Protein AF-A0A554LTB2-F1 (afdb_monomer)

Mean predicted aligned error: 20.49 Å

Solvent-accessible surface area (backbone atoms only — not comparable to full-atom values): 51606 Å² total; per-residue (Å²): 108,73,71,58,54,52,51,50,55,41,62,75,64,33,59,68,50,51,17,59,76,70,74,45,61,82,64,50,67,61,56,76,74,51,83,75,95,68,95,75,65,85,73,81,77,75,70,90,76,88,74,82,84,50,75,62,64,66,56,56,74,69,68,81,65,81,82,71,86,55,78,80,48,53,60,56,46,50,52,50,51,52,51,50,51,50,51,50,50,50,50,50,53,50,42,43,55,50,14,43,51,51,14,60,75,65,64,37,72,72,57,50,48,25,33,37,77,71,67,75,35,53,77,65,60,48,48,49,51,51,49,52,34,46,42,25,66,50,51,23,43,50,49,41,49,74,69,68,28,64,72,78,29,54,86,66,66,60,47,34,64,45,48,37,29,43,78,69,72,56,24,64,68,48,49,40,47,42,37,7,43,48,42,8,66,52,67,71,39,64,87,55,49,30,27,48,51,53,66,39,89,46,70,66,56,28,52,49,46,50,26,52,48,52,10,36,53,51,8,59,75,68,75,28,97,43,23,52,51,71,67,60,42,44,37,28,44,12,26,35,50,48,23,64,76,37,60,48,59,83,91,42,70,45,60,92,41,53,72,69,56,31,31,64,72,45,35,66,65,47,43,30,58,37,58,46,48,51,58,89,61,45,59,80,43,52,79,66,50,91,65,87,78,55,80,77,66,67,77,73,76,74,90,76,57,93,87,60,84,78,81,93,77,77,89,85,74,88,88,81,82,86,82,92,81,94,53,64,72,62,40,55,50,53,38,50,55,42,43,59,65,59,50,78,64,31,53,54,38,24,34,53,48,12,60,72,52,57,40,65,78,53,50,50,50,32,42,52,50,64,76,40,52,54,39,59,50,19,38,46,31,12,47,34,45,48,49,62,46,65,61,27,68,70,46,39,33,51,49,25,46,75,73,72,27,56,47,85,40,76,68,15,43,48,28,42,53,29,43,52,45,45,53,49,49,54,58,53,38,66,76,45,82,62,67,73,54,74,66,54,50,50,52,51,47,51,37,49,30,61,25,71,70,37,49,60,22,60,59,49,69,42,60,86,61,48,64,59,49,38,71,74,36,63,91,46,33,55,58,56,48,50,50,48,31,35,33,49,52,16,55,78,68,63,38,39,44,85,86,79,67,46,34,56,45,36,51,53,49,54,42,49,54,39,29,77,78,38,51,70,67,22,50,57,50,50,53,52,50,54,34,52,54,44,9,53,51,48,36,52,50,49,27,62,75,30,38,44,100,86,68,51,55,47,36,83,70,55,68,70,51,22,35,40,39,56,71,66,40,65,65,49,56,54,23,51,50,49,15,29,55,45,25,59,69,35,56,40,98,90,60,66,55,56,75,86,44,46,63,44,50,67,54,34,34,51,44,73,50,87,78,68,52,75,68,51,46,51,50,24,54,50,40,14,50,48,35,28,49,53,45,54,51,42,55,69,76,35,99,81,52,49,62,41,56,52,99,84,70,51,72,79,48,69,60,73,98,63,94,66,56,68,68,61,55,38,53,51,38,17,53,50,29,26,53,51,42,51,51,48,52,40,48,49,37,40,50,52,48,53,21,40,51,46,28,36,54,50,24,80,73,38,80,30,52,41,82,58,35,36,40,21,57,68,38,87,84,41,48,63,50,45,35,47,52,33,54,48,43,23,49,52,36,46,56,61,74,48,76,87,76,68,57,67,70,49,56,55,49,52,51,31,52,79,68,70,67,64,48,76,66,67,75,70,40,78,67,49,60,56,44,27,54,47,44,46,48,50,52,32,65,78,34,77,89,47,86,68,57,79,53,52,48,46,25,55,53,48,12,57,72,53,80,34,39,52,79,43,85,81,20,46,36,84,85,72,51,44,57,70,59,51,45,46,49,45,49,55,53,47,56,18,39,50,47,8,63,73,75,70,44,60,82,53,47,47,46,50,51,51,52,34,51,52,48,26,54,51,23,47,50,47,22,52,52,34,46,50,54,42,52,52,53,54,49,50,23,62,72,70,74,42,80,71,55,68,68,58,54,51,50,42,53,44,48,29,49,50,25,45,50,47,25,50,53,27,46,48,51,39,52,31,51,50,50,44,63,79,37,40,69,60,42,51,49,49,21,58,74,70,71,45,63,88,66,53,52,57,53,61,65,61,105

Secondary structure (DSSP, 8-state):
-HHHHHHHHHHHH-HHHHHHHTTPPTTHHHHTTS--SS---GGGG---------HHHHHHTTS-SPP-SSTHHHHHHHHHHHHHHHHHHHHHHHHHHHHHHHHHHHTPPTTHHHHHHTTSS-HHHHHHHHHHHHIIIIIIHHHHHHTT-HHHHHTTT--HHHHHHHHTT-THHHHHHHHHHHHHHHTTPPTTHHHHHHH--SHHHHHHHHHHHHHHHHHHHHT-S----SS-HHHHHHHHHHHHHHTPPTT-S-TT--HHHHHHHH-HHHHHHHTT--GGGTHHHHTTS--TT-TTS----TTS-SSSPPPS---------PPP-SSHHHHHHHHHHHHTS--HHHHHHHHHHHHHHTPPTTHHHHHHTTSS-HHHHHHHHHHHHIIIIIT-HHHHHHHHHHTT--TTSHHHHHHHHHHHHHHHHHHHHHTTTT---HHHHHHHHHHHHHHSS--HHHHHTPPTTHHHHHHH-GGGHHHHHHHHHHHHHHHHTT-B-TTT--BHHHHHHHHHHHHHH-HHHHHHHHHHHHHHHHHHHHHHHHHHHTB-TTS-BS----HHHHHHHHTT-THHHHHHHHHHHHHHHH--TTSPPPGGGPPPHHHHHHHH--PPPHHHHHHHHHHHHHHHHHHHHHHHH-TT--EEE-TT--EEEE--SSS--HHHHHHHHHHHHHHHHHHHHHHHHHHHHHHHHHHHHHHHH-TTPPTTHHHHHH-TT--HHHHHHHHHHHHHHHHHHTTTSS-HHHHHHHHHHHTT---TTTTTSTHHHHHHHHHHHHHHHH-TT--PPTTHHHHHHHHHHTTT-TTSGGG--TTS--HHHHHHHHHHHHHHHHHHHHHTPPTTHHHHHHHHHHHHHHHHHHHHHHHHHHHHHHHHHHHHTPPPPHHHHHHHHHHHHHHHHHHHHHHHHHHHHHHHHHTHHHHHHHHHHTTPPTTHHHHHH--

pLDDT: mean 70.34, std 14.47, range [28.16, 97.44]

Sequence (943 aa):
MLAADLAGVINIAGADNFDRAFGLKSGTAKTLITPPPGELSLKDWYQPKETNLSLDTLSIMTRNLPRPDSDVKYERYLEIEKQRKAQLAAALSGAESAGKTVDWRLKIDSPLTYQFLAGLLTPYDYRIAVGRQAAKTYGANALIKELGGTDLWKDYRLGANEIFDIVSGNGEGVFQRLGGWQIDNRLSLPIGTGAKLLTATSGDERQKVMAEAGGQLLGDIAGLGYVKLDGNVRENIGQSRIEEMVGLVPGTFTADKDLRSIINANTIQVFAVAFRVEESNWSNLTNLSNESNLSNLSYLPIAQAADQPLPTEVPRQTIDQGLPGVKQTTAIGRFLDNLKSPTAKDKANWQSIDDLLRVDRGTTQKLMAQEISPSDYLNKVGRETIVKQLGNPGVLNNLAETMGYEPTSAEGVQFINNASGLVRFYQNFDNKDGKLSAQEWIDGYNTASQLFSINLDTMAGTKEGFFRHLIANPSQTKKLVLEEGVRQIGEDLGLVNQETKENYLSIAYNMFEDYQVNPDGAKAKLGLYAKSNMAIYLQQKVTDLTKHDNGQPSVSMPIEDAMRLADGNMRVLTWVAAADLVNKINYDKDNPLPAEFQTTYADAKAMFDDELTDEEMARVETEKNAAAVEYLSTAADEGKSNAVTNAQGQTYYTFDDGDYKAADKEAAAAELGAQAEINAIKTDRRKNLEYKFYDSQVWKIDNNIAVGTAKAFLDKNSTGKDRANATFGYLGNAIHSQHETVPAEAVEYFGKWAGGTLSEEEKAGAGMNAVYAYGDKTLGNLFPNFNLPSGFTASLLVAAKNDWDFNATDAKINGGQSFNQLGEQWLKDYSFSFLDKKVGWGIGKAKEIYTAASGFSGALNAYKGAASAFQTQAATAAASGVELPAEVQKSLQGDVTNAKQDLQAAEAAVITLVITMVFSEQIASMENSLGLVPGTGAMLVGL

Organism: NCBI:txid2017146

Radius of gyration: 48.17 Å; Cα contacts (8 Å, |Δi|>4): 932; chains: 1; bounding box: 140×72×125 Å

Foldseek 3Di:
DVLVVVVVVCVVCPVQNVCVVVVHDRCPSVVVSDDDPDDDDPVVVPDDDDDPPDPVVVVVVPPPDPDDDDPVVVVVVVVVVVVVVVVVVVVLVVLQVVQVVVCVVLVFDPNLSSCVVVVVDDPVRSCVRSVLSCCLVPVLQVVCVVLPHCPLCVLLVDHSVQSSCVVVVVNLLSLLLSLQQLLCVLLVFDRCLSSQCLPPPDPVSNVQSVQQRVQCVVCVLLVFNGFGLPFQSLLRLLQRLLCVLLVADRPLLHQPDFPLSSCVRRPVVSVCSSLVADCVLQVVLVVQPPCPPCPVVPDPPSPPPPPDDDDPDDDDDDPPDDDDDDGSVVSSVSSLVSLLVGDPSSLVSNQVVCVSLVAPRCLSSCSSNVVDGSNRSSNRSSCCSLCVQQVDLVNLCVSCVVLVHRCPDPLNVQLNVLSVVLSVLSVVCNVVRNDDDLVSVLVSVVSVCSNSVPQVCVSSVHPRCLVVCCSVPVVCSNVSSSLGSQQVVQVSSVQADPVVRDRPSSVVVVLVVVCVVPVVVSVVVCLVVQLQVQLVVQQVVLQQVLADPVRGRLARDDSVLSSVVSVVVCVSVQLSVQSSVQSVLQDDPVDHHDPLLRDYSVLSCQLPDLDDDPVLVVVLQVQLVVQLVQQVVCVVPDVPFQWGAGPVGDTDDRDDPDDDDSVVVSNVSSVVSSVVSSVVSSVVSVVLSVQSSLQSVVCVVPVQQDRCQSVCLVPPPHALVSNLVRVLSSVLSVCVVVPPDDDPLLNVVSVCVVVVNQDPVNLPDPSVVVNLVCVLVVVCVVPVPDNDQRCNSVLSSVCVVVVNPQVPPSSAGVPRDTVSNVSNCCCLQVSQQVVCVVVVHDRCLSVLLVVLVVQLVVLVVQLVSLVVSLVVVCVVCVVVVHDDDPVVNVVSVVSNVVSVVSNVLSVLSNQLSVCCVVCVVVQQVVCVVVVHDRPVSSVVSSD

Structure (mmCIF, N/CA/C/O backbone):
data_AF-A0A554LTB2-F1
#
_entry.id   AF-A0A554LTB2-F1
#
loop_
_atom_site.group_PDB
_atom_site.id
_atom_site.type_symbol
_atom_site.label_atom_id
_atom_site.label_alt_id
_atom_site.label_comp_id
_atom_site.label_asym_id
_atom_site.label_entity_id
_atom_site.label_seq_id
_atom_site.pdbx_PDB_ins_code
_atom_site.Cartn_x
_atom_site.Cartn_y
_atom_site.Cartn_z
_atom_site.occupancy
_atom_site.B_iso_or_equiv
_atom_site.auth_seq_id
_atom_site.auth_comp_id
_atom_site.auth_asym_id
_atom_site.auth_atom_id
_atom_site.pdbx_PDB_model_num
ATOM 1 N N . MET A 1 1 ? -15.154 -17.180 -21.175 1.00 32.53 1 MET A N 1
ATOM 2 C CA . MET A 1 1 ? -16.004 -17.780 -20.117 1.00 32.53 1 MET A CA 1
ATOM 3 C C . MET A 1 1 ? -17.424 -17.219 -20.121 1.00 32.53 1 MET A C 1
ATOM 5 O O . MET A 1 1 ? -18.311 -17.968 -20.488 1.00 32.53 1 MET A O 1
ATOM 9 N N . LEU A 1 2 ? -17.654 -15.926 -19.848 1.00 32.78 2 LEU A N 1
ATOM 10 C CA . LEU A 1 2 ? -19.001 -15.305 -19.841 1.00 32.78 2 LEU A CA 1
ATOM 11 C C . LEU A 1 2 ? -19.831 -15.544 -21.122 1.00 32.78 2 LEU A C 1
ATOM 13 O O . LEU A 1 2 ? -21.005 -15.883 -21.039 1.00 32.78 2 LEU A O 1
ATOM 17 N N . ALA A 1 3 ? -19.212 -15.447 -22.304 1.00 37.81 3 ALA A N 1
ATOM 18 C CA . ALA A 1 3 ? -19.878 -15.743 -23.578 1.00 37.81 3 ALA A CA 1
ATOM 19 C C . ALA A 1 3 ? -20.255 -17.232 -23.746 1.00 37.81 3 ALA A C 1
ATOM 21 O O . ALA A 1 3 ? -21.250 -17.544 -24.392 1.00 37.81 3 ALA A O 1
ATOM 22 N N . ALA A 1 4 ? -19.490 -18.147 -23.138 1.00 38.97 4 ALA A N 1
ATOM 23 C CA . ALA A 1 4 ? -19.738 -19.588 -23.204 1.00 38.97 4 ALA A CA 1
ATOM 24 C C . ALA A 1 4 ? -20.869 -20.017 -22.252 1.00 38.97 4 ALA A C 1
ATOM 26 O O . ALA A 1 4 ? -21.707 -20.834 -22.627 1.00 38.97 4 ALA A O 1
ATOM 27 N N . ASP A 1 5 ? -20.952 -19.408 -21.064 1.00 43.06 5 ASP A N 1
ATOM 28 C CA . ASP A 1 5 ? -22.050 -19.650 -20.119 1.00 43.06 5 ASP A CA 1
ATOM 29 C C . ASP A 1 5 ? -23.376 -19.047 -20.617 1.00 43.06 5 ASP A C 1
ATOM 31 O O . ASP A 1 5 ? -24.425 -19.688 -20.519 1.00 43.06 5 ASP A O 1
ATOM 35 N N . LEU A 1 6 ? -23.336 -17.861 -21.240 1.00 42.56 6 LEU A N 1
ATOM 36 C CA . LEU A 1 6 ? -24.512 -17.248 -21.870 1.00 42.56 6 LEU A CA 1
ATOM 37 C C . LEU A 1 6 ? -25.016 -18.082 -23.064 1.00 42.56 6 LEU A C 1
ATOM 39 O O . LEU A 1 6 ? -26.222 -18.269 -23.227 1.00 42.56 6 LEU A O 1
ATOM 43 N N . ALA A 1 7 ? -24.099 -18.654 -23.854 1.00 45.66 7 ALA A N 1
ATOM 44 C CA . ALA A 1 7 ? -24.434 -19.593 -24.924 1.00 45.66 7 ALA A CA 1
ATOM 45 C C . ALA A 1 7 ? -25.074 -20.889 -24.389 1.00 45.66 7 ALA A C 1
ATOM 47 O O . ALA A 1 7 ? -25.977 -21.432 -25.026 1.00 45.66 7 ALA A O 1
ATOM 48 N N . GLY A 1 8 ? -24.671 -21.357 -23.202 1.00 43.91 8 GLY A N 1
ATOM 49 C CA . GLY A 1 8 ? -25.291 -22.497 -22.520 1.00 43.91 8 GLY A CA 1
ATOM 50 C C . GLY A 1 8 ? -26.747 -22.237 -22.118 1.00 43.91 8 GLY A C 1
ATOM 51 O O . GLY A 1 8 ? -27.618 -23.064 -22.384 1.00 43.91 8 GLY A O 1
ATOM 52 N N . VAL A 1 9 ? -27.038 -21.062 -21.551 1.00 42.53 9 VAL A N 1
ATOM 53 C CA . VAL A 1 9 ? -28.403 -20.665 -21.151 1.00 42.53 9 VAL A CA 1
ATOM 54 C C . VAL A 1 9 ? -29.320 -20.482 -22.369 1.00 42.53 9 VAL A C 1
ATOM 56 O O . VAL A 1 9 ? -30.462 -20.944 -22.358 1.00 42.53 9 VAL A O 1
ATOM 59 N N . ILE A 1 10 ? -28.815 -19.882 -23.452 1.00 46.03 10 ILE A N 1
ATOM 60 C CA . ILE A 1 10 ? -29.569 -19.702 -24.705 1.00 46.03 10 ILE A CA 1
ATOM 61 C C . ILE A 1 10 ? -29.815 -21.049 -25.411 1.00 46.03 10 ILE A C 1
ATOM 63 O O . ILE A 1 10 ? -30.886 -21.247 -25.986 1.00 46.03 10 ILE A O 1
ATOM 67 N N . ASN A 1 11 ? -28.886 -22.009 -25.314 1.00 45.06 11 ASN A N 1
ATOM 68 C CA . ASN A 1 11 ? -29.086 -23.368 -25.833 1.00 45.06 11 ASN A CA 1
ATOM 69 C C . ASN A 1 11 ? -30.155 -24.156 -25.061 1.00 45.06 11 ASN A C 1
ATOM 71 O O . ASN A 1 11 ? -30.899 -24.914 -25.676 1.00 45.06 11 ASN A O 1
ATOM 75 N N . ILE A 1 12 ? -30.267 -23.963 -23.743 1.00 43.53 12 ILE A N 1
ATOM 76 C CA . ILE A 1 12 ? -31.297 -24.625 -22.924 1.00 43.53 12 ILE A CA 1
ATOM 77 C C . ILE A 1 12 ? -32.689 -24.026 -23.190 1.00 43.53 12 ILE A C 1
ATOM 79 O O . ILE A 1 12 ? -33.676 -24.758 -23.217 1.00 43.53 12 ILE A O 1
ATOM 83 N N . ALA A 1 13 ? -32.782 -22.713 -23.428 1.00 47.56 13 ALA A N 1
ATOM 84 C CA . ALA A 1 13 ? -34.051 -22.041 -23.730 1.00 47.56 13 ALA A CA 1
ATOM 85 C C . ALA A 1 13 ? -34.494 -22.187 -25.203 1.00 47.56 13 ALA A C 1
ATOM 87 O O . ALA A 1 13 ? -35.688 -22.108 -25.502 1.00 47.56 13 ALA A O 1
ATOM 88 N N . GLY A 1 14 ? -33.546 -22.418 -26.117 1.00 52.12 14 GLY A N 1
ATOM 89 C CA . GLY A 1 14 ? -33.732 -22.357 -27.566 1.00 52.12 14 GLY A CA 1
ATOM 90 C C . GLY A 1 14 ? -33.675 -20.911 -28.074 1.00 52.12 14 GLY A C 1
ATOM 91 O O . GLY A 1 14 ? -34.477 -20.071 -27.666 1.00 52.12 14 GLY A O 1
ATOM 92 N N . ALA A 1 15 ? -32.755 -20.614 -28.998 1.00 48.88 15 ALA A N 1
ATOM 93 C CA . ALA A 1 15 ? -32.517 -19.256 -29.511 1.00 48.88 15 ALA A CA 1
ATOM 94 C C . ALA A 1 15 ? -33.780 -18.579 -30.088 1.00 48.88 15 ALA A C 1
ATOM 96 O O . ALA A 1 15 ? -33.986 -17.388 -29.883 1.00 48.88 15 ALA A O 1
ATOM 97 N N . ASP A 1 16 ? -34.681 -19.346 -30.710 1.00 50.62 16 ASP A N 1
ATOM 98 C CA . ASP A 1 16 ? -35.948 -18.824 -31.243 1.00 50.62 16 ASP A CA 1
ATOM 99 C C . ASP A 1 16 ? -37.003 -18.528 -30.169 1.00 50.62 16 ASP A C 1
ATOM 101 O O . ASP A 1 16 ? -37.924 -17.740 -30.401 1.00 50.62 16 ASP A O 1
ATOM 105 N N . ASN A 1 17 ? -36.917 -19.178 -29.006 1.00 49.22 17 ASN A N 1
ATOM 106 C CA . ASN A 1 17 ? -37.764 -18.858 -27.857 1.00 49.22 17 ASN A CA 1
ATOM 107 C C . ASN A 1 17 ? -37.215 -17.641 -27.119 1.00 49.22 17 ASN A C 1
ATOM 109 O O . ASN A 1 17 ? -38.000 -16.839 -26.627 1.00 49.22 17 ASN A O 1
ATOM 113 N N . PHE A 1 18 ? -35.891 -17.477 -27.096 1.00 53.12 18 PHE A N 1
ATOM 114 C CA . PHE A 1 18 ? -35.236 -16.276 -26.595 1.00 53.12 18 PHE A CA 1
ATOM 115 C C . PHE A 1 18 ? -35.606 -15.057 -27.454 1.00 53.12 18 PHE A C 1
ATOM 117 O O . PHE A 1 18 ? -36.156 -14.090 -26.934 1.00 53.12 18 PHE A O 1
ATOM 124 N N . ASP A 1 19 ? -35.444 -15.133 -28.780 1.00 49.72 19 ASP A N 1
ATOM 125 C CA . ASP A 1 19 ? -35.845 -14.047 -29.685 1.00 49.72 19 ASP A CA 1
ATOM 126 C C . ASP A 1 19 ? -37.345 -13.712 -29.542 1.00 49.72 19 ASP A C 1
ATOM 128 O O . ASP A 1 19 ? -37.716 -12.540 -29.466 1.00 49.72 19 ASP A O 1
ATOM 132 N N . ARG A 1 20 ? -38.220 -14.724 -29.407 1.00 49.97 20 ARG A N 1
ATOM 133 C CA . ARG A 1 20 ? -39.664 -14.513 -29.188 1.00 49.97 20 ARG A CA 1
ATOM 134 C C . ARG A 1 20 ? -40.010 -13.936 -27.818 1.00 49.97 20 ARG A C 1
ATOM 136 O O . ARG A 1 20 ? -40.911 -13.104 -27.743 1.00 49.97 20 ARG A O 1
ATOM 143 N N . ALA A 1 21 ? -39.328 -14.354 -26.755 1.00 45.41 21 ALA A N 1
ATOM 144 C CA . ALA A 1 21 ? -39.568 -13.855 -25.403 1.00 45.41 21 ALA A CA 1
ATOM 145 C C . ALA A 1 21 ? -39.216 -12.366 -25.269 1.00 45.41 21 ALA A C 1
ATOM 147 O O . ALA A 1 21 ? -39.868 -11.654 -24.509 1.00 45.41 21 ALA A O 1
ATOM 148 N N . PHE A 1 22 ? -38.241 -11.891 -26.051 1.00 47.12 22 PHE A N 1
ATOM 149 C CA . PHE A 1 22 ? -37.756 -10.509 -26.021 1.00 47.12 22 PHE A CA 1
ATOM 150 C C . PHE A 1 22 ? -38.199 -9.656 -27.222 1.00 47.12 22 PHE A C 1
ATOM 152 O O . PHE A 1 22 ? -37.769 -8.513 -27.355 1.00 47.12 22 PHE A O 1
ATOM 159 N N . GLY A 1 23 ? -39.066 -10.178 -28.099 1.00 46.19 23 GLY A N 1
ATOM 160 C CA . GLY A 1 23 ? -39.566 -9.446 -29.271 1.00 46.19 23 GLY A CA 1
ATOM 161 C C . GLY A 1 23 ? -38.487 -9.101 -30.307 1.00 46.19 23 GLY A C 1
ATOM 162 O O . GLY A 1 23 ? -38.655 -8.159 -31.083 1.00 46.19 23 GLY A O 1
ATOM 163 N N . LEU A 1 24 ? -37.377 -9.841 -30.322 1.00 55.44 24 LEU A N 1
ATOM 164 C CA . LEU A 1 24 ? -36.296 -9.678 -31.288 1.00 55.44 24 LEU A CA 1
ATOM 165 C C . LEU A 1 24 ? -36.670 -10.338 -32.623 1.00 55.44 24 LEU A C 1
ATOM 167 O O . LEU A 1 24 ? -37.460 -11.284 -32.682 1.00 55.44 24 LEU A O 1
ATOM 171 N N . LYS A 1 25 ? -36.084 -9.858 -33.728 1.00 57.25 25 LYS A N 1
ATOM 172 C CA . LYS A 1 25 ? -36.208 -10.557 -35.016 1.00 57.25 25 LYS A CA 1
ATOM 173 C C . LYS A 1 25 ? -35.526 -11.926 -34.904 1.00 57.25 25 LYS A C 1
ATOM 175 O O . LYS A 1 25 ? -34.413 -12.003 -34.392 1.00 57.25 25 LYS A O 1
ATOM 180 N N . SER A 1 26 ? -36.165 -12.984 -35.403 1.00 53.94 26 SER A N 1
ATOM 181 C CA . SER A 1 26 ? -35.588 -14.338 -35.410 1.00 53.94 26 SER A CA 1
ATOM 182 C C . SER A 1 26 ? -34.186 -14.329 -36.036 1.00 53.94 26 SER A C 1
ATOM 184 O O . SER A 1 26 ? -33.997 -13.813 -37.140 1.00 53.94 26 SER A O 1
ATOM 186 N N . GLY A 1 27 ? -33.205 -14.838 -35.288 1.00 49.94 27 GLY A N 1
ATOM 187 C CA . GLY A 1 27 ? -31.787 -14.854 -35.641 1.00 49.94 27 GLY A CA 1
ATOM 188 C C . GLY A 1 27 ? -30.943 -13.783 -34.942 1.00 49.94 27 GLY A C 1
ATOM 189 O O . GLY A 1 27 ? -29.717 -13.890 -34.972 1.00 49.94 27 GLY A O 1
ATOM 190 N N . THR A 1 28 ? -31.554 -12.798 -34.269 1.00 57.53 28 THR A N 1
ATOM 191 C CA . THR A 1 28 ? -30.828 -11.669 -33.652 1.00 57.53 28 THR A CA 1
ATOM 192 C C . THR A 1 28 ? -29.950 -12.126 -32.491 1.00 57.53 28 THR A C 1
ATOM 194 O O . THR A 1 28 ? -28.780 -11.735 -32.416 1.00 57.53 28 THR A O 1
ATOM 197 N N . ALA A 1 29 ? -30.467 -13.008 -31.627 1.00 50.50 29 ALA A N 1
ATOM 198 C CA . ALA A 1 29 ? -29.678 -13.606 -30.556 1.00 50.50 29 ALA A CA 1
ATOM 199 C C . ALA A 1 29 ? -28.441 -14.336 -31.094 1.00 50.50 29 ALA A C 1
ATOM 201 O O . ALA A 1 29 ? -27.393 -14.274 -30.469 1.00 50.50 29 ALA A O 1
ATOM 202 N N . LYS A 1 30 ? -28.524 -14.957 -32.279 1.00 48.88 30 LYS A N 1
ATOM 203 C CA . LYS A 1 30 ? -27.420 -15.698 -32.912 1.00 48.88 30 LYS A CA 1
ATOM 204 C C . LYS A 1 30 ? -26.315 -14.768 -33.436 1.00 48.88 30 LYS A C 1
ATOM 206 O O . LYS A 1 30 ? -25.132 -15.075 -33.308 1.00 48.88 30 LYS A O 1
ATOM 211 N N . THR A 1 31 ? -26.684 -13.601 -33.965 1.00 50.03 31 THR A N 1
ATOM 212 C CA . THR A 1 31 ? -25.737 -12.566 -34.421 1.00 50.03 31 THR A CA 1
ATOM 213 C C . THR A 1 31 ? -24.978 -11.875 -33.288 1.00 50.03 31 THR A C 1
ATOM 215 O O . THR A 1 31 ? -23.832 -11.497 -33.489 1.00 50.03 31 THR A O 1
ATOM 218 N N . LEU A 1 32 ? -25.555 -11.755 -32.087 1.00 46.25 32 LEU A N 1
ATOM 219 C CA . LEU A 1 32 ? -24.881 -11.142 -30.929 1.00 46.25 32 LEU A CA 1
ATOM 220 C C . LEU A 1 32 ? -23.727 -11.991 -30.358 1.00 46.25 32 LEU A C 1
ATOM 222 O O . LEU A 1 32 ? -22.903 -11.475 -29.609 1.00 46.25 32 LEU A O 1
ATOM 226 N N . ILE A 1 33 ? -23.664 -13.280 -30.709 1.00 43.19 33 ILE A N 1
ATOM 227 C CA . ILE A 1 33 ? -22.686 -14.255 -30.186 1.00 43.19 33 ILE A CA 1
ATOM 228 C C . ILE A 1 33 ? -21.603 -14.626 -31.208 1.00 43.19 33 ILE A C 1
ATOM 230 O O . ILE A 1 33 ? -20.681 -15.365 -30.867 1.00 43.19 33 ILE A O 1
ATOM 234 N N . THR A 1 34 ? -21.692 -14.128 -32.447 1.00 39.28 34 THR A N 1
ATOM 235 C CA . THR A 1 34 ? -20.707 -14.416 -33.501 1.00 39.28 34 THR A CA 1
ATOM 236 C C . THR A 1 34 ? -19.851 -13.165 -33.730 1.00 39.28 34 THR A C 1
ATOM 238 O O . THR A 1 34 ? -20.398 -12.162 -34.190 1.00 39.28 34 THR A O 1
ATOM 241 N N . PRO A 1 35 ? -18.546 -13.154 -33.396 1.00 32.88 35 PRO A N 1
ATOM 242 C CA . PRO A 1 35 ? -17.712 -11.981 -33.646 1.00 32.88 35 PRO A CA 1
ATOM 243 C C . PRO A 1 35 ? -17.549 -11.779 -35.166 1.00 32.88 35 PRO A C 1
ATOM 245 O O . PRO A 1 35 ? -17.353 -12.766 -35.883 1.00 32.88 35 PRO A O 1
ATOM 248 N N . PRO A 1 36 ? -17.651 -10.543 -35.690 1.00 35.38 36 PRO A N 1
ATOM 249 C CA . PRO A 1 36 ? -17.458 -10.300 -37.113 1.00 35.38 36 PRO A CA 1
ATOM 250 C C . PRO A 1 36 ? -15.973 -10.467 -37.485 1.00 35.38 36 PRO A C 1
ATOM 252 O O . PRO A 1 36 ? -15.101 -10.120 -36.685 1.00 35.38 36 PRO A O 1
ATOM 255 N N . PRO A 1 37 ? -15.654 -10.974 -38.689 1.00 35.06 37 PRO A N 1
ATOM 256 C CA . PRO A 1 37 ? -14.285 -11.005 -39.175 1.00 35.06 37 PRO A CA 1
ATOM 257 C C . PRO A 1 37 ? -13.908 -9.608 -39.689 1.00 35.06 37 PRO A C 1
ATOM 259 O O . PRO A 1 37 ? -14.404 -9.165 -40.723 1.00 35.06 37 PRO A O 1
ATOM 262 N N . GLY A 1 38 ? -13.052 -8.911 -38.944 1.00 41.03 38 GLY A N 1
ATOM 263 C CA . GLY A 1 38 ? -12.493 -7.607 -39.310 1.00 41.03 38 GLY A CA 1
ATOM 264 C C . GLY A 1 38 ? -12.256 -6.722 -38.087 1.00 41.03 38 GLY A C 1
ATOM 265 O O . GLY A 1 38 ? -13.148 -6.567 -37.256 1.00 41.03 38 GLY A O 1
ATOM 266 N N . GLU A 1 39 ? -11.047 -6.167 -37.972 1.00 42.50 39 GLU A N 1
ATOM 267 C CA . GLU A 1 39 ? -10.648 -5.241 -36.907 1.00 42.50 39 GLU A CA 1
ATOM 268 C C . GLU A 1 39 ? -11.547 -3.997 -36.897 1.00 42.50 39 GLU A C 1
ATOM 270 O O . GLU A 1 39 ? -11.449 -3.127 -37.760 1.00 42.50 39 GLU A O 1
ATOM 275 N N . LEU A 1 40 ? -12.414 -3.898 -35.891 1.00 33.06 40 LEU A N 1
ATOM 276 C CA . LEU A 1 40 ? -13.023 -2.635 -35.489 1.00 33.06 40 LEU A CA 1
ATOM 277 C C . LEU A 1 40 ? -12.237 -2.092 -34.298 1.00 33.06 40 LEU A C 1
ATOM 279 O O . LEU A 1 40 ? -12.061 -2.776 -33.287 1.00 33.06 40 LEU A O 1
ATOM 283 N N . SER A 1 41 ? -11.739 -0.864 -34.436 1.00 40.34 41 SER A N 1
ATOM 284 C CA . SER A 1 41 ? -10.972 -0.190 -33.391 1.00 40.34 41 SER A CA 1
ATOM 285 C C . SER A 1 41 ? -11.852 0.129 -32.177 1.00 40.34 41 SER A C 1
ATOM 287 O O . SER A 1 41 ? -13.043 0.416 -32.306 1.00 40.34 41 SER A O 1
ATOM 289 N N . LEU A 1 42 ? -11.245 0.153 -30.985 1.00 32.19 42 LEU A N 1
ATOM 290 C CA . LEU A 1 42 ? -11.899 0.427 -29.693 1.00 32.19 42 LEU A CA 1
ATOM 291 C C . LEU A 1 42 ? -12.686 1.758 -29.628 1.00 32.19 42 LEU A C 1
ATOM 293 O O . LEU A 1 42 ? -13.423 1.987 -28.669 1.00 32.19 42 LEU A O 1
ATOM 297 N N . LYS A 1 43 ? -12.528 2.648 -30.615 1.00 33.22 43 LYS A N 1
ATOM 298 C CA . LYS A 1 43 ? -13.120 3.992 -30.642 1.00 33.22 43 LYS A CA 1
ATOM 299 C C . LYS A 1 43 ? -14.613 3.995 -30.998 1.00 33.22 43 LYS A C 1
ATOM 301 O O . LYS A 1 43 ? -15.329 4.890 -30.557 1.00 33.22 43 LYS A O 1
ATOM 306 N N . ASP A 1 44 ? -15.105 2.972 -31.698 1.00 38.06 44 ASP A N 1
ATOM 307 C CA . ASP A 1 44 ? -16.491 2.933 -32.198 1.00 38.06 44 ASP A CA 1
ATOM 308 C C . ASP A 1 44 ? -17.526 2.484 -31.146 1.00 38.06 44 ASP A C 1
ATOM 310 O O . ASP A 1 44 ? -18.732 2.525 -31.385 1.00 38.06 44 ASP A O 1
ATOM 314 N N . TRP A 1 45 ? -17.077 2.093 -29.948 1.00 33.75 45 TRP A N 1
ATOM 315 C CA . TRP A 1 45 ? -17.942 1.673 -28.835 1.00 33.75 45 TRP A CA 1
ATOM 316 C C . TRP A 1 45 ? -18.383 2.812 -27.899 1.00 33.75 45 TRP A C 1
ATOM 318 O O . TRP A 1 45 ? -19.174 2.578 -26.985 1.00 33.75 45 TRP A O 1
ATOM 328 N N . TYR A 1 46 ? -17.901 4.041 -28.105 1.00 29.34 46 TYR A N 1
ATOM 329 C CA . TYR A 1 46 ? -18.056 5.146 -27.153 1.00 29.34 46 TYR A CA 1
ATOM 330 C C . TYR A 1 46 ? -19.014 6.243 -27.649 1.00 29.34 46 TYR A C 1
ATOM 332 O O . TYR A 1 46 ? -18.631 7.402 -27.765 1.00 29.34 46 TYR A O 1
ATOM 340 N N . GLN A 1 47 ? -20.282 5.905 -27.915 1.00 28.16 47 GLN A N 1
ATOM 341 C CA . GLN A 1 47 ? -21.370 6.896 -27.873 1.00 28.16 47 GLN A CA 1
ATOM 342 C C . GLN A 1 47 ? -22.643 6.305 -27.245 1.00 28.16 47 GLN A C 1
ATOM 344 O O . GLN A 1 47 ? -23.203 5.349 -27.787 1.00 28.16 47 GLN A O 1
ATOM 349 N N . PRO A 1 48 ? -23.145 6.857 -26.124 1.00 33.69 48 PRO A N 1
ATOM 350 C CA . PRO A 1 48 ? -24.397 6.409 -25.538 1.00 33.69 48 PRO A CA 1
ATOM 351 C C . PRO A 1 48 ? -25.568 6.979 -26.350 1.00 33.69 48 PRO A C 1
ATOM 353 O O . PRO A 1 48 ? -25.863 8.170 -26.289 1.00 33.69 48 PRO A O 1
ATOM 356 N N . LYS A 1 49 ? -26.269 6.130 -27.110 1.00 32.06 49 LYS A N 1
ATOM 357 C CA . LYS A 1 49 ? -27.652 6.427 -27.506 1.00 32.06 49 LYS A CA 1
ATOM 358 C C . LYS A 1 49 ? -28.563 6.002 -26.363 1.00 32.06 49 LYS A C 1
ATOM 360 O O . LYS A 1 49 ? -28.802 4.811 -26.170 1.00 32.06 49 LYS A O 1
ATOM 365 N N . GLU A 1 50 ? -29.064 6.981 -25.617 1.00 36.06 50 GLU A N 1
ATOM 366 C CA . GLU A 1 50 ? -30.152 6.795 -24.661 1.00 36.06 50 GLU A CA 1
ATOM 367 C C . GLU A 1 50 ? -31.342 6.132 -25.366 1.00 36.06 50 GLU A C 1
ATOM 369 O O . GLU A 1 50 ? -32.056 6.740 -26.160 1.00 36.06 50 GLU A O 1
ATOM 374 N N . THR A 1 51 ? -31.547 4.848 -25.094 1.00 33.72 51 THR A N 1
ATOM 375 C CA . THR A 1 51 ? -32.791 4.146 -25.407 1.00 33.72 51 THR A CA 1
ATOM 376 C C . THR A 1 51 ? -33.333 3.607 -24.097 1.00 33.72 51 THR A C 1
ATOM 378 O O . THR A 1 51 ? -33.149 2.448 -23.740 1.00 33.72 51 THR A O 1
ATOM 381 N N . ASN A 1 52 ? -33.983 4.492 -23.342 1.00 33.81 52 ASN A N 1
ATOM 382 C CA . ASN A 1 52 ? -34.812 4.084 -22.219 1.00 33.81 52 ASN A CA 1
ATOM 383 C C . ASN A 1 52 ? -36.003 3.291 -22.774 1.00 33.81 52 ASN A C 1
ATOM 385 O O . ASN A 1 52 ? -36.956 3.863 -23.303 1.00 33.81 52 ASN A O 1
ATOM 389 N N . LEU A 1 53 ? -35.948 1.964 -22.662 1.00 34.81 53 LEU A N 1
ATOM 390 C CA . LEU A 1 53 ? -37.120 1.101 -22.781 1.00 34.81 53 LEU A CA 1
ATOM 391 C C . LEU A 1 53 ? -38.001 1.344 -21.549 1.00 34.81 53 LEU A C 1
ATOM 393 O O . LEU A 1 53 ? -37.854 0.685 -20.524 1.00 34.81 53 LEU A O 1
ATOM 397 N N . SER A 1 54 ? -38.889 2.338 -21.621 1.00 38.75 54 SER A N 1
ATOM 398 C CA . SER A 1 54 ? -39.874 2.572 -20.564 1.00 38.75 54 SER A CA 1
ATOM 399 C C . SER A 1 54 ? -40.913 1.444 -20.540 1.00 38.75 54 SER A C 1
ATOM 401 O O . SER A 1 54 ? -41.233 0.845 -21.576 1.00 38.75 54 SER A O 1
ATOM 403 N N . LEU A 1 55 ? -41.495 1.197 -19.360 1.00 38.97 55 LEU A N 1
ATOM 404 C CA . LEU A 1 55 ? -42.635 0.291 -19.154 1.00 38.97 55 LEU A CA 1
ATOM 405 C C . LEU A 1 55 ? -43.819 0.574 -20.110 1.00 38.97 55 LEU A C 1
ATOM 407 O O . LEU A 1 55 ? -44.618 -0.326 -20.377 1.00 38.97 55 LEU A O 1
ATOM 411 N N . ASP A 1 56 ? -43.905 1.773 -20.697 1.00 40.06 56 ASP A N 1
ATOM 412 C CA . ASP A 1 56 ? -44.918 2.114 -21.704 1.00 40.06 56 ASP A CA 1
ATOM 413 C C . ASP A 1 56 ? -44.756 1.326 -23.011 1.00 40.06 56 ASP A C 1
ATOM 415 O O . ASP A 1 56 ? -45.746 1.023 -23.677 1.00 40.06 56 ASP A O 1
ATOM 419 N N . THR A 1 57 ? -43.540 0.896 -23.357 1.00 41.62 57 THR A N 1
ATOM 420 C CA . THR A 1 57 ? -43.299 0.102 -24.576 1.00 41.62 57 THR A CA 1
ATOM 421 C C . THR A 1 57 ? -43.914 -1.303 -24.462 1.00 41.62 57 THR A C 1
ATOM 423 O O . THR A 1 57 ? -44.416 -1.850 -25.445 1.00 41.62 57 THR A O 1
ATOM 426 N N . LEU A 1 58 ? -43.989 -1.856 -23.244 1.00 40.09 58 LEU A N 1
ATOM 427 C CA . LEU A 1 58 ? -44.701 -3.107 -22.940 1.00 40.09 58 LEU A CA 1
ATOM 428 C C . LEU A 1 58 ? -46.234 -2.930 -22.934 1.00 40.09 58 LEU A C 1
ATOM 430 O O . LEU A 1 58 ? -46.958 -3.855 -23.303 1.00 40.09 58 LEU A O 1
ATOM 434 N N . SER A 1 59 ? -46.729 -1.735 -22.591 1.00 41.06 59 SER A N 1
ATOM 435 C CA . SER A 1 59 ? -48.153 -1.349 -22.655 1.00 41.06 59 SER A CA 1
ATOM 436 C C . SER A 1 59 ? -48.653 -1.135 -24.094 1.00 41.06 59 SER A C 1
ATOM 438 O O . SER A 1 59 ? -49.819 -1.379 -24.410 1.00 41.06 59 SER A O 1
ATOM 440 N N . ILE A 1 60 ? -47.773 -0.735 -25.017 1.00 44.12 60 ILE A N 1
ATOM 441 C CA . ILE A 1 60 ? -48.129 -0.536 -26.431 1.00 44.12 60 ILE A CA 1
ATOM 442 C C . ILE A 1 60 ? -48.308 -1.878 -27.167 1.00 44.12 60 ILE A C 1
ATOM 444 O O . ILE A 1 60 ? -49.179 -1.989 -28.031 1.00 44.12 60 ILE A O 1
ATOM 448 N N . MET A 1 61 ? -47.591 -2.939 -26.775 1.00 41.06 61 MET A N 1
ATOM 449 C CA . MET A 1 61 ? -47.754 -4.273 -27.379 1.00 41.06 61 MET A CA 1
ATOM 450 C C . MET A 1 61 ? -49.081 -4.969 -27.024 1.00 41.06 61 MET A C 1
ATOM 452 O O . MET A 1 61 ? -49.452 -5.939 -27.683 1.00 41.06 61 MET A O 1
ATOM 456 N N . THR A 1 62 ? -49.825 -4.493 -26.021 1.00 42.81 62 THR A N 1
ATOM 457 C CA . THR A 1 62 ? -51.141 -5.045 -25.649 1.00 42.81 62 THR A CA 1
ATOM 458 C C . THR A 1 62 ? -52.327 -4.299 -26.271 1.00 42.81 62 THR A C 1
ATOM 460 O O . THR A 1 62 ? -53.438 -4.823 -26.241 1.00 42.81 62 THR A O 1
ATOM 463 N N . ARG A 1 63 ? -52.131 -3.123 -26.893 1.00 43.41 63 ARG A N 1
ATOM 464 C CA . ARG A 1 63 ? -53.235 -2.295 -27.433 1.00 43.41 63 ARG A CA 1
ATOM 465 C C . ARG A 1 63 ? -53.678 -2.607 -28.868 1.00 43.41 63 ARG A C 1
ATOM 467 O O . ARG A 1 63 ? -54.739 -2.138 -29.263 1.00 43.41 63 ARG A O 1
ATOM 474 N N . ASN A 1 64 ? -52.937 -3.415 -29.628 1.00 42.47 64 ASN A N 1
ATOM 475 C CA . ASN A 1 64 ? -53.213 -3.655 -31.056 1.00 42.47 64 ASN A CA 1
ATOM 476 C 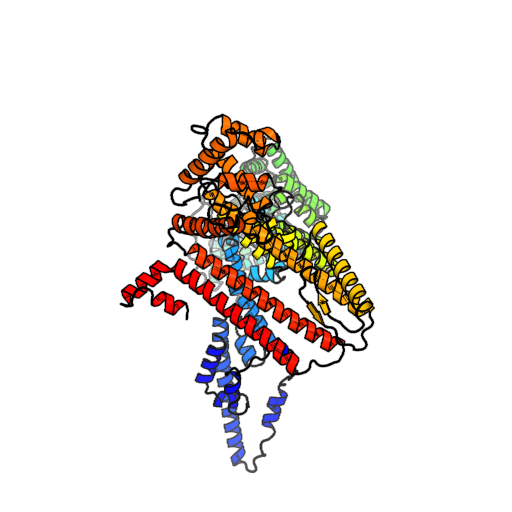C . ASN A 1 64 ? -53.886 -5.005 -31.374 1.00 42.47 64 ASN A C 1
ATOM 478 O O . ASN A 1 64 ? -53.636 -5.583 -32.430 1.00 42.47 64 ASN A O 1
ATOM 482 N N . LEU A 1 65 ? -54.758 -5.518 -30.499 1.00 46.72 65 LEU A N 1
ATOM 483 C CA . LEU A 1 65 ? -55.599 -6.671 -30.842 1.00 46.72 65 LEU A CA 1
ATOM 484 C C . LEU A 1 65 ? -56.999 -6.214 -31.289 1.00 46.72 65 LEU A C 1
ATOM 486 O O . LEU A 1 65 ? -57.590 -5.351 -30.634 1.00 46.72 65 LEU A O 1
ATOM 490 N N . PRO A 1 66 ? -57.556 -6.782 -32.379 1.00 47.66 66 PRO A N 1
ATOM 491 C CA . PRO A 1 66 ? -58.929 -6.504 -32.782 1.00 47.66 66 PRO A CA 1
ATOM 492 C C . PRO A 1 66 ? -59.874 -6.855 -31.631 1.00 47.66 66 PRO A C 1
ATOM 494 O O . PRO A 1 66 ? -59.783 -7.954 -31.077 1.00 47.66 66 PRO A O 1
ATOM 497 N N . ARG A 1 67 ? -60.793 -5.945 -31.282 1.00 49.84 67 ARG A N 1
ATOM 498 C CA . ARG A 1 67 ? -61.899 -6.273 -30.372 1.00 49.84 67 ARG A CA 1
ATOM 499 C C . ARG A 1 67 ? -62.638 -7.492 -30.940 1.00 49.84 67 ARG A C 1
ATOM 501 O O . ARG A 1 67 ? -63.029 -7.455 -32.107 1.00 49.84 67 ARG A O 1
ATOM 508 N N . PRO A 1 68 ? -62.800 -8.581 -30.174 1.00 46.03 68 PRO A N 1
ATOM 509 C CA . PRO A 1 68 ? -63.519 -9.731 -30.675 1.00 46.03 68 PRO A CA 1
ATOM 510 C C . PRO A 1 68 ? -65.021 -9.439 -30.648 1.00 46.03 68 PRO A C 1
ATOM 512 O O . PRO A 1 68 ? -65.610 -9.337 -29.577 1.00 46.03 68 PRO A O 1
ATOM 515 N N . ASP A 1 69 ? -65.643 -9.346 -31.821 1.00 53.44 69 ASP A N 1
ATOM 516 C CA . ASP A 1 69 ? -67.095 -9.476 -31.932 1.00 53.44 69 ASP A CA 1
ATOM 517 C C . ASP A 1 69 ? -67.491 -10.929 -31.605 1.00 53.44 69 ASP A C 1
ATOM 519 O O . ASP A 1 69 ? -66.947 -11.874 -32.197 1.00 53.44 69 ASP A O 1
ATOM 523 N N . SER A 1 70 ? -68.451 -11.078 -30.683 1.00 53.97 70 SER A N 1
ATOM 524 C CA . SER A 1 70 ? -69.072 -12.289 -30.098 1.00 53.97 70 SER A CA 1
ATOM 525 C C . SER A 1 70 ? -68.449 -12.879 -28.815 1.00 53.97 70 SER A C 1
ATOM 527 O O . SER A 1 70 ? -67.246 -13.135 -28.719 1.00 53.97 70 SER A O 1
ATOM 529 N N . ASP A 1 71 ? -69.332 -13.168 -27.848 1.00 55.19 71 ASP A N 1
ATOM 530 C CA . ASP A 1 71 ? -69.051 -13.629 -26.476 1.00 55.19 71 ASP A CA 1
ATOM 531 C C . ASP A 1 71 ? -68.213 -14.920 -26.390 1.00 55.19 71 ASP A C 1
ATOM 533 O O . ASP A 1 71 ? -67.474 -15.126 -25.429 1.00 55.19 71 ASP A O 1
ATOM 537 N N . VAL A 1 72 ? -68.215 -15.756 -27.435 1.00 52.19 72 VAL A N 1
ATOM 538 C CA . VAL A 1 72 ? -67.430 -17.008 -27.497 1.00 52.19 72 VAL A CA 1
ATOM 539 C C . VAL A 1 72 ? -65.914 -16.747 -27.617 1.00 52.19 72 VAL A C 1
ATOM 541 O O . VAL A 1 72 ? -65.095 -17.620 -27.327 1.00 52.19 72 VAL A O 1
ATOM 544 N N . LYS A 1 73 ? -65.494 -15.539 -28.016 1.00 57.50 73 LYS A N 1
ATOM 545 C CA . LYS A 1 73 ? -64.071 -15.176 -28.148 1.00 57.50 73 LYS A CA 1
ATOM 546 C C . LYS A 1 73 ? -63.474 -14.535 -26.891 1.00 57.50 73 LYS A C 1
ATOM 548 O O . LYS A 1 73 ? -62.249 -14.534 -26.764 1.00 57.50 73 LYS A O 1
ATOM 553 N N . TYR A 1 74 ? -64.293 -14.024 -25.969 1.00 62.41 74 TYR A N 1
ATOM 554 C CA . TYR A 1 74 ? -63.797 -13.350 -24.765 1.00 62.41 74 TYR A CA 1
ATOM 555 C C . TYR A 1 74 ? -63.264 -14.340 -23.721 1.00 62.41 74 TYR A C 1
ATOM 557 O O . TYR A 1 74 ? -62.180 -14.129 -23.184 1.00 62.41 74 TYR A O 1
ATOM 565 N N . GLU A 1 75 ? -63.936 -15.477 -23.511 1.00 68.19 75 GLU A N 1
ATOM 566 C CA . GLU A 1 75 ? -63.407 -16.529 -22.627 1.00 68.19 75 GLU A CA 1
ATOM 567 C C . GLU A 1 75 ? -62.089 -17.107 -23.155 1.00 68.19 75 GLU A C 1
ATOM 569 O O . GLU A 1 75 ? -61.129 -17.260 -22.404 1.00 68.19 75 GLU A O 1
ATOM 574 N N . ARG A 1 76 ? -61.983 -17.324 -24.473 1.00 70.88 76 ARG A N 1
ATOM 575 C CA . ARG A 1 76 ? -60.728 -17.766 -25.098 1.00 70.88 76 ARG A CA 1
ATOM 576 C C . ARG A 1 76 ? -59.614 -16.724 -24.960 1.00 70.88 76 ARG A C 1
ATOM 578 O O . ARG A 1 76 ? -58.454 -17.097 -24.816 1.00 70.88 76 ARG A O 1
ATOM 585 N N . TYR A 1 77 ? -59.952 -15.436 -24.988 1.00 69.94 77 TYR A N 1
ATOM 586 C CA . TYR A 1 77 ? -59.004 -14.354 -24.724 1.00 69.94 77 TYR A CA 1
ATOM 587 C C . TYR A 1 77 ? -58.520 -14.369 -23.266 1.00 69.94 77 TYR A C 1
ATOM 589 O O . TYR A 1 77 ? -57.314 -14.304 -23.037 1.00 69.94 77 TYR A O 1
ATOM 597 N N . LEU A 1 78 ? -59.422 -14.535 -22.293 1.00 72.38 78 LEU A N 1
ATOM 598 C CA . LEU A 1 78 ? -59.065 -14.648 -20.874 1.00 72.38 78 LEU A CA 1
ATOM 599 C C . LEU A 1 78 ? -58.214 -15.894 -20.586 1.00 72.38 78 LEU A C 1
ATOM 601 O O . LEU A 1 78 ? -57.262 -15.812 -19.812 1.00 72.38 78 LEU A O 1
ATOM 605 N N . GLU A 1 79 ? -58.501 -17.023 -21.238 1.00 76.25 79 GLU A N 1
ATOM 606 C CA . GLU A 1 79 ? -57.702 -18.251 -21.147 1.00 76.25 79 GLU A CA 1
ATOM 607 C C . GLU A 1 79 ? -56.277 -18.022 -21.686 1.00 76.25 79 GLU A C 1
ATOM 609 O O . GLU A 1 79 ? -55.296 -18.364 -21.025 1.00 76.25 79 GLU A O 1
ATOM 614 N N . ILE A 1 80 ? -56.146 -17.367 -22.848 1.00 72.12 80 ILE A N 1
ATOM 615 C CA . ILE A 1 80 ? -54.850 -17.004 -23.446 1.00 72.12 80 ILE A CA 1
ATOM 616 C C . ILE A 1 80 ? -54.095 -16.010 -22.553 1.00 72.12 80 ILE A C 1
ATOM 618 O O . ILE A 1 80 ? -52.888 -16.154 -22.353 1.00 72.12 80 ILE A O 1
ATOM 622 N N . GLU A 1 81 ? -54.777 -15.018 -21.981 1.00 71.25 81 GLU A N 1
ATOM 623 C CA . GLU A 1 81 ? -54.163 -14.043 -21.079 1.00 71.25 81 GLU A CA 1
ATOM 624 C C . GLU A 1 81 ? -53.697 -14.700 -19.771 1.00 71.25 81 GLU A C 1
ATOM 626 O O . GLU A 1 81 ? -52.594 -14.424 -19.296 1.00 71.25 81 GLU A O 1
ATOM 631 N N . LYS A 1 82 ? -54.489 -15.626 -19.218 1.00 77.69 82 LYS A N 1
ATOM 632 C CA . LYS A 1 82 ? -54.138 -16.418 -18.033 1.00 77.69 82 LYS A CA 1
ATOM 633 C C . LYS A 1 82 ? -52.936 -17.324 -18.299 1.00 77.69 82 LYS A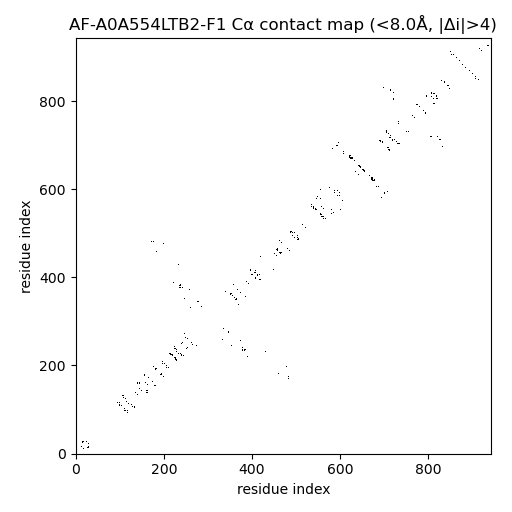 C 1
ATOM 635 O O . LYS A 1 82 ? -52.011 -17.342 -17.489 1.00 77.69 82 LYS A O 1
ATOM 640 N N . GLN A 1 83 ? -52.902 -18.015 -19.439 1.00 75.19 83 GLN A N 1
ATOM 641 C CA . GLN A 1 83 ? -51.758 -18.836 -19.851 1.00 75.19 83 GLN A CA 1
ATOM 642 C C . GLN A 1 83 ? -50.503 -17.987 -20.067 1.00 75.19 83 GLN A C 1
ATOM 644 O O . GLN A 1 83 ? -49.430 -18.355 -19.597 1.00 75.19 83 GLN A O 1
ATOM 649 N N . ARG A 1 84 ? -50.629 -16.813 -20.694 1.00 69.00 84 ARG A N 1
ATOM 650 C CA . ARG A 1 84 ? -49.507 -15.893 -20.910 1.00 69.00 84 ARG A CA 1
ATOM 651 C C . ARG A 1 84 ? -48.975 -15.310 -19.597 1.00 69.00 84 ARG A C 1
ATOM 653 O O . ARG A 1 84 ? -47.763 -15.234 -19.421 1.00 69.00 84 ARG A O 1
ATOM 660 N N . LYS A 1 85 ? -49.851 -14.949 -18.650 1.00 66.50 85 LYS A N 1
ATOM 661 C CA . LYS A 1 85 ? -49.451 -14.515 -17.297 1.00 66.50 85 LYS A CA 1
ATOM 662 C C . LYS A 1 85 ? -48.769 -15.643 -16.521 1.00 66.50 85 LYS A C 1
ATOM 664 O O . LYS A 1 85 ? -47.755 -15.393 -15.879 1.00 66.50 85 LYS A O 1
ATOM 669 N N . ALA A 1 86 ? -49.269 -16.874 -16.625 1.00 69.25 86 ALA A N 1
ATOM 670 C CA . ALA A 1 86 ? -48.639 -18.042 -16.012 1.00 69.25 86 ALA A CA 1
ATOM 671 C C . ALA A 1 86 ? -47.258 -18.344 -16.622 1.00 69.25 86 ALA A C 1
ATOM 673 O O . ALA A 1 86 ? -46.313 -18.612 -15.886 1.00 69.25 86 ALA A O 1
ATOM 674 N N . GLN A 1 87 ? -47.111 -18.234 -17.946 1.00 70.81 87 GLN A N 1
ATOM 675 C CA . GLN A 1 87 ? -45.827 -18.391 -18.637 1.00 70.81 87 GLN A CA 1
ATOM 676 C C . GLN A 1 87 ? -44.831 -17.289 -18.261 1.00 70.81 87 GLN A C 1
ATOM 678 O O . GLN A 1 87 ? -43.664 -17.587 -18.029 1.00 70.81 87 GLN A O 1
ATOM 683 N N . LEU A 1 88 ? -45.283 -16.037 -18.138 1.00 65.62 88 LEU A N 1
ATOM 684 C CA . LEU A 1 88 ? -44.443 -14.925 -17.692 1.00 65.62 88 LEU A CA 1
ATOM 685 C C . LEU A 1 88 ? -44.003 -15.095 -16.230 1.00 65.62 88 LEU A C 1
ATOM 687 O O . LEU A 1 88 ? -42.835 -14.891 -15.919 1.00 65.62 88 LEU A O 1
ATOM 691 N N . ALA A 1 89 ? -44.906 -15.519 -15.343 1.00 66.19 89 ALA A N 1
ATOM 692 C CA . ALA A 1 89 ? -44.580 -15.809 -13.947 1.00 66.19 89 ALA A CA 1
ATOM 693 C C . ALA A 1 89 ? -43.598 -16.987 -13.815 1.00 66.19 89 ALA A C 1
ATOM 695 O O . ALA A 1 89 ? -42.649 -16.913 -13.037 1.00 66.19 89 ALA A O 1
ATOM 696 N N . ALA A 1 90 ? -43.775 -18.046 -14.613 1.00 70.88 90 ALA A N 1
ATOM 697 C CA . ALA A 1 90 ? -42.845 -19.172 -14.668 1.00 70.88 90 ALA A CA 1
ATOM 698 C C . ALA A 1 90 ? -41.468 -18.757 -15.218 1.00 70.88 90 ALA A C 1
ATOM 700 O O . ALA A 1 90 ? -40.444 -19.168 -14.677 1.00 70.88 90 ALA A O 1
ATOM 701 N N . ALA A 1 91 ? -41.432 -17.898 -16.244 1.00 69.38 91 ALA A N 1
ATOM 702 C CA . ALA A 1 91 ? -40.192 -17.353 -16.794 1.00 69.38 91 ALA A CA 1
ATOM 703 C C . ALA A 1 91 ? -39.456 -16.455 -15.785 1.00 69.38 91 ALA A C 1
ATOM 705 O O . ALA A 1 91 ? -38.243 -16.578 -15.641 1.00 69.38 91 ALA A O 1
ATOM 706 N N . LEU A 1 92 ? -40.178 -15.610 -15.040 1.00 69.56 92 LEU A N 1
ATOM 707 C CA . LEU A 1 92 ? -39.608 -14.765 -13.984 1.00 69.56 92 LEU A CA 1
ATOM 708 C C . LEU A 1 92 ? -39.076 -15.591 -12.807 1.00 69.56 92 LEU A C 1
ATOM 710 O O . LEU A 1 92 ? -37.971 -15.337 -12.341 1.00 69.56 92 LEU A O 1
ATOM 714 N N . SER A 1 93 ? -39.807 -16.622 -12.374 1.00 72.19 93 SER A N 1
ATOM 715 C CA . SER A 1 93 ? -39.349 -17.540 -11.321 1.00 72.19 93 SER A CA 1
ATOM 716 C C . SER A 1 93 ? -38.106 -18.336 -11.749 1.00 72.19 93 SER A C 1
ATOM 718 O O . SER A 1 93 ? -37.158 -18.483 -10.973 1.00 72.19 93 SER A O 1
ATOM 720 N N . GLY A 1 94 ? -38.061 -18.786 -13.009 1.00 77.06 94 GLY A N 1
ATOM 721 C CA . GLY A 1 94 ? -36.878 -19.420 -13.593 1.00 77.06 94 GLY A CA 1
ATOM 722 C C . GLY A 1 94 ? -35.683 -18.467 -13.686 1.00 77.06 94 GLY A C 1
ATOM 723 O O . GLY A 1 94 ? -34.569 -18.847 -13.329 1.00 77.06 94 GLY A O 1
ATOM 724 N N . ALA A 1 95 ? -35.913 -17.215 -14.094 1.00 73.94 95 ALA A N 1
ATOM 725 C CA . ALA A 1 95 ? -34.889 -16.174 -14.147 1.00 73.94 95 ALA A CA 1
ATOM 726 C C . ALA A 1 95 ? -34.363 -15.797 -12.755 1.00 73.94 95 ALA A C 1
ATOM 728 O O . ALA A 1 95 ? -33.175 -15.525 -12.614 1.00 73.94 95 ALA A O 1
ATOM 729 N N . GLU A 1 96 ? -35.201 -15.821 -11.717 1.00 83.62 96 GLU A N 1
ATOM 730 C CA . GLU A 1 96 ? -34.779 -15.574 -10.334 1.00 83.62 96 GLU A CA 1
ATOM 731 C C . GLU A 1 96 ? -33.872 -16.697 -9.816 1.00 83.62 96 GLU A C 1
ATOM 733 O O . GLU A 1 96 ? -32.811 -16.432 -9.251 1.00 83.62 96 GLU A O 1
ATOM 738 N N . SER A 1 97 ? -34.243 -17.960 -10.048 1.00 80.12 97 SER A N 1
ATOM 739 C CA . SER A 1 97 ? -33.424 -19.116 -9.657 1.00 80.12 97 SER A CA 1
ATOM 740 C C . SER A 1 97 ? -32.100 -19.184 -10.435 1.00 80.12 97 SER A C 1
ATOM 742 O O . SER A 1 97 ? -31.036 -19.411 -9.848 1.00 80.12 97 SER A O 1
ATOM 744 N N . ALA A 1 98 ? -32.139 -18.915 -11.744 1.00 78.19 98 ALA A N 1
ATOM 745 C CA . ALA A 1 98 ? -30.943 -18.811 -12.575 1.00 78.19 98 ALA A CA 1
ATOM 746 C C . ALA A 1 98 ? -30.067 -17.625 -12.144 1.00 78.19 98 ALA A C 1
ATOM 748 O O . ALA A 1 98 ? -28.859 -17.787 -11.988 1.00 78.19 98 ALA A O 1
ATOM 749 N N . GLY A 1 99 ? -30.677 -16.469 -11.869 1.00 85.25 99 GLY A N 1
ATOM 750 C CA . GLY A 1 99 ? -30.006 -15.277 -11.357 1.00 85.25 99 GLY A CA 1
ATOM 751 C C . GLY A 1 99 ? -29.280 -15.551 -10.043 1.00 85.25 99 GLY A C 1
ATOM 752 O O . GLY A 1 99 ? -28.084 -15.307 -9.964 1.00 85.25 99 GLY A O 1
ATOM 753 N N . LYS A 1 100 ? -29.942 -16.189 -9.069 1.00 84.75 100 LYS A N 1
ATOM 754 C CA . LYS A 1 100 ? -29.324 -16.632 -7.803 1.00 84.75 100 LYS A CA 1
ATOM 755 C C . LYS A 1 100 ? -28.132 -17.567 -8.020 1.00 84.75 100 LYS A C 1
ATOM 757 O O . LYS A 1 100 ? -27.129 -17.472 -7.317 1.00 84.75 100 LYS A O 1
ATOM 762 N N . THR A 1 101 ? -28.226 -18.467 -8.998 1.00 84.12 101 THR A N 1
ATOM 763 C CA . THR A 1 101 ? -27.134 -19.396 -9.332 1.00 84.12 101 THR A CA 1
ATOM 764 C C . THR A 1 101 ? -25.933 -18.658 -9.923 1.00 84.12 101 THR A C 1
ATOM 766 O O . THR A 1 101 ? -24.791 -18.951 -9.565 1.00 84.12 101 THR A O 1
ATOM 769 N N . VAL A 1 102 ? -26.174 -17.696 -10.816 1.00 82.12 102 VAL A N 1
ATOM 770 C CA . VAL A 1 102 ? -25.122 -16.848 -11.391 1.00 82.12 102 VAL A CA 1
ATOM 771 C C . VAL A 1 102 ? -24.510 -15.949 -10.319 1.00 82.12 102 VAL A C 1
ATOM 773 O O . VAL A 1 102 ? -23.286 -15.896 -10.228 1.00 82.12 102 VAL A O 1
ATOM 776 N N . ASP A 1 103 ? -25.329 -15.343 -9.456 1.00 87.00 103 ASP A N 1
ATOM 777 C CA . ASP A 1 103 ? -24.871 -14.533 -8.325 1.00 87.00 103 ASP A CA 1
ATOM 778 C C . ASP A 1 103 ? -23.919 -15.328 -7.431 1.00 87.00 103 ASP A C 1
ATOM 780 O O . ASP A 1 103 ? -22.805 -14.888 -7.157 1.00 87.00 103 ASP A O 1
ATOM 784 N N . TRP A 1 104 ? -24.311 -16.550 -7.055 1.00 86.56 104 TRP A N 1
ATOM 785 C CA . TRP A 1 104 ? -23.486 -17.452 -6.253 1.00 86.56 104 TRP A CA 1
ATOM 786 C C . TRP A 1 104 ? -22.158 -17.805 -6.940 1.00 86.56 104 TRP A C 1
ATOM 788 O O . TRP A 1 104 ? -21.106 -17.767 -6.300 1.00 86.56 104 TRP A O 1
ATOM 798 N N . ARG A 1 105 ? -22.172 -18.097 -8.251 1.00 80.88 105 ARG A N 1
ATOM 799 C CA . ARG A 1 105 ? -20.947 -18.407 -9.018 1.00 80.88 105 ARG A CA 1
ATOM 800 C C . ARG A 1 105 ? -20.007 -17.211 -9.132 1.00 80.88 105 ARG A C 1
ATOM 802 O O . ARG A 1 105 ? -18.794 -17.378 -9.034 1.00 80.88 105 ARG A O 1
ATOM 809 N N . LEU A 1 106 ? -20.562 -16.019 -9.334 1.00 80.00 106 LEU A N 1
ATOM 810 C CA . LEU A 1 106 ? -19.819 -14.759 -9.392 1.00 80.00 106 LEU A CA 1
ATOM 811 C C . LEU A 1 106 ? -19.498 -14.201 -7.997 1.00 80.00 106 LEU A C 1
ATOM 813 O O . LEU A 1 106 ? -18.793 -13.200 -7.884 1.00 80.00 106 LEU A O 1
ATOM 817 N N . LYS A 1 107 ? -20.000 -14.857 -6.943 1.00 84.56 107 LYS A N 1
ATOM 818 C CA . LYS A 1 107 ? -19.943 -14.435 -5.542 1.00 84.56 107 LYS A CA 1
ATOM 819 C C . LYS A 1 107 ? -20.517 -13.035 -5.291 1.00 84.56 107 LYS A C 1
ATOM 821 O O . LYS A 1 107 ? -20.106 -12.416 -4.321 1.00 84.56 107 LYS A O 1
ATOM 826 N N . ILE A 1 108 ? -21.406 -12.515 -6.137 1.00 84.94 108 ILE A N 1
ATOM 827 C CA . ILE A 1 108 ? -22.045 -11.194 -5.959 1.00 84.94 108 ILE A CA 1
ATOM 828 C C . ILE A 1 108 ? -23.292 -11.298 -5.071 1.00 84.94 108 ILE A C 1
ATOM 830 O O . ILE A 1 108 ? -23.868 -12.378 -4.931 1.00 84.94 108 ILE A O 1
ATOM 834 N N . ASP A 1 109 ? -23.712 -10.178 -4.476 1.00 83.00 109 ASP A N 1
ATOM 835 C CA . ASP A 1 109 ? -24.890 -10.134 -3.604 1.00 83.00 109 ASP A CA 1
ATOM 836 C C . ASP A 1 109 ? -26.161 -10.517 -4.375 1.00 83.00 109 ASP A C 1
ATOM 838 O O . ASP A 1 109 ? -26.540 -9.895 -5.369 1.00 83.00 109 ASP A O 1
ATOM 842 N N . SER A 1 110 ? -26.853 -11.554 -3.914 1.00 83.19 110 SER A N 1
ATOM 843 C CA . SER A 1 110 ? -28.113 -11.951 -4.534 1.00 83.19 110 SER A CA 1
ATOM 844 C C . SER A 1 110 ? -29.240 -11.006 -4.099 1.00 83.19 110 SER A C 1
ATOM 846 O O . SER A 1 110 ? -29.331 -10.721 -2.901 1.00 83.19 110 SER A O 1
ATOM 848 N N . PRO A 1 111 ? -30.118 -10.522 -5.007 1.00 88.81 111 PRO A N 1
ATOM 849 C CA . PRO A 1 111 ? -30.409 -11.039 -6.352 1.00 88.81 111 PRO A CA 1
ATOM 850 C C . PRO A 1 111 ? -29.939 -10.145 -7.527 1.00 88.81 111 PRO A C 1
ATOM 852 O O . PRO A 1 111 ? -30.734 -9.854 -8.426 1.00 88.81 111 PRO A O 1
ATOM 855 N N . LEU A 1 112 ? -28.682 -9.685 -7.550 1.00 87.81 112 LEU A N 1
ATOM 856 C CA . LEU A 1 112 ? -28.172 -8.731 -8.555 1.00 87.81 112 LEU A CA 1
ATOM 857 C C . LEU A 1 112 ? -28.340 -9.186 -10.016 1.00 87.81 112 LEU A C 1
ATOM 859 O O . LEU A 1 112 ? -28.798 -8.404 -10.851 1.00 87.81 112 LEU A O 1
ATOM 863 N N . THR A 1 113 ? -28.015 -10.438 -10.349 1.00 88.69 113 THR A N 1
ATOM 864 C CA . THR A 1 113 ? -28.162 -10.956 -11.722 1.00 88.69 113 THR A CA 1
ATOM 865 C C . THR A 1 113 ? -29.624 -11.008 -12.124 1.00 88.69 113 THR A C 1
ATOM 867 O O . THR A 1 113 ? -29.966 -10.672 -13.255 1.00 88.69 113 THR A O 1
ATOM 870 N N . TYR A 1 114 ? -30.512 -11.394 -11.207 1.00 88.88 114 TYR A N 1
ATOM 871 C CA . TYR A 1 114 ? -31.943 -11.366 -11.484 1.00 88.88 114 TYR A CA 1
ATOM 872 C C . TYR A 1 114 ? -32.435 -9.934 -11.708 1.00 88.88 114 TYR A C 1
ATOM 874 O O . TYR A 1 114 ? -33.158 -9.697 -12.669 1.00 88.88 114 TYR A O 1
ATOM 882 N N . GLN A 1 115 ? -32.012 -8.974 -10.880 1.00 86.56 115 GLN A N 1
ATOM 883 C CA . GLN A 1 115 ? -32.364 -7.564 -11.066 1.00 86.56 115 GLN A CA 1
ATOM 884 C C . GLN A 1 115 ? -31.895 -7.048 -12.431 1.00 86.56 115 GLN A C 1
ATOM 886 O O . GLN A 1 115 ? -32.653 -6.364 -13.115 1.00 86.56 115 GLN A O 1
ATOM 891 N N . PHE A 1 116 ? -30.699 -7.436 -12.874 1.00 88.94 116 PHE A N 1
ATOM 892 C CA . PHE A 1 116 ? -30.210 -7.134 -14.218 1.00 88.94 116 PHE A CA 1
ATOM 893 C C . PHE A 1 116 ? -31.065 -7.789 -15.318 1.00 88.94 116 PHE A C 1
ATOM 895 O O . PHE A 1 116 ? -31.528 -7.102 -16.227 1.00 88.94 116 PHE A O 1
ATOM 902 N N . LEU A 1 117 ? -31.344 -9.094 -15.219 1.00 82.50 117 LEU A N 1
ATOM 903 C CA . LEU A 1 117 ? -32.161 -9.830 -16.197 1.00 82.50 117 LEU A CA 1
ATOM 904 C C . LEU A 1 117 ? -33.618 -9.344 -16.252 1.00 82.50 117 LEU A C 1
ATOM 906 O O . LEU A 1 117 ? -34.249 -9.407 -17.305 1.00 82.50 117 LEU A O 1
ATOM 910 N N . ALA A 1 118 ? -34.144 -8.843 -15.136 1.00 80.12 118 ALA A N 1
ATOM 911 C CA . ALA A 1 118 ? -35.474 -8.254 -15.031 1.00 80.12 118 ALA A CA 1
ATOM 912 C C . ALA A 1 118 ? -35.525 -6.784 -15.493 1.00 80.12 118 ALA A C 1
ATOM 914 O O . ALA A 1 118 ? -36.596 -6.180 -15.467 1.00 80.12 118 ALA A O 1
ATOM 915 N N . GLY A 1 119 ? -34.390 -6.192 -15.890 1.00 78.62 119 GLY A N 1
ATOM 916 C CA . GLY A 1 119 ? -34.294 -4.783 -16.284 1.00 78.62 119 GLY A CA 1
ATOM 917 C C . GLY A 1 119 ? -34.430 -3.789 -15.124 1.00 78.62 119 GLY A C 1
ATOM 918 O O . GLY A 1 119 ? -34.625 -2.601 -15.363 1.00 78.62 119 GLY A O 1
ATOM 919 N N . LEU A 1 120 ? -34.336 -4.257 -13.875 1.00 80.25 120 LEU A N 1
ATOM 920 C CA . LEU A 1 120 ? -34.346 -3.430 -12.661 1.00 80.25 120 LEU A CA 1
ATOM 921 C C . LEU A 1 120 ? -32.979 -2.795 -12.375 1.00 80.25 120 LEU A C 1
ATOM 923 O O . LEU A 1 120 ? -32.889 -1.872 -11.571 1.00 80.25 120 LEU A O 1
ATOM 927 N N . LEU A 1 121 ? -31.926 -3.302 -13.016 1.00 86.88 121 LEU A N 1
ATOM 928 C CA . LEU A 1 121 ? -30.561 -2.812 -12.894 1.00 86.88 121 LEU A CA 1
ATOM 929 C C . LEU A 1 121 ? -29.987 -2.548 -14.289 1.00 86.88 121 LEU A C 1
ATOM 931 O O . LEU A 1 121 ? -30.166 -3.363 -15.199 1.00 86.88 121 LEU A O 1
ATOM 935 N N . THR A 1 122 ? -29.286 -1.429 -14.477 1.00 85.44 122 THR A N 1
ATOM 936 C CA . THR A 1 122 ? -28.683 -1.129 -15.781 1.00 85.44 122 THR A CA 1
ATOM 937 C C . THR A 1 122 ? -27.479 -2.047 -16.051 1.00 85.44 122 THR A C 1
ATOM 939 O O . THR A 1 122 ? -26.839 -2.533 -15.112 1.00 85.44 122 THR A O 1
ATOM 942 N N . PRO A 1 123 ? -27.093 -2.272 -17.325 1.00 84.19 123 PRO A N 1
ATOM 943 C CA . PRO A 1 123 ? -25.860 -2.996 -17.639 1.00 84.19 123 PRO A CA 1
ATOM 944 C C . PRO A 1 123 ? -24.610 -2.378 -17.000 1.00 84.19 123 PRO A C 1
ATOM 946 O O . PRO A 1 123 ? -23.660 -3.099 -16.701 1.00 84.19 123 PRO A O 1
ATOM 949 N N . TYR A 1 124 ? -24.598 -1.057 -16.806 1.00 78.62 124 TYR A N 1
ATOM 950 C CA . TYR A 1 124 ? -23.493 -0.343 -16.175 1.00 78.62 124 TYR A CA 1
ATOM 951 C C . TYR A 1 124 ? -23.399 -0.674 -14.682 1.00 78.62 124 TYR A C 1
ATOM 953 O O . TYR A 1 124 ? -22.351 -1.134 -14.228 1.00 78.62 124 TYR A O 1
ATOM 961 N N . ASP A 1 125 ? -24.508 -0.558 -13.950 1.00 77.94 125 ASP A N 1
ATOM 962 C CA . ASP A 1 125 ? -24.560 -0.863 -12.515 1.00 77.94 125 ASP A CA 1
ATOM 963 C C . ASP A 1 125 ? -24.229 -2.335 -12.239 1.00 77.94 125 ASP A C 1
ATOM 965 O O . ASP A 1 125 ? -23.512 -2.655 -11.290 1.00 77.94 125 ASP A O 1
ATOM 969 N N . TYR A 1 126 ? -24.675 -3.241 -13.118 1.00 86.62 126 TYR A N 1
ATOM 970 C CA . TYR A 1 126 ? -24.397 -4.670 -12.985 1.00 86.62 126 TYR A CA 1
ATOM 971 C C . TYR A 1 126 ? -22.906 -4.963 -13.184 1.00 86.62 126 TYR A C 1
ATOM 973 O O . TYR A 1 126 ? -22.302 -5.696 -12.401 1.00 86.62 126 TYR A O 1
ATOM 981 N N . ARG A 1 127 ? -22.276 -4.344 -14.195 1.00 80.06 127 ARG A N 1
ATOM 982 C CA . ARG A 1 127 ? -20.826 -4.456 -14.426 1.00 80.06 127 ARG A CA 1
ATOM 983 C C . ARG A 1 127 ? -20.021 -3.887 -13.266 1.00 80.06 127 ARG A C 1
ATOM 985 O O . ARG A 1 127 ? -19.017 -4.493 -12.903 1.00 80.06 127 ARG A O 1
ATOM 992 N N . ILE A 1 128 ? -20.451 -2.770 -12.675 1.00 74.50 128 ILE A N 1
ATOM 993 C CA . ILE A 1 128 ? -19.812 -2.212 -11.477 1.00 74.50 128 ILE A CA 1
ATOM 994 C C . ILE A 1 128 ? -19.914 -3.195 -10.315 1.00 74.50 128 ILE A C 1
ATOM 996 O O . ILE A 1 128 ? -18.904 -3.463 -9.671 1.00 74.50 128 ILE A O 1
ATOM 1000 N N . ALA A 1 129 ? -21.091 -3.767 -10.060 1.00 78.88 129 ALA A N 1
ATOM 1001 C CA . ALA A 1 129 ? -21.280 -4.712 -8.964 1.00 78.88 129 ALA A CA 1
ATOM 1002 C C . ALA A 1 129 ? -20.429 -5.985 -9.140 1.00 78.88 129 ALA A C 1
ATOM 1004 O O . ALA A 1 129 ? -19.719 -6.391 -8.217 1.00 78.88 129 ALA A O 1
ATOM 1005 N N . VAL A 1 130 ? -20.416 -6.563 -10.347 1.00 81.88 130 VAL A N 1
ATOM 1006 C CA . VAL A 1 130 ? -19.566 -7.717 -10.691 1.00 81.88 130 VAL A CA 1
ATOM 1007 C C . VAL A 1 130 ? -18.082 -7.360 -10.599 1.00 81.88 130 VAL A C 1
ATOM 1009 O O . VAL A 1 130 ? -17.303 -8.107 -10.010 1.00 81.88 130 VAL A O 1
ATOM 1012 N N . GLY A 1 131 ? -17.680 -6.207 -11.137 1.00 76.06 131 GLY A N 1
ATOM 1013 C CA . GLY A 1 131 ? -16.300 -5.723 -11.098 1.00 76.06 131 GLY A CA 1
ATOM 1014 C C . GLY A 1 131 ? -15.810 -5.472 -9.673 1.00 76.06 131 GLY A C 1
ATOM 1015 O O . GLY A 1 131 ? -14.714 -5.902 -9.321 1.00 76.06 131 GLY A O 1
ATOM 1016 N N . ARG A 1 132 ? -16.648 -4.867 -8.821 1.00 78.50 132 ARG A N 1
ATOM 1017 C CA . ARG A 1 132 ? -16.376 -4.666 -7.392 1.00 78.50 132 ARG A CA 1
ATOM 1018 C C . ARG A 1 132 ? -16.135 -6.000 -6.695 1.00 78.50 132 ARG A C 1
ATOM 1020 O O . ARG A 1 132 ? -15.177 -6.129 -5.938 1.00 78.50 132 ARG A O 1
ATOM 1027 N N . GLN A 1 133 ? -16.953 -7.008 -6.983 1.00 81.88 133 GLN A N 1
ATOM 1028 C CA . GLN A 1 133 ? -16.805 -8.321 -6.364 1.00 81.88 133 GLN A CA 1
ATOM 1029 C C . GLN A 1 133 ? -15.604 -9.110 -6.884 1.00 81.88 133 GLN A C 1
ATOM 1031 O O . GLN A 1 133 ? -14.948 -9.806 -6.109 1.00 81.88 133 GLN A O 1
ATOM 1036 N N . ALA A 1 134 ? -15.266 -8.973 -8.165 1.00 73.19 134 ALA A N 1
ATOM 1037 C CA . ALA A 1 134 ? -14.038 -9.529 -8.719 1.00 73.19 134 ALA A CA 1
ATOM 1038 C C . ALA A 1 134 ? -12.800 -8.858 -8.101 1.00 73.19 134 ALA A C 1
ATOM 1040 O O . ALA A 1 134 ? -11.877 -9.549 -7.675 1.00 73.19 134 ALA A O 1
ATOM 1041 N N . ALA A 1 135 ? -12.798 -7.530 -7.966 1.00 71.00 135 ALA A N 1
ATOM 1042 C CA . ALA A 1 135 ? -11.719 -6.791 -7.315 1.00 71.00 135 ALA A CA 1
ATOM 1043 C C . ALA A 1 135 ? -11.563 -7.181 -5.833 1.00 71.00 135 ALA A C 1
ATOM 1045 O O . ALA A 1 135 ? -10.442 -7.405 -5.381 1.00 71.00 135 ALA A O 1
ATOM 1046 N N . LYS A 1 136 ? -12.668 -7.371 -5.100 1.00 76.75 136 LYS A N 1
ATOM 1047 C CA . LYS A 1 136 ? -12.662 -7.958 -3.748 1.00 76.75 136 LYS A CA 1
ATOM 1048 C C . LYS A 1 136 ? -12.086 -9.376 -3.743 1.00 76.75 136 LYS A C 1
ATOM 1050 O O . LYS A 1 136 ? -11.180 -9.689 -2.984 1.00 76.75 136 LYS A O 1
ATOM 1055 N N . THR A 1 137 ? -12.595 -10.251 -4.606 1.00 74.19 137 THR A N 1
ATOM 1056 C CA . THR A 1 137 ? -12.268 -11.685 -4.570 1.00 74.19 137 THR A CA 1
ATOM 1057 C C . THR A 1 137 ? -10.849 -11.982 -5.037 1.00 74.19 137 THR A C 1
ATOM 1059 O O . THR A 1 137 ? -10.224 -12.903 -4.520 1.00 74.19 137 THR A O 1
ATOM 1062 N N . TYR A 1 138 ? -10.337 -11.238 -6.012 1.00 75.50 138 TYR A N 1
ATOM 1063 C CA . TYR A 1 138 ? -9.039 -11.514 -6.623 1.00 75.50 138 TYR A CA 1
ATOM 1064 C C . TYR A 1 138 ? -8.000 -10.464 -6.248 1.00 75.50 138 TYR A C 1
ATOM 1066 O O . TYR A 1 138 ? -6.916 -10.832 -5.810 1.00 75.50 138 TYR A O 1
ATOM 1074 N N . GLY A 1 139 ? -8.337 -9.177 -6.355 1.00 71.06 139 GLY A N 1
ATOM 1075 C CA . GLY A 1 139 ? -7.413 -8.081 -6.054 1.00 71.06 139 GLY A CA 1
ATOM 1076 C C . GLY A 1 139 ? -7.068 -8.002 -4.570 1.00 71.06 139 GLY A C 1
ATOM 1077 O O . GLY A 1 139 ? -5.897 -8.072 -4.209 1.00 71.06 139 GLY A O 1
ATOM 1078 N N . ALA A 1 140 ? -8.077 -7.929 -3.699 1.00 71.88 140 ALA A N 1
ATOM 1079 C CA . ALA A 1 140 ? -7.835 -7.819 -2.262 1.00 71.88 140 ALA A CA 1
ATOM 1080 C C . ALA A 1 140 ? -7.207 -9.096 -1.680 1.00 71.88 140 ALA A C 1
ATOM 1082 O O . ALA A 1 140 ? -6.282 -9.002 -0.885 1.00 71.88 140 ALA A O 1
ATOM 1083 N N . ASN A 1 141 ? -7.623 -10.289 -2.122 1.00 70.69 141 ASN A N 1
ATOM 1084 C CA . ASN A 1 141 ? -6.993 -11.541 -1.680 1.00 70.69 141 ASN A CA 1
ATOM 1085 C C . ASN A 1 141 ? -5.545 -11.695 -2.168 1.00 70.69 141 ASN A C 1
ATOM 1087 O O . ASN A 1 141 ? -4.712 -12.209 -1.423 1.00 70.69 141 ASN A O 1
ATOM 1091 N N . ALA A 1 142 ? -5.231 -11.259 -3.393 1.00 70.56 142 ALA A N 1
ATOM 1092 C CA . ALA A 1 142 ? -3.849 -11.221 -3.864 1.00 70.56 142 ALA A CA 1
ATOM 1093 C C . ALA A 1 142 ? -3.021 -10.249 -3.018 1.00 70.56 142 ALA A C 1
ATOM 1095 O O . ALA A 1 142 ? -1.942 -10.612 -2.569 1.00 70.56 142 ALA A O 1
ATOM 1096 N N . LEU A 1 143 ? -3.563 -9.066 -2.712 1.00 67.75 143 LEU A N 1
ATOM 1097 C CA . LEU A 1 143 ? -2.885 -8.092 -1.861 1.00 67.75 143 LEU A CA 1
ATOM 1098 C C . LEU A 1 143 ? -2.650 -8.627 -0.439 1.00 67.75 143 LEU A C 1
ATOM 1100 O O . LEU A 1 143 ? -1.537 -8.522 0.059 1.00 67.75 143 LEU A O 1
ATOM 1104 N N . ILE A 1 144 ? -3.644 -9.271 0.189 1.00 72.31 144 ILE A N 1
ATOM 1105 C CA . ILE A 1 144 ? -3.484 -9.938 1.498 1.00 72.31 144 ILE A CA 1
ATOM 1106 C C . ILE A 1 144 ? -2.350 -10.966 1.443 1.00 72.31 144 ILE A C 1
ATOM 1108 O O . ILE A 1 144 ? -1.548 -11.056 2.369 1.00 72.31 144 ILE A O 1
ATOM 1112 N N . LYS A 1 145 ? -2.276 -11.748 0.360 1.00 73.25 145 LYS A N 1
ATOM 1113 C CA . LYS A 1 145 ? -1.238 -12.765 0.180 1.00 73.25 145 LYS A CA 1
ATOM 1114 C C . LYS A 1 145 ? 0.157 -12.145 0.045 1.00 73.25 145 LYS A C 1
ATOM 1116 O O . LYS A 1 145 ? 1.080 -12.635 0.685 1.00 73.25 145 LYS A O 1
ATOM 1121 N N . GLU A 1 146 ? 0.298 -11.084 -0.747 1.00 71.62 146 GLU A N 1
ATOM 1122 C CA . GLU A 1 146 ? 1.574 -10.377 -0.935 1.00 71.62 146 GLU A CA 1
ATOM 1123 C C . GLU A 1 146 ? 2.017 -9.622 0.328 1.00 71.62 146 GLU A C 1
ATOM 1125 O O . GLU A 1 146 ? 3.207 -9.545 0.618 1.00 71.62 146 GLU A O 1
ATOM 1130 N N . LEU A 1 147 ? 1.072 -9.135 1.139 1.00 62.38 147 LEU A N 1
ATOM 1131 C CA . LEU A 1 147 ? 1.336 -8.483 2.427 1.00 62.38 147 LEU A CA 1
ATOM 1132 C C . LEU A 1 147 ? 1.551 -9.482 3.586 1.00 62.38 147 LEU A C 1
ATOM 1134 O O . LEU A 1 147 ? 1.271 -9.164 4.739 1.00 62.38 147 LEU A O 1
ATOM 1138 N N . GLY A 1 148 ? 2.024 -10.696 3.292 1.00 63.81 148 GLY A N 1
ATOM 1139 C CA . GLY A 1 148 ? 2.405 -11.693 4.300 1.00 63.81 148 GLY A CA 1
ATOM 1140 C C . GLY A 1 148 ? 1.291 -12.644 4.758 1.00 63.81 148 GLY A C 1
ATOM 1141 O O . GLY A 1 148 ? 1.474 -13.378 5.727 1.00 63.81 148 GLY A O 1
ATOM 1142 N N . GLY A 1 149 ? 0.164 -12.694 4.041 1.00 64.75 149 GLY A N 1
ATOM 1143 C CA . GLY A 1 149 ? -0.914 -13.657 4.277 1.00 64.75 149 GLY A CA 1
ATOM 1144 C C . GLY A 1 149 ? -1.827 -13.293 5.448 1.00 64.75 149 GLY A C 1
ATOM 1145 O O . GLY A 1 149 ? -1.555 -12.382 6.218 1.00 64.75 149 GLY A O 1
ATOM 1146 N N . THR A 1 150 ? -2.941 -14.017 5.592 1.00 61.91 150 THR A N 1
ATOM 1147 C CA . THR A 1 150 ? -4.017 -13.699 6.552 1.00 61.91 150 THR A CA 1
ATOM 1148 C C . THR A 1 150 ? -3.585 -13.672 8.013 1.00 61.91 150 THR A C 1
ATOM 1150 O O . THR A 1 150 ? -4.319 -13.120 8.819 1.00 61.91 150 THR A O 1
ATOM 1153 N N . ASP A 1 151 ? -2.442 -14.259 8.366 1.00 63.97 151 ASP A N 1
ATOM 1154 C CA . ASP A 1 151 ? -2.017 -14.411 9.760 1.00 63.97 151 ASP A CA 1
ATOM 1155 C C . ASP A 1 151 ? -1.587 -13.081 10.390 1.00 63.97 151 ASP A C 1
ATOM 1157 O O . ASP A 1 151 ? -2.002 -12.801 11.510 1.00 63.97 151 ASP A O 1
ATOM 1161 N N . LEU A 1 152 ? -0.890 -12.210 9.645 1.00 55.09 152 LEU A N 1
ATOM 1162 C CA . LEU A 1 152 ? -0.595 -10.829 10.071 1.00 55.09 152 LEU A CA 1
ATOM 1163 C C . LEU A 1 152 ? -1.871 -10.002 10.285 1.00 55.09 152 LEU A C 1
ATOM 1165 O O . LEU A 1 152 ? -1.909 -9.092 11.105 1.00 55.09 152 LEU A O 1
ATOM 1169 N N . TRP A 1 153 ? -2.932 -10.335 9.553 1.00 64.69 153 TRP A N 1
ATOM 1170 C CA . TRP A 1 153 ? -4.187 -9.584 9.512 1.00 64.69 153 TRP A CA 1
ATOM 1171 C C . TRP A 1 153 ? -5.295 -10.197 10.373 1.00 64.69 153 TRP A C 1
ATOM 1173 O O . TRP A 1 153 ? -6.369 -9.606 10.511 1.00 64.69 153 TRP A O 1
ATOM 1183 N N . LYS A 1 154 ? -5.055 -11.387 10.937 1.00 66.81 154 LYS A N 1
ATOM 1184 C CA . LYS A 1 154 ? -6.053 -12.184 11.660 1.00 66.81 154 LYS A CA 1
ATOM 1185 C C . LYS A 1 154 ? -6.469 -11.504 12.952 1.00 66.81 154 LYS A C 1
ATOM 1187 O O . LYS A 1 154 ? -7.660 -11.469 13.260 1.00 66.81 154 LYS A O 1
ATOM 1192 N N . ASP A 1 155 ? -5.499 -10.913 13.639 1.00 61.06 155 ASP A N 1
ATOM 1193 C CA . ASP A 1 155 ? -5.727 -10.144 14.857 1.00 61.06 155 ASP A CA 1
ATOM 1194 C C . ASP A 1 155 ? -6.557 -8.891 14.539 1.00 61.06 155 ASP A C 1
ATOM 1196 O O . ASP A 1 155 ? -7.562 -8.625 15.189 1.00 61.06 155 ASP A O 1
ATOM 1200 N N . TYR A 1 156 ? -6.265 -8.226 13.420 1.00 61.47 156 TYR A N 1
ATOM 1201 C CA . TYR A 1 156 ? -6.985 -7.043 12.936 1.00 61.47 156 TYR A CA 1
ATOM 1202 C C . TYR A 1 156 ? -8.332 -7.340 12.259 1.00 61.47 156 TYR A C 1
ATOM 1204 O O . TYR A 1 156 ? -9.067 -6.418 11.907 1.00 61.47 156 TYR A O 1
ATOM 1212 N N . ARG A 1 157 ? -8.676 -8.617 12.045 1.00 70.75 157 ARG A N 1
ATOM 1213 C CA . ARG A 1 157 ? -9.874 -9.058 11.303 1.00 70.75 157 ARG A CA 1
ATOM 1214 C C . ARG A 1 157 ? -10.023 -8.393 9.924 1.00 70.75 157 ARG A C 1
ATOM 1216 O O . ARG A 1 157 ? -11.145 -8.174 9.465 1.00 70.75 157 ARG A O 1
ATOM 1223 N N . LEU A 1 158 ? -8.910 -8.079 9.257 1.00 72.00 158 LEU A N 1
ATOM 1224 C CA . LEU A 1 158 ? -8.931 -7.483 7.921 1.00 72.00 158 LEU A CA 1
ATOM 1225 C C . LEU A 1 158 ? -9.126 -8.561 6.858 1.00 72.00 158 LEU A C 1
ATOM 1227 O O . LEU A 1 158 ? -8.212 -9.314 6.528 1.00 72.00 158 LEU A O 1
ATOM 1231 N N . GLY A 1 159 ? -10.349 -8.645 6.336 1.00 80.38 159 GLY A N 1
ATOM 1232 C CA . GLY A 1 159 ? -10.696 -9.504 5.218 1.00 80.38 159 GLY A CA 1
ATOM 1233 C C . GLY A 1 159 ? -10.572 -8.796 3.870 1.00 80.38 159 GLY A C 1
ATOM 1234 O O . GLY A 1 159 ? -10.246 -7.614 3.755 1.00 80.38 159 GLY A O 1
ATOM 1235 N N . ALA A 1 160 ? -10.898 -9.535 2.810 1.00 76.25 160 ALA A N 1
ATOM 1236 C CA . ALA A 1 160 ? -10.911 -9.016 1.445 1.00 76.25 160 ALA A CA 1
ATOM 1237 C C . ALA A 1 160 ? -11.850 -7.808 1.265 1.00 76.25 160 ALA A C 1
ATOM 1239 O O . ALA A 1 160 ? -11.585 -6.937 0.440 1.00 76.25 160 ALA A O 1
ATOM 1240 N N . ASN A 1 161 ? -12.943 -7.750 2.035 1.00 76.50 161 ASN A N 1
ATOM 1241 C CA . ASN A 1 161 ? -13.875 -6.625 2.007 1.00 76.50 161 ASN A CA 1
ATOM 1242 C C . ASN A 1 161 ? -13.242 -5.368 2.596 1.00 76.50 161 ASN A C 1
ATOM 1244 O O . ASN A 1 161 ? -13.316 -4.314 1.981 1.00 76.50 161 ASN A O 1
ATOM 1248 N N . GLU A 1 162 ? -12.583 -5.492 3.741 1.00 78.75 162 GLU A N 1
ATOM 1249 C CA . GLU A 1 162 ? -11.932 -4.382 4.422 1.00 78.75 162 GLU A CA 1
ATOM 1250 C C . GLU A 1 162 ? -10.775 -3.814 3.602 1.00 78.75 162 GLU A C 1
ATOM 1252 O O . GLU A 1 162 ? -10.678 -2.602 3.430 1.00 78.75 162 GLU A O 1
ATOM 1257 N N . ILE A 1 163 ? -9.933 -4.685 3.038 1.00 74.88 163 ILE A N 1
ATOM 1258 C CA . ILE A 1 163 ? -8.852 -4.265 2.141 1.00 74.88 163 ILE A CA 1
ATOM 1259 C C . ILE A 1 163 ? -9.432 -3.556 0.919 1.00 74.88 163 ILE A C 1
ATOM 1261 O O . ILE A 1 163 ? -8.935 -2.503 0.524 1.00 74.88 163 ILE A O 1
ATOM 1265 N N . PHE A 1 164 ? -10.503 -4.104 0.335 1.00 75.31 164 PHE A N 1
ATOM 1266 C CA . PHE A 1 164 ? -11.180 -3.461 -0.781 1.00 75.31 164 PHE A CA 1
ATOM 1267 C C . PHE A 1 164 ? -11.732 -2.080 -0.401 1.00 75.31 164 PHE A C 1
ATOM 1269 O O . PHE A 1 164 ? -11.603 -1.126 -1.166 1.00 75.31 164 PHE A O 1
ATOM 1276 N N . ASP A 1 165 ? -12.346 -1.952 0.771 1.00 73.88 165 ASP A N 1
ATOM 1277 C CA . ASP A 1 165 ? -12.888 -0.683 1.244 1.00 73.88 165 ASP A CA 1
ATOM 1278 C C . ASP A 1 165 ? -11.762 0.338 1.477 1.00 73.88 165 ASP A C 1
ATOM 1280 O O . ASP A 1 165 ? -11.904 1.481 1.050 1.00 73.88 165 ASP A O 1
ATOM 1284 N N . ILE A 1 166 ? -10.605 -0.078 2.009 1.00 70.31 166 ILE A N 1
ATOM 1285 C CA . ILE A 1 166 ? -9.404 0.769 2.118 1.00 70.31 166 ILE A CA 1
ATOM 1286 C C . ILE A 1 166 ? -8.951 1.266 0.738 1.00 70.31 166 ILE A C 1
ATOM 1288 O O . ILE A 1 166 ? -8.863 2.475 0.526 1.00 70.31 166 ILE A O 1
ATOM 1292 N N . VAL A 1 167 ? -8.710 0.367 -0.225 1.00 68.38 167 VAL A N 1
ATOM 1293 C CA . VAL A 1 167 ? -8.186 0.761 -1.551 1.00 68.38 167 VAL A CA 1
ATOM 1294 C C . VAL A 1 167 ? -9.208 1.507 -2.411 1.00 68.38 167 VAL A C 1
ATOM 1296 O O . VAL A 1 167 ? -8.826 2.243 -3.316 1.00 68.38 167 VAL A O 1
ATOM 1299 N N . SER A 1 168 ? -10.505 1.344 -2.138 1.00 65.75 168 SER A N 1
ATOM 1300 C CA . SER A 1 168 ? -11.582 2.060 -2.836 1.00 65.75 168 SER A CA 1
ATOM 1301 C C . SER A 1 168 ? -11.938 3.410 -2.201 1.00 65.75 168 SER A C 1
ATOM 1303 O O . SER A 1 168 ? -12.884 4.053 -2.651 1.00 65.75 168 SER A O 1
ATOM 1305 N N . GLY A 1 169 ? -11.205 3.847 -1.169 1.00 62.84 169 GLY A N 1
ATOM 1306 C CA . GLY A 1 169 ? -11.443 5.124 -0.485 1.00 62.84 169 GLY A CA 1
ATOM 1307 C C . GLY A 1 169 ? -12.608 5.111 0.512 1.00 62.84 169 GLY A C 1
ATOM 1308 O O . GLY A 1 169 ? -12.922 6.144 1.090 1.00 62.84 169 GLY A O 1
ATOM 1309 N N . ASN A 1 170 ? -13.218 3.949 0.768 1.00 68.88 170 ASN A N 1
ATOM 1310 C CA . ASN A 1 170 ? -14.222 3.731 1.820 1.00 68.88 170 ASN A CA 1
ATOM 1311 C C . ASN A 1 170 ? -13.591 3.214 3.130 1.00 68.88 170 ASN A C 1
ATOM 1313 O O . ASN A 1 170 ? -14.277 2.654 3.987 1.00 68.88 170 ASN A O 1
ATOM 1317 N N . GLY A 1 171 ? -12.275 3.382 3.288 1.00 71.69 171 GLY A N 1
ATOM 1318 C CA . GLY A 1 171 ? -11.499 2.825 4.394 1.00 71.69 171 GLY A CA 1
ATOM 1319 C C . GLY A 1 171 ? -11.838 3.410 5.761 1.00 71.69 171 GLY A C 1
ATOM 1320 O O . GLY A 1 171 ? -11.505 2.801 6.768 1.00 71.69 171 GLY A O 1
ATOM 1321 N N . GLU A 1 172 ? -12.527 4.551 5.831 1.00 75.25 172 GLU A N 1
ATOM 1322 C CA . GLU A 1 172 ? -12.815 5.247 7.091 1.00 75.25 172 GLU A CA 1
ATOM 1323 C C . GLU A 1 172 ? -13.502 4.340 8.127 1.00 75.25 172 GLU A C 1
ATOM 1325 O O . GLU A 1 172 ? -13.047 4.231 9.265 1.00 75.25 172 GLU A O 1
ATOM 1330 N N . GLY A 1 173 ? -14.551 3.618 7.716 1.00 75.06 173 GLY A N 1
ATOM 1331 C CA . GLY A 1 173 ? -15.260 2.690 8.600 1.00 75.06 173 GLY A CA 1
ATOM 1332 C C . GLY A 1 173 ? -14.425 1.464 8.978 1.00 75.06 173 GLY A C 1
ATOM 1333 O O . GLY A 1 173 ? -14.648 0.868 10.029 1.00 75.06 173 GLY A O 1
ATOM 1334 N N . VAL A 1 174 ? -13.453 1.083 8.145 1.00 74.25 174 VAL A N 1
ATOM 1335 C CA . VAL A 1 174 ? -12.494 0.015 8.452 1.00 74.25 174 VAL A CA 1
ATOM 1336 C C . VAL A 1 174 ? -11.497 0.507 9.500 1.00 74.25 174 VAL A C 1
ATOM 1338 O O . VAL A 1 174 ? -11.351 -0.132 10.537 1.00 74.25 174 VAL A O 1
ATOM 1341 N N . PHE A 1 175 ? -10.887 1.674 9.290 1.00 72.12 175 PHE A N 1
ATOM 1342 C CA . PHE A 1 175 ? -9.930 2.271 10.221 1.00 72.12 175 PHE A CA 1
ATOM 1343 C C . PHE A 1 175 ? -10.555 2.584 11.585 1.00 72.12 175 PHE A C 1
ATOM 1345 O O . PHE A 1 175 ? -9.921 2.339 12.606 1.00 72.12 175 PHE A O 1
ATOM 1352 N N . GLN A 1 176 ? -11.815 3.029 11.633 1.00 73.56 176 GLN A N 1
ATOM 1353 C CA . GLN A 1 176 ? -12.546 3.204 12.895 1.00 73.56 176 GLN A CA 1
ATOM 1354 C C . GLN A 1 176 ? -12.752 1.880 13.640 1.00 73.56 176 GLN A C 1
ATOM 1356 O O . GLN A 1 176 ? -12.570 1.820 14.854 1.00 73.56 176 GLN A O 1
ATOM 1361 N N . ARG A 1 177 ? -13.106 0.795 12.939 1.00 78.75 177 ARG A N 1
ATOM 1362 C CA . ARG A 1 177 ? -13.227 -0.524 13.579 1.00 78.75 177 ARG A CA 1
ATOM 1363 C C . ARG A 1 177 ? -11.882 -1.023 14.097 1.00 78.75 177 ARG A C 1
ATOM 1365 O O . ARG A 1 177 ? -11.836 -1.533 15.209 1.00 78.75 177 ARG A O 1
ATOM 1372 N N . LEU A 1 178 ? -10.812 -0.855 13.318 1.00 72.69 178 LEU A N 1
ATOM 1373 C CA . LEU A 1 178 ? -9.459 -1.270 13.696 1.00 72.69 178 LEU A CA 1
ATOM 1374 C C . LEU A 1 178 ? -8.917 -0.490 14.888 1.00 72.69 178 LEU A C 1
ATOM 1376 O O . LEU A 1 178 ? -8.526 -1.098 15.879 1.00 72.69 178 LEU A O 1
ATOM 1380 N N . GLY A 1 179 ? -8.929 0.842 14.804 1.00 71.19 179 GLY A N 1
ATOM 1381 C CA . GLY A 1 179 ? -8.466 1.705 15.887 1.00 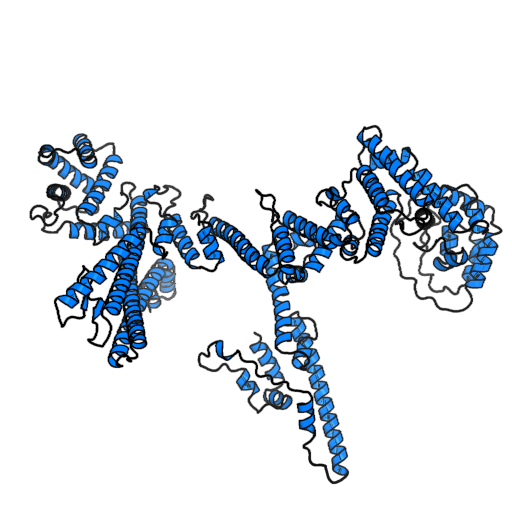71.19 179 GLY A CA 1
ATOM 1382 C C . GLY A 1 179 ? -9.305 1.498 17.144 1.00 71.19 179 GLY A C 1
ATOM 1383 O O . GLY A 1 179 ? -8.764 1.380 18.238 1.00 71.19 179 GLY A O 1
ATOM 1384 N N . GLY A 1 180 ? -10.623 1.345 16.986 1.00 77.94 180 GLY A N 1
ATOM 1385 C CA . GLY A 1 180 ? -11.521 1.007 18.083 1.00 77.94 180 GLY A CA 1
ATOM 1386 C C . GLY A 1 180 ? -11.183 -0.332 18.740 1.00 77.94 180 GLY A C 1
ATOM 1387 O O . GLY A 1 180 ? -11.077 -0.403 19.958 1.00 77.94 180 GLY A O 1
ATOM 1388 N N . TRP A 1 181 ? -10.950 -1.373 17.942 1.00 78.94 181 TRP A N 1
ATOM 1389 C CA . TRP A 1 181 ? -10.566 -2.693 18.440 1.00 78.94 181 TRP A CA 1
ATOM 1390 C C . TRP A 1 181 ? -9.187 -2.699 19.116 1.00 78.94 181 TRP A C 1
ATOM 1392 O O . TRP A 1 181 ? -9.024 -3.357 20.139 1.00 78.94 181 TRP A O 1
ATOM 1402 N N . GLN A 1 182 ? -8.203 -1.954 18.599 1.00 71.00 182 GLN A N 1
ATOM 1403 C CA . GLN A 1 182 ? -6.896 -1.823 19.253 1.00 71.00 182 GLN A CA 1
ATOM 1404 C C . GLN A 1 182 ? -7.015 -1.136 20.614 1.00 71.00 182 GLN A C 1
ATOM 1406 O O . GLN A 1 182 ? -6.403 -1.601 21.577 1.00 71.00 182 GLN A O 1
ATOM 1411 N N . ILE A 1 183 ? -7.831 -0.079 20.709 1.00 70.75 183 ILE A N 1
ATOM 1412 C CA . ILE A 1 183 ? -8.159 0.567 21.986 1.00 70.75 183 ILE A CA 1
ATOM 1413 C C . ILE A 1 183 ? -8.808 -0.453 22.926 1.00 70.75 183 ILE A C 1
ATOM 1415 O O . ILE A 1 183 ? -8.366 -0.586 24.065 1.00 70.75 183 ILE A O 1
ATOM 1419 N N . ASP A 1 184 ? -9.799 -1.209 22.443 1.00 77.12 184 ASP A N 1
ATOM 1420 C CA . ASP A 1 184 ? -10.497 -2.212 23.249 1.00 77.12 184 ASP A CA 1
ATOM 1421 C C . ASP A 1 184 ? -9.547 -3.272 23.800 1.00 77.12 184 ASP A C 1
ATOM 1423 O O . ASP A 1 184 ? -9.501 -3.500 25.004 1.00 77.12 184 ASP A O 1
ATOM 1427 N N . ASN A 1 185 ? -8.737 -3.881 22.938 1.00 73.19 185 ASN A N 1
ATOM 1428 C CA . ASN A 1 185 ? -7.829 -4.947 23.338 1.00 73.19 185 ASN A CA 1
ATOM 1429 C C . ASN A 1 185 ? -6.734 -4.470 24.290 1.00 73.19 185 ASN A C 1
ATOM 1431 O O . ASN A 1 185 ? -6.429 -5.152 25.266 1.00 73.19 185 ASN A O 1
ATOM 1435 N N . ARG A 1 186 ? -6.123 -3.313 24.016 1.00 70.12 186 ARG A N 1
ATOM 1436 C CA . ARG A 1 186 ? -5.011 -2.815 24.836 1.00 70.12 186 ARG A CA 1
ATOM 1437 C C . ARG A 1 186 ? -5.467 -2.309 26.199 1.00 70.12 186 ARG A C 1
ATOM 1439 O O . ARG A 1 186 ? -4.714 -2.406 27.163 1.00 70.12 186 ARG A O 1
ATOM 1446 N N . LEU A 1 187 ? -6.692 -1.797 26.287 1.00 67.88 187 LEU A N 1
ATOM 1447 C CA . LEU A 1 187 ? -7.282 -1.318 27.536 1.00 67.88 187 LEU A CA 1
ATOM 1448 C C . LEU A 1 187 ? -8.185 -2.360 28.214 1.00 67.88 187 LEU A C 1
ATOM 1450 O O . LEU A 1 187 ? -8.787 -2.055 29.239 1.00 67.88 187 LEU A O 1
ATOM 1454 N N . SER A 1 188 ? -8.276 -3.576 27.662 1.00 70.69 188 SER A N 1
ATOM 1455 C CA . SER A 1 188 ? -9.190 -4.634 28.122 1.00 70.69 188 SER A CA 1
ATOM 1456 C C . SER A 1 188 ? -10.652 -4.175 28.231 1.00 70.69 188 SER A C 1
ATOM 1458 O O . SER A 1 188 ? -11.386 -4.603 29.117 1.00 70.69 188 SER A O 1
ATOM 1460 N N . LEU A 1 189 ? -11.093 -3.291 27.331 1.00 76.50 189 LEU A N 1
ATOM 1461 C CA . LEU A 1 189 ? -12.484 -2.843 27.275 1.00 76.50 189 LEU A CA 1
ATOM 1462 C C . LEU A 1 189 ? -13.359 -3.882 26.558 1.00 76.50 189 LEU A C 1
ATOM 1464 O O . LEU A 1 189 ? -12.868 -4.657 25.731 1.00 76.50 189 LEU A O 1
ATOM 1468 N N . PRO A 1 190 ? -14.684 -3.872 26.795 1.00 76.19 190 PRO A N 1
ATOM 1469 C CA . PRO A 1 190 ? -15.609 -4.675 26.010 1.00 76.19 190 PRO A CA 1
ATOM 1470 C C . PRO A 1 190 ? -15.468 -4.373 24.512 1.00 76.19 190 PRO A C 1
ATOM 1472 O O . PRO A 1 190 ? -15.505 -3.211 24.103 1.00 76.19 190 PRO A O 1
ATOM 1475 N N . ILE A 1 191 ? -15.357 -5.420 23.689 1.00 75.81 191 ILE A N 1
ATOM 1476 C CA . ILE A 1 191 ? -15.184 -5.294 22.234 1.00 75.81 191 ILE A CA 1
ATOM 1477 C C . ILE A 1 191 ? -16.287 -4.404 21.635 1.00 75.81 191 ILE A C 1
ATOM 1479 O O . ILE A 1 191 ? -17.480 -4.668 21.792 1.00 75.81 191 ILE A O 1
ATOM 1483 N N . GLY A 1 192 ? -15.873 -3.375 20.898 1.00 76.94 192 GLY A N 1
ATOM 1484 C CA . GLY A 1 192 ? -16.721 -2.366 20.272 1.00 76.94 192 GLY A CA 1
ATOM 1485 C C . GLY A 1 192 ? -16.798 -1.039 21.034 1.00 76.94 192 GLY A C 1
ATOM 1486 O O . GLY A 1 192 ? -17.397 -0.098 20.511 1.00 76.94 192 GLY A O 1
ATOM 1487 N N . THR A 1 193 ? -16.214 -0.924 22.229 1.00 80.00 193 THR A N 1
ATOM 1488 C CA . THR A 1 193 ? -16.251 0.310 23.035 1.00 80.00 193 THR A CA 1
ATOM 1489 C C . THR A 1 193 ? -15.416 1.415 22.397 1.00 80.00 193 THR A C 1
ATOM 1491 O O . THR A 1 193 ? -15.904 2.528 22.210 1.00 80.00 193 THR A O 1
ATOM 1494 N N . GLY A 1 194 ? -14.205 1.096 21.953 1.00 80.31 194 GLY A N 1
ATOM 1495 C CA . GLY A 1 194 ? -13.332 1.970 21.193 1.00 80.31 194 GLY A CA 1
ATOM 1496 C C . GLY A 1 194 ? -14.029 2.418 19.921 1.00 80.31 194 GLY A C 1
ATOM 1497 O O . GLY A 1 194 ? -14.150 3.612 19.694 1.00 80.31 194 GLY A O 1
ATOM 1498 N N . ALA A 1 195 ? -14.611 1.497 19.147 1.00 78.06 195 ALA A N 1
ATOM 1499 C CA . ALA A 1 195 ? -15.341 1.861 17.929 1.00 78.06 195 ALA A CA 1
ATOM 1500 C C . ALA A 1 195 ? -16.481 2.855 18.218 1.00 78.06 195 ALA A C 1
ATOM 1502 O O . ALA A 1 195 ? -16.584 3.868 17.529 1.00 78.06 195 ALA A O 1
ATOM 1503 N N . LYS A 1 196 ? -17.273 2.628 19.278 1.00 80.44 196 LYS A N 1
ATOM 1504 C CA . LYS A 1 196 ? -18.308 3.574 19.728 1.00 80.44 196 LYS A CA 1
ATOM 1505 C C . LYS A 1 196 ? -17.724 4.932 20.127 1.00 80.44 196 LYS A C 1
ATOM 1507 O O . LYS A 1 196 ? -18.320 5.950 19.787 1.00 80.44 196 LYS A O 1
ATOM 1512 N N . LEU A 1 197 ? -16.568 4.974 20.798 1.00 75.88 197 LEU A N 1
ATOM 1513 C CA . LEU A 1 197 ? -15.869 6.229 21.110 1.00 75.88 197 LEU A CA 1
ATOM 1514 C C . LEU A 1 197 ? -15.493 6.994 19.837 1.00 75.88 197 LEU A C 1
ATOM 1516 O O . LEU A 1 197 ? -15.573 8.222 19.823 1.00 75.88 197 LEU A O 1
ATOM 1520 N N . LEU A 1 198 ? -15.110 6.278 18.775 1.00 69.75 198 LEU A N 1
ATOM 1521 C CA . LEU A 1 198 ? -14.684 6.881 17.508 1.00 69.75 198 LEU A CA 1
ATOM 1522 C C . LEU A 1 198 ? -15.851 7.371 16.663 1.00 69.75 198 LEU A C 1
ATOM 1524 O O . LEU A 1 198 ? -15.725 8.382 15.974 1.00 69.75 198 LEU A O 1
ATOM 1528 N N . THR A 1 199 ? -16.978 6.662 16.713 1.00 75.38 199 THR A N 1
ATOM 1529 C CA . THR A 1 199 ? -18.170 6.997 15.929 1.00 75.38 199 THR A CA 1
ATOM 1530 C C . THR A 1 199 ? -19.110 7.961 16.642 1.00 75.38 199 THR A C 1
ATOM 1532 O O . THR A 1 199 ? -20.019 8.490 16.006 1.00 75.38 199 THR A O 1
ATOM 1535 N N . ALA A 1 200 ? -18.927 8.186 17.943 1.00 75.94 200 ALA A N 1
ATOM 1536 C CA . ALA A 1 200 ? -19.807 9.039 18.724 1.00 75.94 200 ALA A CA 1
ATOM 1537 C C . ALA A 1 200 ? -19.758 10.494 18.232 1.00 75.94 200 ALA A C 1
ATOM 1539 O O . ALA A 1 200 ? -18.716 11.156 18.194 1.00 75.94 200 ALA A O 1
ATOM 1540 N N . THR A 1 201 ? -20.927 10.997 17.846 1.00 75.38 201 THR A N 1
ATOM 1541 C CA . THR A 1 201 ? -21.066 12.266 17.114 1.00 75.38 201 THR A CA 1
ATOM 1542 C C . THR A 1 201 ? -21.183 13.477 18.039 1.00 75.38 201 THR A C 1
ATOM 1544 O O . THR A 1 201 ? -20.942 14.608 17.618 1.00 75.38 201 THR A O 1
ATOM 1547 N N . SER A 1 202 ? -21.501 13.254 19.318 1.00 76.81 202 SER A N 1
ATOM 1548 C CA . SER A 1 202 ? -21.704 14.298 20.329 1.00 76.81 202 SER A CA 1
ATOM 1549 C C . SER A 1 202 ? -20.786 14.128 21.547 1.00 76.81 202 SER A C 1
ATOM 1551 O O . SER A 1 202 ? -20.117 13.105 21.714 1.00 76.81 202 SER A O 1
ATOM 1553 N N . GLY A 1 203 ? -20.689 15.171 22.378 1.00 68.62 203 GLY A N 1
ATOM 1554 C CA . GLY A 1 203 ? -19.990 15.094 23.666 1.00 68.62 203 GLY A CA 1
ATOM 1555 C C . GLY A 1 203 ? -20.680 14.125 24.629 1.00 68.62 203 GLY A C 1
ATOM 1556 O O . GLY A 1 203 ? -20.009 13.296 25.232 1.00 68.62 203 GLY A O 1
ATOM 1557 N N . ASP A 1 204 ? -22.013 14.162 24.682 1.00 72.12 204 ASP A N 1
ATOM 1558 C CA . ASP A 1 204 ? -22.830 13.332 25.576 1.00 72.12 204 ASP A CA 1
ATOM 1559 C C . ASP A 1 204 ? -22.731 11.839 25.236 1.00 72.12 204 ASP A C 1
ATOM 1561 O O . ASP A 1 204 ? -22.549 11.004 26.121 1.00 72.12 204 ASP A O 1
ATOM 1565 N N . GLU A 1 205 ? -22.795 11.490 23.945 1.00 73.12 205 GLU A N 1
ATOM 1566 C CA . GLU A 1 205 ? -22.639 10.106 23.482 1.00 73.12 205 GLU A CA 1
ATOM 1567 C C . GLU A 1 205 ? -21.250 9.563 23.843 1.00 73.12 205 GLU A C 1
ATOM 1569 O O . GLU A 1 205 ? -21.130 8.451 24.352 1.00 73.12 205 GLU A O 1
ATOM 1574 N N . ARG A 1 206 ? -20.199 10.379 23.687 1.00 71.19 206 ARG A N 1
ATOM 1575 C CA . ARG A 1 206 ? -18.840 10.014 24.115 1.00 71.19 206 ARG A CA 1
ATOM 1576 C C . ARG A 1 206 ? -18.704 9.878 25.612 1.00 71.19 206 ARG A C 1
ATOM 1578 O O . ARG A 1 206 ? -18.082 8.924 26.064 1.00 71.19 206 ARG A O 1
ATOM 1585 N N . GLN A 1 207 ? -19.259 10.813 26.375 1.00 67.62 207 GLN A N 1
ATOM 1586 C CA . GLN A 1 207 ? -19.223 10.749 27.827 1.00 67.62 207 GLN A CA 1
ATOM 1587 C C . GLN A 1 207 ? -19.910 9.473 28.313 1.00 67.62 207 GLN A C 1
ATOM 1589 O O . GLN A 1 207 ? -19.386 8.817 29.205 1.00 67.62 207 GLN A O 1
ATOM 1594 N N . LYS A 1 208 ? -21.015 9.069 27.677 1.00 75.81 208 LYS A N 1
ATOM 1595 C CA . LYS A 1 208 ? -21.694 7.807 27.969 1.00 75.81 208 LYS A CA 1
ATOM 1596 C C . LYS A 1 208 ? -20.824 6.588 27.654 1.00 75.81 208 LYS A C 1
ATOM 1598 O O . LYS A 1 208 ? -20.702 5.710 28.498 1.00 75.81 208 LYS A O 1
ATOM 1603 N N . VAL A 1 209 ? -20.180 6.537 26.488 1.00 74.56 209 VAL A N 1
ATOM 1604 C CA . VAL A 1 209 ? -19.308 5.403 26.130 1.00 74.56 209 VAL A CA 1
ATOM 1605 C C . VAL A 1 209 ? -18.058 5.357 27.021 1.00 74.56 209 VAL A C 1
ATOM 1607 O O . VAL A 1 209 ? -17.667 4.281 27.461 1.00 74.56 209 VAL A O 1
ATOM 1610 N N . MET A 1 210 ? -17.459 6.505 27.361 1.00 71.38 210 MET A N 1
ATOM 1611 C CA . MET A 1 210 ? -16.352 6.571 28.327 1.00 71.38 210 MET A CA 1
ATOM 1612 C C . MET A 1 210 ? -16.799 6.182 29.739 1.00 71.38 210 MET A C 1
ATOM 1614 O O . MET A 1 210 ? -16.047 5.527 30.452 1.00 71.38 210 MET A O 1
ATOM 1618 N N . ALA A 1 211 ? -18.019 6.544 30.138 1.00 68.94 211 ALA A N 1
ATOM 1619 C CA . ALA A 1 211 ? -18.618 6.126 31.400 1.00 68.94 211 ALA A CA 1
ATOM 1620 C C . ALA A 1 211 ? -18.866 4.608 31.437 1.00 68.94 211 ALA A C 1
ATOM 1622 O O . ALA A 1 211 ? -18.602 3.974 32.453 1.00 68.94 211 ALA A O 1
ATOM 1623 N N . GLU A 1 212 ? -19.315 4.007 30.332 1.00 76.00 212 GLU A N 1
ATOM 1624 C CA . GLU A 1 212 ? -19.440 2.550 30.194 1.00 76.00 212 GLU A CA 1
ATOM 1625 C C . GLU A 1 212 ? -18.063 1.864 30.289 1.00 76.00 212 GLU A C 1
ATOM 1627 O O . GLU A 1 212 ? -17.906 0.911 31.051 1.00 76.00 212 GLU A O 1
ATOM 1632 N N . ALA A 1 213 ? -17.058 2.388 29.578 1.00 74.00 213 ALA A N 1
ATOM 1633 C CA . ALA A 1 213 ? -15.687 1.873 29.558 1.00 74.00 213 ALA A CA 1
ATOM 1634 C C . ALA A 1 213 ? -15.007 1.953 30.934 1.00 74.00 213 ALA A C 1
ATOM 1636 O O . ALA A 1 213 ? -14.523 0.956 31.468 1.00 74.00 213 ALA A O 1
ATOM 1637 N N . GLY A 1 214 ? -15.002 3.148 31.531 1.00 71.50 214 GLY A N 1
ATOM 1638 C CA . GLY A 1 214 ? -14.438 3.385 32.856 1.00 71.50 214 GLY A CA 1
ATOM 1639 C C . GLY A 1 214 ? -15.199 2.632 33.941 1.00 71.50 214 GLY A C 1
ATOM 1640 O O . GLY A 1 214 ? -14.607 2.207 34.926 1.00 71.50 214 GLY A O 1
ATOM 1641 N N . GLY A 1 215 ? -16.500 2.431 33.742 1.00 74.06 215 GLY A N 1
ATOM 1642 C CA . GLY A 1 215 ? -17.359 1.663 34.622 1.00 74.06 215 GLY A CA 1
ATOM 1643 C C . GLY A 1 215 ? -17.015 0.180 34.673 1.00 74.06 215 GLY A C 1
ATOM 1644 O O . GLY A 1 215 ? -16.959 -0.402 35.755 1.00 74.06 215 GLY A O 1
ATOM 1645 N N . GLN A 1 216 ? -16.711 -0.418 33.520 1.00 74.19 216 GLN A N 1
ATOM 1646 C CA . GLN A 1 216 ? -16.186 -1.780 33.459 1.00 74.19 216 GLN A CA 1
ATOM 1647 C C . GLN A 1 216 ? -14.834 -1.877 34.170 1.00 74.19 216 GLN A C 1
ATOM 1649 O O . GLN A 1 216 ? -14.672 -2.714 35.047 1.00 74.19 216 GLN A O 1
ATOM 1654 N N . LEU A 1 217 ? -13.905 -0.969 33.862 1.00 66.94 217 LEU A N 1
ATOM 1655 C CA . LEU A 1 217 ? -12.555 -0.990 34.430 1.00 66.94 217 LEU A CA 1
ATOM 1656 C C . LEU A 1 217 ? -12.562 -0.811 35.958 1.00 66.94 217 LEU A C 1
ATOM 1658 O O . LEU A 1 217 ? -11.859 -1.511 36.681 1.00 66.94 217 LEU A O 1
ATOM 1662 N N . LEU A 1 218 ? -13.393 0.102 36.470 1.00 68.81 218 LEU A N 1
ATOM 1663 C CA . LEU A 1 218 ? -13.616 0.251 37.910 1.00 68.81 218 LEU A CA 1
ATOM 1664 C C . LEU A 1 218 ? -14.288 -0.973 38.519 1.00 68.81 218 LEU A C 1
ATOM 1666 O O . LEU A 1 218 ? -13.979 -1.313 39.660 1.00 68.81 218 LEU A O 1
ATOM 1670 N N . GLY A 1 219 ? -15.198 -1.605 37.777 1.00 74.94 219 GLY A N 1
ATOM 1671 C CA . GLY A 1 219 ? -15.790 -2.873 38.159 1.00 74.94 219 GLY A CA 1
ATOM 1672 C C . GLY A 1 219 ? -14.708 -3.922 38.374 1.00 74.94 219 GLY A C 1
ATOM 1673 O O . GLY A 1 219 ? -14.538 -4.393 39.496 1.00 74.94 219 GLY A O 1
ATOM 1674 N N . ASP A 1 220 ? -13.908 -4.190 37.347 1.00 68.75 220 ASP A N 1
ATOM 1675 C CA . ASP A 1 220 ? -12.846 -5.195 37.378 1.00 68.75 220 ASP A CA 1
ATOM 1676 C C . ASP A 1 220 ? -11.859 -4.938 38.536 1.00 68.75 220 ASP A C 1
ATOM 1678 O O . ASP A 1 220 ? -11.526 -5.857 39.287 1.00 68.75 220 ASP A O 1
ATOM 1682 N N . ILE A 1 221 ? -11.469 -3.675 38.768 1.00 65.19 221 ILE A N 1
ATOM 1683 C CA . ILE A 1 221 ? -10.604 -3.275 39.896 1.00 65.19 221 ILE A CA 1
ATOM 1684 C C . ILE A 1 221 ? -11.274 -3.524 41.255 1.00 65.19 221 ILE A C 1
ATOM 1686 O O . ILE A 1 221 ? -10.618 -3.941 42.211 1.00 65.19 221 ILE A O 1
ATOM 1690 N N . ALA A 1 222 ? -12.574 -3.254 41.371 1.00 68.38 222 ALA A N 1
ATOM 1691 C CA . ALA A 1 222 ? -13.333 -3.463 42.601 1.00 68.38 222 ALA A CA 1
ATOM 1692 C C . ALA A 1 222 ? -13.744 -4.933 42.818 1.00 68.38 222 ALA A C 1
ATOM 1694 O O . ALA A 1 222 ? -14.356 -5.250 43.845 1.00 68.38 222 ALA A O 1
ATOM 1695 N N . GLY A 1 223 ? -13.427 -5.828 41.873 1.00 74.69 223 GLY A N 1
ATOM 1696 C CA . GLY A 1 223 ? -13.964 -7.187 41.843 1.00 74.69 223 GLY A CA 1
ATOM 1697 C C . GLY A 1 223 ? -15.488 -7.173 41.730 1.00 74.69 223 GLY A C 1
ATOM 1698 O O . GLY A 1 223 ? -16.164 -7.857 42.497 1.00 74.69 223 GLY A O 1
ATOM 1699 N N . LEU A 1 224 ? -15.999 -6.301 40.861 1.00 80.12 224 LEU A N 1
ATOM 1700 C CA . LEU A 1 224 ? -17.396 -6.171 40.481 1.00 80.12 224 LEU A CA 1
ATOM 1701 C C . LEU A 1 224 ? -17.524 -6.430 38.979 1.00 80.12 224 LEU A C 1
ATOM 1703 O O . LEU A 1 224 ? -16.750 -5.893 38.197 1.00 80.12 224 LEU A O 1
ATOM 1707 N N . GLY A 1 225 ? -18.527 -7.184 38.542 1.00 74.19 225 GLY A N 1
ATOM 1708 C CA . GLY A 1 225 ? -18.663 -7.525 37.120 1.00 74.19 225 GLY A CA 1
ATOM 1709 C C . GLY A 1 225 ? -18.852 -6.324 36.176 1.00 74.19 225 GLY A C 1
ATOM 1710 O O . GLY A 1 225 ? -18.531 -6.425 34.995 1.00 74.19 225 GLY A O 1
ATOM 1711 N N . TYR A 1 226 ? -19.402 -5.208 36.666 1.00 79.19 226 TYR A N 1
ATOM 1712 C CA . TYR A 1 226 ? -19.612 -3.954 35.930 1.00 79.19 226 TYR A CA 1
ATOM 1713 C C . TYR A 1 226 ? -20.052 -2.862 36.910 1.00 79.19 226 TYR A C 1
ATOM 1715 O O . TYR A 1 226 ? -20.774 -3.169 37.850 1.00 79.19 226 TYR A O 1
ATOM 1723 N N . VAL A 1 227 ? -19.685 -1.596 36.696 1.00 79.44 227 VAL A N 1
ATOM 1724 C CA . VAL A 1 227 ? -20.222 -0.450 37.452 1.00 79.44 227 VAL A CA 1
ATOM 1725 C C . VAL A 1 227 ? -20.726 0.598 36.470 1.00 79.44 227 VAL A C 1
ATOM 1727 O O . VAL A 1 227 ? -19.992 1.030 35.594 1.00 79.44 227 VAL A O 1
ATOM 1730 N N . LYS A 1 228 ? -21.962 1.076 36.617 1.00 79.88 228 LYS A N 1
ATOM 1731 C CA . LYS A 1 228 ? -22.422 2.240 35.842 1.00 79.88 228 LYS A CA 1
ATOM 1732 C C . LYS A 1 228 ? -21.792 3.524 36.381 1.00 79.88 228 LYS A C 1
ATOM 1734 O O . LYS A 1 228 ? -21.818 3.759 37.589 1.00 79.88 228 LYS A O 1
ATOM 1739 N N . LEU A 1 229 ? -21.265 4.377 35.503 1.00 76.19 229 LEU A N 1
ATOM 1740 C CA . LEU A 1 229 ? -20.749 5.697 35.896 1.00 76.19 229 LEU A CA 1
ATOM 1741 C C . LEU A 1 229 ? -21.707 6.855 35.605 1.00 76.19 229 LEU A C 1
ATOM 1743 O O . LEU A 1 229 ? -21.445 7.980 36.024 1.00 76.19 229 LEU A O 1
ATOM 1747 N N . ASP A 1 230 ? -22.819 6.600 34.921 1.00 71.62 230 ASP A N 1
ATOM 1748 C CA . ASP A 1 230 ? -23.888 7.574 34.750 1.00 71.62 230 ASP A CA 1
ATOM 1749 C C . ASP A 1 230 ? -24.814 7.614 35.976 1.00 71.62 230 ASP A C 1
ATOM 1751 O O . ASP A 1 230 ? -25.148 6.591 36.569 1.00 71.62 230 ASP A O 1
ATOM 1755 N N . GLY A 1 231 ? -25.245 8.813 36.372 1.00 77.56 231 GLY A N 1
ATOM 1756 C CA . GLY A 1 231 ? -26.082 9.001 37.559 1.00 77.56 231 GLY A CA 1
ATOM 1757 C C . GLY A 1 231 ? -25.296 8.917 38.872 1.00 77.56 231 GLY A C 1
ATOM 1758 O O . GLY A 1 231 ? -24.167 9.403 38.970 1.00 77.56 231 GLY A O 1
ATOM 1759 N N . ASN A 1 232 ? -25.912 8.350 39.911 1.00 79.81 232 ASN A N 1
ATOM 1760 C CA . ASN A 1 232 ? -25.279 8.226 41.220 1.00 79.81 232 ASN A CA 1
ATOM 1761 C C . ASN A 1 232 ? -24.333 7.012 41.238 1.00 79.81 232 ASN A C 1
ATOM 1763 O O . ASN A 1 232 ? -24.741 5.876 41.472 1.00 79.81 232 ASN A O 1
ATOM 1767 N N . VAL A 1 233 ? -23.040 7.268 41.021 1.00 76.75 233 VAL A N 1
ATOM 1768 C CA . VAL A 1 233 ? -21.978 6.244 40.997 1.00 76.75 233 VAL A CA 1
ATOM 1769 C C . VAL A 1 233 ? -21.964 5.395 42.270 1.00 76.75 233 VAL A C 1
ATOM 1771 O O . VAL A 1 233 ? -21.716 4.192 42.205 1.00 76.75 233 VAL A O 1
ATOM 1774 N N . ARG A 1 234 ? -22.265 5.981 43.436 1.00 82.25 234 ARG A N 1
ATOM 1775 C CA . ARG A 1 234 ? -22.338 5.226 44.693 1.00 82.25 234 ARG A CA 1
ATOM 1776 C C . ARG A 1 234 ? -23.475 4.214 44.652 1.00 82.25 234 ARG A C 1
ATOM 1778 O O . ARG A 1 234 ? -23.259 3.065 45.031 1.00 82.25 234 ARG A O 1
ATOM 1785 N N . GLU A 1 235 ? -24.654 4.617 44.193 1.00 88.38 235 GLU A N 1
ATOM 1786 C CA . GLU A 1 235 ? -25.784 3.699 44.034 1.00 88.38 235 GLU A CA 1
ATOM 1787 C C . GLU A 1 235 ? -25.470 2.605 43.019 1.00 88.38 235 GLU A C 1
ATOM 1789 O O . GLU A 1 235 ? -25.770 1.449 43.285 1.00 88.38 235 GLU A O 1
ATOM 1794 N N . ASN A 1 236 ? -24.792 2.935 41.920 1.00 87.31 236 ASN A N 1
ATOM 1795 C CA . ASN A 1 236 ? -24.407 1.969 40.892 1.00 87.31 236 ASN A CA 1
ATOM 1796 C C . ASN A 1 236 ? -23.381 0.938 41.392 1.00 87.31 236 ASN A C 1
ATOM 1798 O O . ASN A 1 236 ? -23.492 -0.250 41.084 1.00 87.31 236 ASN A O 1
ATOM 1802 N N . ILE A 1 237 ? -22.398 1.364 42.194 1.00 86.38 237 ILE A N 1
ATOM 1803 C CA . ILE A 1 237 ? -21.464 0.453 42.876 1.00 86.38 237 ILE A CA 1
ATOM 1804 C C . ILE A 1 237 ? -22.231 -0.428 43.863 1.00 86.38 237 ILE A C 1
ATOM 1806 O O . ILE A 1 237 ? -22.038 -1.642 43.886 1.00 86.38 237 ILE A O 1
ATOM 1810 N N . GLY A 1 238 ? -23.128 0.173 44.652 1.00 92.56 238 GLY A N 1
ATOM 1811 C CA . GLY A 1 238 ? -23.996 -0.556 45.572 1.00 92.56 238 GLY A CA 1
ATOM 1812 C C . GLY A 1 238 ? -24.844 -1.601 44.851 1.00 92.56 238 GLY A C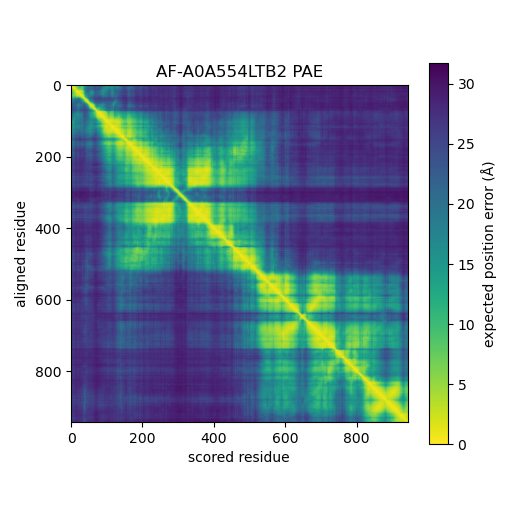 1
ATOM 1813 O O . GLY A 1 238 ? -24.901 -2.744 45.292 1.00 92.56 238 GLY A O 1
ATOM 1814 N N . GLN A 1 239 ? -25.436 -1.228 43.717 1.00 93.88 239 GLN A N 1
ATOM 1815 C CA . GLN A 1 239 ? -26.274 -2.082 42.885 1.00 93.88 239 GLN A CA 1
ATOM 1816 C C . GLN A 1 239 ? -25.480 -3.292 42.424 1.00 93.88 239 GLN A C 1
ATOM 1818 O O . GLN A 1 239 ? -25.877 -4.423 42.685 1.00 93.88 239 GLN A O 1
ATOM 1823 N N . SER A 1 240 ? -24.335 -3.038 41.799 1.00 91.12 240 SER A N 1
ATOM 1824 C CA . SER A 1 240 ? -23.488 -4.078 41.221 1.00 91.12 240 SER A CA 1
ATOM 1825 C C . SER A 1 240 ? -22.987 -5.031 42.306 1.00 91.12 240 SER A C 1
ATOM 1827 O O . SER A 1 240 ? -23.071 -6.246 42.154 1.00 91.12 240 SER A O 1
ATOM 1829 N N . ARG A 1 241 ? -22.582 -4.489 43.465 1.00 91.56 241 ARG A N 1
ATOM 1830 C CA . ARG A 1 241 ? -22.176 -5.284 44.630 1.00 91.56 241 ARG A CA 1
ATOM 1831 C C . ARG A 1 241 ? -23.311 -6.153 45.162 1.00 91.56 241 ARG A C 1
ATOM 1833 O O . ARG A 1 241 ? -23.068 -7.314 45.470 1.00 91.56 241 ARG A O 1
ATOM 1840 N N . ILE A 1 242 ? -24.518 -5.607 45.312 1.00 93.81 242 ILE A N 1
ATOM 1841 C CA . ILE A 1 242 ? -25.685 -6.363 45.783 1.00 93.81 242 ILE A CA 1
ATOM 1842 C C . ILE A 1 242 ? -25.993 -7.474 44.786 1.00 93.81 242 ILE A C 1
ATOM 1844 O O . ILE A 1 242 ? -26.015 -8.636 45.174 1.00 93.81 242 ILE A O 1
ATOM 1848 N N . GLU A 1 243 ? -26.189 -7.130 43.514 1.00 93.25 243 GLU A N 1
ATOM 1849 C CA . GLU A 1 243 ? -26.602 -8.076 42.479 1.00 93.25 243 GLU A CA 1
ATOM 1850 C C . GLU A 1 243 ? -25.615 -9.234 42.336 1.00 93.25 243 GLU A C 1
ATOM 1852 O O . GLU A 1 243 ? -26.033 -10.388 42.300 1.00 93.25 243 GLU A O 1
ATOM 1857 N N . GLU A 1 244 ? -24.316 -8.950 42.361 1.00 88.94 244 GLU A N 1
ATOM 1858 C CA . GLU A 1 244 ? -23.279 -9.972 42.278 1.00 88.94 244 GLU A CA 1
ATOM 1859 C C . GLU A 1 244 ? -23.166 -10.818 43.552 1.00 88.94 244 GLU A C 1
ATOM 1861 O O . GLU A 1 244 ? -23.156 -12.045 43.482 1.00 88.94 244 GLU A O 1
ATOM 1866 N N . MET A 1 245 ? -23.120 -10.189 44.731 1.00 90.25 245 MET A N 1
ATOM 1867 C CA . MET A 1 245 ? -22.877 -10.904 45.992 1.00 90.25 245 MET A CA 1
ATOM 1868 C C . MET A 1 245 ? -24.079 -11.731 46.446 1.00 90.25 245 MET A C 1
ATOM 1870 O O . MET A 1 245 ? -23.898 -12.763 47.094 1.00 90.25 245 MET A O 1
ATOM 1874 N N . VAL A 1 246 ? -25.301 -11.279 46.147 1.00 91.06 246 VAL A N 1
ATOM 1875 C CA . VAL A 1 246 ? -26.524 -12.015 46.495 1.00 91.06 246 VAL A CA 1
ATOM 1876 C C . VAL A 1 246 ? -27.090 -12.818 45.321 1.00 91.06 246 VAL A C 1
ATOM 1878 O O . VAL A 1 246 ? -28.000 -13.611 45.527 1.00 91.06 246 VAL A O 1
ATOM 1881 N N . GLY A 1 247 ? -26.547 -12.681 44.107 1.00 90.62 247 GLY A N 1
ATOM 1882 C CA . GLY A 1 247 ? -26.959 -13.470 42.941 1.00 90.62 247 GLY A CA 1
ATOM 1883 C C . GLY A 1 247 ? -28.299 -13.042 42.333 1.00 90.62 247 GLY A C 1
ATOM 1884 O O . GLY A 1 247 ? -29.110 -13.893 41.966 1.00 90.62 247 GLY A O 1
ATOM 1885 N N . LEU A 1 248 ? -28.552 -11.735 42.241 1.00 92.19 248 LEU A N 1
ATOM 1886 C CA . LEU A 1 248 ? -29.684 -11.186 41.483 1.00 92.19 248 LEU A CA 1
ATOM 1887 C C . LEU A 1 248 ? -29.312 -10.993 40.007 1.00 92.19 248 LEU A C 1
ATOM 1889 O O . LEU A 1 248 ? -28.143 -10.959 39.626 1.00 92.19 248 LEU A O 1
ATOM 1893 N N . VAL A 1 249 ? -30.325 -10.823 39.161 1.00 87.50 249 VAL A N 1
ATOM 1894 C CA . VAL A 1 249 ? -30.135 -10.487 37.748 1.00 87.50 249 VAL A CA 1
ATOM 1895 C C . VAL A 1 249 ? -29.520 -9.077 37.639 1.00 87.50 249 VAL A C 1
ATOM 1897 O O . VAL A 1 249 ? -30.077 -8.140 38.219 1.00 87.50 249 VAL A O 1
ATOM 1900 N N . PRO A 1 250 ? -28.419 -8.883 36.884 1.00 87.69 250 PRO A N 1
ATOM 1901 C CA . PRO A 1 250 ? -27.796 -7.571 36.727 1.00 87.69 250 PRO A CA 1
ATOM 1902 C C . PRO A 1 250 ? -28.759 -6.504 36.189 1.00 87.69 250 PRO A C 1
ATOM 1904 O O . PRO A 1 250 ? -29.521 -6.760 35.254 1.00 87.69 250 PRO A O 1
ATOM 1907 N N . GLY A 1 251 ? -28.713 -5.292 36.740 1.00 89.06 251 GLY A N 1
ATOM 1908 C CA . GLY A 1 251 ? -29.561 -4.175 36.318 1.00 89.06 251 GLY A CA 1
ATOM 1909 C C . GLY A 1 251 ? -30.967 -4.143 36.939 1.00 89.06 251 GLY A C 1
ATOM 1910 O O . GLY A 1 251 ? -31.781 -3.292 36.565 1.00 89.06 251 GLY A O 1
ATOM 1911 N N . THR A 1 252 ? -31.298 -5.053 37.857 1.00 94.00 252 THR A N 1
ATOM 1912 C CA . THR A 1 252 ? -32.651 -5.183 38.418 1.00 94.00 252 THR A CA 1
ATOM 1913 C C . THR A 1 252 ? -32.861 -4.478 39.757 1.00 94.00 252 THR A C 1
ATOM 1915 O O . THR A 1 252 ? -33.995 -4.074 40.027 1.00 94.00 252 THR A O 1
ATOM 1918 N N . PHE A 1 253 ? -31.811 -4.272 40.555 1.00 95.06 253 PHE A N 1
ATOM 1919 C CA . PHE A 1 253 ? -31.842 -3.600 41.856 1.00 95.06 253 PHE A CA 1
ATOM 1920 C C . PHE A 1 253 ? -31.467 -2.113 41.705 1.00 95.06 253 PHE A C 1
ATOM 1922 O O . PHE A 1 253 ? -30.354 -1.701 42.016 1.00 95.06 253 PHE A O 1
ATOM 1929 N N . THR A 1 254 ? -32.388 -1.296 41.187 1.00 92.81 254 THR A N 1
ATOM 1930 C CA . THR A 1 254 ? -32.151 0.135 40.900 1.00 92.81 254 THR A CA 1
ATOM 1931 C C . THR A 1 254 ? -32.813 1.058 41.931 1.00 92.81 254 THR A C 1
ATOM 1933 O O . THR A 1 254 ? -33.800 0.689 42.568 1.00 92.81 254 THR A O 1
ATOM 1936 N N . ALA A 1 255 ? -32.270 2.269 42.106 1.00 89.75 255 ALA A N 1
ATOM 1937 C CA . ALA A 1 255 ? -32.690 3.229 43.136 1.00 89.75 255 ALA A CA 1
ATOM 1938 C C . ALA A 1 255 ? -34.125 3.761 42.968 1.00 89.75 255 ALA A C 1
ATOM 1940 O O . ALA A 1 255 ? -34.774 4.126 43.946 1.00 89.75 255 ALA A O 1
ATOM 1941 N N . ASP A 1 256 ? -34.625 3.779 41.734 1.00 90.50 256 ASP A N 1
ATOM 1942 C CA . ASP A 1 256 ? -35.963 4.235 41.352 1.00 90.50 256 ASP A CA 1
ATOM 1943 C C . ASP A 1 256 ? -37.055 3.167 41.539 1.00 90.50 256 ASP A C 1
ATOM 1945 O O . ASP A 1 256 ? -38.245 3.468 41.420 1.00 90.50 256 ASP A O 1
ATOM 1949 N N . LYS A 1 257 ? -36.674 1.918 41.834 1.00 92.00 257 LYS A N 1
ATOM 1950 C CA . LYS A 1 257 ? -37.605 0.800 42.008 1.00 92.00 257 LYS A CA 1
ATOM 1951 C C . LYS A 1 257 ? -37.927 0.566 43.476 1.00 92.00 257 LYS A C 1
ATOM 1953 O O . LYS A 1 257 ? -37.064 0.630 44.345 1.00 92.00 257 LYS A O 1
ATOM 1958 N N . ASP A 1 258 ? -39.178 0.207 43.746 1.00 94.62 258 ASP A N 1
ATOM 1959 C CA . ASP A 1 258 ? -39.572 -0.370 45.028 1.00 94.62 258 ASP A CA 1
ATOM 1960 C C . ASP A 1 258 ? -39.227 -1.871 45.090 1.00 94.62 258 ASP A C 1
ATOM 1962 O O . ASP A 1 258 ? -38.953 -2.524 44.078 1.00 94.62 258 ASP A O 1
ATOM 1966 N N . LEU A 1 259 ? -39.268 -2.460 46.291 1.00 94.00 259 LEU A N 1
ATOM 1967 C CA . LEU A 1 259 ? -38.985 -3.890 46.465 1.00 94.00 259 LEU A CA 1
ATOM 1968 C C . LEU A 1 259 ? -39.904 -4.782 45.623 1.00 94.00 259 LEU A C 1
ATOM 1970 O O . LEU A 1 259 ? -39.472 -5.822 45.133 1.00 94.00 259 LEU A O 1
ATOM 1974 N N . ARG A 1 260 ? -41.160 -4.375 45.415 1.00 94.00 260 ARG A N 1
ATOM 1975 C CA . ARG A 1 260 ? -42.107 -5.106 44.566 1.00 94.00 260 ARG A CA 1
ATOM 1976 C C . ARG A 1 260 ? -41.594 -5.207 43.130 1.00 94.00 260 ARG A C 1
ATOM 1978 O O . ARG A 1 260 ? -41.642 -6.292 42.558 1.00 94.00 260 ARG A O 1
ATOM 1985 N N . SER A 1 261 ? -41.097 -4.110 42.568 1.00 93.69 261 SER A N 1
ATOM 1986 C CA . SER A 1 261 ? -40.553 -4.051 41.209 1.00 93.69 261 SER A CA 1
ATOM 1987 C C . SER A 1 261 ? -39.255 -4.851 41.080 1.00 93.69 261 SER A C 1
ATOM 1989 O O . SER A 1 261 ? -39.070 -5.550 40.085 1.00 93.69 261 SER A O 1
ATOM 1991 N N . ILE A 1 262 ? -38.398 -4.822 42.106 1.00 94.06 262 ILE A N 1
ATOM 1992 C CA . ILE A 1 262 ? -37.158 -5.615 42.163 1.00 94.06 262 ILE A CA 1
ATOM 1993 C C . ILE A 1 262 ? -37.471 -7.119 42.221 1.00 94.06 262 ILE A C 1
ATOM 1995 O O . ILE A 1 262 ? -36.903 -7.900 41.455 1.00 94.06 262 ILE A O 1
ATOM 1999 N N . ILE A 1 263 ? -38.413 -7.532 43.077 1.00 93.06 263 ILE A N 1
ATOM 2000 C CA . ILE A 1 263 ? -38.879 -8.925 43.168 1.00 93.06 263 ILE A CA 1
ATOM 2001 C C . ILE A 1 263 ? -39.509 -9.363 41.849 1.00 93.06 263 ILE A C 1
ATOM 2003 O O . ILE A 1 263 ? -39.273 -10.476 41.397 1.00 93.06 263 ILE A O 1
ATOM 2007 N N . ASN A 1 264 ? -40.295 -8.500 41.206 1.00 90.06 264 ASN A N 1
ATOM 2008 C CA . ASN A 1 264 ? -40.915 -8.827 39.928 1.00 90.06 264 ASN A CA 1
ATOM 2009 C C . ASN A 1 264 ? -39.872 -9.053 38.821 1.00 90.06 264 ASN A C 1
ATOM 2011 O O . ASN A 1 264 ? -40.032 -9.967 38.021 1.00 90.06 264 ASN A O 1
ATOM 2015 N N . ALA A 1 265 ? -38.791 -8.266 38.806 1.00 91.38 265 ALA A N 1
ATOM 2016 C CA . ALA A 1 265 ? -37.701 -8.410 37.841 1.00 91.38 265 ALA A CA 1
ATOM 2017 C C . ALA A 1 265 ? -36.837 -9.667 38.065 1.00 91.38 265 ALA A C 1
ATOM 2019 O O . ALA A 1 265 ? -36.207 -10.139 37.124 1.00 91.38 265 ALA A O 1
ATOM 2020 N N . ASN A 1 266 ? -36.814 -10.214 39.286 1.00 91.06 266 ASN A N 1
ATOM 2021 C CA . ASN A 1 266 ? -36.029 -11.405 39.630 1.00 91.06 266 ASN A CA 1
ATOM 2022 C C . ASN A 1 266 ? -36.876 -12.672 39.810 1.00 91.06 266 ASN A C 1
ATOM 2024 O O . ASN A 1 266 ? -36.322 -13.758 39.789 1.00 91.06 266 ASN A O 1
ATOM 2028 N N . THR A 1 267 ? -38.201 -12.572 39.939 1.00 91.25 267 THR A N 1
ATOM 2029 C CA . THR A 1 267 ? -39.105 -13.570 40.553 1.00 91.25 267 THR A CA 1
ATOM 2030 C C . THR A 1 267 ? -38.963 -13.672 42.082 1.00 91.25 267 THR A C 1
ATOM 2032 O O . THR A 1 267 ? -37.921 -13.362 42.661 1.00 91.25 267 THR A O 1
ATOM 2035 N N . ILE A 1 268 ? -40.022 -14.148 42.758 1.00 90.25 268 ILE A N 1
ATOM 2036 C CA . ILE A 1 268 ? -40.018 -14.384 44.217 1.00 90.25 268 ILE A CA 1
ATOM 2037 C C . ILE A 1 268 ? -38.934 -15.395 44.601 1.00 90.25 268 ILE A C 1
ATOM 2039 O O . ILE A 1 268 ? -38.288 -15.214 45.624 1.00 90.25 268 ILE A O 1
ATOM 2043 N N . GLN A 1 269 ? -38.725 -16.437 43.791 1.00 89.62 269 GLN A N 1
ATOM 2044 C CA . GLN A 1 269 ? -37.790 -17.522 44.094 1.00 89.62 269 GLN A CA 1
ATOM 2045 C C . GLN A 1 269 ? -36.341 -17.035 44.078 1.00 89.62 269 GLN A C 1
ATOM 2047 O O . GLN A 1 269 ? -35.643 -17.202 45.073 1.00 89.62 269 GLN A O 1
ATOM 2052 N N . VAL A 1 270 ? -35.902 -16.381 42.996 1.00 90.62 270 VAL A N 1
ATOM 2053 C CA . VAL A 1 270 ? -34.531 -15.844 42.906 1.00 90.62 270 VAL A CA 1
ATOM 2054 C C . VAL A 1 270 ? -34.306 -14.801 43.992 1.00 90.62 270 VAL A C 1
ATOM 2056 O O . VAL A 1 270 ? -33.293 -14.857 44.675 1.00 90.62 270 VAL A O 1
ATOM 2059 N N . PHE A 1 271 ? -35.268 -13.899 44.222 1.00 94.75 271 PHE A N 1
ATOM 2060 C CA . PHE A 1 271 ? -35.142 -12.898 45.280 1.00 94.75 271 PHE A CA 1
ATOM 2061 C C . PHE A 1 271 ? -35.068 -13.536 46.677 1.00 94.75 271 PHE A C 1
ATOM 2063 O O . PHE A 1 271 ? -34.230 -13.155 47.491 1.00 94.75 271 PHE A O 1
ATOM 2070 N N . ALA A 1 272 ? -35.922 -14.522 46.967 1.00 93.38 272 ALA A N 1
ATOM 2071 C CA . ALA A 1 272 ? -35.924 -15.225 48.244 1.00 93.38 272 ALA A CA 1
ATOM 2072 C C . ALA A 1 272 ? -34.624 -16.007 48.465 1.00 93.38 272 ALA A C 1
ATOM 2074 O O . ALA A 1 272 ? -34.084 -15.969 49.566 1.00 93.38 272 ALA A O 1
ATOM 2075 N N . VAL A 1 273 ? -34.094 -16.670 47.435 1.00 91.69 273 VAL A N 1
ATOM 2076 C CA . VAL A 1 273 ? -32.799 -17.364 47.500 1.00 91.69 273 VAL A CA 1
ATOM 2077 C C . VAL A 1 273 ? -31.663 -16.365 47.709 1.00 91.69 273 VAL A C 1
ATOM 2079 O O . VAL A 1 273 ? -30.856 -16.560 48.619 1.00 91.69 273 VAL A O 1
ATOM 2082 N N . ALA A 1 274 ? -31.644 -15.271 46.943 1.00 92.75 274 ALA A N 1
ATOM 2083 C CA . ALA A 1 274 ? -30.631 -14.225 47.031 1.00 92.75 274 ALA A CA 1
ATOM 2084 C C . ALA A 1 274 ? -30.549 -13.627 48.439 1.00 92.75 274 ALA A C 1
ATOM 2086 O O . ALA A 1 274 ? -29.479 -13.538 49.041 1.00 92.75 274 ALA A O 1
ATOM 2087 N N . PHE A 1 275 ? -31.708 -13.315 49.023 1.00 95.06 275 PHE A N 1
ATOM 2088 C CA . PHE A 1 275 ? -31.799 -12.791 50.384 1.00 95.06 275 PHE A CA 1
ATOM 2089 C C . PHE A 1 275 ? -31.943 -13.864 51.466 1.00 95.06 275 PHE A C 1
ATOM 2091 O O . PHE A 1 275 ? -32.227 -13.540 52.622 1.00 95.06 275 PHE A O 1
ATOM 2098 N N . ARG A 1 276 ? -31.719 -15.136 51.109 1.00 94.50 276 ARG A N 1
ATOM 2099 C CA . ARG A 1 276 ? -31.741 -16.295 52.012 1.00 94.50 276 ARG A CA 1
ATOM 2100 C C . ARG A 1 276 ? -32.992 -16.327 52.905 1.00 94.50 276 ARG A C 1
ATOM 2102 O O . ARG A 1 276 ? -32.915 -16.656 54.087 1.00 94.50 276 ARG A O 1
ATOM 2109 N N . VAL A 1 277 ? -34.142 -15.968 52.348 1.00 91.75 277 VAL A N 1
ATOM 2110 C CA . VAL A 1 277 ? -35.438 -15.998 53.031 1.00 91.75 277 VAL A CA 1
ATOM 2111 C C . VAL A 1 277 ? -35.856 -17.453 53.233 1.00 91.75 277 VAL A C 1
ATOM 2113 O O . VAL A 1 277 ? -35.799 -18.266 52.306 1.00 91.75 277 VAL A O 1
ATOM 2116 N N . GLU A 1 278 ? -36.275 -17.793 54.449 1.00 91.94 278 GLU A N 1
ATOM 2117 C CA . GLU A 1 278 ? -36.676 -19.145 54.813 1.00 91.94 278 GLU A CA 1
ATOM 2118 C C . GLU A 1 278 ? -37.830 -19.645 53.932 1.00 91.94 278 GLU A C 1
ATOM 2120 O O . GLU A 1 278 ? -38.798 -18.933 53.668 1.00 91.94 278 GLU A O 1
ATOM 2125 N N . GLU A 1 279 ? -37.728 -20.893 53.473 1.00 88.38 279 GLU A N 1
ATOM 2126 C CA . GLU A 1 279 ? -38.670 -21.494 52.524 1.00 88.38 279 GLU A CA 1
ATOM 2127 C C . GLU A 1 279 ? -40.125 -21.461 53.008 1.00 88.38 279 GLU A C 1
ATOM 2129 O O . GLU A 1 279 ? -41.041 -21.275 52.206 1.00 88.38 279 GLU A O 1
ATOM 2134 N N . SER A 1 280 ? -40.360 -21.548 54.319 1.00 86.12 280 SER A N 1
ATOM 2135 C CA . SER A 1 280 ? -41.693 -21.414 54.923 1.00 86.12 280 SER A CA 1
ATOM 2136 C C . SER A 1 280 ? -42.382 -20.081 54.590 1.00 86.12 280 SER A C 1
ATOM 2138 O O . SER A 1 280 ? -43.612 -20.033 54.528 1.00 86.12 280 SER A O 1
ATOM 2140 N N . ASN A 1 281 ? -41.613 -19.025 54.307 1.00 83.88 281 ASN A N 1
ATOM 2141 C CA . ASN A 1 281 ? -42.130 -17.697 53.984 1.00 83.88 281 ASN A CA 1
ATOM 2142 C C . ASN A 1 281 ? -42.482 -17.506 52.501 1.00 83.88 281 ASN A C 1
ATOM 2144 O O . ASN A 1 281 ? -43.178 -16.537 52.180 1.00 83.88 281 ASN A O 1
ATOM 2148 N N . TRP A 1 282 ? -42.036 -18.392 51.597 1.00 85.06 282 TRP A N 1
ATOM 2149 C CA . TRP A 1 282 ? -42.243 -18.219 50.149 1.00 85.06 282 TRP A CA 1
ATOM 2150 C C . TRP A 1 282 ? -42.739 -19.453 49.379 1.00 85.06 282 TRP A C 1
ATOM 2152 O O . TRP A 1 282 ? -43.419 -19.284 48.368 1.00 85.06 282 TRP A O 1
ATOM 2162 N N . SER A 1 283 ? -42.508 -20.678 49.857 1.00 76.69 283 SER A N 1
ATOM 2163 C CA . SER A 1 283 ? -42.937 -21.927 49.187 1.00 76.69 283 SER A CA 1
ATOM 2164 C C . SER A 1 283 ? -44.452 -22.042 48.990 1.00 76.69 283 SER A C 1
ATOM 2166 O O . SER A 1 283 ? -44.933 -22.545 47.977 1.00 76.69 283 SER A O 1
ATOM 2168 N N . ASN A 1 284 ? -45.245 -21.505 49.917 1.00 72.62 284 ASN A N 1
ATOM 2169 C CA . ASN A 1 284 ? -46.705 -21.489 49.785 1.00 72.62 284 ASN A CA 1
ATOM 2170 C C . ASN A 1 284 ? -47.206 -20.478 48.733 1.00 72.62 284 ASN A C 1
ATOM 2172 O O . ASN A 1 284 ? -48.379 -20.506 48.359 1.00 72.62 284 ASN A O 1
ATOM 2176 N N . LEU A 1 285 ? -46.336 -19.577 48.263 1.00 71.19 285 LEU A N 1
ATOM 2177 C CA . LEU A 1 285 ? -46.662 -18.529 47.293 1.00 71.19 285 LEU A CA 1
ATOM 2178 C C . LEU A 1 285 ? -46.293 -18.926 45.860 1.00 71.19 285 LEU A C 1
ATOM 2180 O O . LEU A 1 285 ? -46.956 -18.477 44.926 1.00 71.19 285 LEU A O 1
ATOM 2184 N N . THR A 1 286 ? -45.309 -19.808 45.676 1.00 62.97 286 THR A N 1
ATOM 2185 C CA . THR A 1 286 ? -44.903 -20.316 44.354 1.00 62.97 286 THR A CA 1
ATOM 2186 C C . THR A 1 286 ? -45.919 -21.282 43.753 1.00 62.97 286 THR A C 1
ATOM 2188 O O . THR A 1 286 ? -46.082 -21.317 42.540 1.00 62.97 286 THR A O 1
ATOM 2191 N N . ASN A 1 287 ? -46.710 -21.968 44.583 1.00 60.09 287 ASN A N 1
ATOM 2192 C CA . ASN A 1 287 ? -47.847 -22.778 44.128 1.00 60.09 287 ASN A CA 1
ATOM 2193 C C . ASN A 1 287 ? -49.009 -21.944 43.539 1.00 60.09 287 ASN A C 1
ATOM 2195 O O . ASN A 1 287 ? -49.922 -22.501 42.933 1.00 60.09 287 ASN A O 1
ATOM 2199 N N . LEU A 1 288 ? -49.009 -20.614 43.721 1.00 54.94 288 LEU A N 1
ATOM 2200 C CA . LEU A 1 288 ? -50.027 -19.702 43.173 1.00 54.94 288 LEU A CA 1
ATOM 2201 C C . LEU A 1 288 ? -49.615 -19.064 41.835 1.00 54.94 288 LEU A C 1
ATOM 2203 O O . LEU A 1 288 ? -50.482 -18.578 41.101 1.00 54.94 288 LEU A O 1
ATOM 2207 N N . SER A 1 289 ? -48.321 -19.067 41.508 1.00 53.38 289 SER A N 1
ATOM 2208 C CA . SER A 1 289 ? -47.794 -18.728 40.187 1.00 53.38 289 SER A CA 1
ATOM 2209 C C . SER A 1 289 ? -47.742 -20.008 39.355 1.00 53.38 289 SER A C 1
ATOM 2211 O O . SER A 1 289 ? -46.949 -20.890 39.651 1.00 53.38 289 SER A O 1
ATOM 2213 N N . ASN A 1 290 ? -48.604 -20.149 38.343 1.00 49.91 290 ASN A N 1
ATOM 2214 C CA . ASN A 1 290 ? -48.623 -21.295 37.419 1.00 49.91 290 ASN A CA 1
ATOM 2215 C C . ASN A 1 290 ? -47.322 -21.374 36.578 1.00 49.91 290 ASN A C 1
ATOM 2217 O O . ASN A 1 290 ? -47.343 -21.132 35.375 1.00 49.91 290 ASN A O 1
ATOM 2221 N N . GLU A 1 291 ? -46.185 -21.694 37.191 1.00 49.84 291 GLU A N 1
ATOM 2222 C CA . GLU A 1 291 ? -44.875 -21.816 36.546 1.00 49.84 291 GLU A CA 1
ATOM 2223 C C . GLU A 1 291 ? -44.537 -23.292 36.305 1.00 49.84 291 GLU A C 1
ATOM 2225 O O . GLU A 1 291 ? -43.583 -23.844 36.841 1.00 49.84 291 GLU A O 1
ATOM 2230 N N . SER A 1 292 ? -45.322 -23.958 35.455 1.00 46.47 292 SER A N 1
ATOM 2231 C CA . SER A 1 292 ? -45.049 -25.338 35.023 1.00 46.47 292 SER A CA 1
ATOM 2232 C C . SER A 1 292 ? -43.854 -25.470 34.060 1.00 46.47 292 SER A C 1
ATOM 2234 O O . SER A 1 292 ? -43.582 -26.571 33.599 1.00 46.47 292 SER A O 1
ATOM 2236 N N . ASN A 1 293 ? -43.136 -24.381 33.748 1.00 47.09 293 ASN A N 1
ATOM 2237 C CA . ASN A 1 293 ? -42.010 -24.373 32.800 1.00 47.09 293 ASN A CA 1
ATOM 2238 C C . ASN A 1 293 ? -40.623 -24.178 33.445 1.00 47.09 293 ASN A C 1
ATOM 2240 O O . ASN A 1 293 ? -39.624 -24.257 32.734 1.00 47.09 293 ASN A O 1
ATOM 2244 N N . LEU A 1 294 ? -40.522 -23.967 34.765 1.00 49.94 294 LEU A N 1
ATOM 2245 C CA . LEU A 1 294 ? -39.225 -23.815 35.453 1.00 49.94 294 LEU A CA 1
ATOM 2246 C C . LEU A 1 294 ? -38.664 -25.129 36.015 1.00 49.94 294 LEU A C 1
ATOM 2248 O O . LEU A 1 294 ? -37.538 -25.148 36.499 1.00 49.94 294 LEU A O 1
ATOM 2252 N N . SER A 1 295 ? -39.373 -26.255 35.881 1.00 44.06 295 SER A N 1
ATOM 2253 C CA . SER A 1 295 ? -38.873 -27.577 36.297 1.00 44.06 295 SER A CA 1
ATOM 2254 C C . SER A 1 295 ? -37.627 -28.050 35.527 1.00 44.06 295 SER A C 1
ATOM 2256 O O . SER A 1 295 ? -37.035 -29.056 35.905 1.00 44.06 295 SER A O 1
ATOM 2258 N N . ASN A 1 296 ? -37.213 -27.325 34.478 1.00 42.62 296 ASN A N 1
ATOM 2259 C CA . ASN A 1 296 ? -35.964 -27.550 33.744 1.00 42.62 296 ASN A CA 1
ATOM 2260 C C . ASN A 1 296 ? -34.780 -26.694 34.237 1.00 42.62 296 ASN A C 1
ATOM 2262 O O . ASN A 1 296 ? -33.661 -26.910 33.778 1.00 42.62 296 ASN A O 1
ATOM 2266 N N . LEU A 1 297 ? -34.975 -25.780 35.196 1.00 44.44 297 LEU A N 1
ATOM 2267 C CA . LEU A 1 297 ? -33.877 -25.260 36.017 1.00 44.44 297 LEU A CA 1
ATOM 2268 C C . LEU A 1 297 ? -33.578 -26.305 37.093 1.00 44.44 297 LEU A C 1
ATOM 2270 O O . LEU A 1 297 ? -33.933 -26.162 38.261 1.00 44.44 297 LEU A O 1
ATOM 2274 N N . SER A 1 298 ? -32.972 -27.413 36.674 1.00 36.88 298 SER A N 1
ATOM 2275 C CA . SER A 1 298 ? -32.392 -28.386 37.589 1.00 36.88 298 SER A CA 1
ATOM 2276 C C . SER A 1 298 ? -31.472 -27.651 38.565 1.00 36.88 298 SER A C 1
ATOM 2278 O O . SER A 1 298 ? -30.470 -27.074 38.148 1.00 36.88 298 SER A O 1
ATOM 2280 N N . TYR A 1 299 ? -31.882 -27.650 39.837 1.00 39.41 299 TYR A N 1
ATOM 2281 C CA . TYR A 1 299 ? -31.169 -27.189 41.026 1.00 39.41 299 TYR A CA 1
ATOM 2282 C C . TYR A 1 299 ? -29.653 -27.039 40.810 1.00 39.41 299 TYR A C 1
ATOM 2284 O O . TYR A 1 299 ? -28.912 -28.021 40.843 1.00 39.41 299 TYR A O 1
ATOM 2292 N N . LEU A 1 300 ? -29.180 -25.797 40.671 1.00 38.44 300 LEU A N 1
ATOM 2293 C CA . LEU A 1 300 ? -27.813 -25.473 41.068 1.00 38.44 300 LEU A CA 1
ATOM 2294 C C . LEU A 1 300 ? -27.733 -25.684 42.594 1.00 38.44 300 LEU A C 1
ATOM 2296 O O . LEU A 1 300 ? -28.608 -25.181 43.308 1.00 38.44 300 LEU A O 1
ATOM 2300 N N . PRO A 1 301 ? -26.746 -26.426 43.133 1.00 38.03 301 PRO A N 1
ATOM 2301 C CA . PRO A 1 301 ? -26.652 -26.716 44.562 1.00 38.03 301 PRO A CA 1
ATOM 2302 C C . PRO A 1 301 ? -26.172 -25.477 45.339 1.00 38.03 301 PRO A C 1
ATOM 2304 O O . PRO A 1 301 ? -25.058 -25.424 45.843 1.00 38.03 301 PRO A O 1
ATOM 2307 N N . ILE A 1 302 ? -27.020 -24.454 45.457 1.00 42.59 302 ILE A N 1
ATOM 2308 C CA . ILE A 1 302 ? -26.724 -23.224 46.216 1.00 42.59 302 ILE A CA 1
ATOM 2309 C C . ILE A 1 302 ? -26.794 -23.487 47.736 1.00 42.59 302 ILE A C 1
ATOM 2311 O O . ILE A 1 302 ? -26.225 -22.751 48.535 1.00 42.59 302 ILE A O 1
ATOM 2315 N N . ALA A 1 303 ? -27.416 -24.589 48.166 1.00 35.38 303 ALA A N 1
ATOM 2316 C CA . ALA A 1 303 ? -27.621 -24.893 49.584 1.00 35.38 303 ALA A CA 1
ATOM 2317 C C . ALA A 1 303 ? -26.456 -25.629 50.290 1.00 35.38 303 ALA A C 1
ATOM 2319 O O . ALA A 1 303 ? -26.566 -25.869 51.490 1.00 35.38 303 ALA A O 1
ATOM 2320 N N . GLN A 1 304 ? -25.360 -25.998 49.608 1.00 37.25 304 GLN A N 1
ATOM 2321 C CA . GLN A 1 304 ? -24.252 -26.761 50.231 1.00 37.25 304 GLN A CA 1
ATOM 2322 C C . GLN A 1 304 ? -22.879 -26.066 50.254 1.00 37.25 304 GLN A C 1
ATOM 2324 O O . GLN A 1 304 ? -21.959 -26.591 50.877 1.00 37.25 304 GLN A O 1
ATOM 2329 N N . ALA A 1 305 ? -22.718 -24.884 49.659 1.00 38.12 305 ALA A N 1
ATOM 2330 C CA . ALA A 1 305 ? -21.426 -24.198 49.598 1.00 38.12 305 ALA A CA 1
ATOM 2331 C C . ALA A 1 305 ? -21.364 -23.018 50.582 1.00 38.12 305 ALA A C 1
ATOM 2333 O O . ALA A 1 305 ? -21.569 -21.869 50.203 1.00 38.12 305 ALA A O 1
ATOM 2334 N N . ALA A 1 306 ? -21.078 -23.296 51.856 1.00 41.00 306 ALA A N 1
ATOM 2335 C CA . ALA A 1 306 ? -20.628 -22.252 52.782 1.00 41.00 306 ALA A CA 1
ATOM 2336 C C . ALA A 1 306 ? -19.136 -21.893 52.579 1.00 41.00 306 ALA A C 1
ATOM 2338 O O . ALA A 1 306 ? -18.733 -20.807 52.976 1.00 41.00 306 ALA A O 1
ATOM 2339 N N . ASP A 1 307 ? -18.353 -22.752 51.904 1.00 37.41 307 ASP A N 1
ATOM 2340 C CA . ASP A 1 307 ? -16.878 -22.671 51.857 1.00 37.41 307 ASP A CA 1
ATOM 2341 C C . ASP A 1 307 ? -16.253 -22.745 50.439 1.00 37.41 307 ASP A C 1
ATOM 2343 O O . ASP A 1 307 ? -15.060 -23.020 50.304 1.00 37.41 307 ASP A O 1
ATOM 2347 N N . GLN A 1 308 ? -17.008 -22.535 49.353 1.00 34.03 308 GLN A N 1
ATOM 2348 C CA . GLN A 1 308 ? -16.461 -22.560 47.980 1.00 34.03 308 GLN A CA 1
ATOM 2349 C C . GLN A 1 308 ? -16.886 -21.308 47.188 1.00 34.03 308 GLN A C 1
ATOM 2351 O O . GLN A 1 308 ? -18.053 -20.919 47.277 1.00 34.03 308 GLN A O 1
ATOM 2356 N N . PRO A 1 309 ? -15.979 -20.676 46.413 1.00 34.91 309 PRO A N 1
ATOM 2357 C CA . PRO A 1 309 ? -16.327 -19.562 45.533 1.00 34.91 309 PRO A CA 1
ATOM 2358 C C . PRO A 1 309 ? -17.322 -20.008 44.449 1.00 34.91 309 PRO A C 1
ATOM 2360 O O . PRO A 1 309 ? -17.234 -21.119 43.924 1.00 34.91 309 PRO A O 1
ATOM 2363 N N . LEU A 1 310 ? -18.287 -19.137 44.137 1.00 39.66 310 LEU A N 1
ATOM 2364 C CA . LEU A 1 310 ? -19.311 -19.377 43.117 1.00 39.66 310 LEU A CA 1
ATOM 2365 C C . LEU A 1 310 ? -18.669 -19.547 41.723 1.00 39.66 310 LEU A C 1
ATOM 2367 O O . LEU A 1 310 ? -17.700 -18.852 41.415 1.00 39.66 310 LEU A O 1
ATOM 2371 N N . PRO A 1 311 ? -19.199 -20.434 40.860 1.00 36.62 311 PRO A N 1
ATOM 2372 C CA . PRO A 1 311 ? -18.751 -20.539 39.475 1.00 36.62 311 PRO A CA 1
ATOM 2373 C C . PRO A 1 311 ? -19.079 -19.252 38.701 1.00 36.62 311 PRO A C 1
ATOM 2375 O O . PRO A 1 311 ? -20.192 -18.736 38.779 1.00 36.62 311 PRO A O 1
ATOM 2378 N N . THR A 1 312 ? -18.101 -18.754 37.943 1.00 37.94 312 THR A N 1
ATOM 2379 C CA . THR A 1 312 ? -18.104 -17.441 37.274 1.00 37.94 312 THR A CA 1
ATOM 2380 C C . THR A 1 312 ? -18.995 -17.334 36.034 1.00 37.94 312 THR A C 1
ATOM 2382 O O . THR A 1 312 ? -19.207 -16.228 35.547 1.00 37.94 312 THR A O 1
ATOM 2385 N N . GLU A 1 313 ? -19.576 -18.425 35.530 1.00 31.88 313 GLU A N 1
ATOM 2386 C CA . GLU A 1 313 ? -20.442 -18.378 34.344 1.00 31.88 313 GLU A CA 1
ATOM 2387 C C . GLU A 1 313 ? -21.696 -19.246 34.514 1.00 31.88 313 GLU A C 1
ATOM 2389 O O . GLU A 1 313 ? -21.640 -20.476 34.522 1.00 31.88 313 GLU A O 1
ATOM 2394 N N . VAL A 1 314 ? -22.859 -18.593 34.621 1.00 39.09 314 VAL A N 1
ATOM 2395 C CA . VAL A 1 314 ? -24.179 -19.237 34.542 1.00 39.09 314 VAL A CA 1
ATOM 2396 C C . VAL A 1 314 ? -24.749 -19.008 33.132 1.00 39.09 314 VAL A C 1
ATOM 2398 O O . VAL A 1 314 ? -24.836 -17.853 32.703 1.00 39.09 314 VAL A O 1
ATOM 2401 N N . PRO A 1 315 ? -25.168 -20.057 32.392 1.00 35.31 315 PRO A N 1
ATOM 2402 C CA . PRO A 1 315 ? -25.744 -19.906 31.056 1.00 35.31 315 PRO A CA 1
ATOM 2403 C C . PRO A 1 315 ? -27.034 -19.072 31.079 1.00 35.31 315 PRO A C 1
ATOM 2405 O O . PRO A 1 315 ? -28.033 -19.459 31.685 1.00 35.31 315 PRO A O 1
ATOM 2408 N N . ARG A 1 316 ? -27.022 -17.926 30.390 1.00 39.12 316 ARG A N 1
ATOM 2409 C CA . ARG A 1 316 ? -28.182 -17.037 30.227 1.00 39.12 316 ARG A CA 1
ATOM 2410 C C . ARG A 1 316 ? -29.113 -17.582 29.138 1.00 39.12 316 ARG A C 1
ATOM 2412 O O . ARG A 1 316 ? -28.786 -17.491 27.959 1.00 39.12 316 ARG A O 1
ATOM 2419 N N . GLN A 1 317 ? -30.283 -18.103 29.508 1.00 36.22 317 GLN A N 1
ATOM 2420 C CA . GLN A 1 317 ? -31.415 -18.218 28.580 1.00 36.22 317 GLN A CA 1
ATOM 2421 C C . GLN A 1 317 ? -32.396 -17.068 28.817 1.00 36.22 317 GLN A C 1
ATOM 2423 O O . GLN A 1 317 ? -32.740 -16.741 29.949 1.00 36.22 317 GLN A O 1
ATOM 2428 N N . THR A 1 318 ? -32.800 -16.431 27.723 1.00 36.22 318 THR A N 1
ATOM 2429 C CA . THR A 1 318 ? -33.620 -15.221 27.643 1.00 36.22 318 THR A CA 1
ATOM 2430 C C . THR A 1 318 ? -35.032 -15.465 28.189 1.00 36.22 318 THR A C 1
ATOM 2432 O O . THR A 1 318 ? -35.835 -16.165 27.574 1.00 36.22 318 THR A O 1
ATOM 2435 N N . ILE A 1 319 ? -35.341 -14.869 29.343 1.00 43.25 319 ILE A N 1
ATOM 2436 C CA . ILE A 1 319 ? -36.675 -14.838 29.961 1.00 43.25 319 ILE A CA 1
ATOM 2437 C C . ILE A 1 319 ? -37.321 -13.508 29.561 1.00 43.25 319 ILE A C 1
ATOM 2439 O O . ILE A 1 319 ? -37.198 -12.536 30.292 1.00 43.25 319 ILE A O 1
ATOM 2443 N N . ASP A 1 320 ? -37.943 -13.424 28.380 1.00 35.47 320 ASP A N 1
ATOM 2444 C CA . ASP A 1 320 ? -38.486 -12.136 27.895 1.00 35.47 320 ASP A CA 1
ATOM 2445 C C . ASP A 1 320 ? -39.869 -12.225 27.224 1.00 35.47 320 ASP A C 1
ATOM 2447 O O . ASP A 1 320 ? -40.245 -11.394 26.402 1.00 35.47 320 ASP A O 1
ATOM 2451 N N . GLN A 1 321 ? -40.687 -13.222 27.580 1.00 37.44 321 GLN A N 1
ATOM 2452 C CA . GLN A 1 321 ? -42.092 -13.270 27.145 1.00 37.44 321 GLN A CA 1
ATOM 2453 C C . GLN A 1 321 ? -43.046 -13.355 28.339 1.00 37.44 321 GLN A C 1
ATOM 2455 O O . GLN A 1 321 ? -43.467 -14.430 28.763 1.00 37.44 321 GLN A O 1
ATOM 2460 N N . GLY A 1 322 ? -43.389 -12.186 28.885 1.00 40.31 322 GLY A N 1
ATOM 2461 C CA . GLY A 1 322 ? -44.438 -12.032 29.889 1.00 40.31 322 GLY A CA 1
ATOM 2462 C C . GLY A 1 322 ? -45.839 -12.206 29.292 1.00 40.31 322 GLY A C 1
ATOM 2463 O O . GLY A 1 322 ? -46.227 -11.495 28.366 1.00 40.31 322 GLY A O 1
ATOM 2464 N N . LEU A 1 323 ? -46.622 -13.125 29.861 1.00 35.50 323 LEU A N 1
ATOM 2465 C CA . LEU A 1 323 ? -48.072 -13.217 29.662 1.00 35.50 323 LEU A CA 1
ATOM 2466 C C . LEU A 1 323 ? -48.788 -12.260 30.639 1.00 35.50 323 LEU A C 1
ATOM 2468 O O . LEU A 1 323 ? -48.567 -12.360 31.848 1.00 35.50 323 LEU A O 1
ATOM 2472 N N . PRO A 1 324 ? -49.676 -11.360 30.178 1.00 42.12 324 PRO A N 1
ATOM 2473 C CA . PRO A 1 324 ? -50.405 -10.459 31.065 1.00 42.12 324 PRO A CA 1
ATOM 2474 C C . PRO A 1 324 ? -51.676 -11.130 31.614 1.00 42.12 324 PRO A C 1
ATOM 2476 O O . PRO A 1 324 ? -52.558 -11.514 30.848 1.00 42.12 324 PRO A O 1
ATOM 2479 N N . GLY A 1 325 ? -51.814 -11.228 32.947 1.00 42.50 325 GLY A N 1
ATOM 2480 C CA . GLY A 1 325 ? -53.110 -11.573 33.553 1.00 42.50 325 GLY A CA 1
ATOM 2481 C C . GLY A 1 325 ? -53.148 -12.060 35.015 1.00 42.50 325 GLY A C 1
ATOM 2482 O O . GLY A 1 325 ? -53.356 -13.238 35.271 1.00 42.50 325 GLY A O 1
ATOM 2483 N N . VAL A 1 326 ? -53.075 -11.137 35.984 1.00 46.00 326 VAL A N 1
ATOM 2484 C CA . VAL A 1 326 ? -53.873 -11.149 37.246 1.00 46.00 326 VAL A CA 1
ATOM 2485 C C . VAL A 1 326 ? -53.609 -12.220 38.348 1.00 46.00 326 VAL A C 1
ATOM 2487 O O . VAL A 1 326 ? -54.512 -12.523 39.118 1.00 46.00 326 VAL A O 1
ATOM 2490 N N . LYS A 1 327 ? -52.388 -12.735 38.589 1.00 55.53 327 LYS A N 1
ATOM 2491 C CA . LYS A 1 327 ? -52.096 -13.447 39.880 1.00 55.53 327 LYS A CA 1
ATOM 2492 C C . LYS A 1 327 ? -50.780 -13.107 40.598 1.00 55.53 327 LYS A C 1
ATOM 2494 O O . LYS A 1 327 ? -50.688 -13.314 41.808 1.00 55.53 327 LYS A O 1
ATOM 2499 N N . GLN A 1 328 ? -49.792 -12.522 39.920 1.00 59.16 328 GLN A N 1
ATOM 2500 C CA . GLN A 1 328 ? -48.490 -12.206 40.533 1.00 59.16 328 GLN A CA 1
ATOM 2501 C C . GLN A 1 328 ? -48.548 -11.078 41.577 1.00 59.16 328 GLN A C 1
ATOM 2503 O O . GLN A 1 328 ? -47.863 -11.140 42.596 1.00 59.16 328 GLN A O 1
ATOM 2508 N N . THR A 1 329 ? -49.405 -10.069 41.392 1.00 64.62 329 THR A N 1
ATOM 2509 C CA . THR A 1 329 ? -49.466 -8.900 42.290 1.00 64.62 329 THR A CA 1
ATOM 2510 C C . THR A 1 329 ? -49.941 -9.235 43.706 1.00 64.62 329 THR A C 1
ATOM 2512 O O . THR A 1 329 ? -49.518 -8.568 44.655 1.00 64.62 329 THR A O 1
ATOM 2515 N N . THR A 1 330 ? -50.781 -10.263 43.872 1.00 79.25 330 THR A N 1
ATOM 2516 C CA . THR A 1 330 ? -51.233 -10.745 45.189 1.00 79.25 330 THR A CA 1
ATOM 2517 C C . THR A 1 330 ? -50.171 -11.607 45.872 1.00 79.25 330 THR A C 1
ATOM 2519 O O . THR A 1 330 ? -49.988 -11.489 47.082 1.00 79.25 330 THR A O 1
ATOM 2522 N N . ALA A 1 331 ? -49.443 -12.435 45.114 1.00 82.75 331 ALA A N 1
ATOM 2523 C CA . ALA A 1 331 ? -48.367 -13.270 45.650 1.00 82.75 331 ALA A CA 1
ATOM 2524 C C . ALA A 1 331 ? -47.186 -12.423 46.148 1.00 82.75 331 ALA A C 1
ATOM 2526 O O . ALA A 1 331 ? -46.753 -12.606 47.283 1.00 82.75 331 ALA A O 1
ATOM 2527 N N . ILE A 1 332 ? -46.740 -11.433 45.362 1.00 87.69 332 ILE A N 1
ATOM 2528 C CA . ILE A 1 332 ? -45.669 -10.513 45.779 1.00 87.69 332 ILE A CA 1
ATOM 2529 C C . ILE A 1 332 ? -46.106 -9.684 46.994 1.00 87.69 332 ILE A C 1
ATOM 2531 O O . ILE A 1 332 ? -45.318 -9.480 47.910 1.00 87.69 332 ILE A O 1
ATOM 2535 N N . GLY A 1 333 ? -47.373 -9.250 47.050 1.00 88.31 333 GLY A N 1
ATOM 2536 C CA . GLY A 1 333 ? -47.912 -8.547 48.220 1.00 88.31 333 GLY A CA 1
ATOM 2537 C C . GLY A 1 333 ? -47.818 -9.373 49.505 1.00 88.31 333 GLY A C 1
ATOM 2538 O O . GLY A 1 333 ? -47.264 -8.899 50.489 1.00 88.31 333 GLY A O 1
ATOM 2539 N N . ARG A 1 334 ? -48.279 -10.631 49.471 1.00 88.31 334 ARG A N 1
ATOM 2540 C CA . ARG A 1 334 ? -48.181 -11.544 50.622 1.00 88.31 334 ARG A CA 1
ATOM 2541 C C . ARG A 1 334 ? -46.737 -11.872 50.988 1.00 88.31 334 ARG A C 1
ATOM 2543 O O . ARG A 1 334 ? -46.421 -11.945 52.168 1.00 88.31 334 ARG A O 1
ATOM 2550 N N . PHE A 1 335 ? -45.870 -12.049 49.992 1.00 91.62 335 PHE A N 1
ATOM 2551 C CA . PHE A 1 335 ? -44.447 -12.273 50.226 1.00 91.62 335 PHE A CA 1
ATOM 2552 C C . PHE A 1 335 ? -43.831 -11.094 50.985 1.00 91.62 335 PHE A C 1
ATOM 2554 O O . PHE A 1 335 ? -43.224 -11.293 52.030 1.00 91.62 335 PHE A O 1
ATOM 2561 N N . LEU A 1 336 ? -44.075 -9.862 50.530 1.00 92.19 336 LEU A N 1
ATOM 2562 C CA . LEU A 1 336 ? -43.611 -8.647 51.204 1.00 92.19 336 LEU A CA 1
ATOM 2563 C C . LEU A 1 336 ? -44.164 -8.499 52.629 1.00 92.19 336 LEU A C 1
ATOM 2565 O O . LEU A 1 336 ? -43.453 -8.010 53.502 1.00 92.19 336 LEU A O 1
ATOM 2569 N N . ASP A 1 337 ? -45.406 -8.913 52.888 1.00 91.25 337 ASP A N 1
ATOM 2570 C CA . ASP A 1 337 ? -45.967 -8.883 54.243 1.00 91.25 337 ASP A CA 1
ATOM 2571 C C . ASP A 1 337 ? -45.317 -9.926 55.166 1.00 91.25 337 ASP A C 1
ATOM 2573 O O . ASP A 1 337 ? -45.055 -9.619 56.330 1.00 91.25 337 ASP A O 1
ATOM 2577 N N . ASN A 1 338 ? -44.965 -11.110 54.648 1.00 91.38 338 ASN A N 1
ATOM 2578 C CA . ASN A 1 338 ? -44.202 -12.110 55.403 1.00 91.38 338 ASN A CA 1
ATOM 2579 C C . ASN A 1 338 ? -42.813 -11.576 55.796 1.00 91.38 338 ASN A C 1
ATOM 2581 O O . ASN A 1 338 ? -42.374 -11.780 56.927 1.00 91.38 338 ASN A O 1
ATOM 2585 N N . LEU A 1 339 ? -42.151 -10.820 54.910 1.00 92.12 339 LEU A N 1
ATOM 2586 C CA . LEU A 1 339 ? -40.837 -10.221 55.184 1.00 92.12 339 LEU A CA 1
ATOM 2587 C C . LEU A 1 339 ? -40.852 -9.193 56.333 1.00 92.12 339 LEU A C 1
ATOM 2589 O O . LEU A 1 339 ? -39.816 -8.960 56.952 1.00 92.12 339 LEU A O 1
ATOM 2593 N N . LYS A 1 340 ? -42.012 -8.612 56.676 1.00 93.12 340 LYS A N 1
ATOM 2594 C CA . LYS A 1 340 ? -42.148 -7.692 57.825 1.00 93.12 340 LYS A CA 1
ATOM 2595 C C . LYS A 1 340 ? -42.144 -8.411 59.177 1.00 93.12 340 LYS A C 1
ATOM 2597 O O . LYS A 1 340 ? -41.921 -7.773 60.202 1.00 93.12 340 LYS A O 1
ATOM 2602 N N . SER A 1 341 ? -42.385 -9.723 59.195 1.00 92.75 341 SER A N 1
ATOM 2603 C CA . SER A 1 341 ? -42.384 -10.558 60.406 1.00 92.75 341 SER A CA 1
ATOM 2604 C C . SER A 1 341 ? -41.360 -11.697 60.293 1.00 92.75 341 SER A C 1
ATOM 2606 O O . SER A 1 341 ? -41.742 -12.866 60.331 1.00 92.75 341 SER A O 1
ATOM 2608 N N . PRO A 1 342 ? -40.058 -11.379 60.151 1.00 92.25 342 PRO A N 1
ATOM 2609 C CA . PRO A 1 342 ? -39.026 -12.370 59.861 1.00 92.25 342 PRO A CA 1
ATOM 2610 C C . PRO A 1 342 ? -38.843 -13.381 60.991 1.00 92.25 342 PRO A C 1
ATOM 2612 O O . PRO A 1 342 ? -38.865 -13.023 62.178 1.00 92.25 342 PRO A O 1
ATOM 2615 N N . THR A 1 343 ? -38.568 -14.633 60.624 1.00 93.56 343 THR A N 1
ATOM 2616 C CA . THR A 1 343 ? -38.195 -15.678 61.580 1.00 93.56 343 THR A CA 1
ATOM 2617 C C . THR A 1 343 ? -36.824 -15.380 62.199 1.00 93.56 343 THR A C 1
ATOM 2619 O O . THR A 1 343 ? -36.066 -14.518 61.744 1.00 93.56 343 THR A O 1
ATOM 2622 N N . ALA A 1 344 ? -36.462 -16.092 63.270 1.00 93.25 344 ALA A N 1
ATOM 2623 C CA . ALA A 1 344 ? -35.115 -15.981 63.838 1.00 93.25 344 ALA A CA 1
ATOM 2624 C C . ALA A 1 344 ? -34.027 -16.359 62.813 1.00 93.25 344 ALA A C 1
ATOM 2626 O O . ALA A 1 344 ? -32.936 -15.789 62.836 1.00 93.25 344 ALA A O 1
ATOM 2627 N N . LYS A 1 345 ? -34.345 -17.283 61.896 1.00 92.56 345 LYS A N 1
ATOM 2628 C CA . LYS A 1 345 ? -33.448 -17.725 60.830 1.00 92.56 345 LYS A CA 1
ATOM 2629 C C . LYS A 1 345 ? -33.302 -16.665 59.740 1.00 92.56 345 LYS A C 1
ATOM 2631 O O . LYS A 1 345 ? -32.172 -16.377 59.363 1.00 92.56 345 LYS A O 1
ATOM 2636 N N . ASP A 1 346 ? -34.396 -16.025 59.315 1.00 93.06 346 ASP A N 1
ATOM 2637 C CA . ASP A 1 346 ? -34.332 -14.889 58.381 1.00 93.06 346 ASP A CA 1
ATOM 2638 C C . ASP A 1 346 ? -33.440 -13.772 58.931 1.00 93.06 346 ASP A C 1
ATOM 2640 O O . ASP A 1 346 ? -32.553 -13.284 58.238 1.00 93.06 346 ASP A O 1
ATOM 2644 N N . LYS A 1 347 ? -33.607 -13.412 60.213 1.00 94.56 347 LYS A N 1
ATOM 2645 C CA . LYS A 1 347 ? -32.778 -12.381 60.859 1.00 94.56 347 LYS A CA 1
ATOM 2646 C C . LYS A 1 347 ? -31.291 -12.741 60.843 1.00 94.56 347 LYS A C 1
ATOM 2648 O O . LYS A 1 347 ? -30.471 -11.879 60.541 1.00 94.56 347 LYS A O 1
ATOM 2653 N N . ALA A 1 348 ? -30.940 -13.991 61.150 1.00 93.31 348 ALA A N 1
ATOM 2654 C CA . ALA A 1 348 ? -29.553 -14.458 61.100 1.00 93.31 348 ALA A CA 1
ATOM 2655 C C . ALA A 1 348 ? -28.996 -14.451 59.664 1.00 93.31 348 ALA A C 1
ATOM 2657 O O . ALA A 1 348 ? -27.867 -14.021 59.432 1.00 93.31 348 ALA A O 1
ATOM 2658 N N . ASN A 1 349 ? -29.807 -14.862 58.688 1.00 92.94 349 ASN A N 1
ATOM 2659 C CA . ASN A 1 349 ? -29.445 -14.847 57.275 1.00 92.94 349 ASN A CA 1
ATOM 2660 C C . ASN A 1 349 ? -29.214 -13.422 56.756 1.00 92.94 349 ASN A C 1
ATOM 2662 O O . ASN A 1 349 ? -28.223 -13.170 56.075 1.00 92.94 349 ASN A O 1
ATOM 2666 N N . TRP A 1 350 ? -30.068 -12.469 57.127 1.00 96.44 350 TRP A N 1
ATOM 2667 C CA . TRP A 1 350 ? -29.915 -11.063 56.752 1.00 96.44 350 TRP A CA 1
ATOM 2668 C C . TRP A 1 350 ? -28.717 -10.401 57.425 1.00 96.44 350 TRP A C 1
ATOM 2670 O O . TRP A 1 350 ? -28.044 -9.601 56.788 1.00 96.44 350 TRP A O 1
ATOM 2680 N N . GLN A 1 351 ? -28.380 -10.784 58.660 1.00 95.19 351 GLN A N 1
ATOM 2681 C CA . GLN A 1 351 ? -27.120 -10.373 59.289 1.00 95.19 351 GLN A CA 1
ATOM 2682 C C . GLN A 1 351 ? -25.900 -10.924 58.540 1.00 95.19 351 GLN A C 1
ATOM 2684 O O . GLN A 1 351 ? -24.924 -10.204 58.368 1.00 95.19 351 GLN A O 1
ATOM 2689 N N . SER A 1 352 ? -25.957 -12.165 58.044 1.00 93.38 352 SER A N 1
ATOM 2690 C CA . SER A 1 352 ? -24.893 -12.714 57.192 1.00 93.38 352 SER A CA 1
ATOM 2691 C C . SER A 1 352 ? -24.764 -11.961 55.864 1.00 93.38 352 SER A C 1
ATOM 2693 O O . SER A 1 352 ? -23.651 -11.843 55.358 1.00 93.38 352 SER A O 1
ATOM 2695 N N . ILE A 1 353 ? -25.867 -11.457 55.301 1.00 94.19 353 ILE A N 1
ATOM 2696 C CA . ILE A 1 353 ? -25.846 -10.604 54.102 1.00 94.19 353 ILE A CA 1
ATOM 2697 C C . ILE A 1 353 ? -25.279 -9.221 54.433 1.00 94.19 353 ILE A C 1
ATOM 2699 O O . ILE A 1 353 ? -24.463 -8.712 53.671 1.00 94.19 353 ILE A O 1
ATOM 2703 N N . ASP A 1 354 ? -25.640 -8.637 55.579 1.00 96.00 354 ASP A N 1
ATOM 2704 C CA . ASP A 1 354 ? -25.045 -7.382 56.051 1.00 96.00 354 ASP A CA 1
ATOM 2705 C C . ASP A 1 354 ? -23.524 -7.518 56.213 1.00 96.00 354 ASP A C 1
ATOM 2707 O O . ASP A 1 354 ? -22.780 -6.660 55.740 1.00 96.00 354 ASP A O 1
ATOM 2711 N N . ASP A 1 355 ? -23.057 -8.625 56.804 1.00 92.69 355 ASP A N 1
ATOM 2712 C CA . ASP A 1 355 ? -21.632 -8.934 56.956 1.00 92.69 355 ASP A CA 1
ATOM 2713 C C . ASP A 1 355 ? -20.952 -9.128 55.576 1.00 92.69 355 ASP A C 1
ATOM 2715 O O . ASP A 1 355 ? -19.855 -8.609 55.349 1.00 92.69 355 ASP A O 1
ATOM 2719 N N . LEU A 1 356 ? -21.617 -9.802 54.624 1.00 90.50 356 LEU A N 1
ATOM 2720 C CA . LEU A 1 356 ? -21.140 -10.006 53.245 1.00 90.50 356 LEU A CA 1
ATOM 2721 C C . LEU A 1 356 ? -21.001 -8.684 52.467 1.00 90.50 356 LEU A C 1
ATOM 2723 O O . LEU A 1 356 ? -20.001 -8.458 51.781 1.00 90.50 356 LEU A O 1
ATOM 2727 N N . LEU A 1 357 ? -21.990 -7.797 52.599 1.00 92.38 357 LEU A N 1
ATOM 2728 C CA . LEU A 1 357 ? -22.028 -6.471 51.973 1.00 92.38 357 LEU A CA 1
ATOM 2729 C C . LEU A 1 357 ? -21.304 -5.397 52.801 1.00 92.38 357 LEU A C 1
ATOM 2731 O O . LEU A 1 357 ? -21.196 -4.250 52.371 1.00 92.38 357 LEU A O 1
ATOM 2735 N N . ARG A 1 358 ? -20.779 -5.773 53.974 1.00 91.12 358 ARG A N 1
ATOM 2736 C CA . ARG A 1 358 ? -20.054 -4.923 54.931 1.00 91.12 358 ARG A CA 1
ATOM 2737 C C . ARG A 1 358 ? -20.835 -3.698 55.423 1.00 91.12 358 ARG A C 1
ATOM 2739 O O . ARG A 1 358 ? -20.214 -2.699 55.797 1.00 91.12 358 ARG A O 1
ATOM 2746 N N . VAL A 1 359 ? -22.161 -3.779 55.473 1.00 93.38 359 VAL A N 1
ATOM 2747 C CA . VAL A 1 359 ? -23.043 -2.746 56.043 1.00 93.38 359 VAL A CA 1
ATOM 2748 C C . VAL A 1 359 ? -23.362 -3.030 57.514 1.00 93.38 359 VAL A C 1
ATOM 2750 O O . VAL A 1 359 ? -23.096 -4.117 58.021 1.00 93.38 359 VAL A O 1
ATOM 2753 N N . ASP A 1 360 ? -23.909 -2.044 58.232 1.00 94.19 360 ASP A N 1
ATOM 2754 C CA . ASP A 1 360 ? -24.291 -2.226 59.638 1.00 94.19 360 ASP A CA 1
ATOM 2755 C C . ASP A 1 360 ? -25.312 -3.362 59.787 1.00 94.19 360 ASP A C 1
ATOM 2757 O O . ASP A 1 360 ? -26.307 -3.412 59.056 1.00 94.19 360 ASP A O 1
ATOM 2761 N N . ARG A 1 361 ? -25.116 -4.237 60.778 1.00 95.50 361 ARG A N 1
ATOM 2762 C CA . ARG A 1 361 ? -26.057 -5.327 61.071 1.00 95.50 361 ARG A CA 1
ATOM 2763 C C . ARG A 1 361 ? -27.472 -4.798 61.313 1.00 95.50 361 ARG A C 1
ATOM 2765 O O . ARG A 1 361 ? -27.686 -3.873 62.095 1.00 95.50 361 ARG A O 1
ATOM 2772 N N . GLY A 1 362 ? -28.445 -5.431 60.665 1.00 95.19 362 GLY A N 1
ATOM 2773 C CA . GLY A 1 362 ? -29.848 -5.028 60.636 1.00 95.19 362 GLY A CA 1
ATOM 2774 C C . GLY A 1 362 ? -30.214 -4.138 59.443 1.00 95.19 362 GLY A C 1
ATOM 2775 O O . GLY A 1 362 ? -31.386 -3.797 59.299 1.00 95.19 362 GLY A O 1
ATOM 2776 N N . THR A 1 363 ? -29.272 -3.761 58.574 1.00 97.25 363 THR A N 1
ATOM 2777 C CA . THR A 1 363 ? -29.565 -2.918 57.403 1.00 97.25 363 THR A CA 1
ATOM 2778 C C . THR A 1 363 ? -30.418 -3.669 56.377 1.00 97.25 363 THR A C 1
ATOM 2780 O O . THR A 1 363 ? -31.438 -3.144 55.935 1.00 97.25 363 THR A O 1
ATOM 2783 N N . THR A 1 364 ? -30.086 -4.924 56.069 1.00 97.44 364 THR A N 1
ATOM 2784 C CA . THR A 1 364 ? -30.882 -5.790 55.182 1.00 97.44 364 THR A CA 1
ATOM 2785 C C . THR A 1 364 ? -32.259 -6.065 55.781 1.00 97.44 364 THR A C 1
ATOM 2787 O O . THR A 1 364 ? -33.259 -6.020 55.072 1.00 97.44 364 THR A O 1
ATOM 2790 N N . GLN A 1 365 ? -32.349 -6.242 57.104 1.00 96.50 365 GLN A N 1
ATOM 2791 C CA . GLN A 1 365 ? -33.638 -6.379 57.789 1.00 96.50 365 GLN A CA 1
ATOM 2792 C C . GLN A 1 365 ? -34.523 -5.139 57.602 1.00 96.50 365 GLN A C 1
ATOM 2794 O O . GLN A 1 365 ? -35.708 -5.278 57.306 1.00 96.50 365 GLN A O 1
ATOM 2799 N N . LYS A 1 366 ? -33.957 -3.934 57.744 1.00 97.00 366 LYS A N 1
ATOM 2800 C CA . LYS A 1 366 ? -34.684 -2.674 57.526 1.00 97.00 366 LYS A CA 1
ATOM 2801 C C . LYS A 1 366 ? -35.171 -2.537 56.087 1.00 97.00 366 LYS A C 1
ATOM 2803 O O . LYS A 1 366 ? -36.287 -2.072 55.880 1.00 97.00 366 LYS A O 1
ATOM 2808 N N . LEU A 1 367 ? -34.371 -2.969 55.106 1.00 96.81 367 LEU A N 1
ATOM 2809 C CA . LEU A 1 367 ? -34.799 -3.013 53.706 1.00 96.81 367 LEU A CA 1
ATOM 2810 C C . LEU A 1 367 ? -36.009 -3.944 53.549 1.00 96.81 367 LEU A C 1
ATOM 2812 O O . LEU A 1 367 ? -37.037 -3.519 53.032 1.00 96.81 367 LEU A O 1
ATOM 2816 N N . MET A 1 368 ? -35.921 -5.184 54.042 1.00 96.06 368 MET A N 1
ATOM 2817 C CA . MET A 1 368 ? -36.997 -6.182 53.923 1.00 96.06 368 MET A CA 1
ATOM 2818 C C . MET A 1 368 ? -38.290 -5.756 54.630 1.00 96.06 368 MET A C 1
ATOM 2820 O O . MET A 1 368 ? -39.387 -6.012 54.131 1.00 96.06 368 MET A O 1
ATOM 2824 N N . ALA A 1 369 ? -38.168 -5.042 55.750 1.00 94.38 369 ALA A N 1
ATOM 2825 C CA . ALA A 1 369 ? -39.286 -4.437 56.469 1.00 94.38 369 ALA A CA 1
ATOM 2826 C C . ALA A 1 369 ? -39.838 -3.158 55.802 1.00 94.38 369 ALA A C 1
ATOM 2828 O O . ALA A 1 369 ? -40.845 -2.625 56.265 1.00 94.38 369 ALA A O 1
ATOM 2829 N N . GLN A 1 370 ? -39.215 -2.686 54.712 1.00 95.12 370 GLN A N 1
ATOM 2830 C CA . GLN A 1 370 ? -39.517 -1.422 54.025 1.00 95.12 370 GLN A CA 1
ATOM 2831 C C . GLN A 1 370 ? -39.350 -0.181 54.925 1.00 95.12 370 GLN A C 1
ATOM 2833 O O . GLN A 1 370 ? -39.996 0.841 54.712 1.00 95.12 370 GLN A O 1
ATOM 2838 N N . GLU A 1 371 ? -38.477 -0.260 55.934 1.00 96.19 371 GLU A N 1
ATOM 2839 C CA . GLU A 1 371 ? -38.104 0.867 56.805 1.00 96.19 371 GLU A CA 1
ATOM 2840 C C . GLU A 1 371 ? -37.056 1.786 56.157 1.00 96.19 371 GLU A C 1
ATOM 2842 O O . GLU A 1 371 ? -36.930 2.947 56.539 1.00 96.19 371 GLU A O 1
ATOM 2847 N N . ILE A 1 372 ? -36.302 1.267 55.184 1.00 96.69 372 ILE A N 1
ATOM 2848 C CA . ILE A 1 372 ? -35.414 2.037 54.304 1.00 96.69 372 ILE A CA 1
ATOM 2849 C C . ILE A 1 372 ? -35.744 1.717 52.847 1.00 96.69 372 ILE A C 1
ATOM 2851 O O . ILE A 1 372 ? -36.168 0.602 52.530 1.00 96.69 372 ILE A O 1
ATOM 2855 N N . SER A 1 373 ? -35.551 2.690 51.959 1.00 95.94 373 SER A N 1
ATOM 2856 C CA . SER A 1 373 ? -35.779 2.494 50.526 1.00 95.94 373 SER A CA 1
ATOM 2857 C C . SER A 1 373 ? -34.645 1.684 49.873 1.00 95.94 373 SER A C 1
ATOM 2859 O O . SER A 1 373 ? -33.536 1.620 50.418 1.00 95.94 373 SER A O 1
ATOM 2861 N N . PRO A 1 374 ? -34.863 1.090 48.683 1.00 96.25 374 PRO A N 1
ATOM 2862 C CA . PRO A 1 374 ? -33.778 0.515 47.891 1.00 96.25 374 PRO A CA 1
ATOM 2863 C C . PRO A 1 374 ? -32.653 1.516 47.599 1.00 96.25 374 PRO A C 1
ATOM 2865 O O . PRO A 1 374 ? -31.495 1.144 47.740 1.00 96.25 374 PRO A O 1
ATOM 2868 N N . SER A 1 375 ? -32.958 2.789 47.313 1.00 93.50 375 SER A N 1
ATOM 2869 C CA . SER A 1 375 ? -31.942 3.851 47.171 1.00 93.50 375 SER A CA 1
ATOM 2870 C C . SER A 1 375 ? -31.106 4.043 48.447 1.00 93.50 375 SER A C 1
ATOM 2872 O O . SER A 1 375 ? -29.877 4.055 48.377 1.00 93.50 375 SER A O 1
ATOM 2874 N N . ASP A 1 376 ? -31.720 4.104 49.635 1.00 94.06 376 ASP A N 1
ATOM 2875 C CA . ASP A 1 376 ? -30.975 4.211 50.904 1.00 94.06 376 ASP A CA 1
ATOM 2876 C C . ASP A 1 376 ? -30.055 3.002 51.127 1.00 94.06 376 ASP A C 1
ATOM 2878 O O . ASP A 1 376 ? -28.930 3.137 51.620 1.00 94.06 376 ASP A O 1
ATOM 2882 N N . TYR A 1 377 ? -30.534 1.808 50.768 1.00 96.62 377 TYR A N 1
ATOM 2883 C CA . TYR A 1 377 ? -29.772 0.567 50.871 1.00 96.62 377 TYR A CA 1
ATOM 2884 C C . TYR A 1 377 ? -28.594 0.539 49.887 1.00 96.62 377 TYR A C 1
ATOM 2886 O O . TYR A 1 377 ? -27.466 0.278 50.308 1.00 96.62 377 TYR A O 1
ATOM 2894 N N . LEU A 1 378 ? -28.824 0.897 48.618 1.00 94.31 378 LEU A N 1
ATOM 2895 C CA . LEU A 1 378 ? -27.794 1.060 47.586 1.00 94.31 378 LEU A CA 1
ATOM 2896 C C . LEU A 1 378 ? -26.715 2.048 48.032 1.00 94.31 378 LEU A C 1
ATOM 2898 O O . LEU A 1 378 ? -25.529 1.742 47.955 1.00 94.31 378 LEU A O 1
ATOM 2902 N N . ASN A 1 379 ? -27.115 3.202 48.570 1.00 89.88 379 ASN A N 1
ATOM 2903 C CA . ASN A 1 379 ? -26.188 4.210 49.073 1.00 89.88 379 ASN A CA 1
ATOM 2904 C C . ASN A 1 379 ? -25.353 3.698 50.251 1.00 89.88 379 ASN A C 1
ATOM 2906 O O . ASN A 1 379 ? -24.150 3.956 50.307 1.00 89.88 379 ASN A O 1
ATOM 2910 N N . LYS A 1 380 ? -25.954 2.950 51.184 1.00 93.69 380 LYS A N 1
ATOM 2911 C CA . LYS A 1 380 ? -25.220 2.328 52.297 1.00 93.69 380 LYS A CA 1
ATOM 2912 C C . LYS A 1 380 ? -24.209 1.302 51.791 1.00 93.69 380 LYS A C 1
ATOM 2914 O O . LYS A 1 380 ? -23.038 1.407 52.144 1.00 93.69 380 LYS A O 1
ATOM 2919 N N . VAL A 1 381 ? -24.620 0.365 50.935 1.00 92.38 381 VAL A N 1
ATOM 2920 C CA . VAL A 1 381 ? -23.712 -0.658 50.388 1.00 92.38 381 VAL A CA 1
ATOM 2921 C C . VAL A 1 381 ? -22.621 -0.022 49.530 1.00 92.38 381 VAL A C 1
ATOM 2923 O O . VAL A 1 381 ? -21.446 -0.337 49.702 1.00 92.38 381 VAL A O 1
ATOM 2926 N N . GLY A 1 382 ? -22.972 0.922 48.659 1.00 88.38 382 GLY A N 1
ATOM 2927 C CA . GLY A 1 382 ? -22.026 1.645 47.817 1.00 88.38 382 GLY A CA 1
ATOM 2928 C C . GLY A 1 382 ? -21.010 2.440 48.631 1.00 88.38 382 GLY A C 1
ATOM 2929 O O . GLY A 1 382 ? -19.811 2.354 48.375 1.00 88.38 382 GLY A O 1
ATOM 2930 N N . ARG A 1 383 ? -21.455 3.160 49.671 1.00 85.62 383 ARG A N 1
ATOM 2931 C CA . ARG A 1 383 ? -20.558 3.879 50.586 1.00 85.62 383 ARG A CA 1
ATOM 2932 C C . ARG A 1 383 ? -19.599 2.924 51.279 1.00 85.62 383 ARG A C 1
ATOM 2934 O O . ARG A 1 383 ? -18.409 3.207 51.309 1.00 85.62 383 ARG A O 1
ATOM 2941 N N . GLU A 1 384 ? -20.093 1.824 51.836 1.00 85.25 384 GLU A N 1
ATOM 2942 C CA . GLU A 1 384 ? -19.241 0.862 52.539 1.00 85.25 384 GLU A CA 1
ATOM 2943 C C . GLU A 1 384 ? -18.276 0.154 51.584 1.00 85.25 384 GLU A C 1
ATOM 2945 O O . GLU A 1 384 ? -17.118 -0.053 51.934 1.00 85.25 384 GLU A O 1
ATOM 2950 N N . THR A 1 385 ? -18.698 -0.122 50.350 1.00 83.06 385 THR A N 1
ATOM 2951 C CA . THR A 1 385 ? -17.832 -0.659 49.291 1.00 83.06 385 THR A CA 1
ATOM 2952 C C . THR A 1 385 ? -16.708 0.333 48.973 1.00 83.06 385 THR A C 1
ATOM 2954 O O . THR A 1 385 ? -15.536 -0.007 49.108 1.00 83.06 385 THR A O 1
ATOM 2957 N N . ILE A 1 386 ? -17.026 1.600 48.687 1.00 77.31 386 ILE A N 1
ATOM 2958 C CA . ILE A 1 386 ? -16.024 2.640 48.393 1.00 77.31 386 ILE A CA 1
ATOM 2959 C C . ILE A 1 386 ? -15.106 2.896 49.601 1.00 77.31 386 ILE A C 1
ATOM 2961 O O . ILE A 1 386 ? -13.886 2.903 49.472 1.00 77.31 386 ILE A O 1
ATOM 2965 N N . VAL A 1 387 ? -15.664 3.105 50.794 1.00 72.81 387 VAL A N 1
ATOM 2966 C CA . VAL A 1 387 ? -14.895 3.503 51.984 1.00 72.81 387 VAL A CA 1
ATOM 2967 C C . VAL A 1 387 ? -14.060 2.347 52.531 1.00 72.81 387 VAL A C 1
ATOM 2969 O O . VAL A 1 387 ? -12.895 2.552 52.864 1.00 72.81 387 VAL A O 1
ATOM 2972 N N . LYS A 1 388 ? -14.616 1.132 52.626 1.00 72.44 388 LYS A N 1
ATOM 2973 C CA . LYS A 1 388 ? -13.912 -0.010 53.233 1.00 72.44 388 LYS A CA 1
ATOM 2974 C C . LYS A 1 388 ? -13.079 -0.816 52.245 1.00 72.44 388 LYS A C 1
ATOM 2976 O O . LYS A 1 388 ? -12.156 -1.491 52.701 1.00 72.44 388 LYS A O 1
ATOM 2981 N N . GLN A 1 389 ? -13.398 -0.815 50.948 1.00 71.25 389 GLN A N 1
ATOM 2982 C CA . GLN A 1 389 ? -12.535 -1.452 49.948 1.00 71.25 389 GLN A CA 1
ATOM 2983 C C . GLN A 1 389 ? -11.544 -0.448 49.372 1.00 71.25 389 GLN A C 1
ATOM 2985 O O . GLN A 1 389 ? -10.355 -0.656 49.532 1.00 71.25 389 GLN A O 1
ATOM 2990 N N . LEU A 1 390 ? -11.979 0.676 48.803 1.00 66.50 390 LEU A N 1
ATOM 2991 C CA . LEU A 1 390 ? -11.040 1.600 48.146 1.00 66.50 390 LEU A CA 1
ATOM 2992 C C . LEU A 1 390 ? -10.330 2.552 49.124 1.00 66.50 390 LEU A C 1
ATOM 2994 O O . LEU A 1 390 ? -9.220 2.995 48.856 1.00 66.50 390 LEU A O 1
ATOM 2998 N N . GLY A 1 391 ? -10.943 2.863 50.270 1.00 66.19 391 GLY A N 1
ATOM 2999 C CA . GLY A 1 391 ? -10.352 3.731 51.298 1.00 66.19 391 GLY A CA 1
ATOM 3000 C C . GLY A 1 391 ? -9.466 3.019 52.326 1.00 66.19 391 GLY A C 1
ATOM 3001 O O . GLY A 1 391 ? -8.886 3.683 53.184 1.00 66.19 391 GLY A O 1
ATOM 3002 N N . ASN A 1 392 ? -9.363 1.687 52.283 1.00 75.44 392 ASN A N 1
ATOM 3003 C CA . ASN A 1 392 ? -8.532 0.931 53.216 1.00 75.44 392 ASN A CA 1
ATOM 3004 C C . ASN A 1 392 ? -7.079 0.891 52.710 1.00 75.44 392 ASN A C 1
ATOM 3006 O O . ASN A 1 392 ? -6.843 0.313 51.647 1.00 75.44 392 ASN A O 1
ATOM 3010 N N . PRO A 1 393 ? -6.096 1.412 53.474 1.00 73.81 393 PRO A N 1
ATOM 3011 C CA . PRO A 1 393 ? -4.688 1.353 53.093 1.00 73.81 393 PRO A CA 1
ATOM 3012 C C . PRO A 1 393 ? -4.222 -0.066 52.765 1.00 73.81 393 PRO A C 1
ATOM 3014 O O . PRO A 1 393 ? -3.455 -0.244 51.836 1.00 73.81 393 PRO A O 1
ATOM 3017 N N . GLY A 1 394 ? -4.733 -1.092 53.455 1.00 76.25 394 GLY A N 1
ATOM 3018 C CA . GLY A 1 394 ? -4.391 -2.487 53.169 1.00 76.25 394 GLY A CA 1
ATOM 3019 C C . GLY A 1 394 ? -4.885 -2.977 51.805 1.00 76.25 394 GLY A C 1
ATOM 3020 O O . GLY A 1 394 ? -4.213 -3.773 51.167 1.00 76.25 394 GLY A O 1
ATOM 3021 N N . VAL A 1 395 ? -6.024 -2.480 51.318 1.00 69.44 395 VAL A N 1
ATOM 3022 C CA . VAL A 1 395 ? -6.512 -2.816 49.971 1.00 69.44 395 VAL A CA 1
ATOM 3023 C C . VAL A 1 395 ? -5.747 -2.030 48.914 1.00 69.44 395 VAL A C 1
ATOM 3025 O O . VAL A 1 395 ? -5.405 -2.599 47.888 1.00 69.44 395 VAL A O 1
ATOM 3028 N N . LEU A 1 396 ? -5.416 -0.761 49.178 1.00 72.94 396 LEU A N 1
ATOM 3029 C CA . LEU A 1 396 ? -4.538 0.015 48.298 1.00 72.94 396 LEU A CA 1
ATOM 3030 C C . LEU A 1 396 ? -3.121 -0.574 48.235 1.00 72.94 396 LEU A C 1
ATOM 3032 O O . LEU A 1 396 ? -2.522 -0.569 47.166 1.00 72.94 396 LEU A O 1
ATOM 3036 N N . ASN A 1 397 ? -2.623 -1.142 49.336 1.00 75.19 397 ASN A N 1
ATOM 3037 C CA . ASN A 1 397 ? -1.365 -1.888 49.381 1.00 75.19 397 ASN A CA 1
ATOM 3038 C C . ASN A 1 397 ? -1.465 -3.183 48.567 1.00 75.19 397 ASN A C 1
ATOM 3040 O O . ASN A 1 397 ? -0.622 -3.418 47.713 1.00 75.19 397 ASN A O 1
ATOM 3044 N N . ASN A 1 398 ? -2.519 -3.982 48.761 1.00 69.38 398 ASN A N 1
ATOM 3045 C CA . ASN A 1 398 ? -2.733 -5.198 47.970 1.00 69.38 398 ASN A CA 1
ATOM 3046 C C . ASN A 1 398 ? -2.908 -4.881 46.476 1.00 69.38 398 ASN A C 1
ATOM 3048 O O . ASN A 1 398 ? -2.469 -5.650 45.626 1.00 69.38 398 ASN A O 1
ATOM 3052 N N . LEU A 1 399 ? -3.542 -3.753 46.143 1.00 64.56 399 LEU A N 1
ATOM 3053 C CA . LEU A 1 399 ? -3.674 -3.277 44.770 1.00 64.56 399 LEU A CA 1
ATOM 3054 C C . LEU A 1 399 ? -2.315 -2.842 44.209 1.00 64.56 399 LEU A C 1
ATOM 3056 O O . LEU A 1 399 ? -1.993 -3.214 43.088 1.00 64.56 399 LEU A O 1
ATOM 3060 N N . ALA A 1 400 ? -1.499 -2.123 44.987 1.00 68.12 400 ALA A N 1
ATOM 3061 C CA . ALA A 1 400 ? -0.129 -1.783 44.608 1.00 68.12 400 ALA A CA 1
ATOM 3062 C C . ALA A 1 400 ? 0.694 -3.054 44.328 1.00 68.12 400 ALA A C 1
ATOM 3064 O O . ALA A 1 400 ? 1.288 -3.157 43.258 1.00 68.12 400 ALA A O 1
ATOM 3065 N N . GLU A 1 401 ? 0.626 -4.057 45.211 1.00 71.12 401 GLU A N 1
ATOM 3066 C CA . GLU A 1 401 ? 1.283 -5.362 45.031 1.00 71.12 401 GLU A CA 1
ATOM 3067 C C . GLU A 1 401 ? 0.779 -6.099 43.786 1.00 71.12 401 GLU A C 1
ATOM 3069 O O . GLU A 1 401 ? 1.577 -6.620 43.008 1.00 71.12 401 GLU A O 1
ATOM 3074 N N . THR A 1 402 ? -0.538 -6.099 43.555 1.00 58.97 402 THR A N 1
ATOM 3075 C CA . THR A 1 402 ? -1.162 -6.709 42.366 1.00 58.97 402 THR A CA 1
ATOM 3076 C C . THR A 1 402 ? -0.685 -6.038 41.076 1.00 58.97 402 THR A C 1
ATOM 3078 O O . THR A 1 402 ? -0.506 -6.702 40.059 1.00 58.97 402 THR A O 1
ATOM 3081 N N . MET A 1 403 ? -0.427 -4.731 41.129 1.00 58.94 403 MET A N 1
ATOM 3082 C CA . MET A 1 403 ? 0.107 -3.936 40.023 1.00 58.94 403 MET A CA 1
ATOM 3083 C C . MET A 1 403 ? 1.644 -3.996 39.923 1.00 58.94 403 MET A C 1
ATOM 3085 O O . MET A 1 403 ? 2.230 -3.315 39.085 1.00 58.94 403 MET A O 1
ATOM 3089 N N . GLY A 1 404 ? 2.304 -4.816 40.750 1.00 69.25 404 GLY A N 1
ATOM 3090 C CA . GLY A 1 404 ? 3.752 -5.027 40.721 1.00 69.25 404 GLY A CA 1
ATOM 3091 C C . GLY A 1 404 ? 4.577 -3.991 41.489 1.00 69.25 404 GLY A C 1
ATOM 3092 O O . GLY A 1 404 ? 5.799 -3.971 41.349 1.00 69.25 404 GLY A O 1
ATOM 3093 N N . TYR A 1 405 ? 3.946 -3.144 42.302 1.00 73.62 405 TYR A N 1
ATOM 3094 C CA . TYR A 1 405 ? 4.623 -2.183 43.171 1.00 73.62 405 TYR A CA 1
ATOM 3095 C C . TYR A 1 405 ? 4.763 -2.732 44.590 1.00 73.62 405 TYR A C 1
ATOM 3097 O O . TYR A 1 405 ? 3.803 -3.220 45.181 1.00 73.62 405 TYR A O 1
ATOM 3105 N N . GLU A 1 406 ? 5.945 -2.588 45.184 1.00 85.31 406 GLU A N 1
ATOM 3106 C CA . GLU A 1 406 ? 6.110 -2.818 46.619 1.00 85.31 406 GLU A CA 1
ATOM 3107 C C . GLU A 1 406 ? 5.472 -1.636 47.381 1.00 85.31 406 GLU A C 1
ATOM 3109 O O . GLU A 1 406 ? 5.892 -0.497 47.165 1.00 85.31 406 GLU A O 1
ATOM 3114 N N . PRO A 1 407 ? 4.482 -1.840 48.276 1.00 82.62 407 PRO A N 1
ATOM 3115 C CA . PRO A 1 407 ? 3.706 -0.746 48.883 1.00 82.62 407 PRO A CA 1
ATOM 3116 C C . PRO A 1 407 ? 4.543 0.292 49.632 1.00 82.62 407 PRO A C 1
ATOM 3118 O O . PRO A 1 407 ? 4.130 1.439 49.796 1.00 82.62 407 PRO A O 1
ATOM 3121 N N . THR A 1 408 ? 5.713 -0.121 50.116 1.00 87.56 408 THR A N 1
ATOM 3122 C CA . THR A 1 408 ? 6.655 0.717 50.859 1.00 87.56 408 THR A CA 1
ATOM 3123 C C . THR A 1 408 ? 7.704 1.398 49.983 1.00 87.56 408 THR A C 1
ATOM 3125 O O . THR A 1 408 ? 8.451 2.228 50.503 1.00 87.56 408 THR A O 1
ATOM 3128 N N . SER A 1 409 ? 7.790 1.079 48.686 1.00 86.00 409 SER A N 1
ATOM 3129 C CA . SER A 1 409 ? 8.695 1.776 47.766 1.00 86.00 409 SER A CA 1
ATOM 3130 C C . SER A 1 409 ? 8.201 3.200 47.487 1.00 86.00 409 SER A C 1
ATOM 3132 O O . SER A 1 409 ? 7.039 3.531 47.735 1.00 86.00 409 SER A O 1
ATOM 3134 N N . ALA A 1 410 ? 9.073 4.069 46.968 1.00 80.25 410 ALA A N 1
ATOM 3135 C CA . ALA A 1 410 ? 8.680 5.433 46.609 1.00 80.25 410 ALA A CA 1
ATOM 3136 C C . ALA A 1 410 ? 7.542 5.432 45.569 1.00 80.25 410 ALA A C 1
ATOM 3138 O O . ALA A 1 410 ? 6.593 6.207 45.684 1.00 80.25 410 ALA A O 1
ATOM 3139 N N . GLU A 1 411 ? 7.610 4.507 44.612 1.00 71.06 411 GLU A N 1
ATOM 3140 C CA . GLU A 1 411 ? 6.612 4.273 43.571 1.00 71.06 411 GLU A CA 1
ATOM 3141 C C . GLU A 1 411 ? 5.305 3.713 44.156 1.00 71.06 411 GLU A C 1
ATOM 3143 O O . GLU A 1 411 ? 4.230 4.215 43.829 1.00 71.06 411 GLU A O 1
ATOM 3148 N N . GLY A 1 412 ? 5.376 2.742 45.077 1.00 74.94 412 GLY A N 1
ATOM 3149 C CA . GLY A 1 412 ? 4.199 2.192 45.762 1.00 74.94 412 GLY A CA 1
ATOM 3150 C C . GLY A 1 412 ? 3.481 3.220 46.640 1.00 74.94 412 GLY A C 1
ATOM 3151 O O . GLY A 1 412 ? 2.259 3.358 46.577 1.00 74.94 412 GLY A O 1
ATOM 3152 N N . VAL A 1 413 ? 4.227 4.031 47.395 1.00 76.75 413 VAL A N 1
ATOM 3153 C CA . VAL A 1 413 ? 3.666 5.130 48.200 1.00 76.75 413 VAL A CA 1
ATOM 3154 C C . VAL A 1 413 ? 3.029 6.199 47.306 1.00 76.75 413 VAL A C 1
ATOM 3156 O O . VAL A 1 413 ? 1.965 6.730 47.638 1.00 76.75 413 VAL A O 1
ATOM 3159 N N . GLN A 1 414 ? 3.641 6.516 46.162 1.00 74.44 414 GLN A N 1
ATOM 3160 C CA . GLN A 1 414 ? 3.075 7.450 45.188 1.00 74.44 414 GLN A CA 1
ATOM 3161 C C . GLN A 1 414 ? 1.773 6.908 44.573 1.00 74.44 414 GLN A C 1
ATOM 3163 O O . GLN A 1 414 ? 0.783 7.642 44.539 1.00 74.44 414 GLN A O 1
ATOM 3168 N N . PHE A 1 415 ? 1.729 5.625 44.194 1.00 72.38 415 PHE A N 1
ATOM 3169 C CA . PHE A 1 415 ? 0.518 4.929 43.742 1.00 72.38 415 PHE A CA 1
ATOM 3170 C C . PHE A 1 415 ? -0.617 5.044 44.776 1.00 72.38 415 PHE A C 1
ATOM 3172 O O . PHE A 1 415 ? -1.711 5.521 44.465 1.00 72.38 415 PHE A O 1
ATOM 3179 N N . ILE A 1 416 ? -0.347 4.696 46.040 1.00 73.44 416 ILE A N 1
ATOM 3180 C CA . ILE A 1 416 ? -1.337 4.726 47.133 1.00 73.44 416 ILE A CA 1
ATOM 3181 C C . ILE A 1 416 ? -1.861 6.149 47.389 1.00 73.44 416 ILE A C 1
ATOM 3183 O O . ILE A 1 416 ? -3.064 6.354 47.604 1.00 73.44 416 ILE A O 1
ATOM 3187 N N . ASN A 1 417 ? -0.982 7.155 47.349 1.00 75.25 417 ASN A N 1
ATOM 3188 C CA . ASN A 1 417 ? -1.356 8.559 47.542 1.00 75.25 417 ASN A CA 1
ATOM 3189 C C . ASN A 1 417 ? -2.245 9.077 46.413 1.00 75.25 417 ASN A C 1
ATOM 3191 O O . ASN A 1 417 ? -3.257 9.739 46.677 1.00 75.25 417 ASN A O 1
ATOM 3195 N N . ASN A 1 418 ? -1.907 8.736 45.171 1.00 70.62 418 ASN A N 1
ATOM 3196 C CA . ASN A 1 418 ? -2.737 9.067 44.028 1.00 70.62 418 ASN A CA 1
ATOM 3197 C C . ASN A 1 418 ? -4.097 8.337 44.149 1.00 70.62 418 ASN A C 1
ATOM 3199 O O . ASN A 1 418 ? -5.123 8.905 43.775 1.00 70.62 418 ASN A O 1
ATOM 3203 N N . ALA A 1 419 ? -4.147 7.128 44.740 1.00 67.56 419 ALA A N 1
ATOM 3204 C CA . ALA A 1 419 ? -5.349 6.262 44.779 1.00 67.56 419 ALA A CA 1
ATOM 3205 C C . ALA A 1 419 ? -6.338 6.803 45.778 1.00 67.56 419 ALA A C 1
ATOM 3207 O O . ALA A 1 419 ? -7.520 6.983 45.492 1.00 67.56 419 ALA A O 1
ATOM 3208 N N . SER A 1 420 ? -5.791 7.240 46.900 1.00 71.88 420 SER A N 1
ATOM 3209 C CA . SER A 1 420 ? -6.474 8.076 47.870 1.00 71.88 420 SER A CA 1
ATOM 3210 C C . SER A 1 420 ? -6.941 9.409 47.258 1.00 71.88 420 SER A C 1
ATOM 3212 O O . SER A 1 420 ? -7.971 9.951 47.660 1.00 71.88 420 SER A O 1
ATOM 3214 N N . GLY A 1 421 ? -6.202 9.971 46.296 1.00 74.38 421 GLY A N 1
ATOM 3215 C CA . GLY A 1 421 ? -6.606 11.138 45.503 1.00 74.38 421 GLY A CA 1
ATOM 3216 C C . GLY A 1 421 ? -7.829 10.863 44.627 1.00 74.38 421 GLY A C 1
ATOM 3217 O O . GLY A 1 421 ? -8.791 11.625 44.682 1.00 74.38 421 GLY A O 1
ATOM 3218 N N . LEU A 1 422 ? -7.840 9.738 43.909 1.00 70.69 422 LEU A N 1
ATOM 3219 C CA . LEU A 1 422 ? -8.964 9.294 43.084 1.00 70.69 422 LEU A CA 1
ATOM 3220 C C . LEU A 1 422 ? -10.206 8.975 43.935 1.00 70.69 422 LEU A C 1
ATOM 3222 O O . LEU A 1 422 ? -11.313 9.394 43.609 1.00 70.69 422 LEU A O 1
ATOM 3226 N N . VAL A 1 423 ? -10.031 8.310 45.081 1.00 69.62 423 VAL A N 1
ATOM 3227 C CA . VAL A 1 423 ? -11.118 8.062 46.044 1.00 69.62 423 VAL A CA 1
ATOM 3228 C C . VAL A 1 423 ? -11.700 9.379 46.560 1.00 69.62 423 VAL A C 1
ATOM 3230 O O . VAL A 1 423 ? -12.920 9.526 46.619 1.00 69.62 423 VAL A O 1
ATOM 3233 N N . ARG A 1 424 ? -10.857 10.372 46.877 1.00 72.50 424 ARG A N 1
ATOM 3234 C CA . ARG A 1 424 ? -11.316 11.720 47.260 1.00 72.50 424 ARG A CA 1
ATOM 3235 C C . ARG A 1 424 ? -12.012 12.446 46.112 1.00 72.50 424 ARG A C 1
ATOM 3237 O O . ARG A 1 424 ? -13.005 13.127 46.349 1.00 72.50 424 ARG A O 1
ATOM 3244 N N . PHE A 1 425 ? -11.535 12.285 44.882 1.00 72.50 425 PHE A N 1
ATOM 3245 C CA . PHE A 1 425 ? -12.197 12.807 43.690 1.00 72.50 425 PHE A CA 1
ATOM 3246 C C . PHE A 1 425 ? -13.616 12.235 43.550 1.00 72.50 425 PHE A C 1
ATOM 3248 O O . PHE A 1 425 ? -14.563 13.007 43.421 1.00 72.50 425 PHE A O 1
ATOM 3255 N N . TYR A 1 426 ? -13.797 10.920 43.709 1.00 65.50 426 TYR A N 1
ATOM 3256 C CA . TYR A 1 426 ? -15.125 10.290 43.708 1.00 65.50 426 TYR A CA 1
ATOM 3257 C C . TYR A 1 426 ? -16.001 10.716 44.891 1.00 65.50 426 TYR A C 1
ATOM 3259 O O . TYR A 1 426 ? -17.199 10.937 44.727 1.00 65.50 426 TYR A O 1
ATOM 3267 N N . GLN A 1 427 ? -15.425 10.891 46.082 1.00 67.56 427 GLN A N 1
ATOM 3268 C CA . GLN A 1 427 ? -16.156 11.441 47.229 1.00 67.56 427 GLN A CA 1
ATOM 3269 C C . GLN A 1 427 ? -16.632 12.878 46.966 1.00 67.56 427 GLN A C 1
ATOM 3271 O O . GLN A 1 427 ? -17.719 13.254 47.394 1.00 67.56 427 GLN A O 1
ATOM 3276 N N . ASN A 1 428 ? -15.850 13.673 46.232 1.00 67.81 428 ASN A N 1
ATOM 3277 C CA . ASN A 1 428 ? -16.222 15.030 45.839 1.00 67.81 428 ASN A CA 1
ATOM 3278 C C . ASN A 1 428 ? -17.230 15.064 44.678 1.00 67.81 428 ASN A C 1
ATOM 3280 O O . ASN A 1 428 ? -18.048 15.980 44.640 1.00 67.81 428 ASN A O 1
ATOM 3284 N N . PHE A 1 429 ? -17.200 14.083 43.768 1.00 65.06 429 PHE A N 1
ATOM 3285 C CA . PHE A 1 429 ? -18.197 13.900 42.704 1.00 65.06 429 PHE A CA 1
ATOM 3286 C C . PHE A 1 429 ? -19.605 13.710 43.277 1.00 65.06 429 PHE A C 1
ATOM 3288 O O . PHE A 1 429 ? -20.561 14.341 42.828 1.00 65.06 429 PHE A O 1
ATOM 3295 N N . ASP A 1 430 ? -19.704 12.884 44.319 1.00 59.00 430 ASP A N 1
ATOM 3296 C CA . ASP A 1 430 ? -20.949 12.598 45.035 1.00 59.00 430 ASP A CA 1
ATOM 3297 C C . ASP A 1 430 ? -21.547 13.851 45.696 1.00 59.00 430 ASP A C 1
ATOM 3299 O O . ASP A 1 430 ? -22.756 14.048 45.687 1.00 59.00 430 ASP A O 1
ATOM 3303 N N . ASN A 1 431 ? -20.701 14.771 46.169 1.00 66.12 431 ASN A N 1
ATOM 3304 C CA . ASN A 1 431 ? -21.147 16.042 46.746 1.00 66.12 431 ASN A CA 1
ATOM 3305 C C . ASN A 1 431 ? -21.661 17.056 45.697 1.00 66.12 431 ASN A C 1
ATOM 3307 O O . ASN A 1 431 ? -22.098 18.143 46.079 1.00 66.12 431 ASN A O 1
ATOM 3311 N N . LYS A 1 432 ? -21.569 16.754 44.391 1.00 66.75 432 LYS A N 1
ATOM 3312 C CA . LYS A 1 432 ? -21.896 17.671 43.279 1.00 66.75 432 LYS A CA 1
ATOM 3313 C C . LYS A 1 432 ? -22.981 17.145 42.325 1.00 66.75 432 LYS A C 1
ATOM 3315 O O . LYS A 1 432 ? -23.048 17.594 41.180 1.00 66.75 432 LYS A O 1
ATOM 3320 N N . ASP A 1 433 ? -23.810 16.196 42.762 1.00 60.72 433 ASP A N 1
ATOM 3321 C CA . ASP A 1 433 ? -24.899 15.604 41.959 1.00 60.72 433 ASP A CA 1
ATOM 3322 C C . ASP A 1 433 ? -24.442 15.103 40.570 1.00 60.72 433 ASP A C 1
ATOM 3324 O O . ASP A 1 433 ? -25.158 15.205 39.571 1.00 60.72 433 ASP A O 1
ATOM 3328 N N . GLY A 1 434 ? -23.205 14.608 40.480 1.00 57.16 434 GLY A N 1
ATOM 3329 C CA . GLY A 1 434 ? -22.648 14.005 39.270 1.00 57.16 434 GLY A CA 1
ATOM 3330 C C . GLY A 1 434 ? -22.304 14.957 38.116 1.00 57.16 434 GLY A C 1
ATOM 3331 O O . GLY A 1 434 ? -22.051 14.503 36.999 1.00 57.16 434 GLY A O 1
ATOM 3332 N N . LYS A 1 435 ? -22.263 16.275 38.351 1.00 58.72 435 LYS A N 1
ATOM 3333 C CA . LYS A 1 435 ? -21.874 17.265 37.332 1.00 58.72 435 LYS A CA 1
ATOM 3334 C C . LYS A 1 435 ? -20.449 17.761 37.557 1.00 58.72 435 LYS A C 1
ATOM 3336 O O . LYS A 1 435 ? -20.214 18.647 38.375 1.00 58.72 435 LYS A O 1
ATOM 3341 N N . LEU A 1 436 ? -19.508 17.221 36.787 1.00 60.22 436 LEU A N 1
ATOM 3342 C CA . LEU A 1 436 ? -18.140 17.737 36.700 1.00 60.22 436 LEU A CA 1
ATOM 3343 C C . LEU A 1 436 ? -17.982 18.666 35.501 1.00 60.22 436 LEU A C 1
ATOM 3345 O O . LEU A 1 436 ? -18.522 18.414 34.423 1.00 60.22 436 LEU A O 1
ATOM 3349 N N . SER A 1 437 ? -17.184 19.712 35.672 1.00 70.12 437 SER A N 1
ATOM 3350 C CA . SER A 1 437 ? -16.658 20.499 34.559 1.00 70.12 437 SER A CA 1
ATOM 3351 C C . SER A 1 437 ? -15.629 19.698 33.750 1.00 70.12 437 SER A C 1
ATOM 3353 O O . SER A 1 437 ? -15.036 18.736 34.240 1.00 70.12 437 SER A O 1
ATOM 3355 N N . ALA A 1 438 ? -15.367 20.121 32.509 1.00 57.75 438 ALA A N 1
ATOM 3356 C CA . ALA A 1 438 ? -14.329 19.514 31.672 1.00 57.75 438 ALA A CA 1
ATOM 3357 C C . ALA A 1 438 ? -12.943 19.532 32.348 1.00 57.75 438 ALA A C 1
ATOM 3359 O O . ALA A 1 438 ? -12.191 18.572 32.224 1.00 57.75 438 ALA A O 1
ATOM 3360 N N . GLN A 1 439 ? -12.627 20.586 33.113 1.00 68.44 439 GLN A N 1
ATOM 3361 C CA . GLN A 1 439 ? -11.368 20.678 33.855 1.00 68.44 439 GLN A CA 1
ATOM 3362 C C . GLN A 1 439 ? -11.294 19.652 34.987 1.00 68.44 439 GLN A C 1
ATOM 3364 O O . GLN A 1 439 ? -10.260 19.028 35.167 1.00 68.44 439 GLN A O 1
ATOM 3369 N N . GLU A 1 440 ? -12.387 19.411 35.707 1.00 69.12 440 GLU A N 1
ATOM 3370 C CA . GLU A 1 440 ? -12.402 18.396 36.764 1.00 69.12 440 GLU A CA 1
ATOM 3371 C C . GLU A 1 440 ? -12.333 16.975 36.193 1.00 69.12 440 GLU A C 1
ATOM 3373 O O . GLU A 1 440 ? -11.708 16.109 36.796 1.00 69.12 440 GLU A O 1
ATOM 3378 N N . TRP A 1 441 ? -12.900 16.732 35.007 1.00 64.69 441 TRP A N 1
ATOM 3379 C CA . TRP A 1 441 ? -12.656 15.491 34.264 1.00 64.69 441 TRP A CA 1
ATOM 3380 C C . TRP A 1 441 ? -11.187 15.344 33.860 1.00 64.69 441 TRP A C 1
ATOM 3382 O O . TRP A 1 441 ? -10.632 14.258 34.004 1.00 64.69 441 TRP A O 1
ATOM 3392 N N . ILE A 1 442 ? -10.541 16.423 33.405 1.00 62.81 442 ILE A N 1
ATOM 3393 C CA . ILE A 1 442 ? -9.101 16.440 33.104 1.00 62.81 442 ILE A CA 1
ATOM 3394 C C . ILE A 1 442 ? -8.281 16.177 34.372 1.00 62.81 442 ILE A C 1
ATOM 3396 O O . ILE A 1 442 ? -7.329 15.406 34.328 1.00 62.81 442 ILE A O 1
ATOM 3400 N N . ASP A 1 443 ? -8.650 16.766 35.505 1.00 68.44 443 ASP A N 1
ATOM 3401 C CA . ASP A 1 443 ? -7.941 16.584 36.772 1.00 68.44 443 ASP A CA 1
ATOM 3402 C C . ASP A 1 443 ? -8.135 15.162 37.322 1.00 68.44 443 ASP A C 1
ATOM 3404 O O . ASP A 1 443 ? -7.175 14.541 37.784 1.00 68.44 443 ASP A O 1
ATOM 3408 N N . GLY A 1 444 ? -9.344 14.605 37.202 1.00 68.62 444 GLY A N 1
ATOM 3409 C CA . GLY A 1 444 ? -9.643 13.207 37.514 1.00 68.62 444 GLY A CA 1
ATOM 3410 C C . GLY A 1 444 ? -8.882 12.236 36.611 1.00 68.62 444 GLY A C 1
ATOM 3411 O O . GLY A 1 444 ? -8.280 11.288 37.108 1.00 68.62 444 GLY A O 1
ATOM 3412 N N . TYR A 1 445 ? -8.823 12.518 35.305 1.00 63.66 445 TYR A N 1
ATOM 3413 C CA . TYR A 1 445 ? -8.021 11.775 34.331 1.00 63.66 445 TYR A CA 1
ATOM 3414 C C . TYR A 1 445 ? -6.527 11.840 34.653 1.00 63.66 445 TYR A C 1
ATOM 3416 O O . TYR A 1 445 ? -5.870 10.808 34.699 1.00 63.66 445 TYR A O 1
ATOM 3424 N N . ASN A 1 446 ? -5.981 13.028 34.926 1.00 65.62 446 ASN A N 1
ATOM 3425 C CA . ASN A 1 446 ? -4.573 13.193 35.282 1.00 65.62 446 ASN A CA 1
ATOM 3426 C C . ASN A 1 446 ? -4.249 12.433 36.572 1.00 65.62 446 ASN A C 1
ATOM 3428 O O . ASN A 1 446 ? -3.223 11.765 36.643 1.00 65.62 446 ASN A O 1
ATOM 3432 N N . THR A 1 447 ? -5.147 12.481 37.560 1.00 66.69 447 THR A N 1
ATOM 3433 C CA . THR A 1 447 ? -5.011 11.735 38.819 1.00 66.69 447 THR A CA 1
ATOM 3434 C C . THR A 1 447 ? -5.072 10.225 38.580 1.00 66.69 447 THR A C 1
ATOM 3436 O O . THR A 1 447 ? -4.265 9.499 39.147 1.00 66.69 447 THR A O 1
ATOM 3439 N N . ALA A 1 448 ? -5.974 9.745 37.716 1.00 61.91 448 ALA A N 1
ATOM 3440 C CA . ALA A 1 448 ? -6.086 8.334 37.333 1.00 61.91 448 ALA A CA 1
ATOM 3441 C C . ALA A 1 448 ? -4.880 7.849 36.507 1.00 61.91 448 ALA A C 1
ATOM 3443 O O . ALA A 1 448 ? -4.352 6.772 36.752 1.00 61.91 448 ALA A O 1
ATOM 3444 N N . SER A 1 449 ? -4.391 8.646 35.560 1.00 59.22 449 SER A N 1
ATOM 3445 C CA . SER A 1 449 ? -3.222 8.306 34.742 1.00 59.22 449 SER A CA 1
ATOM 3446 C C . SER A 1 449 ? -1.938 8.288 35.580 1.00 59.22 449 SER A C 1
ATOM 3448 O O . SER A 1 449 ? -1.138 7.360 35.472 1.00 59.22 449 SER A O 1
ATOM 3450 N N . GLN A 1 450 ? -1.786 9.249 36.499 1.00 62.62 450 GLN A N 1
ATOM 3451 C CA . GLN A 1 450 ? -0.737 9.225 37.524 1.00 62.62 450 GLN A CA 1
ATOM 3452 C C . GLN A 1 450 ? -0.920 8.073 38.517 1.00 62.62 450 GLN A C 1
ATOM 3454 O O . GLN A 1 450 ? 0.058 7.635 39.120 1.00 62.62 450 GLN A O 1
ATOM 3459 N N . LEU A 1 451 ? -2.153 7.591 38.708 1.00 56.88 451 LEU A N 1
ATOM 3460 C CA . LEU A 1 451 ? -2.463 6.497 39.615 1.00 56.88 451 LEU A CA 1
ATOM 3461 C C . LEU A 1 451 ? -1.772 5.229 39.210 1.00 56.88 451 LEU A C 1
ATOM 3463 O O . LEU A 1 451 ? -0.981 4.672 39.953 1.00 56.88 451 LEU A O 1
ATOM 3467 N N . PHE A 1 452 ? -2.118 4.769 38.025 1.00 55.06 452 PHE A N 1
ATOM 3468 C CA . PHE A 1 452 ? -1.790 3.422 37.642 1.00 55.06 452 PHE A CA 1
ATOM 3469 C C . PHE A 1 452 ? -0.379 3.359 37.038 1.00 55.06 452 PHE A C 1
ATOM 3471 O O . PHE A 1 452 ? 0.019 2.324 36.524 1.00 55.06 452 PHE A O 1
ATOM 3478 N N . SER A 1 453 ? 0.353 4.488 37.017 1.00 50.53 453 SER A N 1
ATOM 3479 C CA . SER A 1 453 ? 1.450 4.754 36.068 1.00 50.53 453 SER A CA 1
ATOM 3480 C C . SER A 1 453 ? 1.081 4.376 34.630 1.00 50.53 453 SER A C 1
ATOM 3482 O O . SER A 1 453 ? 1.941 4.170 33.774 1.00 50.53 453 SER A O 1
ATOM 3484 N N . ILE A 1 454 ? -0.222 4.278 34.366 1.00 54.16 454 ILE A N 1
ATOM 3485 C CA . ILE A 1 454 ? -0.781 4.005 33.067 1.00 54.16 454 ILE A CA 1
ATOM 3486 C C . ILE A 1 454 ? -0.827 5.370 32.418 1.00 54.16 454 ILE A C 1
ATOM 3488 O O . ILE A 1 454 ? -1.793 6.134 32.525 1.00 54.16 454 ILE A O 1
ATOM 3492 N N . ASN A 1 455 ? 0.261 5.691 31.735 1.00 62.88 455 ASN A N 1
ATOM 3493 C CA . ASN A 1 455 ? 0.111 6.521 30.568 1.00 62.88 455 ASN A CA 1
ATOM 3494 C C . ASN A 1 455 ? -0.813 5.721 29.633 1.00 62.88 455 ASN A C 1
ATOM 3496 O O . ASN A 1 455 ? -0.384 4.746 29.015 1.00 62.88 455 ASN A O 1
ATOM 3500 N N . LEU A 1 456 ? -2.111 6.060 29.643 1.00 61.62 456 LEU A N 1
ATOM 3501 C CA . LEU A 1 456 ? -3.123 5.393 28.821 1.00 61.62 456 LEU A CA 1
ATOM 3502 C C . LEU A 1 456 ? -2.711 5.447 27.360 1.00 61.62 456 LEU A C 1
ATOM 3504 O O . LEU A 1 456 ? -2.978 4.496 26.633 1.00 61.62 456 LEU A O 1
ATOM 3508 N N . ASP A 1 457 ? -1.989 6.503 26.972 1.00 67.62 457 ASP A N 1
ATOM 3509 C CA . ASP A 1 457 ? -1.399 6.583 25.655 1.00 67.62 457 ASP A CA 1
ATOM 3510 C C . ASP A 1 457 ? -0.374 5.456 25.460 1.00 67.62 457 ASP A C 1
ATOM 3512 O O . ASP A 1 457 ? -0.527 4.641 24.559 1.00 67.62 457 ASP A O 1
ATOM 3516 N N . THR A 1 458 ? 0.597 5.292 26.363 1.00 69.81 458 THR A N 1
ATOM 3517 C CA . THR A 1 458 ? 1.578 4.190 26.302 1.00 69.81 458 THR A CA 1
ATOM 3518 C C . THR A 1 458 ? 0.927 2.803 26.307 1.00 69.81 458 THR A C 1
ATOM 3520 O O . THR A 1 458 ? 1.317 1.951 25.508 1.00 69.81 458 THR A O 1
ATOM 3523 N N . MET A 1 459 ? -0.078 2.556 27.156 1.00 59.97 459 MET A N 1
ATOM 3524 C CA . MET A 1 459 ? -0.783 1.264 27.173 1.00 59.97 459 MET A CA 1
ATOM 3525 C C . MET A 1 459 ? -1.556 1.019 25.880 1.00 59.97 459 MET A C 1
ATOM 3527 O O . MET A 1 459 ? -1.448 -0.060 25.299 1.00 59.97 459 MET A O 1
ATOM 3531 N N . ALA A 1 460 ? -2.257 2.033 25.371 1.00 62.78 460 ALA A N 1
ATOM 3532 C CA . ALA A 1 460 ? -2.916 1.979 24.071 1.00 62.78 460 ALA A CA 1
ATOM 3533 C C . ALA A 1 460 ? -1.923 2.002 22.891 1.00 62.78 460 ALA A C 1
ATOM 3535 O O . ALA A 1 460 ? -2.338 1.866 21.742 1.00 62.78 460 ALA A O 1
ATOM 3536 N N . GLY A 1 461 ? -0.615 2.136 23.148 1.00 70.25 461 GLY A N 1
ATOM 3537 C CA . GLY A 1 461 ? 0.421 2.292 22.127 1.00 70.25 461 GLY A CA 1
ATOM 3538 C C . GLY A 1 461 ? 0.306 3.583 21.333 1.00 70.25 461 GLY A C 1
ATOM 3539 O O . GLY A 1 461 ? 0.808 3.644 20.210 1.00 70.25 461 GLY A O 1
ATOM 3540 N N . THR A 1 462 ? -0.423 4.570 21.845 1.00 77.50 462 THR A N 1
ATOM 3541 C CA . THR A 1 462 ? -0.650 5.847 21.189 1.00 77.50 462 THR A CA 1
ATOM 3542 C C . THR A 1 462 ? 0.404 6.887 21.571 1.00 77.50 462 THR A C 1
ATOM 3544 O O . THR A 1 462 ? 1.145 6.730 22.542 1.00 77.50 462 THR A O 1
ATOM 3547 N N . LYS A 1 463 ? 0.485 7.977 20.802 1.00 81.69 463 LYS A N 1
ATOM 3548 C CA . LYS A 1 463 ? 1.328 9.137 21.117 1.00 81.69 463 LYS A CA 1
ATOM 3549 C C . LYS A 1 463 ? 0.957 9.750 22.464 1.00 81.69 463 LYS A C 1
ATOM 3551 O O . LYS A 1 463 ? -0.219 9.916 22.776 1.00 81.69 463 LYS A O 1
ATOM 3556 N N . GLU A 1 464 ? 1.973 10.154 23.219 1.00 80.88 464 GLU A N 1
ATOM 3557 C CA . GLU A 1 464 ? 1.796 10.819 24.509 1.00 80.88 464 GLU A CA 1
ATOM 3558 C C . GLU A 1 464 ? 0.894 12.060 24.386 1.00 80.88 464 GLU A C 1
ATOM 3560 O O . GLU A 1 464 ? 1.084 12.922 23.525 1.00 80.88 464 GLU A O 1
ATOM 3565 N N . GLY A 1 465 ? -0.109 12.140 25.258 1.00 76.94 465 GLY A N 1
ATOM 3566 C CA . GLY A 1 465 ? -1.118 13.188 25.276 1.00 76.94 465 GLY A CA 1
ATOM 3567 C C . GLY A 1 465 ? -2.312 12.951 24.350 1.00 76.94 465 GLY A C 1
ATOM 3568 O O . GLY A 1 465 ? -3.168 13.837 24.278 1.00 76.94 465 GLY A O 1
ATOM 3569 N N . PHE A 1 466 ? -2.413 11.815 23.657 1.00 79.12 466 PHE A N 1
ATOM 3570 C CA . PHE A 1 466 ? -3.524 11.497 22.756 1.00 79.12 466 PHE A CA 1
ATOM 3571 C C . PHE A 1 466 ? -4.886 11.539 23.466 1.00 79.12 466 PHE A C 1
ATOM 3573 O O . PHE A 1 466 ? -5.749 12.335 23.086 1.00 79.12 466 PHE A O 1
ATOM 3580 N N . PHE A 1 467 ? -5.075 10.791 24.554 1.00 70.00 467 PHE A N 1
ATOM 3581 C CA . PHE A 1 467 ? -6.334 10.789 25.310 1.00 70.00 467 PHE A CA 1
ATOM 3582 C C . PHE A 1 467 ? -6.634 12.152 25.943 1.00 70.00 467 PHE A C 1
ATOM 3584 O O . PHE A 1 467 ? -7.787 12.586 25.975 1.00 70.00 467 PHE A O 1
ATOM 3591 N N . ARG A 1 468 ? -5.601 12.893 26.365 1.00 73.88 468 ARG A N 1
ATOM 3592 C CA . ARG A 1 468 ? -5.765 14.274 26.843 1.00 73.88 468 ARG A CA 1
ATOM 3593 C C . ARG A 1 468 ? -6.319 15.183 25.744 1.00 73.88 468 ARG A C 1
ATOM 3595 O O . ARG A 1 468 ? -7.230 15.965 26.011 1.00 73.88 468 ARG A O 1
ATOM 3602 N N . HIS A 1 469 ? -5.799 15.084 24.520 1.00 74.50 469 HIS A N 1
ATOM 3603 C CA . HIS A 1 469 ? -6.306 15.851 23.380 1.00 74.50 469 HIS A CA 1
ATOM 3604 C C . HIS A 1 469 ? -7.720 15.424 22.986 1.00 74.50 469 HIS A C 1
ATOM 3606 O O . HIS A 1 469 ? -8.525 16.295 22.658 1.00 74.50 469 HIS A O 1
ATOM 3612 N N . LEU A 1 470 ? -8.043 14.128 23.078 1.00 67.81 470 LEU A N 1
ATOM 3613 C CA . LEU A 1 470 ? -9.395 13.618 22.850 1.00 67.81 470 LEU A CA 1
ATOM 3614 C C . LEU A 1 470 ? -10.416 14.215 23.817 1.00 67.81 470 LEU A C 1
ATOM 3616 O O . LEU A 1 470 ? -11.484 14.646 23.383 1.00 67.81 470 LEU A O 1
ATOM 3620 N N . ILE A 1 471 ? -10.077 14.262 25.107 1.00 63.31 471 ILE A N 1
ATOM 3621 C CA . ILE A 1 471 ? -10.940 14.822 26.153 1.00 63.31 471 ILE A CA 1
ATOM 3622 C C . ILE A 1 471 ? -11.057 16.345 25.997 1.00 63.31 471 ILE A C 1
ATOM 3624 O O . ILE A 1 471 ? -12.150 16.895 26.116 1.00 63.31 471 ILE A O 1
ATOM 3628 N N . ALA A 1 472 ? -9.949 17.034 25.701 1.00 68.06 472 ALA A N 1
ATOM 3629 C CA . ALA A 1 472 ? -9.922 18.492 25.582 1.00 68.06 472 ALA A CA 1
ATOM 3630 C C . ALA A 1 472 ? -10.584 19.022 24.296 1.00 68.06 472 ALA A C 1
ATOM 3632 O O . ALA A 1 472 ? -11.124 20.127 24.301 1.00 68.06 472 ALA A O 1
ATOM 3633 N N . ASN A 1 473 ? -10.550 18.256 23.199 1.00 70.12 473 ASN A N 1
ATOM 3634 C CA . ASN A 1 473 ? -11.010 18.689 21.876 1.00 70.12 473 ASN A CA 1
ATOM 3635 C C . ASN A 1 473 ? -11.975 17.668 21.252 1.00 70.12 473 ASN A C 1
ATOM 3637 O O . ASN A 1 473 ? -11.649 17.040 20.239 1.00 70.12 473 ASN A O 1
ATOM 3641 N N . PRO A 1 474 ? -13.196 17.516 21.792 1.00 59.09 474 PRO A N 1
ATOM 3642 C CA . PRO A 1 474 ? -14.142 16.518 21.302 1.00 59.09 474 PRO A CA 1
ATOM 3643 C C . PRO A 1 474 ? -14.499 16.712 19.818 1.00 59.09 474 PRO A C 1
ATOM 3645 O O . PRO A 1 474 ? -14.729 15.749 19.097 1.00 59.09 474 PRO A O 1
ATOM 3648 N N . SER A 1 475 ? -14.489 17.925 19.269 1.00 68.00 475 SER A N 1
ATOM 3649 C CA . SER A 1 475 ? -14.724 18.109 17.826 1.00 68.00 475 SER A CA 1
ATOM 3650 C C . SER A 1 475 ? -13.632 17.493 16.933 1.00 68.00 475 SER A C 1
ATOM 3652 O O . SER A 1 475 ? -13.909 17.195 15.775 1.00 68.00 475 SER A O 1
ATOM 3654 N N . GLN A 1 476 ? -12.421 17.258 17.453 1.00 73.88 476 GLN A N 1
ATOM 3655 C CA . GLN A 1 476 ? -11.281 16.716 16.702 1.00 73.88 476 GLN A CA 1
ATOM 3656 C C . GLN A 1 476 ? -11.042 15.216 16.918 1.00 73.88 476 GLN A C 1
ATOM 3658 O O . GLN A 1 476 ? -10.186 14.643 16.251 1.00 73.88 476 GLN A O 1
ATOM 3663 N N . THR A 1 477 ? -11.800 14.553 17.798 1.00 63.66 477 THR A N 1
ATOM 3664 C CA . THR A 1 477 ? -11.597 13.135 18.149 1.00 63.66 477 THR A CA 1
ATOM 3665 C C . THR A 1 477 ? -11.519 12.214 16.941 1.00 63.66 477 THR A C 1
ATOM 3667 O O . THR A 1 477 ? -10.582 11.431 16.836 1.00 63.66 477 THR A O 1
ATOM 3670 N N . LYS A 1 478 ? -12.474 12.335 16.011 1.00 67.06 478 LYS A N 1
ATOM 3671 C CA . LYS A 1 478 ? -12.524 11.497 14.809 1.00 67.06 478 LYS A CA 1
ATOM 3672 C C . LYS A 1 478 ? -11.214 11.583 14.021 1.00 67.06 478 LYS A C 1
ATOM 3674 O O . LYS A 1 478 ? -10.661 10.557 13.643 1.00 67.06 478 LYS A O 1
ATOM 3679 N N . LYS A 1 479 ? -10.711 12.805 13.828 1.00 76.69 479 LYS A N 1
ATOM 3680 C CA . LYS A 1 479 ? -9.455 13.070 13.124 1.00 76.69 479 LYS A CA 1
ATOM 3681 C C . LYS A 1 479 ? -8.260 12.511 13.893 1.00 76.69 479 LYS A C 1
ATOM 3683 O O . LYS A 1 479 ? -7.511 11.727 13.328 1.00 76.69 479 LYS A O 1
ATOM 3688 N N . LEU A 1 480 ? -8.125 12.862 15.173 1.00 75.31 480 LEU A N 1
ATOM 3689 C CA . LEU A 1 480 ? -6.995 12.439 16.004 1.00 75.31 480 LEU A CA 1
ATOM 3690 C C . LEU A 1 480 ? -6.880 10.915 16.073 1.00 75.31 480 LEU A C 1
ATOM 3692 O O . LEU A 1 480 ? -5.778 10.387 15.979 1.00 75.31 480 LEU A O 1
ATOM 3696 N N . VAL A 1 481 ? -7.997 10.190 16.196 1.00 65.81 481 VAL A N 1
ATOM 3697 C CA . VAL A 1 481 ? -7.926 8.724 16.242 1.00 65.81 481 VAL A CA 1
ATOM 3698 C C . VAL A 1 481 ? -7.672 8.105 14.877 1.00 65.81 481 VAL A C 1
ATOM 3700 O O . VAL A 1 481 ? -6.963 7.109 14.804 1.00 65.81 481 VAL A O 1
ATOM 3703 N N . LEU A 1 482 ? -8.209 8.668 13.793 1.00 66.31 482 LEU A N 1
ATOM 3704 C CA . LEU A 1 482 ? -7.859 8.192 12.455 1.00 66.31 482 LEU A CA 1
ATOM 3705 C C . LEU A 1 482 ? -6.360 8.375 12.189 1.00 66.31 482 LEU A C 1
ATOM 3707 O O . LEU A 1 482 ? -5.715 7.422 11.766 1.00 66.31 482 LEU A O 1
ATOM 3711 N N . GLU A 1 483 ? -5.791 9.538 12.515 1.00 77.25 483 GLU A N 1
ATOM 3712 C CA . GLU A 1 483 ? -4.345 9.783 12.419 1.00 77.25 483 GLU A CA 1
ATOM 3713 C C . GLU A 1 483 ? -3.544 8.756 13.229 1.00 77.25 483 GLU A C 1
ATOM 3715 O O . GLU A 1 483 ? -2.551 8.206 12.746 1.00 77.25 483 GLU A O 1
ATOM 3720 N N . GLU A 1 484 ? -4.006 8.463 14.444 1.00 79.38 484 GLU A N 1
ATOM 3721 C CA . GLU A 1 484 ? -3.328 7.559 15.361 1.00 79.38 484 GLU A CA 1
ATOM 3722 C C . GLU A 1 484 ? -3.454 6.081 14.967 1.00 79.38 484 GLU A C 1
ATOM 3724 O O . GLU A 1 484 ? -2.471 5.344 15.022 1.00 79.38 484 GLU A O 1
ATOM 3729 N N . GLY A 1 485 ? -4.625 5.651 14.495 1.00 70.44 485 GLY A N 1
ATOM 3730 C CA . GLY A 1 485 ? -4.850 4.299 13.986 1.00 70.44 485 GLY A CA 1
ATOM 3731 C C . GLY A 1 485 ? -4.075 4.043 12.695 1.00 70.44 485 GLY A C 1
ATOM 3732 O O . GLY A 1 485 ? -3.439 3.005 12.545 1.00 70.44 485 GLY A O 1
ATOM 3733 N N . VAL A 1 486 ? -4.052 5.018 11.781 1.00 69.44 486 VAL A N 1
ATOM 3734 C CA . VAL A 1 486 ? -3.240 4.962 10.557 1.00 69.44 486 VAL A CA 1
ATOM 3735 C C . VAL A 1 486 ? -1.749 4.863 10.903 1.00 69.44 486 VAL A C 1
ATOM 3737 O O . VAL A 1 486 ? -1.027 4.075 10.288 1.00 69.44 486 VAL A O 1
ATOM 3740 N N . ARG A 1 487 ? -1.289 5.618 11.912 1.00 82.19 487 ARG A N 1
ATOM 3741 C CA . ARG A 1 487 ? 0.086 5.530 12.418 1.00 82.19 487 ARG A CA 1
ATOM 3742 C C . ARG A 1 487 ? 0.392 4.136 12.966 1.00 82.19 487 ARG A C 1
ATOM 3744 O O . ARG A 1 487 ? 1.365 3.531 12.530 1.00 82.19 487 ARG A O 1
ATOM 3751 N N . GLN A 1 488 ? -0.423 3.609 13.877 1.00 72.06 488 GLN A N 1
ATOM 3752 C CA . GLN A 1 488 ? -0.177 2.285 14.462 1.00 72.06 488 GLN A CA 1
ATOM 3753 C C . GLN A 1 488 ? -0.146 1.188 13.393 1.00 72.06 488 GLN A C 1
ATOM 3755 O O . GLN A 1 488 ? 0.795 0.405 13.364 1.00 72.06 488 GLN A O 1
ATOM 3760 N N . ILE A 1 489 ? -1.087 1.199 12.441 1.00 66.25 489 ILE A N 1
ATOM 3761 C CA . ILE A 1 489 ? -1.085 0.247 11.319 1.00 66.25 489 ILE A CA 1
ATOM 3762 C C . ILE A 1 489 ? 0.210 0.367 10.505 1.00 66.25 489 ILE A C 1
ATOM 3764 O O . ILE A 1 489 ? 0.814 -0.643 10.159 1.00 66.25 489 ILE A O 1
ATOM 3768 N N . GLY A 1 490 ? 0.669 1.583 10.196 1.00 67.88 490 GLY A N 1
ATOM 3769 C CA . GLY A 1 490 ? 1.926 1.746 9.465 1.00 67.88 490 GLY A CA 1
ATOM 3770 C C . GLY A 1 490 ? 3.159 1.293 10.247 1.00 67.88 490 GLY A C 1
ATOM 3771 O O . GLY A 1 490 ? 4.083 0.764 9.639 1.00 67.88 490 GLY A O 1
ATOM 3772 N N . GLU A 1 491 ? 3.170 1.431 11.571 1.00 75.38 491 GLU A N 1
ATOM 3773 C CA . GLU A 1 491 ? 4.232 0.887 12.427 1.00 75.38 491 GLU A CA 1
ATOM 3774 C C . GLU A 1 491 ? 4.225 -0.638 12.443 1.00 75.38 491 GLU A C 1
ATOM 3776 O O . GLU A 1 491 ? 5.262 -1.250 12.184 1.00 75.38 491 GLU A O 1
ATOM 3781 N N . ASP A 1 492 ? 3.055 -1.240 12.650 1.00 65.81 492 ASP A N 1
ATOM 3782 C CA . ASP A 1 492 ? 2.877 -2.691 12.689 1.00 65.81 492 ASP A CA 1
ATOM 3783 C C . ASP A 1 492 ? 3.235 -3.349 11.338 1.00 65.81 492 ASP A C 1
ATOM 3785 O O . ASP A 1 492 ? 3.745 -4.468 11.299 1.00 65.81 492 ASP A O 1
ATOM 3789 N N . LEU A 1 493 ? 3.041 -2.636 10.221 1.00 60.03 493 LEU A N 1
ATOM 3790 C CA . LEU A 1 493 ? 3.409 -3.084 8.870 1.00 60.03 493 LEU A CA 1
ATOM 3791 C C . LEU A 1 493 ? 4.858 -2.768 8.466 1.00 60.03 493 LEU A C 1
ATOM 3793 O O . LEU A 1 493 ? 5.256 -3.072 7.340 1.00 60.03 493 LEU A O 1
ATOM 3797 N N . GLY A 1 494 ? 5.648 -2.120 9.327 1.00 70.81 494 GLY A N 1
ATOM 3798 C CA . GLY A 1 494 ? 7.001 -1.675 8.979 1.00 70.81 494 GLY A CA 1
ATOM 3799 C C . GLY A 1 494 ? 7.041 -0.576 7.906 1.00 70.81 494 GLY A C 1
ATOM 3800 O O . GLY A 1 494 ? 8.085 -0.333 7.306 1.00 70.81 494 GLY A O 1
ATOM 3801 N N . LEU A 1 495 ? 5.927 0.126 7.678 1.00 68.44 495 LEU A N 1
ATOM 3802 C CA . LEU A 1 495 ? 5.792 1.277 6.777 1.00 68.44 495 LEU A CA 1
ATOM 3803 C C . LEU A 1 495 ? 6.238 2.581 7.455 1.00 68.44 495 LEU A C 1
ATOM 3805 O O . LEU A 1 495 ? 5.640 3.645 7.274 1.00 68.44 495 LEU A O 1
ATOM 3809 N N . VAL A 1 496 ? 7.315 2.497 8.228 1.00 72.94 496 VAL A N 1
ATOM 3810 C CA . VAL A 1 496 ? 7.966 3.643 8.852 1.00 72.94 496 VAL A CA 1
ATOM 3811 C C . VAL A 1 496 ? 9.327 3.805 8.212 1.00 72.94 496 VAL A C 1
ATOM 3813 O O . VAL A 1 496 ? 10.141 2.880 8.203 1.00 72.94 496 VAL A O 1
ATOM 3816 N N . ASN A 1 497 ? 9.587 4.990 7.675 1.00 75.25 497 ASN A N 1
ATOM 3817 C CA . ASN A 1 497 ? 10.914 5.343 7.213 1.00 75.25 497 ASN A CA 1
ATOM 3818 C C . ASN A 1 497 ? 11.886 5.264 8.403 1.00 75.25 497 ASN A C 1
ATOM 3820 O O . ASN A 1 497 ? 11.706 5.946 9.413 1.00 75.25 497 ASN A O 1
ATOM 3824 N N . GLN A 1 498 ? 12.911 4.413 8.312 1.00 67.31 498 GLN A N 1
ATOM 3825 C CA . GLN A 1 498 ? 13.799 4.173 9.450 1.00 67.31 498 GLN A CA 1
ATOM 3826 C C . GLN A 1 498 ? 14.658 5.388 9.819 1.00 67.31 498 GLN A C 1
ATOM 3828 O O . GLN A 1 498 ? 14.998 5.526 11.000 1.00 67.31 498 GLN A O 1
ATOM 3833 N N . GLU A 1 499 ? 14.964 6.254 8.850 1.00 63.00 499 GLU A N 1
ATOM 3834 C CA . GLU A 1 499 ? 15.769 7.464 9.030 1.00 63.00 499 GLU A CA 1
ATOM 3835 C C . GLU A 1 499 ? 14.928 8.617 9.577 1.00 63.00 499 GLU A C 1
ATOM 3837 O O . GLU A 1 499 ? 15.281 9.204 10.598 1.00 63.00 499 GLU A O 1
ATOM 3842 N N . THR A 1 500 ? 13.791 8.918 8.943 1.00 74.81 500 THR A N 1
ATOM 3843 C CA . THR A 1 500 ? 12.960 10.074 9.323 1.00 74.81 500 THR A CA 1
ATOM 3844 C C . THR A 1 500 ? 11.964 9.764 10.438 1.00 74.81 500 THR A C 1
ATOM 3846 O O . THR A 1 500 ? 11.397 10.683 11.025 1.00 74.81 500 THR A O 1
ATOM 3849 N N . LYS A 1 501 ? 11.740 8.477 10.743 1.00 79.38 501 LYS A N 1
ATOM 3850 C CA . LYS A 1 501 ? 10.656 7.979 11.613 1.00 79.38 501 LYS A CA 1
ATOM 3851 C C . LYS A 1 501 ? 9.257 8.370 11.133 1.00 79.38 501 LYS A C 1
ATOM 3853 O O . LYS A 1 501 ? 8.290 8.250 11.883 1.00 79.38 501 LYS A O 1
ATOM 3858 N N . GLU A 1 502 ? 9.127 8.816 9.886 1.00 78.75 502 GLU A N 1
ATOM 3859 C CA . GLU A 1 502 ? 7.835 9.158 9.313 1.00 78.75 502 GLU A CA 1
ATOM 3860 C C . GLU A 1 502 ? 7.081 7.906 8.881 1.00 78.75 502 GLU A C 1
ATOM 3862 O O . GLU A 1 502 ? 7.630 6.989 8.268 1.00 78.75 502 GLU A O 1
ATOM 3867 N N . ASN A 1 503 ? 5.791 7.887 9.193 1.00 78.81 503 ASN A N 1
ATOM 3868 C CA . ASN A 1 503 ? 4.894 6.807 8.836 1.00 78.81 503 ASN A CA 1
ATOM 3869 C C . ASN A 1 503 ? 4.255 7.093 7.468 1.00 78.81 503 ASN A C 1
ATOM 3871 O O . ASN A 1 503 ? 3.516 8.071 7.317 1.00 78.81 503 ASN A O 1
ATOM 3875 N N . TYR A 1 504 ? 4.529 6.241 6.475 1.00 67.19 504 TYR A N 1
ATOM 3876 C CA . TYR A 1 504 ? 4.056 6.422 5.095 1.00 67.19 504 TYR A CA 1
ATOM 3877 C C . TYR A 1 504 ? 2.525 6.445 5.005 1.00 67.19 504 TYR A C 1
ATOM 3879 O O . TYR A 1 504 ? 1.955 7.202 4.216 1.00 67.19 504 TYR A O 1
ATOM 3887 N N . LEU A 1 505 ? 1.853 5.650 5.841 1.00 66.50 505 LEU A N 1
ATOM 3888 C CA . LEU A 1 505 ? 0.396 5.609 5.926 1.00 66.50 505 LEU A CA 1
ATOM 3889 C C . LEU A 1 505 ? -0.158 6.913 6.516 1.00 66.50 505 LEU A C 1
ATOM 3891 O O . LEU A 1 505 ? -1.113 7.466 5.970 1.00 66.50 505 LEU A O 1
ATOM 3895 N N . SER A 1 506 ? 0.467 7.461 7.565 1.00 73.38 506 SER A N 1
ATOM 3896 C CA . SER A 1 506 ? 0.066 8.755 8.139 1.00 73.38 506 SER A CA 1
ATOM 3897 C C . SER A 1 506 ? 0.242 9.900 7.145 1.00 73.38 506 SER A C 1
ATOM 3899 O O . SER A 1 506 ? -0.616 10.777 7.067 1.00 73.38 506 SER A O 1
ATOM 3901 N N . ILE A 1 507 ? 1.316 9.886 6.348 1.00 70.69 507 ILE A N 1
ATOM 3902 C CA . ILE A 1 507 ? 1.513 10.879 5.286 1.00 70.69 507 ILE A CA 1
ATOM 3903 C C . ILE A 1 507 ? 0.408 10.752 4.234 1.00 70.69 507 ILE A C 1
ATOM 3905 O O . ILE A 1 507 ? -0.226 11.752 3.904 1.00 70.69 507 ILE A O 1
ATOM 3909 N N . ALA A 1 508 ? 0.111 9.536 3.765 1.00 63.28 508 ALA A N 1
ATOM 3910 C CA . ALA A 1 508 ? -0.964 9.303 2.801 1.00 63.28 508 ALA A CA 1
ATOM 3911 C C . ALA A 1 508 ? -2.340 9.758 3.325 1.00 63.28 508 ALA A C 1
ATOM 3913 O O . ALA A 1 508 ? -3.111 10.365 2.582 1.00 63.28 508 ALA A O 1
ATOM 3914 N N . TYR A 1 509 ? -2.635 9.524 4.607 1.00 70.81 509 TYR A N 1
ATOM 3915 C CA . TYR A 1 509 ? -3.867 9.992 5.243 1.00 70.81 509 TYR A CA 1
ATOM 3916 C C . TYR A 1 509 ? -3.936 11.521 5.330 1.00 70.81 509 TYR A C 1
ATOM 3918 O O . TYR A 1 509 ? -4.935 12.112 4.926 1.00 70.81 509 TYR A O 1
ATOM 3926 N N . ASN A 1 510 ? -2.859 12.181 5.764 1.00 71.06 510 ASN A N 1
ATOM 3927 C CA . ASN A 1 510 ? -2.800 13.645 5.807 1.00 71.06 510 ASN A CA 1
ATOM 3928 C C . ASN A 1 510 ? -2.971 14.259 4.411 1.00 71.06 510 ASN A C 1
ATOM 3930 O O . ASN A 1 510 ? -3.617 15.290 4.257 1.00 71.06 510 ASN A O 1
ATOM 3934 N N . MET A 1 511 ? -2.446 13.600 3.377 1.00 63.25 511 MET A N 1
ATOM 3935 C CA . MET A 1 511 ? -2.645 14.003 1.986 1.00 63.25 511 MET A CA 1
ATOM 3936 C C . MET A 1 511 ? -4.086 13.801 1.501 1.00 63.25 511 MET A C 1
ATOM 3938 O O . MET A 1 511 ? -4.571 14.594 0.696 1.00 63.25 511 MET A O 1
ATOM 3942 N N . PHE A 1 512 ? -4.777 12.761 1.973 1.00 62.81 512 PHE A N 1
ATOM 3943 C CA . PHE A 1 512 ? -6.198 12.543 1.696 1.00 62.81 512 PHE A CA 1
ATOM 3944 C C . PHE A 1 512 ? -7.081 13.599 2.376 1.00 62.81 512 PHE A C 1
ATOM 3946 O O . PHE A 1 512 ? -7.991 14.134 1.744 1.00 62.81 512 PHE A O 1
ATOM 3953 N N . GLU A 1 513 ? -6.789 13.952 3.627 1.00 67.94 513 GLU A N 1
ATOM 3954 C CA . GLU A 1 513 ? -7.440 15.068 4.326 1.00 67.94 513 GLU A CA 1
ATOM 3955 C C . GLU A 1 513 ? -7.187 16.397 3.596 1.00 67.94 513 GLU A C 1
ATOM 3957 O O . GLU A 1 513 ? -8.127 17.140 3.310 1.00 67.94 513 GLU A O 1
ATOM 3962 N N . ASP A 1 514 ? -5.942 16.660 3.184 1.00 67.88 514 ASP A N 1
ATOM 3963 C CA . ASP A 1 514 ? -5.604 17.812 2.342 1.00 67.88 514 ASP A CA 1
ATOM 3964 C C . ASP A 1 514 ? -6.378 17.784 1.013 1.00 67.88 514 ASP A C 1
ATOM 3966 O O . ASP A 1 514 ? -6.761 18.840 0.520 1.00 67.88 514 ASP A O 1
ATOM 3970 N N . TYR A 1 515 ? -6.651 16.608 0.433 1.00 58.97 515 TYR A N 1
ATOM 3971 C CA . TYR A 1 515 ? -7.446 16.465 -0.793 1.00 58.97 515 TYR A CA 1
ATOM 3972 C C . TYR A 1 515 ? -8.925 16.786 -0.578 1.00 58.97 515 TYR A C 1
ATOM 3974 O O . TYR A 1 515 ? -9.536 17.420 -1.436 1.00 58.97 515 TYR A O 1
ATOM 3982 N N . GLN A 1 516 ? -9.500 16.387 0.558 1.00 64.19 516 GLN A N 1
ATOM 3983 C CA . GLN A 1 516 ? -10.877 16.734 0.928 1.00 64.19 516 GLN A CA 1
ATOM 3984 C C . GLN A 1 516 ? -11.056 18.257 1.054 1.00 64.19 516 GLN A C 1
ATOM 3986 O O . GLN A 1 516 ? -12.114 18.784 0.714 1.00 64.19 516 GLN A O 1
ATOM 3991 N N . VAL A 1 517 ? -10.017 18.967 1.510 1.00 72.50 517 VAL A N 1
ATOM 3992 C CA . VAL A 1 517 ? -10.042 20.423 1.728 1.00 72.50 517 VAL A CA 1
ATOM 3993 C C . VAL A 1 517 ? -9.589 21.216 0.491 1.00 72.50 517 VAL A C 1
ATOM 3995 O O . VAL A 1 517 ? -10.165 22.257 0.179 1.00 72.50 517 VAL A O 1
ATOM 3998 N N . ASN A 1 518 ? -8.565 20.742 -0.221 1.00 74.81 518 ASN A N 1
ATOM 3999 C CA . ASN A 1 518 ? -7.949 21.374 -1.391 1.00 74.81 518 ASN A CA 1
ATOM 4000 C C . ASN A 1 518 ? -7.491 20.313 -2.423 1.00 74.81 518 ASN A C 1
ATOM 4002 O O . ASN A 1 518 ? -6.308 19.948 -2.475 1.00 74.81 518 ASN A O 1
ATOM 4006 N N . PRO A 1 519 ? -8.408 19.849 -3.292 1.00 65.69 519 PRO A N 1
ATOM 4007 C CA . PRO A 1 519 ? -8.148 18.763 -4.235 1.00 65.69 519 PRO A CA 1
ATOM 4008 C C . PRO A 1 519 ? -6.968 19.025 -5.178 1.00 65.69 519 PRO A C 1
ATOM 4010 O O . PRO A 1 519 ? -6.219 18.103 -5.493 1.00 65.69 519 PRO A O 1
ATOM 4013 N N . ASP A 1 520 ? -6.771 20.267 -5.626 1.00 64.31 520 ASP A N 1
ATOM 4014 C CA . ASP A 1 520 ? -5.756 20.595 -6.634 1.00 64.31 520 ASP A CA 1
ATOM 4015 C C . ASP A 1 520 ? -4.346 20.666 -6.033 1.00 64.31 520 ASP A C 1
ATOM 4017 O O . ASP A 1 520 ? -3.395 20.122 -6.602 1.00 64.31 520 ASP A O 1
ATOM 4021 N N . GLY A 1 521 ? -4.211 21.247 -4.835 1.00 66.12 521 GLY A N 1
ATOM 4022 C CA . GLY A 1 521 ? -2.947 21.238 -4.092 1.00 66.12 521 GLY A CA 1
ATOM 4023 C C . GLY A 1 521 ? -2.544 19.830 -3.648 1.00 66.12 521 GLY A C 1
ATOM 4024 O O . GLY A 1 521 ? -1.368 19.462 -3.719 1.00 66.12 521 GLY A O 1
ATOM 4025 N N . ALA A 1 522 ? -3.522 19.017 -3.247 1.00 54.12 522 ALA A N 1
ATOM 4026 C CA . ALA A 1 522 ? -3.284 17.637 -2.859 1.00 54.12 522 ALA A CA 1
ATOM 4027 C C . ALA A 1 522 ? -2.934 16.747 -4.054 1.00 54.12 522 ALA A C 1
ATOM 4029 O O . ALA A 1 522 ? -1.996 15.973 -3.932 1.00 54.12 522 ALA A O 1
ATOM 4030 N N . LYS A 1 523 ? -3.577 16.888 -5.227 1.00 54.81 523 LYS A N 1
ATOM 4031 C CA . LYS A 1 523 ? -3.218 16.132 -6.450 1.00 54.81 523 LYS A CA 1
ATOM 4032 C C . LYS A 1 523 ? -1.757 16.311 -6.847 1.00 54.81 523 LYS A C 1
ATOM 4034 O O . LYS A 1 523 ? -1.098 15.329 -7.180 1.00 54.81 523 LYS A O 1
ATOM 4039 N N . ALA A 1 524 ? -1.247 17.541 -6.792 1.00 64.50 524 ALA A N 1
ATOM 4040 C CA . ALA A 1 524 ? 0.148 17.825 -7.119 1.00 64.50 524 ALA A CA 1
ATOM 4041 C C . ALA A 1 524 ? 1.112 17.144 -6.130 1.00 64.50 524 ALA A C 1
ATOM 4043 O O . ALA A 1 524 ? 2.077 16.501 -6.546 1.00 64.50 524 ALA A O 1
ATOM 4044 N N . LYS A 1 525 ? 0.815 17.216 -4.825 1.00 62.88 525 LYS A N 1
ATOM 4045 C CA . LYS A 1 525 ? 1.619 16.558 -3.784 1.00 62.88 525 LYS A CA 1
ATOM 4046 C C . LYS A 1 525 ? 1.509 15.027 -3.837 1.00 62.88 525 LYS A C 1
ATOM 4048 O O . LYS A 1 525 ? 2.534 14.362 -3.737 1.00 62.88 525 LYS A O 1
ATOM 4053 N N . LEU A 1 526 ? 0.308 14.468 -4.030 1.00 52.94 526 LEU A N 1
ATOM 4054 C CA . LEU A 1 526 ? 0.058 13.023 -4.156 1.00 52.94 526 LEU A CA 1
ATOM 4055 C C . LEU A 1 526 ? 0.786 12.452 -5.370 1.00 52.94 526 LEU A C 1
ATOM 4057 O O . LEU A 1 526 ? 1.393 11.392 -5.273 1.00 52.94 526 LEU A O 1
ATOM 4061 N N . GLY A 1 527 ? 0.757 13.177 -6.492 1.00 58.56 527 GLY A N 1
ATOM 4062 C CA . GLY A 1 527 ? 1.496 12.816 -7.694 1.00 58.56 527 GLY A CA 1
ATOM 4063 C C . GLY A 1 527 ? 2.995 12.730 -7.428 1.00 58.56 527 GLY A C 1
ATOM 4064 O O . GLY A 1 527 ? 3.604 11.724 -7.760 1.00 58.56 527 GLY A O 1
ATOM 4065 N N . LEU A 1 528 ? 3.585 13.737 -6.778 1.00 64.69 528 LEU A N 1
ATOM 4066 C CA . LEU A 1 528 ? 5.010 13.732 -6.431 1.00 64.69 528 LEU A CA 1
ATOM 4067 C C . LEU A 1 528 ? 5.367 12.625 -5.431 1.00 64.69 528 LEU A C 1
ATOM 4069 O O . LEU A 1 528 ? 6.303 11.877 -5.669 1.00 64.69 528 LEU A O 1
ATOM 4073 N N . TYR A 1 529 ? 4.604 12.465 -4.351 1.00 62.50 529 TYR A N 1
ATOM 4074 C CA . TYR A 1 529 ? 4.924 11.509 -3.288 1.00 62.50 529 TYR A CA 1
ATOM 4075 C C . TYR A 1 529 ? 4.716 10.046 -3.700 1.00 62.50 529 TYR A C 1
ATOM 4077 O O . TYR A 1 529 ? 5.565 9.198 -3.422 1.00 62.50 529 TYR A O 1
ATOM 4085 N N . ALA A 1 530 ? 3.627 9.743 -4.418 1.00 60.00 530 ALA A N 1
ATOM 4086 C CA . ALA A 1 530 ? 3.404 8.411 -4.976 1.00 60.00 530 ALA A CA 1
ATOM 4087 C C . ALA A 1 530 ? 4.499 8.046 -5.987 1.00 60.00 530 ALA A C 1
ATOM 4089 O O . ALA A 1 530 ? 4.975 6.913 -5.981 1.00 60.00 530 ALA A O 1
ATOM 4090 N N . LYS A 1 531 ? 4.950 9.013 -6.799 1.00 66.69 531 LYS A N 1
ATOM 4091 C CA . LYS A 1 531 ? 6.069 8.822 -7.729 1.00 66.69 531 LYS A CA 1
ATOM 4092 C C . LYS A 1 531 ? 7.386 8.576 -7.002 1.00 66.69 531 LYS A C 1
ATOM 4094 O O . LYS A 1 531 ? 8.070 7.625 -7.353 1.00 66.69 531 LYS A O 1
ATOM 4099 N N . SER A 1 532 ? 7.720 9.360 -5.976 1.00 68.69 532 SER A N 1
ATOM 4100 C CA . SER A 1 532 ? 8.961 9.183 -5.209 1.00 68.69 532 SER A CA 1
ATOM 4101 C C . SER A 1 532 ? 9.015 7.831 -4.494 1.00 68.69 532 SER A C 1
ATOM 4103 O O . SER A 1 532 ? 10.019 7.132 -4.581 1.00 68.69 532 SER A O 1
ATOM 4105 N N . ASN A 1 533 ? 7.930 7.415 -3.837 1.00 69.19 533 ASN A N 1
ATOM 4106 C CA . ASN A 1 533 ? 7.897 6.128 -3.133 1.00 69.19 533 ASN A CA 1
ATOM 4107 C C . ASN A 1 533 ? 7.873 4.938 -4.095 1.00 69.19 533 ASN A C 1
ATOM 4109 O O . ASN A 1 533 ? 8.544 3.938 -3.846 1.00 69.19 533 ASN A O 1
ATOM 4113 N N . MET A 1 534 ? 7.144 5.048 -5.211 1.00 63.78 534 MET A N 1
ATOM 4114 C CA . MET A 1 534 ? 7.191 4.043 -6.272 1.00 63.78 534 MET A CA 1
ATOM 4115 C C . MET A 1 534 ? 8.597 3.962 -6.875 1.00 63.78 534 MET A C 1
ATOM 4117 O O . MET A 1 534 ? 9.090 2.863 -7.092 1.00 63.78 534 MET A O 1
ATOM 4121 N N . ALA A 1 535 ? 9.275 5.094 -7.078 1.00 67.19 535 ALA A N 1
ATOM 4122 C CA . ALA A 1 535 ? 10.652 5.136 -7.560 1.00 67.19 535 ALA A CA 1
ATOM 4123 C C . ALA A 1 535 ? 11.618 4.446 -6.585 1.00 67.19 535 ALA A C 1
ATOM 4125 O O . ALA A 1 535 ? 12.370 3.577 -7.011 1.00 67.19 535 ALA A O 1
ATOM 4126 N N . ILE A 1 536 ? 11.550 4.743 -5.282 1.00 72.75 536 ILE A N 1
ATOM 4127 C CA . ILE A 1 536 ? 12.375 4.073 -4.259 1.00 72.75 536 ILE A CA 1
ATOM 4128 C C . ILE A 1 536 ? 12.092 2.564 -4.239 1.00 72.75 536 ILE A C 1
ATOM 4130 O O . ILE A 1 536 ? 13.017 1.755 -4.255 1.00 72.75 536 ILE A O 1
ATOM 4134 N N . TYR A 1 537 ? 10.818 2.163 -4.266 1.00 72.38 537 TYR A N 1
ATOM 4135 C CA . TYR A 1 537 ? 10.434 0.751 -4.307 1.00 72.38 537 TYR A CA 1
ATOM 4136 C C . TYR A 1 537 ? 10.954 0.042 -5.566 1.00 72.38 537 TYR A C 1
ATOM 4138 O O . TYR A 1 537 ? 11.515 -1.051 -5.479 1.00 72.38 537 TYR A O 1
ATOM 4146 N N . LEU A 1 538 ? 10.801 0.661 -6.738 1.00 64.94 538 LEU A N 1
ATOM 4147 C CA . LEU A 1 538 ? 11.286 0.126 -8.009 1.00 64.94 538 LEU A CA 1
ATOM 4148 C C . LEU A 1 538 ? 12.814 0.050 -8.034 1.00 64.94 538 LEU A C 1
ATOM 4150 O O . LEU A 1 538 ? 13.357 -0.952 -8.490 1.00 64.94 538 LEU A O 1
ATOM 4154 N N . GLN A 1 539 ? 13.508 1.051 -7.490 1.00 81.62 539 GLN A N 1
ATOM 4155 C CA . GLN A 1 539 ? 14.959 1.046 -7.323 1.00 81.62 539 GLN A CA 1
ATOM 4156 C C . GLN A 1 539 ? 15.410 -0.116 -6.437 1.00 81.62 539 GLN A C 1
ATOM 4158 O O . GLN A 1 539 ? 16.306 -0.865 -6.828 1.00 81.62 539 GLN A O 1
ATOM 4163 N N . GLN A 1 540 ? 14.751 -0.328 -5.295 1.00 76.12 540 GLN A N 1
ATOM 4164 C CA . GLN A 1 540 ? 15.032 -1.443 -4.392 1.00 76.12 540 GLN A CA 1
ATOM 4165 C C . GLN A 1 540 ? 14.795 -2.792 -5.086 1.00 76.12 540 GLN A C 1
ATOM 4167 O O . GLN A 1 540 ? 15.642 -3.678 -5.028 1.00 76.12 540 GLN A O 1
ATOM 4172 N N . LYS A 1 541 ? 13.673 -2.942 -5.802 1.00 73.56 541 LYS A N 1
ATOM 4173 C CA . LYS A 1 541 ? 13.344 -4.182 -6.518 1.00 73.56 541 LYS A CA 1
ATOM 4174 C C . LYS A 1 541 ? 14.302 -4.482 -7.659 1.00 73.56 541 LYS A C 1
ATOM 4176 O O . LYS A 1 541 ? 14.698 -5.632 -7.811 1.00 73.56 541 LYS A O 1
ATOM 4181 N N . VAL A 1 542 ? 14.694 -3.477 -8.437 1.00 69.31 542 VAL A N 1
ATOM 4182 C CA . VAL A 1 542 ? 15.733 -3.620 -9.464 1.00 69.31 542 VAL A CA 1
ATOM 4183 C C . VAL A 1 542 ? 17.060 -4.018 -8.822 1.00 69.31 542 VAL A C 1
ATOM 4185 O O . VAL A 1 542 ? 17.689 -4.967 -9.278 1.00 69.31 542 VAL A O 1
ATOM 4188 N N . THR A 1 543 ? 17.448 -3.364 -7.728 1.00 75.56 543 THR A N 1
ATOM 4189 C CA . THR A 1 543 ? 18.654 -3.712 -6.961 1.00 75.56 543 THR A CA 1
ATOM 4190 C C . THR A 1 543 ? 18.608 -5.170 -6.502 1.00 75.56 543 THR A C 1
ATOM 4192 O O . THR A 1 543 ? 19.576 -5.897 -6.682 1.00 75.56 543 THR A O 1
ATOM 4195 N N . ASP A 1 544 ? 17.477 -5.633 -5.966 1.00 71.81 544 ASP A N 1
ATOM 4196 C CA . ASP A 1 544 ? 17.301 -7.015 -5.511 1.00 71.81 544 ASP A CA 1
ATOM 4197 C C . ASP A 1 544 ? 17.329 -8.036 -6.658 1.00 71.81 544 ASP A C 1
ATOM 4199 O O . ASP A 1 544 ? 17.964 -9.079 -6.526 1.00 71.81 544 ASP A O 1
ATOM 4203 N N . LEU A 1 545 ? 16.671 -7.740 -7.784 1.00 69.31 545 LEU A N 1
ATOM 4204 C CA . LEU A 1 545 ? 16.625 -8.613 -8.967 1.00 69.31 545 LEU A CA 1
ATOM 4205 C C . LEU A 1 545 ? 17.978 -8.749 -9.667 1.00 69.31 545 LEU A C 1
ATOM 4207 O O . LEU A 1 545 ? 18.213 -9.730 -10.370 1.00 69.31 545 LEU A O 1
ATOM 4211 N N . THR A 1 546 ? 18.846 -7.761 -9.483 1.00 73.31 546 THR A N 1
ATOM 4212 C CA . THR A 1 546 ? 20.164 -7.699 -10.113 1.00 73.31 546 THR A CA 1
ATOM 4213 C C . THR A 1 546 ? 21.277 -8.165 -9.178 1.00 73.31 546 THR A C 1
ATOM 4215 O O . THR A 1 546 ? 22.439 -8.152 -9.559 1.00 73.31 546 THR A O 1
ATOM 4218 N N . LYS A 1 547 ? 20.979 -8.627 -7.955 1.00 77.50 547 LYS A N 1
ATOM 4219 C CA . LYS A 1 547 ? 22.010 -9.181 -7.062 1.00 77.50 547 LYS A CA 1
ATOM 4220 C C . LYS A 1 547 ? 22.702 -10.398 -7.678 1.00 77.50 547 LYS A C 1
ATOM 4222 O O . LYS A 1 547 ? 22.052 -11.336 -8.133 1.00 77.50 547 LYS A O 1
ATOM 4227 N N . HIS A 1 548 ? 24.031 -10.396 -7.633 1.00 71.19 548 HIS A N 1
ATOM 4228 C CA . HIS A 1 548 ? 24.843 -11.586 -7.869 1.00 71.19 548 HIS A CA 1
ATOM 4229 C C . HIS A 1 548 ? 24.731 -12.565 -6.685 1.00 71.19 548 HIS A C 1
ATOM 4231 O O . HIS A 1 548 ? 24.281 -12.197 -5.598 1.00 71.19 548 HIS A O 1
ATOM 4237 N N . ASP A 1 549 ? 25.226 -13.797 -6.854 1.00 73.00 549 ASP A N 1
ATOM 4238 C CA . ASP A 1 549 ? 25.232 -14.841 -5.810 1.00 73.00 549 ASP A CA 1
ATOM 4239 C C . ASP A 1 549 ? 25.965 -14.430 -4.513 1.00 73.00 549 ASP A C 1
ATOM 4241 O O . ASP A 1 549 ? 25.779 -15.043 -3.464 1.00 73.00 549 ASP A O 1
ATOM 4245 N N . ASN A 1 550 ? 26.800 -13.387 -4.561 1.00 72.38 550 ASN A N 1
ATOM 4246 C CA . ASN A 1 550 ? 27.489 -12.813 -3.402 1.00 72.38 550 ASN A CA 1
ATOM 4247 C C . ASN A 1 550 ? 26.680 -11.710 -2.676 1.00 72.38 550 ASN A C 1
ATOM 4249 O O . ASN A 1 550 ? 27.191 -11.096 -1.739 1.00 72.38 550 ASN A O 1
ATOM 4253 N N . GLY A 1 551 ? 25.453 -11.423 -3.122 1.00 77.19 551 GLY A N 1
ATOM 4254 C CA . GLY A 1 551 ? 24.563 -10.404 -2.562 1.00 77.19 551 GLY A CA 1
ATOM 4255 C C . GLY A 1 551 ? 24.850 -8.960 -2.990 1.00 77.19 551 GLY A C 1
ATOM 4256 O O . GLY A 1 551 ? 24.108 -8.066 -2.579 1.00 77.19 551 GLY A O 1
ATOM 4257 N N . GLN A 1 552 ? 25.881 -8.711 -3.807 1.00 73.25 552 GLN A N 1
ATOM 4258 C CA . GLN A 1 552 ? 26.158 -7.384 -4.364 1.00 73.25 552 GLN A CA 1
ATOM 4259 C C . GLN A 1 552 ? 25.237 -7.117 -5.563 1.00 73.25 552 GLN A C 1
ATOM 4261 O O . GLN A 1 552 ? 25.124 -7.985 -6.433 1.00 73.25 552 GLN A O 1
ATOM 4266 N N . PRO A 1 553 ? 24.574 -5.951 -5.634 1.00 70.62 553 PRO A N 1
ATOM 4267 C CA . PRO A 1 553 ? 23.757 -5.599 -6.787 1.00 70.62 553 PRO A CA 1
ATOM 4268 C C . PRO A 1 553 ? 24.634 -5.429 -8.027 1.00 70.62 553 PRO A C 1
ATOM 4270 O O . PRO A 1 553 ? 25.622 -4.698 -7.994 1.00 70.62 553 PRO A O 1
ATOM 4273 N N . SER A 1 554 ? 24.263 -6.092 -9.121 1.00 69.50 554 SER A N 1
ATOM 4274 C CA . SER A 1 554 ? 24.933 -5.939 -10.410 1.00 69.50 554 SER A CA 1
ATOM 4275 C C . SER A 1 554 ? 24.594 -4.586 -11.039 1.00 69.50 554 SER A C 1
ATOM 4277 O O . SER A 1 554 ? 25.402 -4.050 -11.783 1.00 69.50 554 SER A O 1
ATOM 4279 N N . VAL A 1 555 ? 23.442 -3.977 -10.728 1.00 77.94 555 VAL A N 1
ATOM 4280 C CA . VAL A 1 555 ? 23.029 -2.678 -11.281 1.00 77.94 555 VAL A CA 1
ATOM 4281 C C . VAL A 1 555 ? 22.543 -1.751 -10.173 1.00 77.94 555 VAL A C 1
ATOM 4283 O O . VAL A 1 555 ? 21.627 -2.082 -9.425 1.00 77.94 555 VAL A O 1
ATOM 4286 N N . SER A 1 556 ? 23.114 -0.545 -10.118 1.00 82.88 556 SER A N 1
ATOM 4287 C CA . SER A 1 556 ? 22.575 0.570 -9.336 1.00 82.88 556 SER A CA 1
ATOM 4288 C C . SER A 1 556 ? 21.862 1.540 -10.278 1.00 82.88 556 SER A C 1
ATOM 4290 O O . SER A 1 556 ? 22.504 2.220 -11.079 1.00 82.88 556 SER A O 1
ATOM 4292 N N . MET A 1 557 ? 20.529 1.562 -10.221 1.00 84.56 557 MET A N 1
ATOM 4293 C CA . MET A 1 557 ? 19.700 2.478 -11.008 1.00 84.56 557 MET A CA 1
ATOM 4294 C C . MET A 1 557 ? 19.614 3.839 -10.291 1.00 84.56 557 MET A C 1
ATOM 4296 O O . MET A 1 557 ? 19.212 3.857 -9.125 1.00 84.56 557 MET A O 1
ATOM 4300 N N . PRO A 1 558 ? 19.943 4.972 -10.940 1.00 88.38 558 PRO A N 1
ATOM 4301 C CA . PRO A 1 558 ? 19.740 6.309 -10.376 1.00 88.38 558 PRO A CA 1
ATOM 4302 C C . PRO A 1 558 ? 18.269 6.573 -10.034 1.00 88.38 558 PRO A C 1
ATOM 4304 O O . PRO A 1 558 ? 17.365 6.059 -10.701 1.00 88.38 558 PRO A O 1
ATOM 4307 N N . ILE A 1 559 ? 18.010 7.393 -9.011 1.00 81.31 559 ILE A N 1
ATOM 4308 C CA . ILE A 1 559 ? 16.638 7.669 -8.556 1.00 81.31 559 ILE A CA 1
ATOM 4309 C C . ILE A 1 559 ? 15.816 8.377 -9.640 1.00 81.31 559 ILE A C 1
ATOM 4311 O O . ILE A 1 559 ? 14.623 8.119 -9.778 1.00 81.31 559 ILE A O 1
ATOM 4315 N N . GLU A 1 560 ? 16.455 9.200 -10.471 1.00 84.94 560 GLU A N 1
ATOM 4316 C CA . GLU A 1 560 ? 15.828 9.904 -11.588 1.00 84.94 560 GLU A CA 1
ATOM 4317 C C . GLU A 1 560 ? 15.266 8.919 -12.621 1.00 84.94 560 GLU A C 1
ATOM 4319 O O . GLU A 1 560 ? 14.162 9.106 -13.132 1.00 84.94 560 GLU A O 1
ATOM 4324 N N . ASP A 1 561 ? 15.987 7.831 -12.891 1.00 83.88 561 ASP A N 1
ATOM 4325 C CA . ASP A 1 561 ? 15.536 6.792 -13.816 1.00 83.88 561 ASP A CA 1
ATOM 4326 C C . ASP A 1 561 ? 14.466 5.899 -13.177 1.00 83.88 561 ASP A C 1
ATOM 4328 O O . ASP A 1 561 ? 13.511 5.498 -13.844 1.00 83.88 561 ASP A O 1
ATOM 4332 N N . ALA A 1 562 ? 14.545 5.663 -11.866 1.00 74.88 562 ALA A N 1
ATOM 4333 C CA . ALA A 1 562 ? 13.482 4.998 -11.120 1.00 74.88 562 ALA A CA 1
ATOM 4334 C C . ALA A 1 562 ? 12.170 5.807 -11.148 1.00 74.88 562 ALA A C 1
ATOM 4336 O O . ALA A 1 562 ? 11.086 5.237 -11.281 1.00 74.88 562 ALA A O 1
ATOM 4337 N N . MET A 1 563 ? 12.264 7.141 -11.092 1.00 71.75 563 MET A N 1
ATOM 4338 C CA . MET A 1 563 ? 11.125 8.045 -11.274 1.00 71.75 563 MET A CA 1
ATOM 4339 C C . MET A 1 563 ? 10.585 7.995 -12.704 1.00 71.75 563 MET A C 1
ATOM 4341 O O . MET A 1 563 ? 9.372 7.906 -12.884 1.00 71.75 563 MET A O 1
ATOM 4345 N N . ARG A 1 564 ? 11.455 7.964 -13.725 1.00 76.12 564 ARG A N 1
ATOM 4346 C CA . ARG A 1 564 ? 11.033 7.757 -15.125 1.00 76.12 564 ARG A CA 1
ATOM 4347 C C . ARG A 1 564 ? 10.288 6.431 -15.290 1.00 76.12 564 ARG A C 1
ATOM 4349 O O . ARG A 1 564 ? 9.274 6.382 -15.983 1.00 76.12 564 ARG A O 1
ATOM 4356 N N . LEU A 1 565 ? 10.752 5.366 -14.638 1.00 64.00 565 LEU A N 1
ATOM 4357 C CA . LEU A 1 565 ? 10.077 4.070 -14.650 1.00 64.00 565 LEU A CA 1
ATOM 4358 C C . LEU A 1 565 ? 8.720 4.122 -13.932 1.00 64.00 565 LEU A C 1
ATOM 4360 O O . LEU A 1 565 ? 7.745 3.577 -14.447 1.00 64.00 565 LEU A O 1
ATOM 4364 N N . ALA A 1 566 ? 8.631 4.817 -12.793 1.00 61.47 566 ALA A N 1
ATOM 4365 C CA . ALA A 1 566 ? 7.367 5.069 -12.098 1.00 61.47 566 ALA A CA 1
ATOM 4366 C C . ALA A 1 566 ? 6.376 5.882 -12.957 1.00 61.47 566 ALA A C 1
ATOM 4368 O O . ALA A 1 566 ? 5.167 5.674 -12.864 1.00 61.47 566 ALA A O 1
ATOM 4369 N N . ASP A 1 567 ? 6.886 6.739 -13.845 1.00 67.50 567 ASP A N 1
ATOM 4370 C CA . ASP A 1 567 ? 6.119 7.469 -14.862 1.00 67.50 567 ASP A CA 1
ATOM 4371 C C . ASP A 1 567 ? 5.748 6.613 -16.093 1.00 67.50 567 ASP A C 1
ATOM 4373 O O . ASP A 1 567 ? 5.158 7.112 -17.053 1.00 67.50 567 ASP A O 1
ATOM 4377 N N . GLY A 1 568 ? 6.057 5.313 -16.077 1.00 57.22 568 GLY A N 1
ATOM 4378 C CA . GLY A 1 568 ? 5.733 4.375 -17.150 1.00 57.22 568 GLY A CA 1
ATOM 4379 C C . GLY A 1 568 ? 6.742 4.360 -18.300 1.00 57.22 568 GLY A C 1
ATOM 4380 O O . GLY A 1 568 ? 6.470 3.758 -19.342 1.00 57.22 568 GLY A O 1
ATOM 4381 N N . ASN A 1 569 ? 7.917 4.983 -18.146 1.00 70.81 569 ASN A N 1
ATOM 4382 C CA . ASN A 1 569 ? 8.983 4.893 -19.140 1.00 70.81 569 ASN A CA 1
ATOM 4383 C C . ASN A 1 569 ? 9.671 3.521 -19.074 1.00 70.81 569 ASN A C 1
ATOM 4385 O O . ASN A 1 569 ? 10.703 3.330 -18.433 1.00 70.81 569 ASN A O 1
ATOM 4389 N N . MET A 1 570 ? 9.101 2.559 -19.798 1.00 60.00 570 MET A N 1
ATOM 4390 C CA . MET A 1 570 ? 9.583 1.177 -19.842 1.00 60.00 570 MET A CA 1
ATOM 4391 C C . MET A 1 570 ? 10.989 1.023 -20.441 1.00 60.00 570 MET A C 1
ATOM 4393 O O . MET A 1 570 ? 11.592 -0.036 -20.279 1.00 60.00 570 MET A O 1
ATOM 4397 N N . ARG A 1 571 ? 11.550 2.055 -21.095 1.00 69.75 571 ARG A N 1
ATOM 4398 C CA . ARG A 1 571 ? 12.923 2.006 -21.633 1.00 69.75 571 ARG A CA 1
ATOM 4399 C C . ARG A 1 571 ? 13.959 1.809 -20.527 1.00 69.75 571 ARG A C 1
ATOM 4401 O O . ARG A 1 571 ? 14.962 1.145 -20.764 1.00 69.75 571 ARG A O 1
ATOM 4408 N N . VAL A 1 572 ? 13.676 2.300 -19.318 1.00 68.44 572 VAL A N 1
ATOM 4409 C CA . VAL A 1 572 ? 14.538 2.124 -18.141 1.00 68.44 572 VAL A CA 1
ATOM 4410 C C . VAL A 1 572 ? 14.764 0.641 -17.832 1.00 68.44 572 VAL A C 1
ATOM 4412 O O . VAL A 1 572 ? 15.883 0.247 -17.521 1.00 68.44 572 VAL A O 1
ATOM 4415 N N . LEU A 1 573 ? 13.751 -0.220 -18.001 1.00 61.91 573 LEU A N 1
ATOM 4416 C CA . LEU A 1 573 ? 13.923 -1.666 -17.812 1.00 61.91 573 LEU A CA 1
ATOM 4417 C C . LEU A 1 573 ? 14.856 -2.280 -18.855 1.00 61.91 573 LEU A C 1
ATOM 4419 O O . LEU A 1 573 ? 15.607 -3.192 -18.527 1.00 61.91 573 LEU A O 1
ATOM 4423 N N . THR A 1 574 ? 14.850 -1.771 -20.087 1.00 69.06 574 THR A N 1
ATOM 4424 C CA . THR A 1 574 ? 15.809 -2.186 -21.117 1.00 69.06 574 THR A CA 1
ATOM 4425 C C . THR A 1 574 ? 17.233 -1.787 -20.730 1.00 69.06 574 THR A C 1
ATOM 4427 O O . THR A 1 574 ? 18.149 -2.582 -20.916 1.00 69.06 574 THR A O 1
ATOM 4430 N N . TRP A 1 575 ? 17.426 -0.598 -20.143 1.00 81.94 575 TRP A N 1
ATOM 4431 C CA . TRP A 1 575 ? 18.735 -0.131 -19.661 1.00 81.94 575 TRP A CA 1
ATOM 4432 C C . TRP A 1 575 ? 19.241 -1.000 -18.511 1.00 81.94 575 TRP A C 1
ATOM 4434 O O . TRP A 1 575 ? 20.378 -1.461 -18.541 1.00 81.94 575 TRP A O 1
ATOM 4444 N N . VAL A 1 576 ? 18.370 -1.281 -17.538 1.00 71.19 576 VAL A N 1
ATOM 4445 C CA . VAL A 1 576 ? 18.654 -2.171 -16.406 1.00 71.19 576 VAL A CA 1
ATOM 4446 C C . VAL A 1 576 ? 18.973 -3.584 -16.887 1.00 71.19 576 VAL A C 1
ATOM 4448 O O . VAL A 1 576 ? 19.957 -4.156 -16.439 1.00 71.19 576 VAL A O 1
ATOM 4451 N N . ALA A 1 577 ? 18.187 -4.146 -17.808 1.00 69.12 577 ALA A N 1
ATOM 4452 C CA . ALA A 1 577 ? 18.408 -5.493 -18.329 1.00 69.12 577 ALA A CA 1
ATOM 4453 C C . ALA A 1 577 ? 19.714 -5.596 -19.128 1.00 69.12 577 ALA A C 1
ATOM 4455 O O . ALA A 1 577 ? 20.444 -6.573 -18.976 1.00 69.12 577 ALA A O 1
ATOM 4456 N N . ALA A 1 578 ? 20.034 -4.588 -19.946 1.00 71.50 578 ALA A N 1
ATOM 4457 C CA . ALA A 1 578 ? 21.308 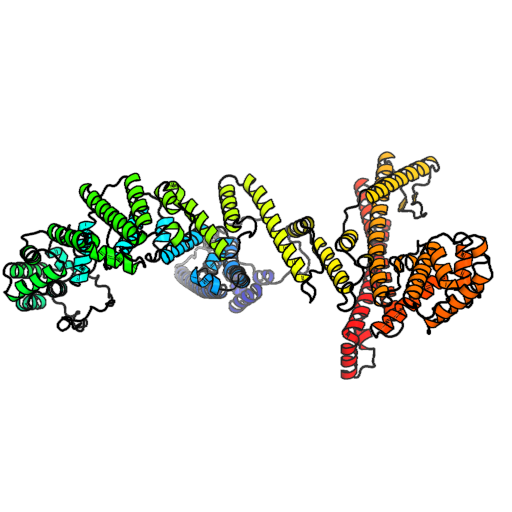-4.522 -20.653 1.00 71.50 578 ALA A CA 1
ATOM 4458 C C . ALA A 1 578 ? 22.481 -4.401 -19.666 1.00 71.50 578 ALA A C 1
ATOM 4460 O O . ALA A 1 578 ? 23.444 -5.153 -19.775 1.00 71.50 578 ALA A O 1
ATOM 4461 N N . ALA A 1 579 ? 22.376 -3.524 -18.664 1.00 75.56 579 ALA A N 1
ATOM 4462 C CA . ALA A 1 579 ? 23.393 -3.374 -17.627 1.00 75.56 579 ALA A CA 1
ATOM 4463 C C . ALA A 1 579 ? 23.579 -4.661 -16.806 1.00 75.56 579 ALA A C 1
ATOM 4465 O O . ALA A 1 579 ? 24.710 -5.075 -16.588 1.00 75.56 579 ALA A O 1
ATOM 4466 N N . ASP A 1 580 ? 22.497 -5.333 -16.402 1.00 76.00 580 ASP A N 1
ATOM 4467 C CA . ASP A 1 580 ? 22.541 -6.581 -15.625 1.00 76.00 580 ASP A CA 1
ATOM 4468 C C . ASP A 1 580 ? 23.120 -7.736 -16.440 1.00 76.00 580 ASP A C 1
ATOM 4470 O O . ASP A 1 580 ? 23.974 -8.469 -15.945 1.00 76.00 580 ASP A O 1
ATOM 4474 N N . LEU A 1 581 ? 22.712 -7.880 -17.706 1.00 72.38 581 LEU A N 1
ATOM 4475 C CA . LEU A 1 581 ? 23.281 -8.879 -18.607 1.00 72.38 581 LEU A CA 1
ATOM 4476 C C . LEU A 1 581 ? 24.789 -8.673 -18.742 1.00 72.38 581 LEU A C 1
ATOM 4478 O O . LEU A 1 581 ? 25.553 -9.627 -18.592 1.00 72.38 581 LEU A O 1
ATOM 4482 N N . VAL A 1 582 ? 25.229 -7.434 -18.977 1.00 68.81 582 VAL A N 1
ATOM 4483 C CA . VAL A 1 582 ? 26.659 -7.166 -19.115 1.00 68.81 582 VAL A CA 1
ATOM 4484 C C . VAL A 1 582 ? 27.380 -7.280 -17.772 1.00 68.81 582 VAL A C 1
ATOM 4486 O O . VAL A 1 582 ? 28.488 -7.792 -17.748 1.00 68.81 582 VAL A O 1
ATOM 4489 N N . ASN A 1 583 ? 26.768 -6.936 -16.638 1.00 71.19 583 ASN A N 1
ATOM 4490 C CA . ASN A 1 583 ? 27.394 -7.106 -15.324 1.00 71.19 583 ASN A CA 1
ATOM 4491 C C . ASN A 1 583 ? 27.494 -8.560 -14.876 1.00 71.19 583 ASN A C 1
ATOM 4493 O O . ASN A 1 583 ? 28.512 -8.949 -14.310 1.00 71.19 583 ASN A O 1
ATOM 4497 N N . LYS A 1 584 ? 26.524 -9.409 -15.217 1.00 72.88 584 LYS A N 1
ATOM 4498 C CA . LYS A 1 584 ? 26.664 -10.871 -15.108 1.00 72.88 584 LYS A CA 1
ATOM 4499 C C . LYS A 1 584 ? 27.819 -11.381 -15.955 1.00 72.88 584 LYS A C 1
ATOM 4501 O O . LYS A 1 584 ? 28.538 -12.285 -15.545 1.00 72.88 584 LYS A O 1
ATOM 4506 N N . ILE A 1 585 ? 28.036 -10.756 -17.103 1.00 67.81 585 ILE A N 1
ATOM 4507 C CA . ILE A 1 585 ? 29.179 -11.042 -17.957 1.00 67.81 585 ILE A CA 1
ATOM 4508 C C . ILE A 1 585 ? 30.462 -10.385 -17.430 1.00 67.81 585 ILE A C 1
ATOM 4510 O O . ILE A 1 585 ? 31.532 -10.900 -17.716 1.00 67.81 585 ILE A O 1
ATOM 4514 N N . ASN A 1 586 ? 30.402 -9.342 -16.602 1.00 72.12 586 ASN A N 1
ATOM 4515 C CA . ASN A 1 586 ? 31.570 -8.746 -15.949 1.00 72.12 586 ASN A CA 1
ATOM 4516 C C . ASN A 1 586 ? 32.013 -9.535 -14.712 1.00 72.12 586 ASN A C 1
ATOM 4518 O O . ASN A 1 586 ? 33.198 -9.580 -14.380 1.00 72.12 586 ASN A O 1
ATOM 4522 N N . TYR A 1 587 ? 31.067 -10.202 -14.060 1.00 72.69 587 TYR A N 1
ATOM 4523 C CA . TYR A 1 587 ? 31.281 -10.942 -12.830 1.00 72.69 587 TYR A CA 1
ATOM 4524 C C . TYR A 1 587 ? 31.641 -12.405 -13.129 1.00 72.69 587 TYR A C 1
ATOM 4526 O O . TYR A 1 587 ? 30.771 -13.248 -13.327 1.00 72.69 587 TYR A O 1
ATOM 4534 N N . ASP A 1 588 ? 32.940 -12.712 -13.192 1.00 69.88 588 ASP A N 1
ATOM 4535 C CA . ASP A 1 588 ? 33.437 -14.078 -12.983 1.00 69.88 588 ASP A CA 1
ATOM 4536 C C . ASP A 1 588 ? 33.861 -14.202 -11.516 1.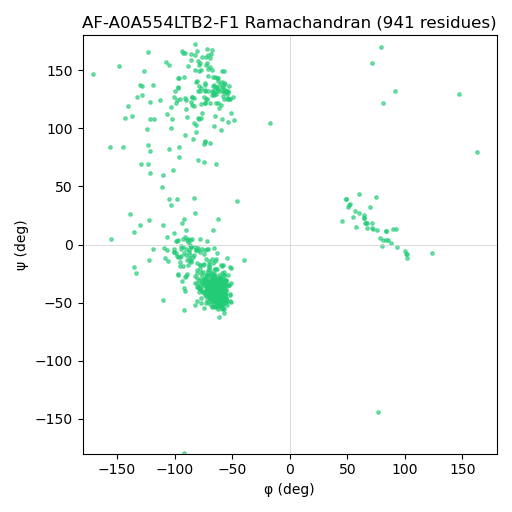00 69.88 588 ASP A C 1
ATOM 4538 O O . ASP A 1 588 ? 34.649 -13.386 -11.033 1.00 69.88 588 ASP A O 1
ATOM 4542 N N . LYS A 1 589 ? 33.321 -15.190 -10.795 1.00 64.19 589 LYS A N 1
ATOM 4543 C CA . LYS A 1 589 ? 33.547 -15.356 -9.351 1.00 64.19 589 LYS A CA 1
ATOM 4544 C C . LYS A 1 589 ? 35.034 -15.506 -9.018 1.00 64.19 589 LYS A C 1
ATOM 4546 O O . LYS A 1 589 ? 35.453 -15.092 -7.938 1.00 64.19 589 LYS A O 1
ATOM 4551 N N . ASP A 1 590 ? 35.806 -16.058 -9.950 1.00 73.94 590 ASP A N 1
ATOM 4552 C CA . ASP A 1 590 ? 37.217 -16.369 -9.749 1.00 73.94 590 ASP A CA 1
ATOM 4553 C C . ASP A 1 590 ? 38.159 -15.268 -10.267 1.00 73.94 590 ASP A C 1
ATOM 4555 O O . ASP A 1 590 ? 39.332 -15.250 -9.895 1.00 73.94 590 ASP A O 1
ATOM 4559 N N . ASN A 1 591 ? 37.672 -14.332 -11.096 1.00 74.00 591 ASN A N 1
ATOM 4560 C CA . ASN A 1 591 ? 38.493 -13.257 -11.658 1.00 74.00 591 ASN A CA 1
ATOM 4561 C C . ASN A 1 591 ? 37.636 -12.035 -12.058 1.00 74.00 591 ASN A C 1
ATOM 4563 O O . ASN A 1 591 ? 37.217 -11.926 -13.217 1.00 74.00 591 ASN A O 1
ATOM 4567 N N . PRO A 1 592 ? 37.316 -11.122 -11.118 1.00 77.06 592 PRO A N 1
ATOM 4568 C CA . PRO A 1 592 ? 36.508 -9.951 -11.432 1.00 77.06 592 PRO A CA 1
ATOM 4569 C C . PRO A 1 592 ? 37.231 -9.080 -12.462 1.00 77.06 592 PRO A C 1
ATOM 4571 O O . PRO A 1 592 ? 38.423 -8.803 -12.324 1.00 77.06 592 PRO A O 1
ATOM 4574 N N . LEU A 1 593 ? 36.501 -8.633 -13.485 1.00 80.31 593 LEU A N 1
ATOM 4575 C CA . LEU A 1 593 ? 37.047 -7.702 -14.467 1.00 80.31 593 LEU A CA 1
ATOM 4576 C C . LEU A 1 593 ? 37.568 -6.427 -13.786 1.00 80.31 593 LEU A C 1
ATOM 4578 O O . LEU A 1 593 ? 36.867 -5.888 -12.919 1.00 80.31 593 LEU A O 1
ATOM 4582 N N . PRO A 1 594 ? 38.725 -5.888 -14.206 1.00 84.12 594 PRO A N 1
ATOM 4583 C CA . PRO A 1 594 ? 39.155 -4.552 -13.816 1.00 84.12 594 PRO A CA 1
ATOM 4584 C C . PRO A 1 594 ? 38.094 -3.514 -14.202 1.00 84.12 594 PRO A C 1
ATOM 4586 O O . PRO A 1 594 ? 37.365 -3.701 -15.180 1.00 84.12 594 PRO A O 1
ATOM 4589 N N . ALA A 1 595 ? 37.984 -2.429 -13.432 1.00 82.00 595 ALA A N 1
ATOM 4590 C CA . ALA A 1 595 ? 36.918 -1.432 -13.575 1.00 82.00 595 ALA A CA 1
ATOM 4591 C C . ALA A 1 595 ? 36.830 -0.849 -14.998 1.00 82.00 595 ALA A C 1
ATOM 4593 O O . ALA A 1 595 ? 35.746 -0.542 -15.483 1.00 82.00 595 ALA A O 1
ATOM 4594 N N . GLU A 1 596 ? 37.960 -0.753 -15.689 1.00 80.75 596 GLU A N 1
ATOM 4595 C CA . GLU A 1 596 ? 38.079 -0.264 -17.057 1.00 80.75 596 GLU A CA 1
ATOM 4596 C C . GLU A 1 596 ? 37.492 -1.212 -18.128 1.00 80.75 596 GLU A C 1
ATOM 4598 O O . GLU A 1 596 ? 37.148 -0.753 -19.217 1.00 80.75 596 GLU A O 1
ATOM 4603 N N . PHE A 1 597 ? 37.307 -2.502 -17.812 1.00 80.06 597 PHE A N 1
ATOM 4604 C CA . PHE A 1 597 ? 36.592 -3.486 -18.646 1.00 80.06 597 PHE A CA 1
ATOM 4605 C C . PHE A 1 597 ? 35.133 -3.676 -18.220 1.00 80.06 597 PHE A C 1
ATOM 4607 O O . PHE A 1 597 ? 34.360 -4.326 -18.928 1.00 80.06 597 PHE A O 1
ATOM 4614 N N . GLN A 1 598 ? 34.744 -3.134 -17.062 1.00 83.94 598 GLN A N 1
ATOM 4615 C CA . GLN A 1 598 ? 33.371 -3.213 -16.596 1.00 83.94 598 GLN A CA 1
ATOM 4616 C C . GLN A 1 598 ? 32.491 -2.266 -17.410 1.00 83.94 598 GLN A C 1
ATOM 4618 O O . GLN A 1 598 ? 32.784 -1.090 -17.624 1.00 83.94 598 GLN A O 1
ATOM 4623 N N . THR A 1 599 ? 31.367 -2.799 -17.855 1.00 80.62 599 THR A N 1
ATOM 4624 C CA . THR A 1 599 ? 30.287 -2.002 -18.427 1.00 80.62 599 THR A CA 1
ATOM 4625 C C . THR A 1 599 ? 29.402 -1.491 -17.309 1.00 80.62 599 THR A C 1
ATOM 4627 O O . THR A 1 599 ? 28.900 -2.263 -16.498 1.00 80.62 599 THR A O 1
ATOM 4630 N N . THR A 1 600 ? 29.178 -0.187 -17.282 1.00 84.56 600 THR A N 1
ATOM 4631 C CA . THR A 1 600 ? 28.354 0.457 -16.262 1.00 84.56 600 THR A CA 1
ATOM 4632 C C . THR A 1 600 ? 26.900 0.592 -16.714 1.00 84.56 600 THR A C 1
ATOM 4634 O O . THR A 1 600 ? 26.577 0.520 -17.901 1.00 84.56 600 THR A O 1
ATOM 4637 N N . TYR A 1 601 ? 26.000 0.869 -15.767 1.00 84.00 601 TYR A N 1
ATOM 4638 C CA . TYR A 1 601 ? 24.631 1.272 -16.100 1.00 84.00 601 TYR A CA 1
ATOM 4639 C C . TYR A 1 601 ? 24.599 2.523 -16.997 1.00 84.00 601 TYR A C 1
ATOM 4641 O O . TYR A 1 601 ? 23.750 2.618 -17.878 1.00 84.00 601 TYR A O 1
ATOM 4649 N N . ALA A 1 602 ? 25.554 3.446 -16.834 1.00 85.31 602 ALA A N 1
ATOM 4650 C CA . ALA A 1 602 ? 25.676 4.625 -17.689 1.00 85.31 602 ALA A CA 1
ATOM 4651 C C . ALA A 1 602 ? 26.018 4.253 -19.143 1.00 85.31 602 ALA A C 1
ATOM 4653 O O . ALA A 1 602 ? 25.430 4.818 -20.062 1.00 85.31 602 ALA A O 1
ATOM 4654 N N . ASP A 1 603 ? 26.890 3.262 -19.356 1.00 84.19 603 ASP A N 1
ATOM 4655 C CA . ASP A 1 603 ? 27.215 2.752 -20.696 1.00 84.19 603 ASP A CA 1
ATOM 4656 C C . ASP A 1 603 ? 25.986 2.115 -21.370 1.00 84.19 603 ASP A C 1
ATOM 4658 O O . ASP A 1 603 ? 25.703 2.371 -22.542 1.00 84.19 603 ASP A O 1
ATOM 4662 N N . ALA A 1 604 ? 25.216 1.322 -20.615 1.00 82.06 604 ALA A N 1
ATOM 4663 C CA . ALA A 1 604 ? 23.979 0.713 -21.100 1.00 82.06 604 ALA A CA 1
ATOM 4664 C C . ALA A 1 604 ? 22.893 1.762 -21.382 1.00 82.06 604 ALA A C 1
ATOM 4666 O O . ALA A 1 604 ? 22.224 1.695 -22.412 1.00 82.06 604 ALA A O 1
ATOM 4667 N N . LYS A 1 605 ? 22.736 2.760 -20.505 1.00 85.94 605 LYS A N 1
ATOM 4668 C CA . LYS A 1 605 ? 21.805 3.878 -20.691 1.00 85.94 605 LYS A CA 1
ATOM 4669 C C . LYS A 1 605 ? 22.153 4.671 -21.947 1.00 85.94 605 LYS A C 1
ATOM 4671 O O . LYS A 1 605 ? 21.281 4.857 -22.790 1.00 85.94 605 LYS A O 1
ATOM 4676 N N . ALA A 1 606 ? 23.418 5.046 -22.135 1.00 83.19 606 ALA A N 1
ATOM 4677 C CA . ALA A 1 606 ? 23.873 5.822 -23.289 1.00 83.19 606 ALA A CA 1
ATOM 4678 C C . ALA A 1 606 ? 23.463 5.186 -24.636 1.00 83.19 606 ALA A C 1
ATOM 4680 O O . ALA A 1 606 ? 23.107 5.896 -25.576 1.00 83.19 606 ALA A O 1
ATOM 4681 N N . MET A 1 607 ? 23.427 3.851 -24.725 1.00 79.25 607 MET A N 1
ATOM 4682 C CA . MET A 1 607 ? 23.010 3.102 -25.921 1.00 79.25 607 MET A CA 1
ATOM 4683 C C . MET A 1 607 ? 21.577 3.415 -26.400 1.00 79.25 607 MET A C 1
ATOM 4685 O O . MET A 1 607 ? 21.267 3.321 -27.596 1.00 79.25 607 MET A O 1
ATOM 4689 N N . PHE A 1 608 ? 20.696 3.727 -25.454 1.00 75.62 608 PHE A N 1
ATOM 4690 C CA . PHE A 1 608 ? 19.254 3.838 -25.658 1.00 75.62 608 PHE A CA 1
ATOM 4691 C C . PHE A 1 608 ? 18.698 5.212 -25.290 1.00 75.62 608 PHE A C 1
ATOM 4693 O O . PHE A 1 608 ? 17.538 5.485 -25.605 1.00 75.62 608 PHE A O 1
ATOM 4700 N N . ASP A 1 609 ? 19.481 6.030 -24.592 1.00 79.44 609 ASP A N 1
ATOM 4701 C CA . ASP A 1 609 ? 19.080 7.371 -24.214 1.00 79.44 609 ASP A CA 1
ATOM 4702 C C . ASP A 1 609 ? 19.110 8.300 -25.429 1.00 79.44 609 ASP A C 1
ATOM 4704 O O . ASP A 1 609 ? 20.007 8.240 -26.277 1.00 79.44 609 ASP A O 1
ATOM 4708 N N . ASP A 1 610 ? 18.088 9.143 -25.506 1.00 76.44 610 ASP A N 1
ATOM 4709 C CA . ASP A 1 610 ? 17.991 10.205 -26.500 1.00 76.44 610 ASP A CA 1
ATOM 4710 C C . ASP A 1 610 ? 18.714 11.473 -26.010 1.00 76.44 610 ASP A C 1
ATOM 4712 O O . ASP A 1 610 ? 18.976 12.369 -26.809 1.00 76.44 610 ASP A O 1
ATOM 4716 N N . GLU A 1 611 ? 19.065 11.537 -24.719 1.00 83.38 611 GLU A N 1
ATOM 4717 C CA . GLU A 1 611 ? 19.843 12.630 -24.140 1.00 83.38 611 GLU A CA 1
ATOM 4718 C C . GLU A 1 611 ? 21.291 12.604 -24.647 1.00 83.38 611 GLU A C 1
ATOM 4720 O O . GLU A 1 611 ? 22.028 11.619 -24.498 1.00 83.38 611 GLU A O 1
ATOM 4725 N N . LEU A 1 612 ? 21.683 13.715 -25.267 1.00 81.00 612 LEU A N 1
ATOM 4726 C CA . LEU A 1 612 ? 23.037 13.988 -25.728 1.00 81.00 612 LEU A CA 1
ATOM 4727 C C . LEU A 1 612 ? 23.812 14.725 -24.634 1.00 81.00 612 LEU A C 1
ATOM 4729 O O . LEU A 1 612 ? 23.247 15.554 -23.921 1.00 81.00 612 LEU A O 1
ATOM 4733 N N . THR A 1 613 ? 25.103 14.434 -24.505 1.00 85.69 613 THR A N 1
ATOM 4734 C CA . THR A 1 613 ? 26.010 15.221 -23.663 1.00 85.69 613 THR A CA 1
ATOM 4735 C C . THR A 1 613 ? 26.226 16.609 -24.266 1.00 85.69 613 THR A C 1
ATOM 4737 O O . THR A 1 613 ? 25.971 16.824 -25.450 1.00 85.69 613 THR A O 1
ATOM 4740 N N . ASP A 1 614 ? 26.750 17.556 -23.485 1.00 85.31 614 ASP A N 1
ATOM 4741 C CA . ASP A 1 614 ? 27.067 18.899 -23.994 1.00 85.31 614 ASP A CA 1
ATOM 4742 C C . ASP A 1 614 ? 28.042 18.852 -25.188 1.00 85.31 614 ASP A C 1
ATOM 4744 O O . ASP A 1 614 ? 27.898 19.609 -26.149 1.00 85.31 614 ASP A O 1
ATOM 4748 N N . GLU A 1 615 ? 29.002 17.921 -25.170 1.00 86.00 615 GLU A N 1
ATOM 4749 C CA . GLU A 1 615 ? 29.943 17.699 -26.275 1.00 86.00 615 GLU A CA 1
ATOM 4750 C C . GLU A 1 615 ? 29.249 17.142 -27.527 1.00 86.00 615 GLU A C 1
ATOM 4752 O O . GLU A 1 615 ? 29.518 17.575 -28.647 1.00 86.00 615 GLU A O 1
ATOM 4757 N N . GLU A 1 616 ? 28.327 16.197 -27.356 1.00 88.38 616 GLU A N 1
ATOM 4758 C CA . GLU A 1 616 ? 27.540 15.626 -28.449 1.00 88.38 616 GLU A CA 1
ATOM 4759 C C . GLU A 1 616 ? 26.533 16.634 -29.013 1.00 88.38 616 GLU A C 1
ATOM 4761 O O . GLU A 1 616 ? 26.358 16.707 -30.225 1.00 88.38 616 GLU A O 1
ATOM 4766 N N . MET A 1 617 ? 25.927 17.467 -28.166 1.00 86.06 617 MET A N 1
ATOM 4767 C CA . MET A 1 617 ? 25.099 18.595 -28.593 1.00 86.06 617 MET A CA 1
ATOM 4768 C C . MET A 1 617 ? 25.913 19.605 -29.402 1.00 86.06 617 MET A C 1
ATOM 4770 O O . MET A 1 617 ? 25.437 20.091 -30.426 1.00 86.06 617 MET A O 1
ATOM 4774 N N . ALA A 1 618 ? 27.151 19.892 -28.990 1.00 88.81 618 ALA A N 1
ATOM 4775 C CA . ALA A 1 618 ? 28.047 20.755 -29.752 1.00 88.81 618 ALA A CA 1
ATOM 4776 C C . ALA A 1 618 ? 28.398 20.148 -31.123 1.00 88.81 618 ALA A C 1
ATOM 4778 O O . ALA A 1 618 ? 28.437 20.875 -32.119 1.00 88.81 618 ALA A O 1
ATOM 4779 N N . ARG A 1 619 ? 28.593 18.823 -31.203 1.00 87.31 619 ARG A N 1
ATOM 4780 C CA . ARG A 1 619 ? 28.755 18.107 -32.483 1.00 87.31 619 ARG A CA 1
ATOM 4781 C C . ARG A 1 619 ? 27.511 18.218 -33.363 1.00 87.31 619 ARG A C 1
ATOM 4783 O O . ARG A 1 619 ? 27.639 18.593 -34.523 1.00 87.31 619 ARG A O 1
ATOM 4790 N N . VAL A 1 620 ? 26.323 17.975 -32.806 1.00 85.12 620 VAL A N 1
ATOM 4791 C CA . VAL A 1 620 ? 25.043 18.105 -33.523 1.00 85.12 620 VAL A CA 1
ATOM 4792 C C . VAL A 1 620 ? 24.848 19.515 -34.062 1.00 85.12 620 VAL A C 1
ATOM 4794 O O . VAL A 1 620 ? 24.484 19.672 -35.222 1.00 85.12 620 VAL A O 1
ATOM 4797 N N . GLU A 1 621 ? 25.125 20.547 -33.265 1.00 84.12 621 GLU A N 1
ATOM 4798 C CA . GLU A 1 621 ? 24.998 21.935 -33.717 1.00 84.12 621 GLU A CA 1
ATOM 4799 C C . GLU A 1 621 ? 26.060 22.291 -34.773 1.00 84.12 621 GLU A C 1
ATOM 4801 O O . GLU A 1 621 ? 25.780 23.051 -35.699 1.00 84.12 621 GLU A O 1
ATOM 4806 N N . THR A 1 622 ? 27.263 21.714 -34.688 1.00 88.44 622 THR A N 1
ATOM 4807 C CA . THR A 1 622 ? 28.301 21.881 -35.718 1.00 88.44 622 THR A CA 1
ATOM 4808 C C . THR A 1 622 ? 27.858 21.268 -37.047 1.00 88.44 622 THR A C 1
ATOM 4810 O O . THR A 1 622 ? 27.923 21.949 -38.068 1.00 88.44 622 THR A O 1
ATOM 4813 N N . GLU A 1 623 ? 27.347 20.034 -37.037 1.00 82.12 623 GLU A N 1
ATOM 4814 C CA . GLU A 1 623 ? 26.900 19.338 -38.252 1.00 82.12 623 GLU A CA 1
ATOM 4815 C C . GLU A 1 623 ? 25.639 19.974 -38.846 1.00 82.12 623 GLU A C 1
ATOM 4817 O O . GLU A 1 623 ? 25.527 20.158 -40.054 1.00 82.12 623 GLU A O 1
ATOM 4822 N N . LYS A 1 624 ? 24.714 20.407 -37.987 1.00 82.62 624 LYS A N 1
ATOM 4823 C CA . LYS A 1 624 ? 23.538 21.192 -38.371 1.00 82.62 624 LYS A CA 1
ATOM 4824 C C . LYS A 1 624 ? 23.925 22.459 -39.137 1.00 82.62 624 LYS A C 1
ATOM 4826 O O . LYS A 1 624 ? 23.339 22.752 -40.178 1.00 82.62 624 LYS A O 1
ATOM 4831 N N . ASN A 1 625 ? 24.920 23.195 -38.643 1.00 79.19 625 ASN A N 1
ATOM 4832 C CA . ASN A 1 625 ? 25.418 24.398 -39.306 1.00 79.19 625 ASN A CA 1
ATOM 4833 C C . ASN A 1 625 ? 26.213 24.065 -40.577 1.00 79.19 625 ASN A C 1
ATOM 4835 O O . ASN A 1 625 ? 26.077 24.772 -41.572 1.00 79.19 625 ASN A O 1
ATOM 4839 N N . ALA A 1 626 ? 26.997 22.983 -40.581 1.00 78.81 626 ALA A N 1
ATOM 4840 C CA . ALA A 1 626 ? 27.719 22.524 -41.766 1.00 78.81 626 ALA A CA 1
ATOM 4841 C C . ALA A 1 626 ? 26.759 22.140 -42.905 1.00 78.81 626 ALA A C 1
ATOM 4843 O O . ALA A 1 626 ? 26.940 22.612 -44.023 1.00 78.81 626 ALA A O 1
ATOM 4844 N N . ALA A 1 627 ? 25.693 21.388 -42.612 1.00 74.69 627 ALA A N 1
ATOM 4845 C CA . ALA A 1 627 ? 24.671 21.005 -43.586 1.00 74.69 627 ALA A CA 1
ATOM 4846 C C . ALA A 1 627 ? 23.906 22.218 -44.145 1.00 74.69 627 ALA A C 1
ATOM 4848 O O . ALA A 1 627 ? 23.619 22.278 -45.342 1.00 74.69 627 ALA A O 1
ATOM 4849 N N . ALA A 1 628 ? 23.613 23.216 -43.302 1.00 72.88 628 ALA A N 1
ATOM 4850 C CA . ALA A 1 628 ? 23.012 24.475 -43.745 1.00 72.88 628 ALA A CA 1
ATOM 4851 C C . ALA A 1 628 ? 23.949 25.255 -44.686 1.00 72.88 628 ALA A C 1
ATOM 4853 O O . ALA A 1 628 ? 23.519 25.745 -45.730 1.00 72.88 628 ALA A O 1
ATOM 4854 N N . VAL A 1 629 ? 25.240 25.333 -44.348 1.00 74.50 629 VAL A N 1
ATOM 4855 C CA . VAL A 1 629 ? 26.255 26.018 -45.162 1.00 74.50 629 VAL A CA 1
ATOM 4856 C C . VAL A 1 629 ? 26.504 25.291 -46.486 1.00 74.50 629 VAL A C 1
ATOM 4858 O O . VAL A 1 629 ? 26.546 25.957 -47.517 1.00 74.50 629 VAL A O 1
ATOM 4861 N N . GLU A 1 630 ? 26.614 23.958 -46.485 1.00 74.38 630 GLU A N 1
ATOM 4862 C CA . GLU A 1 630 ? 26.772 23.142 -47.701 1.00 74.38 630 GLU A CA 1
ATOM 4863 C C . GLU A 1 630 ? 25.567 23.307 -48.636 1.00 74.38 630 GLU A C 1
ATOM 4865 O O . GLU A 1 630 ? 25.729 23.471 -49.849 1.00 74.38 630 GLU A O 1
ATOM 4870 N N . TYR A 1 631 ? 24.350 23.352 -48.084 1.00 69.69 631 TYR A N 1
ATOM 4871 C CA . TYR A 1 631 ? 23.149 23.645 -48.863 1.00 69.69 631 TYR A CA 1
ATOM 4872 C C . TYR A 1 631 ? 23.206 25.042 -49.500 1.00 69.69 631 TYR A C 1
ATOM 4874 O O . TYR A 1 631 ? 22.966 25.183 -50.700 1.00 69.69 631 TYR A O 1
ATOM 4882 N N . LEU A 1 632 ? 23.567 26.073 -48.727 1.00 67.94 632 LEU A N 1
ATOM 4883 C CA . LEU A 1 632 ? 23.673 27.446 -49.228 1.00 67.94 632 LEU A CA 1
ATOM 4884 C C . LEU A 1 632 ? 24.763 27.600 -50.298 1.00 67.94 632 LEU A C 1
ATOM 4886 O O . LEU A 1 632 ? 24.547 28.323 -51.269 1.00 67.94 632 LEU A O 1
ATOM 4890 N N . SER A 1 633 ? 25.908 26.924 -50.155 1.00 65.88 633 SER A N 1
ATOM 4891 C CA . SER A 1 633 ? 26.982 26.960 -51.155 1.00 65.88 633 SER A CA 1
ATOM 4892 C C . SER A 1 633 ? 26.592 26.234 -52.438 1.00 65.88 633 SER A C 1
ATOM 4894 O O . SER A 1 633 ? 26.801 26.757 -53.528 1.00 65.88 633 SER A O 1
ATOM 4896 N N . THR A 1 634 ? 25.948 25.071 -52.324 1.00 62.69 634 THR A N 1
ATOM 4897 C CA . THR A 1 634 ? 25.529 24.273 -53.489 1.00 62.69 634 THR A CA 1
ATOM 4898 C C . THR A 1 634 ? 24.402 24.970 -54.257 1.00 62.69 634 THR A C 1
ATOM 4900 O O . THR A 1 634 ? 24.430 25.032 -55.485 1.00 62.69 634 THR A O 1
ATOM 4903 N N . ALA A 1 635 ? 23.462 25.601 -53.542 1.00 61.06 635 ALA A N 1
ATOM 4904 C CA . ALA A 1 635 ? 22.404 26.420 -54.133 1.00 61.06 635 ALA A CA 1
ATOM 4905 C C . ALA A 1 635 ? 22.926 27.716 -54.785 1.00 61.06 635 ALA A C 1
ATOM 4907 O O . ALA A 1 635 ? 22.290 28.243 -55.700 1.00 61.06 635 ALA A O 1
ATOM 4908 N N . ALA A 1 636 ? 24.062 28.247 -54.317 1.00 57.28 636 ALA A N 1
ATOM 4909 C CA . ALA A 1 636 ? 24.693 29.435 -54.888 1.00 57.28 636 ALA A CA 1
ATOM 4910 C C . ALA A 1 636 ? 25.507 29.127 -56.158 1.00 57.28 636 ALA A C 1
ATOM 4912 O O . ALA A 1 636 ? 25.494 29.934 -57.090 1.00 57.28 636 ALA A O 1
ATOM 4913 N N . ASP A 1 637 ? 26.182 27.974 -56.206 1.00 55.16 637 ASP A N 1
ATOM 4914 C CA . ASP A 1 637 ? 27.108 27.622 -57.289 1.00 55.16 637 ASP A CA 1
ATOM 4915 C C . ASP A 1 637 ? 26.437 26.881 -58.458 1.00 55.16 637 ASP A C 1
ATOM 4917 O O . ASP A 1 637 ? 26.863 27.017 -59.609 1.00 55.16 637 ASP A O 1
ATOM 4921 N N . GLU A 1 638 ? 25.343 26.156 -58.216 1.00 50.38 638 GLU A N 1
ATOM 4922 C CA . GLU A 1 638 ? 24.639 25.409 -59.253 1.00 50.38 638 GLU A CA 1
ATOM 4923 C C . GLU A 1 638 ? 23.176 25.829 -59.315 1.00 50.38 638 GLU A C 1
ATOM 4925 O O . GLU A 1 638 ? 22.325 25.307 -58.602 1.00 50.38 638 GLU A O 1
ATOM 4930 N N . GLY A 1 639 ? 22.831 26.699 -60.267 1.00 54.22 639 GLY A N 1
ATOM 4931 C CA . GLY A 1 639 ? 21.434 27.018 -60.578 1.00 54.22 639 GLY A CA 1
ATOM 4932 C C . GLY A 1 639 ? 20.589 25.833 -61.085 1.00 54.22 639 GLY A C 1
ATOM 4933 O O . GLY A 1 639 ? 19.629 26.094 -61.807 1.00 54.22 639 GLY A O 1
ATOM 4934 N N . LYS A 1 640 ? 20.971 24.568 -60.811 1.00 50.81 640 LYS A N 1
ATOM 4935 C CA . LYS A 1 640 ? 20.323 23.319 -61.257 1.00 50.81 640 LYS A CA 1
ATOM 4936 C C . LYS A 1 640 ? 20.545 22.058 -60.391 1.00 50.81 640 LYS A C 1
ATOM 4938 O O . LYS A 1 640 ? 20.072 21.006 -60.816 1.00 50.81 640 LYS A O 1
ATOM 4943 N N . SER A 1 641 ? 21.211 22.086 -59.233 1.00 48.97 641 SER A N 1
ATOM 4944 C CA . SER A 1 641 ? 21.339 20.869 -58.405 1.00 48.97 641 SER A CA 1
ATOM 4945 C C . SER A 1 641 ? 20.767 21.074 -57.014 1.00 48.97 641 SER A C 1
ATOM 4947 O O . SER A 1 641 ? 21.332 21.755 -56.168 1.00 48.97 641 SER A O 1
ATOM 4949 N N . ASN A 1 642 ? 19.623 20.441 -56.781 1.00 57.38 642 ASN A N 1
ATOM 4950 C CA . ASN A 1 642 ? 18.904 20.496 -55.518 1.00 57.38 642 ASN A CA 1
ATOM 4951 C C . ASN A 1 642 ? 19.299 19.351 -54.562 1.00 57.38 642 ASN A C 1
ATOM 4953 O O . ASN A 1 642 ? 18.497 18.981 -53.705 1.00 57.38 642 ASN A O 1
ATOM 4957 N N . ALA A 1 643 ? 20.480 18.744 -54.733 1.00 57.75 643 ALA A N 1
ATOM 4958 C CA . ALA A 1 643 ? 20.916 17.597 -53.942 1.00 57.75 643 ALA A CA 1
ATOM 4959 C C . ALA A 1 643 ? 21.705 18.016 -52.687 1.00 57.75 643 ALA A C 1
ATOM 4961 O O . ALA A 1 643 ? 22.704 18.714 -52.811 1.00 57.75 643 ALA A O 1
ATOM 4962 N N . VAL A 1 644 ? 21.296 17.565 -51.494 1.00 55.31 644 VAL A N 1
ATOM 4963 C CA . VAL A 1 644 ? 22.080 17.730 -50.248 1.00 55.31 644 VAL A CA 1
ATOM 4964 C C . VAL A 1 644 ? 22.839 16.446 -49.967 1.00 55.31 644 VAL A C 1
ATOM 4966 O O . VAL A 1 644 ? 22.225 15.384 -49.832 1.00 55.31 644 VAL A O 1
ATOM 4969 N N . THR A 1 645 ? 24.159 16.537 -49.872 1.00 52.84 645 THR A N 1
ATOM 4970 C CA . THR A 1 645 ? 25.068 15.447 -49.499 1.00 52.84 645 THR A CA 1
ATOM 4971 C C . THR A 1 645 ? 25.624 15.666 -48.090 1.00 52.84 645 THR A C 1
ATOM 4973 O O . THR A 1 645 ? 25.588 16.783 -47.597 1.00 52.84 645 THR A O 1
ATOM 4976 N N . ASN A 1 646 ? 26.078 14.614 -47.396 1.00 57.06 646 ASN A N 1
ATOM 4977 C CA . ASN A 1 646 ? 27.007 14.799 -46.265 1.00 57.06 646 ASN A CA 1
ATOM 4978 C C . ASN A 1 646 ? 28.446 14.957 -46.771 1.00 57.06 646 ASN A C 1
ATOM 4980 O O . ASN A 1 646 ? 28.774 14.618 -47.911 1.00 57.06 646 ASN A O 1
ATOM 4984 N N . ALA A 1 647 ? 29.343 15.282 -45.837 1.00 48.34 647 ALA A N 1
ATOM 4985 C CA . ALA A 1 647 ? 30.791 15.197 -45.996 1.00 48.34 647 ALA A CA 1
ATOM 4986 C C . ALA A 1 647 ? 31.313 13.825 -46.492 1.00 48.34 647 ALA A C 1
ATOM 4988 O O . ALA A 1 647 ? 32.435 13.740 -46.989 1.00 48.34 647 ALA A O 1
ATOM 4989 N N . GLN A 1 648 ? 30.533 12.741 -46.374 1.00 48.50 648 GLN A N 1
ATOM 4990 C CA . GLN A 1 648 ? 30.863 11.405 -46.892 1.00 48.50 648 GLN A CA 1
ATOM 4991 C C . GLN A 1 648 ? 30.317 11.137 -48.314 1.00 48.50 648 GLN A C 1
ATOM 4993 O O . GLN A 1 648 ? 30.463 10.023 -48.823 1.00 48.50 648 GLN A O 1
ATOM 4998 N N . GLY A 1 649 ? 29.709 12.129 -48.974 1.00 53.66 649 GLY A N 1
ATOM 4999 C CA . GLY A 1 649 ? 29.201 12.043 -50.347 1.00 53.66 649 GLY A CA 1
ATOM 5000 C C . GLY A 1 649 ? 27.887 11.268 -50.516 1.00 53.66 649 GLY A C 1
ATOM 5001 O O . GLY A 1 649 ? 27.513 10.943 -51.643 1.00 53.66 649 GLY A O 1
ATOM 5002 N N . GLN A 1 650 ? 27.174 10.945 -49.434 1.00 55.72 650 GLN A N 1
ATOM 5003 C CA . GLN A 1 650 ? 25.844 10.337 -49.501 1.00 55.72 650 GLN A CA 1
ATOM 5004 C C . GLN A 1 650 ? 24.780 11.412 -49.701 1.00 55.72 650 GLN A C 1
ATOM 5006 O O . GLN A 1 650 ? 24.613 12.287 -48.856 1.00 55.72 650 GLN A O 1
ATOM 5011 N N . THR A 1 651 ? 24.039 11.330 -50.805 1.00 54.12 651 THR A N 1
ATOM 5012 C CA . THR A 1 651 ? 22.909 12.223 -51.081 1.00 54.12 651 THR A CA 1
ATOM 5013 C C . THR A 1 651 ? 21.722 11.858 -50.196 1.00 54.12 651 THR A C 1
ATOM 5015 O O . THR A 1 651 ? 21.223 10.735 -50.265 1.00 54.12 651 THR A O 1
ATOM 5018 N N . TYR A 1 652 ? 21.246 12.804 -49.390 1.00 51.41 652 TYR A N 1
ATOM 5019 C CA . TYR A 1 652 ? 20.084 12.617 -48.523 1.00 51.41 652 TYR A CA 1
ATOM 5020 C C . TYR A 1 652 ? 18.772 13.028 -49.184 1.00 51.41 652 TYR A C 1
ATOM 5022 O O . TYR A 1 652 ? 17.759 12.371 -48.962 1.00 51.41 652 TYR A O 1
ATOM 5030 N N . TYR A 1 653 ? 18.781 14.098 -49.986 1.00 57.66 653 TYR A N 1
ATOM 5031 C CA . TYR A 1 653 ? 17.582 14.672 -50.604 1.00 57.66 653 TYR A CA 1
ATOM 5032 C C . TYR A 1 653 ? 17.876 15.305 -51.955 1.00 57.66 653 TYR A C 1
ATOM 5034 O O . TYR A 1 653 ? 18.984 15.773 -52.178 1.00 57.66 653 TYR A O 1
ATOM 5042 N N . THR A 1 654 ? 16.851 15.359 -52.809 1.00 56.34 654 THR A N 1
ATOM 5043 C CA . THR A 1 654 ? 16.760 16.257 -53.967 1.00 56.34 654 THR A CA 1
ATOM 5044 C C . THR A 1 654 ? 15.501 17.109 -53.802 1.00 56.34 654 THR A C 1
ATOM 5046 O O . THR A 1 654 ? 14.417 16.563 -53.609 1.00 56.34 654 THR A O 1
ATOM 5049 N N . PHE A 1 655 ? 15.618 18.438 -53.799 1.00 56.56 655 PHE A N 1
ATOM 5050 C CA . PHE A 1 655 ? 14.443 19.322 -53.826 1.00 56.56 655 PHE A CA 1
ATOM 5051 C C . PHE A 1 655 ? 13.915 19.458 -55.263 1.00 56.56 655 PHE A C 1
ATOM 5053 O O . PHE A 1 655 ? 14.693 19.563 -56.205 1.00 56.56 655 PHE A O 1
ATOM 5060 N N . ASP A 1 656 ? 12.599 19.484 -55.451 1.00 56.00 656 ASP A N 1
ATOM 5061 C CA . ASP A 1 656 ? 12.011 19.914 -56.725 1.00 56.00 656 ASP A CA 1
ATOM 5062 C C . ASP A 1 656 ? 11.936 21.455 -56.760 1.00 56.00 656 ASP A C 1
ATOM 5064 O O . ASP A 1 656 ? 11.798 22.101 -55.714 1.00 56.00 656 ASP A O 1
ATOM 5068 N N . ASP A 1 657 ? 12.027 22.059 -57.948 1.00 56.94 657 ASP A N 1
ATOM 5069 C CA . ASP A 1 657 ? 12.136 23.520 -58.183 1.00 56.94 657 ASP A CA 1
ATOM 5070 C C . ASP A 1 657 ? 10.883 24.348 -57.787 1.00 56.94 657 ASP A C 1
ATOM 5072 O O . ASP A 1 657 ? 10.765 25.524 -58.130 1.00 56.94 657 ASP A O 1
ATOM 5076 N N . GLY A 1 658 ? 9.932 23.767 -57.051 1.00 56.56 658 GLY A N 1
ATOM 5077 C CA . GLY A 1 658 ? 8.722 24.451 -56.584 1.00 56.56 658 GLY A CA 1
ATOM 5078 C C . GLY A 1 658 ? 8.975 25.488 -55.478 1.00 56.56 658 GLY A C 1
ATOM 5079 O O . GLY A 1 658 ? 9.897 25.319 -54.678 1.00 56.56 658 GLY A O 1
ATOM 5080 N N . ASP A 1 659 ? 8.105 26.515 -55.449 1.00 47.41 659 ASP A N 1
ATOM 5081 C CA . ASP A 1 659 ? 8.015 27.784 -54.673 1.00 47.41 659 ASP A CA 1
ATOM 5082 C C . ASP A 1 659 ? 8.261 27.750 -53.137 1.00 47.41 659 ASP A C 1
ATOM 5084 O O . ASP A 1 659 ? 7.638 28.472 -52.353 1.00 47.41 659 ASP A O 1
ATOM 5088 N N . TYR A 1 660 ? 9.193 26.946 -52.649 1.00 55.62 660 TYR A N 1
ATOM 5089 C CA . TYR A 1 660 ? 9.648 27.004 -51.267 1.00 55.62 660 TYR A CA 1
ATOM 5090 C C . TYR A 1 660 ? 10.616 28.169 -51.079 1.00 55.62 660 TYR A C 1
ATOM 5092 O O . TYR A 1 660 ? 11.583 28.334 -51.828 1.00 55.62 660 TYR A O 1
ATOM 5100 N N . LYS A 1 661 ? 10.391 28.966 -50.031 1.00 65.94 661 LYS A N 1
ATOM 5101 C CA . LYS A 1 661 ? 11.331 30.018 -49.644 1.00 65.94 661 LYS A CA 1
ATOM 5102 C C . LYS A 1 661 ? 12.650 29.364 -49.237 1.00 65.94 661 LYS A C 1
ATOM 5104 O O . LYS A 1 661 ? 12.652 28.394 -48.486 1.00 65.94 661 LYS A O 1
ATOM 5109 N N . ALA A 1 662 ? 13.769 29.915 -49.703 1.00 65.25 662 ALA A N 1
ATOM 5110 C CA . ALA A 1 662 ? 15.108 29.384 -49.428 1.00 65.25 662 ALA A CA 1
ATOM 5111 C C . ALA A 1 662 ? 15.373 29.136 -47.927 1.00 65.25 662 ALA A C 1
ATOM 5113 O O . ALA A 1 662 ? 16.011 28.147 -47.584 1.00 65.25 662 ALA A O 1
ATOM 5114 N N . ALA A 1 663 ? 14.799 29.966 -47.048 1.00 65.69 663 ALA A N 1
ATOM 5115 C CA . ALA A 1 663 ? 14.893 29.825 -45.594 1.00 65.69 663 ALA A CA 1
ATOM 5116 C C . ALA A 1 663 ? 14.251 28.533 -45.046 1.00 65.69 663 ALA A C 1
ATOM 5118 O O . ALA A 1 663 ? 14.771 27.948 -44.100 1.00 65.69 663 ALA A O 1
ATOM 5119 N N . ASP A 1 664 ? 13.154 28.058 -45.645 1.00 70.81 664 ASP A N 1
ATOM 5120 C CA . ASP A 1 664 ? 12.487 26.826 -45.201 1.00 70.81 664 ASP A CA 1
ATOM 5121 C C . ASP A 1 664 ? 13.302 25.587 -45.617 1.00 70.81 664 ASP A C 1
ATOM 5123 O O . ASP A 1 664 ? 13.370 24.604 -44.879 1.00 70.81 664 ASP A O 1
ATOM 5127 N N . LYS A 1 665 ? 13.977 25.650 -46.778 1.00 67.50 665 LYS A N 1
ATOM 5128 C CA . LYS A 1 665 ? 14.882 24.587 -47.250 1.00 67.50 665 LYS A CA 1
ATOM 5129 C C . LYS A 1 665 ? 16.178 24.531 -46.429 1.00 67.50 665 LYS A C 1
ATOM 5131 O O . LYS A 1 665 ? 16.635 23.440 -46.104 1.00 67.50 665 LYS A O 1
ATOM 5136 N N . GLU A 1 666 ? 16.724 25.686 -46.044 1.00 73.38 666 GLU A N 1
ATOM 5137 C CA . GLU A 1 666 ? 17.889 25.790 -45.152 1.00 73.38 666 GLU A CA 1
ATOM 5138 C C . GLU A 1 666 ? 17.589 25.211 -43.760 1.00 73.38 666 GLU A C 1
ATOM 5140 O O . GLU A 1 666 ? 18.349 24.383 -43.261 1.00 73.38 666 GLU A O 1
ATOM 5145 N N . ALA A 1 667 ? 16.446 25.571 -43.162 1.00 71.62 667 ALA A N 1
ATOM 5146 C CA . ALA A 1 667 ? 16.028 25.034 -41.867 1.00 71.62 667 ALA A CA 1
ATOM 5147 C C . ALA A 1 667 ? 15.825 23.508 -41.906 1.00 71.62 667 ALA A C 1
ATOM 5149 O O . ALA A 1 667 ? 16.260 22.807 -40.992 1.00 71.62 667 ALA A O 1
ATOM 5150 N N . ALA A 1 668 ? 15.230 22.983 -42.984 1.00 70.19 668 ALA A N 1
ATOM 5151 C CA . ALA A 1 668 ? 15.059 21.544 -43.172 1.00 70.19 668 ALA A CA 1
ATOM 5152 C C . ALA A 1 668 ? 16.401 20.806 -43.349 1.00 70.19 668 ALA A C 1
ATOM 5154 O O . ALA A 1 668 ? 16.593 19.745 -42.756 1.00 70.19 668 ALA A O 1
ATOM 5155 N N . ALA A 1 669 ? 17.342 21.361 -44.123 1.00 72.31 669 ALA A N 1
ATOM 5156 C CA . ALA A 1 669 ? 18.684 20.792 -44.283 1.00 72.31 669 ALA A CA 1
ATOM 5157 C C . ALA A 1 669 ? 19.453 20.768 -42.950 1.00 72.31 669 ALA A C 1
ATOM 5159 O O . ALA A 1 669 ? 20.069 19.758 -42.609 1.00 72.31 669 ALA A O 1
ATOM 5160 N N . ALA A 1 670 ? 19.342 21.840 -42.161 1.00 74.50 670 ALA A N 1
ATOM 5161 C CA . ALA A 1 670 ? 19.927 21.931 -40.828 1.00 74.50 670 ALA A CA 1
ATOM 5162 C C . ALA A 1 670 ? 19.355 20.856 -39.880 1.00 74.50 670 ALA A C 1
ATOM 5164 O O . ALA A 1 670 ? 20.104 20.123 -39.233 1.00 74.50 670 ALA A O 1
ATOM 5165 N N . GLU A 1 671 ? 18.028 20.713 -39.815 1.00 73.88 671 GLU A N 1
ATOM 5166 C CA . GLU A 1 671 ? 17.369 19.730 -38.943 1.00 73.88 671 GLU A CA 1
ATOM 5167 C C . GLU A 1 671 ? 17.683 18.280 -39.349 1.00 73.88 671 GLU A C 1
ATOM 5169 O O . GLU A 1 671 ? 17.894 17.420 -38.491 1.00 73.88 671 GLU A O 1
ATOM 5174 N N . LEU A 1 672 ? 17.816 18.010 -40.651 1.00 72.06 672 LEU A N 1
ATOM 5175 C CA . LEU A 1 672 ? 18.259 16.710 -41.155 1.00 72.06 672 LEU A CA 1
ATOM 5176 C C . LEU A 1 672 ? 19.723 16.411 -40.802 1.00 72.06 672 LEU A C 1
ATOM 5178 O O . LEU A 1 672 ? 20.009 15.293 -40.368 1.00 72.06 672 LEU A O 1
ATOM 5182 N N . GLY A 1 673 ? 20.627 17.390 -40.931 1.00 74.94 673 GLY A N 1
ATOM 5183 C CA . GLY A 1 673 ? 22.021 17.264 -40.488 1.00 74.94 673 GLY A CA 1
ATOM 5184 C C . GLY A 1 673 ? 22.114 16.951 -38.992 1.00 74.94 673 GLY A C 1
ATOM 5185 O O . GLY A 1 673 ? 22.802 16.013 -38.588 1.00 74.94 673 GLY A O 1
ATOM 5186 N N . ALA A 1 674 ? 21.310 17.641 -38.176 1.00 75.62 674 ALA A N 1
ATOM 5187 C CA . ALA A 1 674 ? 21.207 17.367 -36.746 1.00 75.62 674 ALA A CA 1
ATOM 5188 C C . ALA A 1 674 ? 20.727 15.931 -36.461 1.00 75.62 674 ALA A C 1
ATOM 5190 O O . ALA A 1 674 ? 21.313 15.220 -35.643 1.00 75.62 674 ALA A O 1
ATOM 5191 N N . GLN A 1 675 ? 19.680 15.471 -37.151 1.00 75.44 675 GLN A N 1
ATOM 5192 C CA . GLN A 1 675 ? 19.122 14.132 -36.953 1.00 75.44 675 GLN A CA 1
ATOM 5193 C C . GLN A 1 675 ? 20.074 13.016 -37.414 1.00 75.44 675 GLN A C 1
ATOM 5195 O O . GLN A 1 675 ? 20.117 11.949 -36.788 1.00 75.44 675 GLN A O 1
ATOM 5200 N N . ALA A 1 676 ? 20.830 13.246 -38.491 1.00 74.88 676 ALA A N 1
ATOM 5201 C CA . ALA A 1 676 ? 21.865 12.336 -38.968 1.00 74.88 676 ALA A CA 1
ATOM 5202 C C . ALA A 1 676 ? 22.991 12.191 -37.934 1.00 74.88 676 ALA A C 1
ATOM 5204 O O . ALA A 1 676 ? 23.344 11.061 -37.589 1.00 74.88 676 ALA A O 1
ATOM 5205 N N . GLU A 1 677 ? 23.466 13.301 -37.364 1.00 85.69 677 GLU A N 1
ATOM 5206 C CA . GLU A 1 677 ? 24.508 13.280 -36.333 1.00 85.69 677 GLU A CA 1
ATOM 5207 C C . GLU A 1 677 ? 24.015 12.636 -35.027 1.00 85.69 677 GLU A C 1
ATOM 5209 O O . GLU A 1 677 ? 24.710 11.801 -34.452 1.00 85.69 677 GLU A O 1
ATOM 5214 N N . ILE A 1 678 ? 22.768 12.891 -34.603 1.00 78.19 678 ILE A N 1
ATOM 5215 C CA . ILE A 1 678 ? 22.142 12.177 -33.469 1.00 78.19 678 ILE A CA 1
ATOM 5216 C C . ILE A 1 678 ? 22.157 10.656 -33.701 1.00 78.19 678 ILE A C 1
ATOM 5218 O O . ILE A 1 678 ? 22.438 9.875 -32.786 1.00 78.19 678 ILE A O 1
ATOM 5222 N N . ASN A 1 679 ? 21.855 10.205 -34.921 1.00 77.12 679 ASN A N 1
ATOM 5223 C CA . ASN A 1 679 ? 21.878 8.784 -35.268 1.00 77.12 679 ASN A CA 1
ATOM 5224 C C . ASN A 1 679 ? 23.308 8.218 -35.329 1.00 77.12 679 ASN A C 1
ATOM 5226 O O . ASN A 1 679 ? 23.518 7.066 -34.929 1.00 77.12 679 ASN A O 1
ATOM 5230 N N . ALA A 1 680 ? 24.282 9.009 -35.788 1.00 79.31 680 ALA A N 1
ATOM 5231 C CA . ALA A 1 680 ? 25.698 8.651 -35.768 1.00 79.31 680 ALA A CA 1
ATOM 5232 C C . ALA A 1 680 ? 26.199 8.483 -34.326 1.00 79.31 680 ALA A C 1
ATOM 5234 O O . ALA A 1 680 ? 26.721 7.423 -33.989 1.00 79.31 680 ALA A O 1
ATOM 5235 N N . ILE A 1 681 ? 25.903 9.439 -33.440 1.00 81.88 681 ILE A N 1
ATOM 5236 C CA . ILE A 1 681 ? 26.220 9.376 -32.005 1.00 81.88 681 ILE A CA 1
ATOM 5237 C C . ILE A 1 681 ? 25.609 8.126 -31.359 1.00 81.88 681 ILE A C 1
ATOM 5239 O O . ILE A 1 681 ? 26.302 7.367 -30.681 1.00 81.88 681 ILE A O 1
ATOM 5243 N N . LYS A 1 682 ? 24.326 7.839 -31.613 1.00 80.81 682 LYS A N 1
ATOM 5244 C CA . LYS A 1 682 ? 23.671 6.614 -31.115 1.00 80.81 682 LYS A CA 1
ATOM 5245 C C . LYS A 1 682 ? 24.348 5.341 -31.620 1.00 80.81 682 LYS A C 1
ATOM 5247 O O . LYS A 1 682 ? 24.443 4.356 -30.886 1.00 80.81 682 LYS A O 1
ATOM 5252 N N . THR A 1 683 ? 24.808 5.347 -32.867 1.00 80.25 683 THR A N 1
ATOM 5253 C CA . THR A 1 683 ? 25.547 4.226 -33.458 1.00 80.25 683 THR A CA 1
ATOM 5254 C C . THR A 1 683 ? 26.916 4.064 -32.799 1.00 80.25 683 THR A C 1
ATOM 5256 O O . THR A 1 683 ? 27.293 2.943 -32.461 1.00 80.25 683 THR A O 1
ATOM 5259 N N . ASP A 1 684 ? 27.625 5.160 -32.540 1.00 83.12 684 ASP A N 1
ATOM 5260 C CA . ASP A 1 684 ? 28.925 5.154 -31.868 1.00 83.12 684 ASP A CA 1
ATOM 5261 C C . ASP A 1 684 ? 28.815 4.673 -30.418 1.00 83.12 684 ASP A C 1
ATOM 5263 O O . ASP A 1 684 ? 29.620 3.852 -29.980 1.00 83.12 684 ASP A O 1
ATOM 5267 N N . ARG A 1 685 ? 27.783 5.101 -29.678 1.00 84.06 685 ARG A N 1
ATOM 5268 C CA . ARG A 1 685 ? 27.510 4.621 -28.313 1.00 84.06 685 ARG A CA 1
ATOM 5269 C C . ARG A 1 685 ? 27.249 3.110 -28.281 1.00 84.06 685 ARG A C 1
ATOM 5271 O O . ARG A 1 685 ? 27.815 2.416 -27.440 1.00 84.06 685 ARG A O 1
ATOM 5278 N N . ARG A 1 686 ? 26.464 2.583 -29.233 1.00 80.38 686 ARG A N 1
ATOM 5279 C CA . ARG A 1 686 ? 26.241 1.130 -29.394 1.00 80.38 686 ARG A CA 1
ATOM 5280 C C . ARG A 1 686 ? 27.535 0.383 -29.677 1.00 80.38 686 ARG A C 1
ATOM 5282 O O . ARG A 1 686 ? 27.840 -0.576 -28.979 1.00 80.38 686 ARG A O 1
ATOM 5289 N N . LYS A 1 687 ? 28.315 0.856 -30.649 1.00 83.00 687 LYS A N 1
ATOM 5290 C CA . LYS A 1 687 ? 29.607 0.256 -30.995 1.00 83.00 687 LYS A CA 1
ATOM 5291 C C . LYS A 1 687 ? 30.579 0.282 -29.822 1.00 83.00 687 LYS A C 1
ATOM 5293 O O . LYS A 1 687 ? 31.224 -0.719 -29.559 1.00 83.00 687 LYS A O 1
ATOM 5298 N N . ASN A 1 688 ? 30.669 1.385 -29.080 1.00 84.62 688 ASN A N 1
ATOM 5299 C CA . ASN A 1 688 ? 31.544 1.471 -27.909 1.00 84.62 688 ASN A CA 1
ATOM 5300 C C . ASN A 1 688 ? 31.145 0.460 -26.821 1.00 84.62 688 ASN A C 1
ATOM 5302 O O . ASN A 1 688 ? 32.026 -0.151 -26.221 1.00 84.62 688 ASN A O 1
ATOM 5306 N N . LEU A 1 689 ? 29.844 0.245 -26.594 1.00 82.19 689 LEU A N 1
ATOM 5307 C CA . LEU A 1 689 ? 29.356 -0.800 -25.693 1.00 82.19 689 LEU A CA 1
ATOM 5308 C C . LEU A 1 689 ? 29.703 -2.205 -26.212 1.00 82.19 689 LEU A C 1
ATOM 5310 O O . LEU A 1 689 ? 30.204 -3.027 -25.450 1.00 82.19 689 LEU A O 1
ATOM 5314 N N . GLU A 1 690 ? 29.494 -2.466 -27.507 1.00 80.69 690 GLU A N 1
ATOM 5315 C CA . GLU A 1 690 ? 29.899 -3.720 -28.160 1.00 80.69 690 GLU A CA 1
ATOM 5316 C C . GLU A 1 690 ? 31.410 -3.958 -28.019 1.00 80.69 690 GLU A C 1
ATOM 5318 O O . GLU A 1 690 ? 31.835 -5.057 -27.676 1.00 80.69 690 GLU A O 1
ATOM 5323 N N . TYR A 1 691 ? 32.239 -2.931 -28.214 1.00 84.88 691 TYR A N 1
ATOM 5324 C CA . TYR A 1 691 ? 33.688 -3.031 -28.060 1.00 84.88 691 TYR A CA 1
ATOM 5325 C C . TYR A 1 691 ? 34.094 -3.293 -26.613 1.00 84.88 691 TYR A C 1
ATOM 5327 O O . TYR A 1 691 ? 34.900 -4.187 -26.387 1.00 84.88 691 TYR A O 1
ATOM 5335 N N . LYS A 1 692 ? 33.502 -2.596 -25.632 1.00 83.62 692 LYS A N 1
ATOM 5336 C CA . LYS A 1 692 ? 33.726 -2.884 -24.205 1.00 83.62 692 LYS A CA 1
ATOM 5337 C C . LYS A 1 692 ? 33.340 -4.318 -23.856 1.00 83.62 692 LYS A C 1
ATOM 5339 O O . LYS A 1 692 ? 34.058 -4.988 -23.122 1.00 83.62 692 LYS A O 1
ATOM 5344 N N . PHE A 1 693 ? 32.232 -4.803 -24.411 1.00 80.94 693 PHE A N 1
ATOM 5345 C CA . PHE A 1 693 ? 31.806 -6.186 -24.257 1.00 80.94 693 PHE A CA 1
ATOM 5346 C C . PHE A 1 693 ? 32.823 -7.173 -24.849 1.00 80.94 693 PHE A C 1
ATOM 5348 O O . PHE A 1 693 ? 33.190 -8.148 -24.201 1.00 80.94 693 PHE A O 1
ATOM 5355 N N . TYR A 1 694 ? 33.324 -6.925 -26.058 1.00 79.69 694 TYR A N 1
ATOM 5356 C CA . TYR A 1 694 ? 34.362 -7.769 -26.650 1.00 79.69 694 TYR A CA 1
ATOM 5357 C 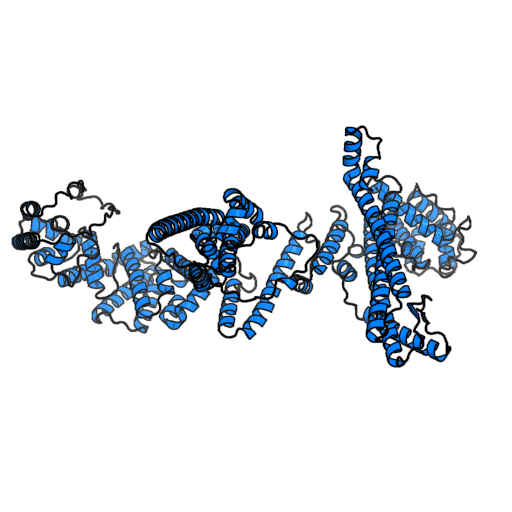C . TYR A 1 694 ? 35.670 -7.711 -25.861 1.00 79.69 694 TYR A C 1
ATOM 5359 O O . TYR A 1 694 ? 36.242 -8.759 -25.578 1.00 79.69 694 TYR A O 1
ATOM 5367 N N . ASP A 1 695 ? 36.114 -6.525 -25.449 1.00 81.94 695 ASP A N 1
ATOM 5368 C CA . ASP A 1 695 ? 37.295 -6.355 -24.603 1.00 81.94 695 ASP A CA 1
ATOM 5369 C C . ASP A 1 695 ? 37.148 -7.126 -23.291 1.00 81.94 695 ASP A C 1
ATOM 5371 O O . ASP A 1 695 ? 38.078 -7.814 -22.882 1.00 81.94 695 ASP A O 1
ATOM 5375 N N . SER A 1 696 ? 35.969 -7.091 -22.667 1.00 81.62 696 SER A N 1
ATOM 5376 C CA . SER A 1 696 ? 35.701 -7.829 -21.435 1.00 81.62 696 SER A CA 1
ATOM 5377 C C . SER A 1 696 ? 35.787 -9.344 -21.631 1.00 81.62 696 SER A C 1
ATOM 5379 O O . SER A 1 696 ? 36.383 -10.044 -20.810 1.00 81.62 696 SER A O 1
ATOM 5381 N N . GLN A 1 697 ? 35.258 -9.864 -22.744 1.00 79.25 697 GLN A N 1
ATOM 5382 C CA . GLN A 1 697 ? 35.359 -11.290 -23.061 1.00 79.25 697 GLN A CA 1
ATOM 5383 C C . GLN A 1 697 ? 36.802 -11.694 -23.327 1.00 79.25 697 GLN A C 1
ATOM 5385 O O . GLN A 1 697 ? 37.280 -12.676 -22.762 1.00 79.25 697 GLN A O 1
ATOM 5390 N N . VAL A 1 698 ? 37.506 -10.930 -24.158 1.00 75.88 698 VAL A N 1
ATOM 5391 C CA . VAL A 1 698 ? 38.876 -11.245 -24.561 1.00 75.88 698 VAL A CA 1
ATOM 5392 C C . VAL A 1 698 ? 39.859 -11.032 -23.393 1.00 75.88 698 VAL A C 1
ATOM 5394 O O . VAL A 1 698 ? 40.837 -11.766 -23.295 1.00 75.88 698 VAL A O 1
ATOM 5397 N N . TRP A 1 699 ? 39.561 -10.153 -22.430 1.00 84.12 699 TRP A N 1
ATOM 5398 C CA . TRP A 1 699 ? 40.332 -10.025 -21.186 1.00 84.12 699 TRP A CA 1
ATOM 5399 C C . TRP A 1 699 ? 40.155 -11.218 -20.241 1.00 84.12 699 TRP A C 1
ATOM 5401 O O . TRP A 1 699 ? 41.130 -11.731 -19.699 1.00 84.12 699 TRP A O 1
ATOM 5411 N N . LYS A 1 700 ? 38.923 -11.723 -20.058 1.00 76.62 700 LYS A N 1
ATOM 5412 C CA . LYS A 1 700 ? 38.685 -12.945 -19.252 1.00 76.62 700 LYS A CA 1
ATOM 5413 C C . LYS A 1 700 ? 39.432 -14.159 -19.795 1.00 76.62 700 LYS A C 1
ATOM 5415 O O . LYS A 1 700 ? 39.686 -15.133 -19.089 1.00 76.62 700 LYS A O 1
ATOM 5420 N N . ILE A 1 701 ? 39.716 -14.102 -21.085 1.00 72.12 701 ILE A N 1
ATOM 5421 C CA . ILE A 1 701 ? 40.452 -15.091 -21.843 1.00 72.12 701 ILE A CA 1
ATOM 5422 C C . ILE A 1 701 ? 41.960 -14.925 -21.634 1.00 72.12 701 ILE A C 1
ATOM 5424 O O . ILE A 1 701 ? 42.643 -15.912 -21.361 1.00 72.12 701 ILE A O 1
ATOM 5428 N N . ASP A 1 702 ? 42.457 -13.698 -21.759 1.00 77.25 702 ASP A N 1
ATOM 5429 C CA . ASP A 1 702 ? 43.854 -13.330 -21.579 1.00 77.25 702 ASP A CA 1
ATOM 5430 C C . ASP A 1 702 ? 43.919 -11.953 -20.910 1.00 77.25 702 ASP A C 1
ATOM 5432 O O . ASP A 1 702 ? 43.621 -10.923 -21.520 1.00 77.25 702 ASP A O 1
ATOM 5436 N N . ASN A 1 703 ? 44.325 -11.939 -19.640 1.00 84.50 703 ASN A N 1
ATOM 5437 C CA . ASN A 1 703 ? 44.355 -10.736 -18.811 1.00 84.50 703 ASN A CA 1
ATOM 5438 C C . ASN A 1 703 ? 45.372 -9.682 -19.287 1.00 84.50 703 ASN A C 1
ATOM 5440 O O . ASN A 1 703 ? 45.437 -8.594 -18.714 1.00 84.50 703 ASN A O 1
ATOM 5444 N N . ASN A 1 704 ? 46.149 -9.987 -20.331 1.00 82.56 704 ASN A N 1
ATOM 5445 C CA . ASN A 1 704 ? 47.071 -9.059 -20.970 1.00 82.56 704 ASN A CA 1
ATOM 5446 C C . ASN A 1 704 ? 46.409 -8.163 -22.020 1.00 82.56 704 ASN A C 1
ATOM 5448 O O . ASN A 1 704 ? 47.019 -7.206 -22.494 1.00 82.56 704 ASN A O 1
ATOM 5452 N N . ILE A 1 705 ? 45.170 -8.443 -22.411 1.00 81.56 705 ILE A N 1
ATOM 5453 C CA . ILE A 1 705 ? 44.441 -7.630 -23.388 1.00 81.56 705 ILE A CA 1
ATOM 5454 C C . ILE A 1 705 ? 44.168 -6.256 -22.781 1.00 81.56 705 ILE A C 1
ATOM 5456 O O . ILE A 1 705 ? 43.731 -6.158 -21.644 1.00 81.56 705 ILE A O 1
ATOM 5460 N N . ALA A 1 706 ? 44.469 -5.185 -23.517 1.00 85.00 706 ALA A N 1
ATOM 5461 C CA . ALA A 1 706 ? 44.242 -3.818 -23.057 1.00 85.00 706 ALA A CA 1
ATOM 5462 C C . ALA A 1 706 ? 42.829 -3.337 -23.425 1.00 85.00 706 ALA A C 1
ATOM 5464 O O . ALA A 1 706 ? 42.257 -3.779 -24.425 1.00 85.00 706 ALA A O 1
ATOM 5465 N N . VAL A 1 707 ? 42.280 -2.392 -22.658 1.00 84.50 707 VAL A N 1
ATOM 5466 C CA . VAL A 1 707 ? 41.006 -1.738 -23.001 1.00 84.50 707 VAL A CA 1
ATOM 5467 C C . VAL A 1 707 ? 41.128 -1.025 -24.346 1.00 84.50 707 VAL A C 1
ATOM 5469 O O . VAL A 1 707 ? 42.129 -0.364 -24.622 1.00 84.50 707 VAL A O 1
ATOM 5472 N N . GLY A 1 708 ? 40.098 -1.138 -25.182 1.00 85.06 708 GLY A N 1
ATOM 5473 C CA . GLY A 1 708 ? 40.047 -0.551 -26.516 1.00 85.06 708 GLY A CA 1
ATOM 5474 C C . GLY A 1 708 ? 40.624 -1.446 -27.611 1.00 85.06 708 GLY A C 1
ATOM 5475 O O . GLY A 1 708 ? 40.616 -1.038 -28.774 1.00 85.06 708 GLY A O 1
ATOM 5476 N N . THR A 1 709 ? 41.087 -2.659 -27.287 1.00 84.81 709 THR A N 1
ATOM 5477 C CA . THR A 1 709 ? 41.616 -3.607 -28.279 1.00 84.81 709 THR A CA 1
ATOM 5478 C C . THR A 1 709 ? 40.540 -3.969 -29.302 1.00 84.81 709 THR A C 1
ATOM 5480 O O . THR A 1 709 ? 40.747 -3.832 -30.506 1.00 84.81 709 THR A O 1
ATOM 5483 N N . ALA A 1 710 ? 39.346 -4.339 -28.851 1.00 84.25 710 ALA A N 1
ATOM 5484 C CA . ALA A 1 710 ? 38.216 -4.651 -29.708 1.00 84.25 710 ALA A CA 1
ATOM 5485 C C . ALA A 1 710 ? 37.845 -3.471 -30.607 1.00 84.25 710 ALA A C 1
ATOM 5487 O O . ALA A 1 710 ? 37.659 -3.668 -31.804 1.00 84.25 710 ALA A O 1
ATOM 5488 N N . LYS A 1 711 ? 37.814 -2.243 -30.069 1.00 87.50 711 LYS A N 1
ATOM 5489 C CA . LYS A 1 711 ? 37.560 -1.033 -30.864 1.00 87.50 711 LYS A CA 1
ATOM 5490 C C . LYS A 1 711 ? 38.600 -0.869 -31.966 1.00 87.50 711 LYS A C 1
ATOM 5492 O O . LYS A 1 711 ? 38.228 -0.752 -33.127 1.00 87.50 711 LYS A O 1
ATOM 5497 N N . ALA A 1 712 ? 39.883 -0.929 -31.613 1.00 83.56 712 ALA A N 1
ATOM 5498 C CA . ALA A 1 712 ? 40.980 -0.753 -32.558 1.00 83.56 712 ALA A CA 1
ATOM 5499 C C . ALA A 1 712 ? 40.889 -1.720 -33.752 1.00 83.56 712 ALA A C 1
ATOM 5501 O O . ALA A 1 712 ? 41.155 -1.339 -34.894 1.00 83.56 712 ALA A O 1
ATOM 5502 N N . PHE A 1 713 ? 40.501 -2.972 -33.504 1.00 76.19 713 PHE A N 1
ATOM 5503 C CA . PHE A 1 713 ? 40.470 -4.008 -34.533 1.00 76.19 713 PHE A CA 1
ATOM 5504 C C . PHE A 1 713 ? 39.119 -4.178 -35.249 1.00 76.19 713 PHE A C 1
ATOM 5506 O O . PHE A 1 713 ? 39.117 -4.561 -36.420 1.00 76.19 713 PHE A O 1
ATOM 5513 N N . LEU A 1 714 ? 37.986 -3.926 -34.584 1.00 77.12 714 LEU A N 1
ATOM 5514 C CA . LEU A 1 714 ? 36.642 -4.087 -35.161 1.00 77.12 714 LEU A CA 1
ATOM 5515 C C . LEU A 1 714 ? 36.116 -2.815 -35.819 1.00 77.12 714 LEU A C 1
ATOM 5517 O O . LEU A 1 714 ? 35.310 -2.909 -36.749 1.00 77.12 714 LEU A O 1
ATOM 5521 N N . ASP A 1 715 ? 36.547 -1.638 -35.363 1.00 80.69 715 ASP 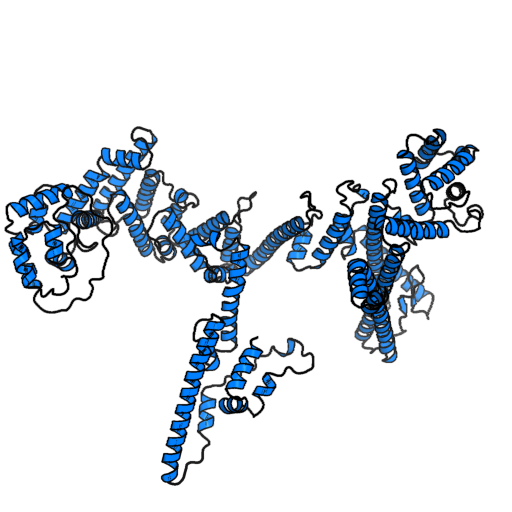A N 1
ATOM 5522 C CA . ASP A 1 715 ? 36.097 -0.392 -35.960 1.00 80.69 715 ASP A CA 1
ATOM 5523 C C . ASP A 1 715 ? 36.751 -0.195 -37.330 1.00 80.69 715 ASP A C 1
ATOM 5525 O O . ASP A 1 715 ? 37.977 -0.199 -37.492 1.00 80.69 715 ASP A O 1
ATOM 5529 N N . LYS A 1 716 ? 35.911 0.003 -38.347 1.00 77.44 716 LYS A N 1
ATOM 5530 C CA . LYS A 1 716 ? 36.365 0.322 -39.706 1.00 77.44 716 LYS A CA 1
ATOM 5531 C C . LYS A 1 716 ? 37.046 1.688 -39.767 1.00 77.44 716 LYS A C 1
ATOM 5533 O O . LYS A 1 716 ? 37.850 1.909 -40.666 1.00 77.44 716 LYS A O 1
ATOM 5538 N N . ASN A 1 717 ? 36.722 2.572 -38.823 1.00 78.88 717 ASN A N 1
ATOM 5539 C CA . ASN A 1 717 ? 37.294 3.908 -38.725 1.00 78.88 717 ASN A CA 1
ATOM 5540 C C . ASN A 1 717 ? 38.602 3.934 -37.922 1.00 78.88 717 ASN A C 1
ATOM 5542 O O . ASN A 1 717 ? 39.277 4.961 -37.910 1.00 78.88 717 ASN A O 1
ATOM 5546 N N . SER A 1 718 ? 38.975 2.835 -37.254 1.00 75.62 718 SER A N 1
ATOM 5547 C CA . SER A 1 718 ? 40.249 2.772 -36.544 1.00 75.62 718 SER A CA 1
ATOM 5548 C C . SER A 1 718 ? 41.415 2.800 -37.518 1.00 75.62 718 SER A C 1
ATOM 5550 O O . SER A 1 718 ? 41.473 2.063 -38.505 1.00 75.62 718 SER A O 1
ATOM 5552 N N . THR A 1 719 ? 42.375 3.658 -37.203 1.00 79.06 719 THR A N 1
ATOM 5553 C CA . THR A 1 719 ? 43.609 3.788 -37.962 1.00 79.06 719 THR A CA 1
ATOM 5554 C C . THR A 1 719 ? 44.505 2.579 -37.710 1.00 79.06 719 THR A C 1
ATOM 5556 O O . THR A 1 719 ? 44.383 1.870 -36.706 1.00 79.06 719 THR A O 1
ATOM 5559 N N . GLY A 1 720 ? 45.477 2.346 -38.591 1.00 70.19 720 GLY A N 1
ATOM 5560 C CA . GLY A 1 720 ? 46.484 1.326 -38.314 1.00 70.19 720 GLY A CA 1
ATOM 5561 C C . GLY A 1 720 ? 47.284 1.626 -37.033 1.00 70.19 720 GLY A C 1
ATOM 5562 O O . GLY A 1 720 ? 47.720 0.697 -36.355 1.00 70.19 720 GLY A O 1
ATOM 5563 N N . LYS A 1 721 ? 47.422 2.910 -36.664 1.00 76.19 721 LYS A N 1
ATOM 5564 C CA . LYS A 1 721 ? 48.021 3.352 -35.398 1.00 76.19 721 LYS A CA 1
ATOM 5565 C C . LYS A 1 721 ? 47.250 2.820 -34.193 1.00 76.19 721 LYS A C 1
ATOM 5567 O O . LYS A 1 721 ? 47.867 2.291 -33.275 1.00 76.19 721 LYS A O 1
ATOM 5572 N N . ASP A 1 722 ? 45.919 2.896 -34.215 1.00 78.50 722 ASP A N 1
ATOM 5573 C CA . ASP A 1 722 ? 45.071 2.377 -33.133 1.00 78.50 722 ASP A CA 1
ATOM 5574 C C . ASP A 1 722 ? 45.261 0.863 -32.966 1.00 78.50 722 ASP A C 1
ATOM 5576 O O . ASP A 1 722 ? 45.462 0.372 -31.854 1.00 78.50 722 ASP A O 1
ATOM 5580 N N . ARG A 1 723 ? 45.285 0.125 -34.085 1.00 74.12 723 ARG A N 1
ATOM 5581 C CA . ARG A 1 723 ? 45.506 -1.336 -34.112 1.00 74.12 723 ARG A CA 1
ATOM 5582 C C . ARG A 1 723 ? 46.876 -1.719 -33.576 1.00 74.12 723 ARG A C 1
ATOM 5584 O O . ARG A 1 723 ? 47.002 -2.661 -32.792 1.00 74.12 723 ARG A O 1
ATOM 5591 N N . ALA A 1 724 ? 47.909 -0.994 -33.984 1.00 70.56 724 ALA A N 1
ATOM 5592 C CA . ALA A 1 724 ? 49.252 -1.243 -33.501 1.00 70.56 724 ALA A CA 1
ATOM 5593 C C . ALA A 1 724 ? 49.396 -0.914 -32.016 1.00 70.56 724 ALA A C 1
ATOM 5595 O O . ALA A 1 724 ? 49.931 -1.738 -31.283 1.00 70.56 724 ALA A O 1
ATOM 5596 N N . ASN A 1 725 ? 48.860 0.216 -31.549 1.00 76.12 725 ASN A N 1
ATOM 5597 C CA . ASN A 1 725 ? 48.854 0.559 -30.128 1.00 76.12 725 ASN A CA 1
ATOM 5598 C C . ASN A 1 725 ? 48.166 -0.526 -29.290 1.00 76.12 725 ASN A C 1
ATOM 5600 O O . ASN A 1 725 ? 48.722 -0.940 -28.277 1.00 76.12 725 ASN A O 1
ATOM 5604 N N . ALA A 1 726 ? 47.020 -1.051 -29.738 1.00 78.38 726 ALA A N 1
ATOM 5605 C CA . ALA A 1 726 ? 46.364 -2.186 -29.086 1.00 78.38 726 ALA A CA 1
ATOM 5606 C C . ALA A 1 726 ? 47.241 -3.455 -29.086 1.00 78.38 726 ALA A C 1
ATOM 5608 O O . ALA A 1 726 ? 47.409 -4.095 -28.048 1.00 78.38 726 ALA A O 1
ATOM 5609 N N . THR A 1 727 ? 47.868 -3.782 -30.223 1.00 75.00 727 THR A N 1
ATOM 5610 C CA . THR A 1 727 ? 48.791 -4.931 -30.352 1.00 75.00 727 THR A CA 1
ATOM 5611 C C . THR A 1 727 ? 49.980 -4.817 -29.400 1.00 75.00 727 THR A C 1
ATOM 5613 O O . THR A 1 727 ? 50.371 -5.789 -28.755 1.00 75.00 727 THR A O 1
ATOM 5616 N N . PHE A 1 728 ? 50.565 -3.629 -29.293 1.00 72.50 728 PHE A N 1
ATOM 5617 C CA . PHE A 1 728 ? 51.693 -3.409 -28.409 1.00 72.50 728 PHE A CA 1
ATOM 5618 C C . PHE A 1 728 ? 51.292 -3.311 -26.936 1.00 72.50 728 PHE A C 1
ATOM 5620 O O . PHE A 1 728 ? 52.060 -3.757 -26.090 1.00 72.50 728 PHE A O 1
ATOM 5627 N N . GLY A 1 729 ? 50.112 -2.770 -26.618 1.00 77.88 729 GLY A N 1
ATOM 5628 C CA . GLY A 1 729 ? 49.561 -2.807 -25.263 1.00 77.88 729 GLY A CA 1
ATOM 5629 C C . GLY A 1 729 ? 49.411 -4.247 -24.778 1.00 77.88 729 GLY A C 1
ATOM 5630 O O . GLY A 1 729 ? 49.880 -4.587 -23.694 1.00 77.88 729 GLY A O 1
ATOM 5631 N N . TYR A 1 730 ? 48.877 -5.116 -25.642 1.00 78.25 730 TYR A N 1
ATOM 5632 C CA . TYR A 1 730 ? 48.816 -6.553 -25.391 1.00 78.25 730 TYR A CA 1
ATOM 5633 C C . TYR A 1 730 ? 50.203 -7.174 -25.169 1.00 78.25 730 TYR A C 1
ATOM 5635 O O . TYR A 1 730 ? 50.428 -7.848 -24.166 1.00 78.25 730 TYR A O 1
ATOM 5643 N N . LEU A 1 731 ? 51.154 -6.915 -26.073 1.00 72.00 731 LEU A N 1
ATOM 5644 C CA . LEU A 1 731 ? 52.526 -7.419 -25.958 1.00 72.00 731 LEU A CA 1
ATOM 5645 C C . LEU A 1 731 ? 53.220 -6.956 -24.676 1.00 72.00 731 LEU A C 1
ATOM 5647 O O . LEU A 1 731 ? 53.870 -7.760 -24.014 1.00 72.00 731 LEU A O 1
ATOM 5651 N N . GLY A 1 732 ? 53.082 -5.678 -24.325 1.00 72.56 732 GLY A N 1
ATOM 5652 C CA . GLY A 1 732 ? 53.661 -5.100 -23.117 1.00 72.56 732 GLY A CA 1
ATOM 5653 C C . GLY A 1 732 ? 53.133 -5.783 -21.859 1.00 72.56 732 GLY A C 1
ATOM 5654 O O . GLY A 1 732 ? 53.926 -6.194 -21.011 1.00 72.56 732 GLY A O 1
ATOM 5655 N N . ASN A 1 733 ? 51.817 -5.988 -21.781 1.00 77.50 733 ASN A N 1
ATOM 5656 C CA . ASN A 1 733 ? 51.192 -6.707 -20.676 1.00 77.50 733 ASN A CA 1
ATOM 5657 C C . ASN A 1 733 ? 51.629 -8.181 -20.639 1.00 77.50 733 ASN A C 1
ATOM 5659 O O . ASN A 1 733 ? 52.057 -8.663 -19.592 1.00 77.50 733 ASN A O 1
ATOM 5663 N N . ALA A 1 734 ? 51.628 -8.875 -21.784 1.00 73.94 734 ALA A N 1
ATOM 5664 C CA . ALA A 1 734 ? 52.030 -10.280 -21.880 1.00 73.94 734 ALA A CA 1
ATOM 5665 C C . ALA A 1 734 ? 53.483 -10.494 -21.437 1.00 73.94 734 ALA A C 1
ATOM 5667 O O . ALA A 1 734 ? 53.773 -11.407 -20.663 1.00 73.94 734 ALA A O 1
ATOM 5668 N N . ILE A 1 735 ? 54.384 -9.605 -21.856 1.00 69.38 735 ILE A N 1
ATOM 5669 C CA . ILE A 1 735 ? 55.791 -9.587 -21.445 1.00 69.38 735 ILE A CA 1
ATOM 5670 C C . ILE A 1 735 ? 55.922 -9.332 -19.942 1.00 69.38 735 ILE A C 1
ATOM 5672 O O . ILE A 1 735 ? 56.700 -10.017 -19.278 1.00 69.38 735 ILE A O 1
ATOM 5676 N N . HIS A 1 736 ? 55.150 -8.387 -19.398 1.00 71.44 736 HIS A N 1
ATOM 5677 C CA . HIS A 1 736 ? 55.121 -8.125 -17.962 1.00 71.44 736 HIS A CA 1
ATOM 5678 C C . HIS A 1 736 ? 54.625 -9.352 -17.181 1.00 71.44 736 HIS A C 1
ATOM 5680 O O . HIS A 1 736 ? 55.217 -9.721 -16.177 1.00 71.44 736 HIS A O 1
ATOM 5686 N N . SER A 1 737 ? 53.608 -10.062 -17.674 1.00 73.31 737 SER A N 1
ATOM 5687 C CA . SER A 1 737 ? 53.058 -11.246 -17.000 1.00 73.31 737 SER A CA 1
ATOM 5688 C C . SER A 1 737 ? 53.999 -12.467 -16.980 1.00 73.31 737 SER A C 1
ATOM 5690 O O . SER A 1 737 ? 53.870 -13.318 -16.102 1.00 73.31 737 SER A O 1
ATOM 5692 N N . GLN A 1 738 ? 54.978 -12.556 -17.895 1.00 68.25 738 GLN A N 1
ATOM 5693 C CA . GLN A 1 738 ? 55.890 -13.705 -18.049 1.00 68.25 738 GLN A CA 1
ATOM 5694 C C . GLN A 1 738 ? 57.316 -13.462 -17.516 1.00 68.25 738 GLN A C 1
ATOM 5696 O O . GLN A 1 738 ? 58.289 -13.932 -18.112 1.00 68.25 738 GLN A O 1
ATOM 5701 N N . HIS A 1 739 ? 57.439 -12.764 -16.380 1.00 55.06 739 HIS A N 1
ATOM 5702 C CA . HIS A 1 739 ? 58.669 -12.246 -15.746 1.00 55.06 739 HIS A CA 1
ATOM 5703 C C . HIS A 1 739 ? 59.955 -13.120 -15.737 1.00 55.06 739 HIS A C 1
ATOM 5705 O O . HIS A 1 739 ? 61.023 -12.581 -15.457 1.00 55.06 739 HIS A O 1
ATOM 5711 N N . GLU A 1 740 ? 59.925 -14.419 -16.048 1.00 54.72 740 GLU A N 1
ATOM 5712 C CA . GLU A 1 740 ? 61.083 -15.321 -15.929 1.00 54.72 740 GLU A CA 1
ATOM 5713 C C . GLU A 1 740 ? 61.877 -15.593 -17.227 1.00 54.72 740 GLU A C 1
ATOM 5715 O O . GLU A 1 740 ? 62.959 -16.172 -17.143 1.00 54.72 740 GLU A O 1
ATOM 5720 N N . THR A 1 741 ? 61.423 -15.191 -18.428 1.00 58.06 741 THR A N 1
ATOM 5721 C CA . THR A 1 741 ? 62.117 -15.582 -19.692 1.00 58.06 741 THR A CA 1
ATOM 5722 C C . THR A 1 741 ? 62.329 -14.481 -20.737 1.00 58.06 741 THR A C 1
ATOM 5724 O O . THR A 1 741 ? 62.742 -14.767 -21.867 1.00 58.06 741 THR A O 1
ATOM 5727 N N . VAL A 1 742 ? 62.096 -13.217 -20.385 1.00 58.31 742 VAL A N 1
ATOM 5728 C CA . VAL A 1 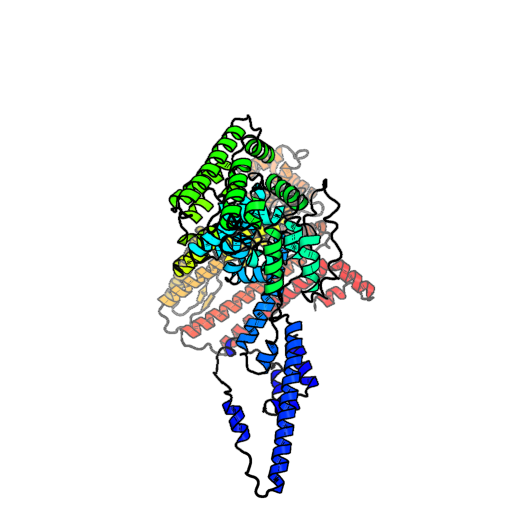742 ? 62.291 -12.093 -21.311 1.00 58.31 742 VAL A CA 1
ATOM 5729 C C . VAL A 1 742 ? 63.726 -11.564 -21.194 1.00 58.31 742 VAL A C 1
ATOM 5731 O O . VAL A 1 742 ? 64.135 -11.205 -20.089 1.00 58.31 742 VAL A O 1
ATOM 5734 N N . PRO A 1 743 ? 64.511 -11.498 -22.290 1.00 66.06 743 PRO A N 1
ATOM 5735 C CA . PRO A 1 743 ? 65.823 -10.854 -22.275 1.00 66.06 743 PRO A CA 1
ATOM 5736 C C . PRO A 1 743 ? 65.705 -9.425 -21.734 1.00 66.06 743 PRO A C 1
ATOM 5738 O O . PRO A 1 743 ? 64.817 -8.679 -22.158 1.00 66.06 743 PRO A O 1
ATOM 5741 N N . ALA A 1 744 ? 66.578 -9.040 -20.801 1.00 65.12 744 ALA A N 1
ATOM 5742 C CA . ALA A 1 744 ? 66.528 -7.734 -20.137 1.00 65.12 744 ALA A CA 1
ATOM 5743 C C . ALA A 1 744 ? 66.558 -6.571 -21.145 1.00 65.12 744 ALA A C 1
ATOM 5745 O O . ALA A 1 744 ? 65.908 -5.547 -20.940 1.00 65.12 744 ALA A O 1
ATOM 5746 N N . GLU A 1 745 ? 67.232 -6.776 -22.277 1.00 66.31 745 GLU A N 1
ATOM 5747 C CA . GLU A 1 745 ? 67.317 -5.833 -23.386 1.00 66.31 745 GLU A CA 1
ATOM 5748 C C . GLU A 1 745 ? 65.957 -5.596 -24.058 1.00 66.31 745 GLU A C 1
ATOM 5750 O O . GLU A 1 745 ? 65.654 -4.472 -24.448 1.00 66.31 745 GLU A O 1
ATOM 5755 N N . ALA A 1 746 ? 65.108 -6.624 -24.169 1.00 63.28 746 ALA A N 1
ATOM 5756 C CA . ALA A 1 746 ? 63.763 -6.478 -24.720 1.00 63.28 746 ALA A CA 1
ATOM 5757 C C . ALA A 1 746 ? 62.839 -5.742 -23.736 1.00 63.28 746 ALA A C 1
ATOM 5759 O O . ALA A 1 746 ? 62.085 -4.866 -24.153 1.00 63.28 746 ALA A O 1
ATOM 5760 N N . VAL A 1 747 ? 62.937 -6.036 -22.433 1.00 63.31 747 VAL A N 1
ATOM 5761 C CA . VAL A 1 747 ? 62.157 -5.350 -21.382 1.00 63.31 747 VAL A CA 1
ATOM 5762 C C . VAL A 1 747 ? 62.493 -3.859 -21.325 1.00 63.31 747 VAL A C 1
ATOM 5764 O O . VAL A 1 747 ? 61.586 -3.026 -21.314 1.00 63.31 747 VAL A O 1
ATOM 5767 N N . GLU A 1 748 ? 63.782 -3.509 -21.333 1.00 70.25 748 GLU A N 1
ATOM 5768 C CA . GLU A 1 748 ? 64.229 -2.112 -21.351 1.00 70.25 748 GLU A CA 1
ATOM 5769 C C . GLU A 1 748 ? 63.707 -1.380 -22.597 1.00 70.25 748 GLU A C 1
ATOM 5771 O O . GLU A 1 748 ? 63.224 -0.250 -22.506 1.00 70.25 748 GLU A O 1
ATOM 5776 N N . TYR A 1 749 ? 63.741 -2.045 -23.753 1.00 68.56 749 TYR A N 1
ATOM 5777 C CA . TYR A 1 749 ? 63.302 -1.467 -25.018 1.00 68.56 749 TYR A CA 1
ATOM 5778 C C . TYR A 1 749 ? 61.782 -1.246 -25.072 1.00 68.56 749 TYR A C 1
ATOM 5780 O O . TYR A 1 749 ? 61.339 -0.151 -25.419 1.00 68.56 749 TYR A O 1
ATOM 5788 N N . PHE A 1 750 ? 60.969 -2.231 -24.665 1.00 64.25 750 PHE A N 1
ATOM 5789 C CA . PHE A 1 750 ? 59.510 -2.072 -24.579 1.00 64.25 750 PHE A CA 1
ATOM 5790 C C . PHE A 1 750 ? 59.106 -1.018 -23.542 1.00 64.25 750 PHE A C 1
ATOM 5792 O O . PHE A 1 750 ? 58.181 -0.248 -23.794 1.00 64.25 750 PHE A O 1
ATOM 5799 N N . GLY A 1 751 ? 59.829 -0.917 -22.421 1.00 64.44 751 GLY A N 1
ATOM 5800 C CA . GLY A 1 751 ? 59.617 0.131 -21.420 1.00 64.44 751 GLY A CA 1
ATOM 5801 C C . GLY A 1 751 ? 59.893 1.537 -21.963 1.00 64.44 751 GLY A C 1
ATOM 5802 O O . GLY A 1 751 ? 59.067 2.436 -21.798 1.00 64.44 751 GLY A O 1
ATOM 5803 N N . LYS A 1 752 ? 61.012 1.728 -22.678 1.00 67.62 752 LYS A N 1
ATOM 5804 C CA . LYS A 1 752 ? 61.313 2.995 -23.372 1.00 67.62 752 LYS A CA 1
ATOM 5805 C C . LYS A 1 752 ? 60.287 3.312 -24.463 1.00 67.62 752 LYS A C 1
ATOM 5807 O O . LYS A 1 752 ? 59.953 4.476 -24.673 1.00 67.62 752 LYS A O 1
ATOM 5812 N N . TRP A 1 753 ? 59.766 2.292 -25.144 1.00 63.97 753 TRP A N 1
ATOM 5813 C CA . TRP A 1 753 ? 58.785 2.456 -26.216 1.00 63.97 753 TRP A CA 1
ATOM 5814 C C . TRP A 1 753 ? 57.419 2.883 -25.667 1.00 63.97 753 TRP A C 1
ATOM 5816 O O . TRP A 1 753 ? 56.885 3.902 -26.100 1.00 63.97 753 TRP A O 1
ATOM 5826 N N . ALA A 1 754 ? 56.907 2.183 -24.649 1.00 56.38 754 ALA A N 1
ATOM 5827 C CA . ALA A 1 754 ? 55.660 2.533 -23.967 1.00 56.38 754 ALA A CA 1
ATOM 5828 C C . ALA A 1 754 ? 55.731 3.917 -23.294 1.00 56.38 754 ALA A C 1
ATOM 5830 O O . ALA A 1 754 ? 54.741 4.642 -23.256 1.00 56.38 754 ALA A O 1
ATOM 5831 N N . GLY A 1 755 ? 56.913 4.310 -22.806 1.00 68.00 755 GLY A N 1
ATOM 5832 C CA . GLY A 1 755 ? 57.168 5.642 -22.255 1.00 68.00 755 GLY A CA 1
ATOM 5833 C C . GLY A 1 755 ? 57.421 6.743 -23.293 1.00 68.00 755 GLY A C 1
ATOM 5834 O O . GLY A 1 755 ? 57.591 7.896 -22.906 1.00 68.00 755 GLY A O 1
ATOM 5835 N N . GLY A 1 756 ? 57.485 6.420 -24.591 1.00 67.50 756 GLY A N 1
ATOM 5836 C CA . GLY A 1 756 ? 57.766 7.386 -25.660 1.00 67.50 756 GLY A CA 1
ATOM 5837 C C . GLY A 1 756 ? 59.183 7.981 -25.639 1.00 67.50 756 GLY A C 1
ATOM 5838 O O . GLY A 1 756 ? 59.414 9.026 -26.243 1.00 67.50 756 GLY A O 1
ATOM 5839 N N . THR A 1 757 ? 60.140 7.351 -24.953 1.00 71.50 757 THR A N 1
ATOM 5840 C CA . THR A 1 757 ? 61.502 7.877 -24.723 1.00 71.50 757 THR A CA 1
ATOM 5841 C C . THR A 1 757 ? 62.563 7.285 -25.652 1.00 71.50 757 THR A C 1
ATOM 5843 O O . THR A 1 757 ? 63.757 7.501 -25.457 1.00 71.50 757 THR A O 1
ATOM 5846 N N . LEU A 1 758 ? 62.140 6.538 -26.670 1.00 72.44 758 LEU A N 1
ATOM 5847 C CA . LEU A 1 758 ? 63.022 5.804 -27.572 1.00 72.44 758 LEU A CA 1
ATOM 5848 C C . LEU A 1 758 ? 63.678 6.739 -28.602 1.00 72.44 758 LEU A C 1
ATOM 5850 O O . LEU A 1 758 ? 62.982 7.404 -29.375 1.00 72.44 758 LEU A O 1
ATOM 5854 N N . SER A 1 759 ? 65.013 6.791 -28.627 1.00 77.56 759 SER A N 1
ATOM 5855 C CA . SER A 1 759 ? 65.754 7.659 -29.555 1.00 77.56 759 SER A CA 1
ATOM 5856 C C . SER A 1 759 ? 65.717 7.146 -31.003 1.00 77.56 759 SER A C 1
ATOM 5858 O O . SER A 1 759 ? 65.579 5.949 -31.247 1.00 77.56 759 SER A O 1
ATOM 5860 N N . GLU A 1 760 ? 65.873 8.035 -31.991 1.00 66.12 760 GLU A N 1
ATOM 5861 C CA . GLU A 1 760 ? 65.899 7.665 -33.423 1.00 66.12 760 GLU A CA 1
ATOM 5862 C C . GLU A 1 760 ? 67.026 6.677 -33.784 1.00 66.12 760 GLU A C 1
ATOM 5864 O O . GLU A 1 760 ? 66.872 5.849 -34.681 1.00 66.12 760 GLU A O 1
ATOM 5869 N N . GLU A 1 761 ? 68.145 6.713 -33.055 1.00 67.50 761 GLU A N 1
ATOM 5870 C CA . GLU A 1 761 ? 69.255 5.764 -33.208 1.00 67.50 761 GLU A CA 1
ATOM 5871 C C . GLU A 1 761 ? 68.916 4.384 -32.626 1.00 67.50 761 GLU A C 1
ATOM 5873 O O . GLU A 1 761 ? 69.167 3.360 -33.267 1.00 67.50 761 GLU A O 1
ATOM 5878 N N . GLU A 1 762 ? 68.272 4.335 -31.455 1.00 66.75 762 GLU A N 1
ATOM 5879 C CA . GLU A 1 762 ? 67.772 3.085 -30.867 1.00 66.75 762 GLU A CA 1
ATOM 5880 C C . GLU A 1 762 ? 66.670 2.459 -31.734 1.00 66.75 762 GLU A C 1
ATOM 5882 O O . GLU A 1 762 ? 66.609 1.232 -31.834 1.00 66.75 762 GLU A O 1
ATOM 5887 N N . LYS A 1 763 ? 65.858 3.270 -32.431 1.00 61.94 763 LYS A N 1
ATOM 5888 C CA . LYS A 1 763 ? 64.882 2.806 -33.438 1.00 61.94 763 LYS A CA 1
ATOM 5889 C C . LYS A 1 763 ? 65.539 2.154 -34.667 1.00 61.94 763 LYS A C 1
ATOM 5891 O O . LYS A 1 763 ? 64.874 1.400 -35.375 1.00 61.94 763 LYS A O 1
ATOM 5896 N N . ALA A 1 764 ? 66.819 2.429 -34.944 1.00 55.38 764 ALA A N 1
ATOM 5897 C CA . ALA A 1 764 ? 67.526 1.985 -36.152 1.00 55.38 764 ALA A CA 1
ATOM 5898 C C . ALA A 1 764 ? 68.584 0.878 -35.925 1.00 55.38 764 ALA A C 1
ATOM 5900 O O . ALA A 1 764 ? 69.086 0.310 -36.897 1.00 55.38 764 ALA A O 1
ATOM 5901 N N . GLY A 1 765 ? 68.951 0.572 -34.675 1.00 62.88 765 GLY A N 1
ATOM 5902 C CA . GLY A 1 765 ? 70.081 -0.307 -34.336 1.00 62.88 765 GLY A CA 1
ATOM 5903 C C . GLY A 1 765 ? 69.813 -1.823 -34.380 1.00 62.88 765 GLY A C 1
ATOM 5904 O O . GLY A 1 765 ? 68.681 -2.288 -34.298 1.00 62.88 765 GLY A O 1
ATOM 5905 N N . ALA A 1 766 ? 70.887 -2.627 -34.428 1.00 51.81 766 ALA A N 1
ATOM 5906 C CA . ALA A 1 766 ? 70.861 -4.098 -34.525 1.00 51.81 766 ALA A CA 1
ATOM 5907 C C . ALA A 1 766 ? 70.121 -4.830 -33.382 1.00 51.81 766 ALA A C 1
ATOM 5909 O O . ALA A 1 766 ? 69.709 -5.978 -33.564 1.00 51.81 766 ALA A O 1
ATOM 5910 N N . GLY A 1 767 ? 69.905 -4.171 -32.236 1.00 58.66 767 GLY A N 1
ATOM 5911 C CA . GLY A 1 767 ? 69.066 -4.684 -31.144 1.00 58.66 767 GLY A CA 1
ATOM 5912 C C . GLY A 1 767 ? 67.617 -4.939 -31.574 1.00 58.66 767 GLY A C 1
ATOM 5913 O O . GLY A 1 767 ? 67.002 -5.896 -31.111 1.00 58.66 767 GLY A O 1
ATOM 5914 N N . MET A 1 768 ? 67.113 -4.179 -32.553 1.00 60.69 768 MET A N 1
ATOM 5915 C CA . MET A 1 768 ? 65.770 -4.359 -33.109 1.00 60.69 768 MET A CA 1
ATOM 5916 C C . MET A 1 768 ? 65.582 -5.716 -33.778 1.00 60.69 768 MET A C 1
ATOM 5918 O O . MET A 1 768 ? 64.531 -6.314 -33.619 1.00 60.69 768 MET A O 1
ATOM 5922 N N . ASN A 1 769 ? 66.603 -6.279 -34.430 1.00 64.12 769 ASN A N 1
ATOM 5923 C CA . ASN A 1 769 ? 66.486 -7.609 -35.039 1.00 64.12 769 ASN A CA 1
ATOM 5924 C C . ASN A 1 769 ? 66.334 -8.725 -33.995 1.00 64.12 769 ASN A C 1
ATOM 5926 O O . ASN A 1 769 ? 65.619 -9.698 -34.235 1.00 64.12 769 ASN A O 1
ATOM 5930 N N . ALA A 1 770 ? 66.971 -8.579 -32.829 1.00 60.72 770 ALA A N 1
ATOM 5931 C CA . ALA A 1 770 ? 66.792 -9.500 -31.709 1.00 60.72 770 ALA A CA 1
ATOM 5932 C C . ALA A 1 770 ? 65.404 -9.335 -31.069 1.00 60.72 770 ALA A C 1
ATOM 5934 O O . ALA A 1 770 ? 64.760 -10.336 -30.767 1.00 60.72 770 ALA A O 1
ATOM 5935 N N . VAL A 1 771 ? 64.909 -8.096 -30.949 1.00 64.25 771 VAL A N 1
ATOM 5936 C CA . VAL A 1 771 ? 63.537 -7.795 -30.502 1.00 64.25 771 VAL A CA 1
ATOM 5937 C C . VAL A 1 771 ? 62.495 -8.306 -31.504 1.00 64.25 771 VAL A C 1
ATOM 5939 O O . VAL A 1 771 ? 61.484 -8.849 -31.079 1.00 64.25 771 VAL A O 1
ATOM 5942 N N . TYR A 1 772 ? 62.745 -8.232 -32.815 1.00 70.69 772 TYR A N 1
ATOM 5943 C CA . TYR A 1 772 ? 61.866 -8.772 -33.859 1.00 70.69 772 TYR A CA 1
ATOM 5944 C C . TYR A 1 772 ? 61.799 -10.295 -33.809 1.00 70.69 772 TYR A C 1
ATOM 5946 O O . TYR A 1 772 ? 60.714 -10.863 -33.813 1.00 70.69 772 TYR A O 1
ATOM 5954 N N . ALA A 1 773 ? 62.956 -10.959 -33.737 1.00 68.50 773 ALA A N 1
ATOM 5955 C CA . ALA A 1 773 ? 63.023 -12.414 -33.672 1.00 68.50 773 ALA A CA 1
ATOM 5956 C C . ALA A 1 773 ? 62.442 -12.945 -32.355 1.00 68.50 773 ALA A C 1
ATOM 5958 O O . ALA A 1 773 ? 61.784 -13.983 -32.350 1.00 68.50 773 ALA A O 1
ATOM 5959 N N . TYR A 1 774 ? 62.659 -12.232 -31.245 1.00 69.00 774 TYR A N 1
ATOM 5960 C CA . TYR A 1 774 ? 62.032 -12.545 -29.967 1.00 69.00 774 TYR A CA 1
ATOM 5961 C C . TYR A 1 774 ? 60.527 -12.271 -30.004 1.00 69.00 774 TYR A C 1
ATOM 5963 O O . TYR A 1 774 ? 59.772 -13.129 -29.581 1.00 69.00 774 TYR A O 1
ATOM 5971 N N . GLY A 1 775 ? 60.074 -11.145 -30.559 1.00 68.62 775 GLY A N 1
ATOM 5972 C CA . GLY A 1 775 ? 58.659 -10.804 -30.717 1.00 68.62 775 GLY A CA 1
ATOM 5973 C C . GLY A 1 775 ? 57.909 -11.826 -31.566 1.00 68.62 775 GLY A C 1
ATOM 5974 O O . GLY A 1 775 ? 56.926 -12.387 -31.097 1.00 68.62 775 GLY A O 1
ATOM 5975 N N . ASP A 1 776 ? 58.426 -12.169 -32.749 1.00 71.19 776 ASP A N 1
ATOM 5976 C CA . ASP A 1 776 ? 57.835 -13.186 -33.628 1.00 71.19 776 ASP A CA 1
ATOM 5977 C C . ASP A 1 776 ? 57.839 -14.580 -32.969 1.00 71.19 776 ASP A C 1
ATOM 5979 O O . ASP A 1 776 ? 56.864 -15.322 -33.082 1.00 71.19 776 ASP A O 1
ATOM 5983 N N . LYS A 1 777 ? 58.903 -14.943 -32.233 1.00 70.75 777 LYS A N 1
ATOM 5984 C CA . LYS A 1 777 ? 58.995 -16.223 -31.505 1.00 70.75 777 LYS A CA 1
ATOM 5985 C C . LYS A 1 777 ? 58.069 -16.276 -30.289 1.00 70.75 777 LYS A C 1
ATOM 5987 O O . LYS A 1 777 ? 57.428 -17.295 -30.063 1.00 70.75 777 LYS A O 1
ATOM 5992 N N . THR A 1 778 ? 58.011 -15.213 -29.496 1.00 67.38 778 THR A N 1
ATOM 5993 C CA . THR A 1 778 ? 57.177 -15.110 -28.293 1.00 67.38 778 THR A CA 1
ATOM 5994 C C . THR A 1 778 ? 55.713 -15.060 -28.681 1.00 67.38 778 THR A C 1
ATOM 5996 O O . THR A 1 778 ? 54.933 -15.825 -28.133 1.00 67.38 778 THR A O 1
ATOM 5999 N N . LEU A 1 779 ? 55.348 -14.273 -29.695 1.00 66.12 779 LEU A N 1
ATOM 6000 C CA . LEU A 1 779 ? 54.007 -14.299 -30.268 1.00 66.12 779 LEU A CA 1
ATOM 6001 C C . LEU A 1 779 ? 53.684 -15.675 -30.878 1.00 66.12 779 LEU A C 1
ATOM 6003 O O . LEU A 1 779 ? 52.603 -16.200 -30.642 1.00 66.12 779 LEU A O 1
ATOM 6007 N N . GLY A 1 780 ? 54.618 -16.314 -31.589 1.00 68.12 780 GLY A N 1
ATOM 6008 C CA . GLY A 1 780 ? 54.419 -17.670 -32.117 1.00 68.12 780 GLY A CA 1
ATOM 6009 C C . GLY A 1 780 ? 54.235 -18.733 -31.025 1.00 68.12 780 GLY A C 1
ATOM 6010 O O . GLY A 1 780 ? 53.471 -19.678 -31.200 1.00 68.12 780 GLY A O 1
ATOM 6011 N N . ASN A 1 781 ? 54.887 -18.564 -29.872 1.00 65.88 781 ASN A N 1
ATOM 6012 C CA . ASN A 1 781 ? 54.752 -19.453 -28.715 1.00 65.88 781 ASN A CA 1
ATOM 6013 C C . ASN A 1 781 ? 53.491 -19.170 -27.886 1.00 65.88 781 ASN A C 1
ATOM 6015 O O . ASN A 1 781 ? 52.886 -20.110 -27.374 1.00 65.88 781 ASN A O 1
ATOM 6019 N N . LEU A 1 782 ? 53.100 -17.899 -27.748 1.00 59.22 782 LEU A N 1
ATOM 6020 C CA . LEU A 1 782 ? 51.837 -17.480 -27.131 1.00 59.22 782 LEU A CA 1
ATOM 6021 C C . LEU A 1 782 ? 50.642 -17.950 -27.971 1.00 59.22 782 LEU A C 1
ATOM 6023 O O . LEU A 1 782 ? 49.599 -18.309 -27.427 1.00 59.22 782 LEU A O 1
ATOM 6027 N N . PHE A 1 783 ? 50.822 -18.034 -29.292 1.00 63.62 783 PHE A N 1
ATOM 6028 C CA . PHE A 1 783 ? 49.794 -18.433 -30.245 1.00 63.62 783 PHE A CA 1
ATOM 6029 C C . PHE A 1 783 ? 50.238 -19.636 -31.092 1.00 63.62 783 PHE A C 1
ATOM 6031 O O . PHE A 1 783 ? 50.394 -19.511 -32.306 1.00 63.62 783 PHE A O 1
ATOM 6038 N N . PRO A 1 784 ? 50.372 -20.843 -30.508 1.00 56.47 784 PRO A N 1
ATOM 6039 C CA . PRO A 1 784 ? 50.945 -22.010 -31.193 1.00 56.47 784 PRO A CA 1
ATOM 6040 C C . PRO A 1 784 ? 50.121 -22.508 -32.393 1.00 56.47 784 PRO A C 1
ATOM 6042 O O . PRO A 1 784 ? 50.610 -23.295 -33.197 1.00 56.47 784 PRO A O 1
ATOM 6045 N N . ASN A 1 785 ? 48.872 -22.049 -32.528 1.00 58.06 785 ASN A N 1
ATOM 6046 C CA . ASN A 1 785 ? 47.995 -22.352 -33.662 1.00 58.06 785 ASN A CA 1
ATOM 6047 C C . ASN A 1 785 ? 47.983 -21.242 -34.729 1.00 58.06 785 ASN A C 1
ATOM 6049 O O . ASN A 1 785 ? 47.221 -21.336 -35.690 1.00 58.06 785 ASN A O 1
ATOM 6053 N N . PHE A 1 786 ? 48.787 -20.188 -34.563 1.00 58.47 786 PHE A N 1
ATOM 6054 C CA . PHE A 1 786 ? 48.846 -19.052 -35.471 1.00 58.47 786 PHE A CA 1
ATOM 6055 C C . PHE A 1 786 ? 50.249 -18.939 -36.077 1.00 58.47 786 PHE A C 1
ATOM 6057 O O . PHE A 1 786 ? 51.210 -18.550 -35.417 1.00 58.47 786 PHE A O 1
ATOM 6064 N N . ASN A 1 787 ? 50.370 -19.278 -37.363 1.00 60.94 787 ASN A N 1
ATOM 6065 C CA . ASN A 1 787 ? 51.599 -19.048 -38.118 1.00 60.94 787 ASN A CA 1
ATOM 6066 C C . ASN A 1 787 ? 51.723 -17.552 -38.414 1.00 60.94 787 ASN A C 1
ATOM 6068 O O . ASN A 1 787 ? 51.267 -17.082 -39.458 1.00 60.94 787 ASN A O 1
ATOM 6072 N N . LEU A 1 788 ? 52.336 -16.806 -37.496 1.00 64.75 788 LEU A N 1
ATOM 6073 C CA . LEU A 1 788 ? 52.717 -15.424 -37.763 1.00 64.75 788 LEU A CA 1
ATOM 6074 C C . LEU A 1 788 ? 53.648 -15.395 -38.973 1.00 64.75 788 LEU A C 1
ATOM 6076 O O . LEU A 1 788 ? 54.647 -16.124 -38.989 1.00 64.75 788 LEU A O 1
ATOM 6080 N N . PRO A 1 789 ? 53.352 -14.570 -39.989 1.00 67.00 789 PRO A N 1
ATOM 6081 C CA . PRO A 1 789 ? 54.285 -14.363 -41.078 1.00 67.00 789 PRO A CA 1
ATOM 6082 C C . PRO A 1 789 ? 55.624 -13.888 -40.510 1.00 67.00 789 PRO A C 1
ATOM 6084 O O . PRO A 1 789 ? 55.666 -12.979 -39.680 1.00 67.00 789 PRO A O 1
ATOM 6087 N N . SER A 1 790 ? 56.728 -14.483 -40.960 1.00 66.62 790 SER A N 1
ATOM 6088 C CA . SER A 1 790 ? 58.064 -14.054 -40.542 1.00 66.62 790 SER A CA 1
ATOM 6089 C C . SER A 1 790 ? 58.271 -12.570 -40.860 1.00 66.62 790 SER A C 1
ATOM 6091 O O . SER A 1 790 ? 58.125 -12.170 -42.023 1.00 66.62 790 SER A O 1
ATOM 6093 N N . GLY A 1 791 ? 58.639 -11.774 -39.853 1.00 70.69 791 GLY A N 1
ATOM 6094 C CA . GLY A 1 791 ? 58.772 -10.324 -39.968 1.00 70.69 791 GLY A CA 1
ATOM 6095 C C . GLY A 1 791 ? 57.510 -9.542 -39.592 1.00 70.69 791 GLY A C 1
ATOM 6096 O O . GLY A 1 791 ? 57.448 -8.349 -39.889 1.00 70.69 791 GLY A O 1
ATOM 6097 N N . PHE A 1 792 ? 56.509 -10.163 -38.958 1.00 74.38 792 PHE A N 1
ATOM 6098 C CA . PHE A 1 792 ? 55.304 -9.474 -38.477 1.00 74.38 792 PHE A CA 1
ATOM 6099 C C . PHE A 1 792 ? 55.653 -8.340 -37.502 1.00 74.38 792 PHE A C 1
ATOM 6101 O O . PHE A 1 792 ? 55.273 -7.190 -37.729 1.00 74.38 792 PHE A O 1
ATOM 6108 N N . THR A 1 793 ? 56.464 -8.632 -36.481 1.00 69.19 793 THR A N 1
ATOM 6109 C CA . THR A 1 793 ? 56.925 -7.640 -35.494 1.00 69.19 793 THR A CA 1
ATOM 6110 C C . THR A 1 793 ? 57.786 -6.555 -36.152 1.00 69.19 793 THR A C 1
ATOM 6112 O O . THR A 1 793 ? 57.657 -5.372 -35.838 1.00 69.19 793 THR A O 1
ATOM 6115 N N . ALA A 1 794 ? 58.619 -6.937 -37.127 1.00 69.94 794 ALA A N 1
ATOM 6116 C CA . ALA A 1 794 ? 59.423 -5.996 -37.906 1.00 69.94 794 ALA A CA 1
ATOM 6117 C C . ALA A 1 794 ? 58.553 -5.043 -38.747 1.00 69.94 794 ALA A C 1
ATOM 6119 O O . ALA A 1 794 ? 58.806 -3.842 -38.771 1.00 69.94 794 ALA A O 1
ATOM 6120 N N . SER A 1 795 ? 57.495 -5.549 -39.385 1.00 68.62 795 SER A N 1
ATOM 6121 C CA . SER A 1 795 ? 56.580 -4.747 -40.213 1.00 68.62 795 SER A CA 1
ATOM 6122 C C . SER A 1 795 ? 55.776 -3.750 -39.373 1.00 68.62 795 SER A C 1
ATOM 6124 O O . SER A 1 795 ? 55.606 -2.601 -39.776 1.00 68.62 795 SER A O 1
ATOM 6126 N N . LEU A 1 796 ? 55.346 -4.158 -38.173 1.00 69.56 796 LEU A N 1
ATOM 6127 C CA . LEU A 1 796 ? 54.700 -3.286 -37.182 1.00 69.56 796 LEU A CA 1
ATOM 6128 C C . LEU A 1 796 ? 55.587 -2.100 -36.788 1.00 69.56 796 LEU A C 1
ATOM 6130 O O . LEU A 1 796 ? 55.116 -0.967 -36.704 1.00 69.56 796 LEU A O 1
ATOM 6134 N N . LEU A 1 797 ? 56.878 -2.355 -36.575 1.00 68.12 797 LEU A N 1
ATOM 6135 C CA . LEU A 1 797 ? 57.831 -1.332 -36.153 1.00 68.12 797 LEU A CA 1
ATOM 6136 C C . LEU A 1 797 ? 58.302 -0.440 -37.314 1.00 68.12 797 LEU A C 1
ATOM 6138 O O . LEU A 1 797 ? 58.526 0.753 -37.113 1.00 68.12 797 LEU A O 1
ATOM 6142 N N . VAL A 1 798 ? 58.370 -0.966 -38.542 1.00 69.38 798 VAL A N 1
ATOM 6143 C CA . VAL A 1 798 ? 58.575 -0.154 -39.756 1.00 69.38 798 VAL A CA 1
ATOM 6144 C C . VAL A 1 798 ? 57.382 0.773 -40.005 1.00 69.38 798 VAL A C 1
ATOM 6146 O O . VAL A 1 798 ? 57.585 1.948 -40.304 1.00 69.38 798 VAL A O 1
ATOM 6149 N N . ALA A 1 799 ? 56.150 0.294 -39.814 1.00 66.31 799 ALA A N 1
ATOM 6150 C CA . ALA A 1 799 ? 54.969 1.151 -39.873 1.00 66.31 799 ALA A CA 1
ATOM 6151 C C . ALA A 1 799 ? 55.018 2.238 -38.789 1.00 66.31 799 ALA A C 1
ATOM 6153 O O . ALA A 1 799 ? 54.825 3.409 -39.099 1.00 66.31 799 ALA A O 1
ATOM 6154 N N . ALA A 1 800 ? 55.378 1.889 -37.548 1.00 64.56 800 ALA A N 1
ATOM 6155 C CA . ALA A 1 800 ? 55.552 2.857 -36.459 1.00 64.56 800 ALA A CA 1
ATOM 6156 C C . ALA A 1 800 ? 56.586 3.952 -36.784 1.00 64.56 800 ALA A C 1
ATOM 6158 O O . ALA A 1 800 ? 56.403 5.111 -36.415 1.00 64.56 800 ALA A O 1
ATOM 6159 N N . LYS A 1 801 ? 57.664 3.595 -37.495 1.00 67.69 801 LYS A N 1
ATOM 6160 C CA . LYS A 1 801 ? 58.701 4.534 -37.947 1.00 67.69 801 LYS A CA 1
ATOM 6161 C C . LYS A 1 801 ? 58.185 5.527 -38.996 1.00 67.69 801 LYS A C 1
ATOM 6163 O O . LYS A 1 801 ? 58.643 6.664 -39.023 1.00 67.69 801 LYS A O 1
ATOM 6168 N N . ASN A 1 802 ? 57.231 5.116 -39.826 1.00 68.69 802 ASN A N 1
ATOM 6169 C CA . ASN A 1 802 ? 56.667 5.922 -40.909 1.00 68.69 802 ASN A CA 1
ATOM 6170 C C . ASN A 1 802 ? 55.340 6.590 -40.505 1.00 68.69 802 ASN A C 1
ATOM 6172 O O . ASN A 1 802 ? 54.401 6.609 -41.293 1.00 68.69 802 ASN A O 1
ATOM 6176 N N . ASP A 1 803 ? 55.240 7.079 -39.263 1.00 70.88 803 ASP A N 1
ATOM 6177 C CA . ASP A 1 803 ? 54.016 7.666 -38.684 1.00 70.88 803 ASP A CA 1
ATOM 6178 C C . ASP A 1 803 ? 52.762 6.797 -38.888 1.00 70.88 803 ASP A C 1
ATOM 6180 O O . ASP A 1 803 ? 51.662 7.277 -39.151 1.00 70.88 803 ASP A O 1
ATOM 6184 N N . TRP A 1 804 ? 52.940 5.479 -38.765 1.00 67.56 804 TRP A N 1
ATOM 6185 C CA . TRP A 1 804 ? 51.878 4.486 -38.910 1.00 67.56 804 TRP A CA 1
ATOM 6186 C C . TRP A 1 804 ? 51.264 4.425 -40.313 1.00 67.56 804 TRP A C 1
ATOM 6188 O O . TRP A 1 804 ? 50.132 3.965 -40.475 1.00 67.56 804 TRP A O 1
ATOM 6198 N N . ASP A 1 805 ? 52.012 4.830 -41.343 1.00 67.94 805 ASP A N 1
ATOM 6199 C CA . ASP A 1 805 ? 51.627 4.617 -42.734 1.00 67.94 805 ASP A CA 1
ATOM 6200 C C . ASP A 1 805 ? 51.801 3.139 -43.129 1.00 67.94 805 ASP A C 1
ATOM 6202 O O . ASP A 1 805 ? 52.835 2.701 -43.639 1.00 67.94 805 ASP A O 1
ATOM 6206 N N . PHE A 1 806 ? 50.750 2.349 -42.907 1.00 63.00 806 PHE A N 1
ATOM 6207 C CA . PHE A 1 806 ? 50.678 0.944 -43.326 1.00 63.00 806 PHE A CA 1
ATOM 6208 C C . PHE A 1 806 ? 50.525 0.758 -44.844 1.00 63.00 806 PHE A C 1
ATOM 6210 O O . PHE A 1 806 ? 50.523 -0.384 -45.314 1.00 63.00 806 PHE A O 1
ATOM 6217 N N . ASN A 1 807 ? 50.395 1.847 -45.610 1.00 61.44 807 ASN A N 1
ATOM 6218 C CA . ASN A 1 807 ? 50.418 1.825 -47.071 1.00 61.44 807 ASN A CA 1
ATOM 6219 C C . ASN A 1 807 ? 51.815 2.108 -47.638 1.00 61.44 807 ASN A C 1
ATOM 6221 O O . ASN A 1 807 ? 52.024 1.889 -48.836 1.00 61.44 807 ASN A O 1
ATOM 6225 N N . ALA A 1 808 ? 52.773 2.538 -46.807 1.00 61.34 808 ALA A N 1
ATOM 6226 C CA . ALA A 1 808 ? 54.161 2.688 -47.213 1.00 61.34 808 ALA A CA 1
ATOM 6227 C C . ALA A 1 808 ? 54.663 1.369 -47.817 1.00 61.34 808 ALA A C 1
ATOM 6229 O O . ALA A 1 808 ? 54.478 0.288 -47.252 1.00 61.34 808 ALA A O 1
ATOM 6230 N N . THR A 1 809 ? 55.302 1.444 -48.987 1.00 58.69 809 THR A N 1
ATOM 6231 C CA . THR A 1 809 ? 55.746 0.276 -49.770 1.00 58.69 809 THR A CA 1
ATOM 6232 C C . THR A 1 809 ? 56.613 -0.700 -48.968 1.00 58.69 809 THR A C 1
ATOM 6234 O O . THR A 1 809 ? 56.598 -1.898 -49.253 1.00 58.69 809 THR A O 1
ATOM 6237 N N . ASP A 1 810 ? 57.290 -0.189 -47.938 1.00 58.31 810 ASP A N 1
ATOM 6238 C CA . ASP A 1 810 ? 58.224 -0.907 -47.071 1.00 58.31 810 ASP A CA 1
ATOM 6239 C C . ASP A 1 810 ? 57.552 -1.541 -45.833 1.00 58.31 810 ASP A C 1
ATOM 6241 O O . ASP A 1 810 ? 58.183 -2.326 -45.132 1.00 58.31 810 ASP A O 1
ATOM 6245 N N . ALA A 1 811 ? 56.272 -1.244 -45.566 1.00 56.03 811 ALA A N 1
ATOM 6246 C CA . ALA A 1 811 ? 55.486 -1.810 -44.459 1.00 56.03 811 ALA A CA 1
ATOM 6247 C C . ALA A 1 811 ? 54.710 -3.087 -44.852 1.00 56.03 811 ALA A C 1
ATOM 6249 O O . ALA A 1 811 ? 53.908 -3.610 -44.074 1.00 56.03 811 ALA A O 1
ATOM 6250 N N . LYS A 1 812 ? 54.927 -3.601 -46.072 1.00 59.72 812 LYS A N 1
ATOM 6251 C CA . LYS A 1 812 ? 54.312 -4.847 -46.539 1.00 59.72 812 LYS A CA 1
ATOM 6252 C C . LYS A 1 812 ? 54.976 -6.046 -45.875 1.00 59.72 812 LYS A C 1
ATOM 6254 O O . LYS A 1 812 ? 56.182 -6.247 -45.975 1.00 59.72 812 LYS A O 1
ATOM 6259 N N . ILE A 1 813 ? 54.151 -6.888 -45.267 1.00 61.50 813 ILE A N 1
ATOM 6260 C CA . ILE A 1 813 ? 54.574 -8.170 -44.709 1.00 61.50 813 ILE A CA 1
ATOM 6261 C C . ILE A 1 813 ? 55.005 -9.078 -45.872 1.00 61.50 813 ILE A C 1
ATOM 6263 O O . ILE A 1 813 ? 54.424 -9.008 -46.962 1.00 61.50 813 ILE A O 1
ATOM 6267 N N . ASN A 1 814 ? 56.028 -9.916 -45.667 1.00 58.91 814 ASN A N 1
ATOM 6268 C CA . ASN A 1 814 ? 56.492 -10.890 -46.663 1.00 58.91 814 ASN A CA 1
ATOM 6269 C C . ASN A 1 814 ? 55.294 -11.678 -47.233 1.00 58.91 814 ASN A C 1
ATOM 6271 O O . ASN A 1 814 ? 54.702 -12.495 -46.535 1.00 58.91 814 ASN A O 1
ATOM 6275 N N . GLY A 1 815 ? 54.914 -11.396 -48.487 1.00 62.94 815 GLY A N 1
ATOM 6276 C CA . GLY A 1 815 ? 53.697 -11.929 -49.121 1.00 62.94 815 GLY A CA 1
ATOM 6277 C C . GLY A 1 815 ? 52.721 -10.878 -49.672 1.00 62.94 815 GLY A C 1
ATOM 6278 O O . GLY A 1 815 ? 51.776 -11.242 -50.364 1.00 62.94 815 GLY A O 1
ATOM 6279 N N . GLY A 1 816 ? 52.945 -9.581 -49.427 1.00 66.31 816 GLY A N 1
ATOM 6280 C CA . GLY A 1 816 ? 52.195 -8.487 -50.064 1.00 66.31 816 GLY A CA 1
ATOM 6281 C C . GLY A 1 816 ? 50.828 -8.167 -49.449 1.00 66.31 816 GLY A C 1
ATOM 6282 O O . GLY A 1 816 ? 50.134 -7.292 -49.966 1.00 66.31 816 GLY A O 1
ATOM 6283 N N . GLN A 1 817 ? 50.451 -8.829 -48.353 1.00 64.44 817 GLN A N 1
ATOM 6284 C CA . GLN A 1 817 ? 49.257 -8.488 -47.576 1.00 64.44 817 GLN A CA 1
ATOM 6285 C C . GLN A 1 817 ? 49.490 -7.198 -46.782 1.00 64.44 817 GLN A C 1
ATOM 6287 O O . GLN A 1 817 ? 50.559 -7.002 -46.197 1.00 64.44 817 GLN A O 1
ATOM 6292 N N . SER A 1 818 ? 48.491 -6.312 -46.759 1.00 66.12 818 SER A N 1
ATOM 6293 C CA . SER A 1 818 ? 48.543 -5.124 -45.907 1.00 66.12 818 SER A CA 1
ATOM 6294 C C . SER A 1 818 ? 48.249 -5.501 -44.455 1.00 66.12 818 SER A C 1
ATOM 6296 O O . SER A 1 818 ? 47.483 -6.427 -44.175 1.00 66.12 818 SER A O 1
ATOM 6298 N N . PHE A 1 819 ? 48.823 -4.758 -43.510 1.00 61.41 819 PHE A N 1
ATOM 6299 C CA . PHE A 1 819 ? 48.574 -4.965 -42.081 1.00 61.41 819 PHE A CA 1
ATOM 6300 C C . PHE A 1 819 ? 47.079 -4.879 -41.725 1.00 61.41 819 PHE A C 1
ATOM 6302 O O . PHE A 1 819 ? 46.606 -5.609 -40.862 1.00 61.41 819 PHE A O 1
ATOM 6309 N N . ASN A 1 820 ? 46.301 -4.065 -42.450 1.00 60.31 820 ASN A N 1
ATOM 6310 C CA . ASN A 1 820 ? 44.848 -3.975 -42.275 1.00 60.31 820 ASN A CA 1
ATOM 6311 C C . ASN A 1 820 ? 44.130 -5.295 -42.589 1.00 60.31 820 ASN A C 1
ATOM 6313 O O . ASN A 1 820 ? 43.222 -5.679 -41.854 1.00 60.31 820 ASN A O 1
ATOM 6317 N N . GLN A 1 821 ? 44.555 -6.004 -43.640 1.00 66.50 821 GLN A N 1
ATOM 6318 C CA . GLN A 1 821 ? 44.005 -7.315 -43.997 1.00 66.50 821 GLN A CA 1
ATOM 6319 C C . GLN A 1 821 ? 44.386 -8.375 -42.962 1.00 66.50 821 GLN A C 1
ATOM 6321 O O . GLN A 1 821 ? 43.545 -9.187 -42.582 1.00 66.50 821 GLN A O 1
ATOM 6326 N N . LEU A 1 822 ? 45.626 -8.326 -42.469 1.00 63.78 822 LEU A N 1
ATOM 6327 C CA . LEU A 1 822 ? 46.128 -9.243 -41.449 1.00 63.78 822 LEU A CA 1
ATOM 6328 C C . LEU A 1 822 ? 45.489 -9.004 -40.078 1.00 63.78 822 LEU A C 1
ATOM 6330 O O . LEU A 1 822 ? 45.148 -9.972 -39.417 1.00 63.78 822 LEU A O 1
ATOM 6334 N N . GLY A 1 823 ? 45.249 -7.753 -39.678 1.00 60.78 823 GLY A N 1
ATOM 6335 C CA . GLY A 1 823 ? 44.545 -7.416 -38.439 1.00 60.78 823 GLY A CA 1
ATOM 6336 C C . GLY A 1 823 ? 43.068 -7.816 -38.462 1.00 60.78 823 GLY A C 1
ATOM 6337 O O . GLY A 1 823 ? 42.568 -8.353 -37.478 1.00 60.78 823 GLY A O 1
ATOM 6338 N N . GLU A 1 824 ? 42.375 -7.627 -39.591 1.00 60.31 824 GLU A N 1
ATOM 6339 C CA . GLU A 1 824 ? 40.990 -8.092 -39.738 1.00 60.31 824 GLU A CA 1
ATOM 6340 C C . GLU A 1 824 ? 40.877 -9.618 -39.784 1.00 60.31 824 GLU A C 1
ATOM 6342 O O . GLU A 1 824 ? 39.961 -10.171 -39.176 1.00 60.31 824 GLU A O 1
ATOM 6347 N N . GLN A 1 825 ? 41.782 -10.303 -40.493 1.00 64.75 825 GLN A N 1
ATOM 6348 C CA . GLN A 1 825 ? 41.825 -11.768 -40.516 1.00 64.75 825 GLN A CA 1
ATOM 6349 C C . GLN A 1 825 ? 42.220 -12.331 -39.155 1.00 64.75 825 GLN A C 1
ATOM 6351 O O . GLN A 1 825 ? 41.554 -13.238 -38.669 1.00 64.75 825 GLN A O 1
ATOM 6356 N N . TRP A 1 826 ? 43.242 -11.762 -38.512 1.00 65.25 826 TRP A N 1
ATOM 6357 C CA . TRP A 1 826 ? 43.668 -12.154 -37.175 1.00 65.25 826 TRP A CA 1
ATOM 6358 C C . TRP A 1 826 ? 42.521 -11.999 -36.191 1.00 65.25 826 TRP A C 1
ATOM 6360 O O . TRP A 1 826 ? 42.139 -12.989 -35.591 1.00 65.25 826 TRP A O 1
ATOM 6370 N N . LEU A 1 827 ? 41.893 -10.826 -36.074 1.00 59.22 827 LEU A N 1
ATOM 6371 C CA . LEU A 1 827 ? 40.834 -10.659 -35.085 1.00 59.22 827 LEU A CA 1
ATOM 6372 C C . LEU A 1 827 ? 39.630 -11.557 -35.386 1.00 59.22 827 LEU A C 1
ATOM 6374 O O . LEU A 1 827 ? 39.149 -12.226 -34.479 1.00 59.22 827 LEU A O 1
ATOM 6378 N N . LYS A 1 828 ? 39.158 -11.631 -36.636 1.00 62.47 828 LYS A N 1
ATOM 6379 C CA . LYS A 1 828 ? 37.989 -12.457 -36.984 1.00 62.47 828 LYS A CA 1
ATOM 6380 C C . LYS A 1 828 ? 38.282 -13.945 -36.799 1.00 62.47 828 LYS A C 1
ATOM 6382 O O . LYS A 1 828 ? 37.473 -14.649 -36.214 1.00 62.47 828 LYS A O 1
ATOM 6387 N N . ASP A 1 829 ? 39.423 -14.447 -37.252 1.00 64.81 829 ASP A N 1
ATOM 6388 C CA . ASP A 1 829 ? 39.691 -15.881 -37.170 1.00 64.81 829 ASP A CA 1
ATOM 6389 C C . ASP A 1 829 ? 40.211 -16.288 -35.780 1.00 64.81 829 ASP A C 1
ATOM 6391 O O . ASP A 1 829 ? 39.835 -17.351 -35.292 1.00 64.81 829 ASP A O 1
ATOM 6395 N N . TYR A 1 830 ? 40.976 -15.440 -35.084 1.00 61.59 830 TYR A N 1
ATOM 6396 C CA . TYR A 1 830 ? 41.460 -15.689 -33.721 1.00 61.59 830 TYR A CA 1
ATOM 6397 C C . TYR A 1 830 ? 40.350 -15.529 -32.682 1.00 61.59 830 TYR A C 1
ATOM 6399 O O . TYR A 1 830 ? 40.090 -16.478 -31.954 1.00 61.59 830 TYR A O 1
ATOM 6407 N N . SER A 1 831 ? 39.651 -14.387 -32.622 1.00 58.09 831 SER A N 1
ATOM 6408 C CA . SER A 1 831 ? 38.641 -14.162 -31.572 1.00 58.09 831 SER A CA 1
ATOM 6409 C C . SER A 1 831 ? 37.469 -15.138 -31.679 1.00 58.09 831 SER A C 1
ATOM 6411 O O . SER A 1 831 ? 37.020 -15.649 -30.655 1.00 58.09 831 SER A O 1
ATOM 6413 N N . PHE A 1 832 ? 37.032 -15.490 -32.896 1.00 67.44 832 PHE A N 1
ATOM 6414 C CA . PHE A 1 832 ? 35.948 -16.455 -33.078 1.00 67.44 832 PHE A CA 1
ATOM 6415 C C . PHE A 1 832 ? 36.397 -17.902 -32.865 1.00 67.44 832 PHE A C 1
ATOM 6417 O O . PHE A 1 832 ? 35.728 -18.608 -32.119 1.00 67.44 832 PHE A O 1
ATOM 6424 N N . SER A 1 833 ? 37.533 -18.348 -33.423 1.00 63.84 833 SER A N 1
ATOM 6425 C CA . SER A 1 833 ? 38.004 -19.727 -33.173 1.00 63.84 833 SER A CA 1
ATOM 6426 C C . SER A 1 833 ? 38.403 -19.953 -31.714 1.00 63.84 833 SER A C 1
ATOM 6428 O O . SER A 1 833 ? 38.215 -21.046 -31.172 1.00 63.84 833 SER A O 1
ATOM 6430 N N . PHE A 1 834 ? 38.918 -18.912 -31.060 1.00 60.16 834 PHE A N 1
ATOM 6431 C CA . PHE A 1 834 ? 39.178 -18.914 -29.636 1.00 60.16 834 PHE A CA 1
ATOM 6432 C C . PHE A 1 834 ? 37.865 -19.021 -28.847 1.00 60.16 834 PHE A C 1
ATOM 6434 O O . PHE A 1 834 ? 37.761 -19.889 -27.975 1.00 60.16 834 PHE A O 1
ATOM 6441 N N . LEU A 1 835 ? 36.870 -18.169 -29.149 1.00 56.19 835 LEU A N 1
ATOM 6442 C CA . LEU A 1 835 ? 35.566 -18.196 -28.481 1.00 56.19 835 LEU A CA 1
ATOM 6443 C C . LEU A 1 835 ? 34.953 -19.588 -28.619 1.00 56.19 835 LEU A C 1
ATOM 6445 O O . LEU A 1 835 ? 34.655 -20.208 -27.603 1.00 56.19 835 LEU A O 1
ATOM 6449 N N . ASP A 1 836 ? 34.916 -20.124 -29.841 1.00 64.50 836 ASP A N 1
ATOM 6450 C CA . ASP A 1 836 ? 34.428 -21.470 -30.138 1.00 64.50 836 ASP A CA 1
ATOM 6451 C C . ASP A 1 836 ? 35.075 -22.528 -29.242 1.00 64.50 836 ASP A C 1
ATOM 6453 O O . ASP A 1 836 ? 34.383 -23.294 -28.573 1.00 64.50 836 ASP A O 1
ATOM 6457 N N . LYS A 1 837 ? 36.407 -22.521 -29.127 1.00 65.31 837 LYS A N 1
ATOM 6458 C CA . LYS A 1 837 ? 37.135 -23.470 -28.276 1.00 65.31 837 LYS A CA 1
ATOM 6459 C C . LYS A 1 837 ? 36.792 -23.328 -26.789 1.00 65.31 837 LYS A C 1
ATOM 6461 O O . LYS A 1 837 ? 36.760 -24.334 -26.082 1.00 65.31 837 LYS A O 1
ATOM 6466 N N . LYS A 1 838 ? 36.574 -22.107 -26.293 1.00 56.91 838 LYS A N 1
ATOM 6467 C CA . LYS A 1 838 ? 36.341 -21.844 -24.864 1.00 56.91 838 LYS A CA 1
ATOM 6468 C C . LYS A 1 838 ? 34.925 -22.208 -24.423 1.00 56.91 838 LYS A C 1
ATOM 6470 O O . LYS A 1 838 ? 34.772 -22.756 -23.335 1.00 56.91 838 LYS A O 1
ATOM 6475 N N . VAL A 1 839 ? 33.921 -21.939 -25.257 1.00 55.41 839 VAL A N 1
ATOM 6476 C CA . VAL A 1 839 ? 32.523 -22.318 -24.979 1.00 55.41 839 VAL A CA 1
ATOM 6477 C C . VAL A 1 839 ? 32.164 -23.715 -25.499 1.00 55.41 839 VAL A C 1
ATOM 6479 O O . VAL A 1 839 ? 31.023 -24.149 -25.372 1.00 55.41 839 VAL A O 1
ATOM 6482 N N . GLY A 1 840 ? 33.139 -24.442 -26.055 1.00 64.12 840 GLY A N 1
ATOM 6483 C CA . GLY A 1 840 ? 32.955 -25.800 -26.566 1.00 64.12 840 GLY A CA 1
ATOM 6484 C C . GLY A 1 840 ? 32.139 -25.869 -27.859 1.00 64.12 840 GLY A C 1
ATOM 6485 O O . GLY A 1 840 ? 31.620 -26.931 -28.196 1.00 64.12 840 GLY A O 1
ATOM 6486 N N . TRP A 1 841 ? 32.007 -24.758 -28.585 1.00 75.75 841 TRP A N 1
ATOM 6487 C CA . TRP A 1 841 ? 31.373 -24.741 -29.898 1.00 75.75 841 TRP A CA 1
ATOM 6488 C C . TRP A 1 841 ? 32.321 -25.276 -30.978 1.00 75.75 841 TRP A C 1
ATOM 6490 O O . TRP A 1 841 ? 33.547 -25.262 -30.850 1.00 75.75 841 TRP A O 1
ATOM 6500 N N . GLY A 1 842 ? 31.743 -25.768 -32.075 1.00 72.81 842 GLY A N 1
ATOM 6501 C CA . GLY A 1 842 ? 32.520 -26.136 -33.257 1.00 72.81 842 GLY A CA 1
ATOM 6502 C C . GLY A 1 842 ? 33.225 -24.916 -33.857 1.00 72.81 842 GLY A C 1
ATOM 6503 O O . GLY A 1 842 ? 32.658 -23.827 -33.881 1.00 72.81 842 GLY A O 1
ATOM 6504 N N . ILE A 1 843 ? 34.446 -25.104 -34.369 1.00 73.62 843 ILE A N 1
ATOM 6505 C CA . ILE A 1 843 ? 35.234 -24.042 -35.017 1.00 73.62 843 ILE A CA 1
ATOM 6506 C C . ILE A 1 843 ? 34.399 -23.363 -36.117 1.00 73.62 843 ILE A C 1
ATOM 6508 O O . ILE A 1 843 ? 33.916 -24.028 -37.033 1.00 73.62 843 ILE A O 1
ATOM 6512 N N . GLY A 1 844 ? 34.266 -22.040 -36.038 1.00 72.56 844 GLY A N 1
ATOM 6513 C CA . GLY A 1 844 ? 33.512 -21.186 -36.954 1.00 72.56 844 GLY A CA 1
ATOM 6514 C C . GLY A 1 844 ? 32.134 -20.740 -36.448 1.00 72.56 844 GLY A C 1
ATOM 6515 O O . GLY A 1 844 ? 31.530 -19.878 -37.087 1.00 72.56 844 GLY A O 1
ATOM 6516 N N . LYS A 1 845 ? 31.624 -21.262 -35.324 1.00 74.19 845 LYS A N 1
ATOM 6517 C CA . LYS A 1 845 ? 30.255 -20.981 -34.848 1.00 74.19 845 LYS A CA 1
ATOM 6518 C C . LYS A 1 845 ? 30.088 -19.571 -34.289 1.00 74.19 845 LYS A C 1
ATOM 6520 O O . LYS A 1 845 ? 29.119 -18.895 -34.611 1.00 74.19 845 LYS A O 1
ATOM 6525 N N . ALA A 1 846 ? 31.060 -19.070 -33.546 1.00 67.56 846 ALA A N 1
ATOM 6526 C CA . ALA A 1 846 ? 31.109 -17.700 -33.061 1.00 67.56 846 ALA A CA 1
ATOM 6527 C C . ALA A 1 846 ? 31.119 -16.694 -34.221 1.00 67.56 846 ALA A C 1
ATOM 6529 O O . ALA A 1 846 ? 30.433 -15.672 -34.178 1.00 67.56 846 ALA A O 1
ATOM 6530 N N . LYS A 1 847 ? 31.841 -17.023 -35.300 1.00 77.56 847 LYS A N 1
ATOM 6531 C CA . LYS A 1 847 ? 31.869 -16.234 -36.538 1.00 77.56 847 LYS A CA 1
ATOM 6532 C C . LYS A 1 847 ? 30.515 -16.252 -37.242 1.00 77.56 847 LYS A C 1
ATOM 6534 O O . LYS A 1 847 ? 30.082 -15.219 -37.748 1.00 77.56 847 LYS A O 1
ATOM 6539 N N . GLU A 1 848 ? 29.846 -17.402 -37.263 1.00 74.81 848 GLU A N 1
ATOM 6540 C CA . GLU A 1 848 ? 28.493 -17.566 -37.806 1.00 74.81 848 GLU A CA 1
ATOM 6541 C C . GLU A 1 848 ? 27.475 -16.709 -37.035 1.00 74.81 848 GLU A C 1
ATOM 6543 O O . GLU A 1 848 ? 26.726 -15.958 -37.657 1.00 74.81 848 GLU A O 1
ATOM 6548 N N . ILE A 1 849 ? 27.533 -16.708 -35.697 1.00 68.62 849 ILE A N 1
ATOM 6549 C CA . ILE A 1 849 ? 26.702 -15.851 -34.829 1.00 68.62 849 ILE A CA 1
ATOM 6550 C C . ILE A 1 849 ? 26.955 -14.381 -35.080 1.00 68.62 849 ILE A C 1
ATOM 6552 O O . ILE A 1 849 ? 26.011 -13.619 -35.278 1.00 68.62 849 ILE A O 1
ATOM 6556 N N . TYR A 1 850 ? 28.222 -13.978 -35.101 1.00 73.50 850 TYR A N 1
ATOM 6557 C CA . TYR A 1 850 ? 28.572 -12.595 -35.370 1.00 73.50 850 TYR A CA 1
ATOM 6558 C C . TYR A 1 850 ? 28.079 -12.147 -36.748 1.00 73.50 850 TYR A C 1
ATOM 6560 O O . TYR A 1 850 ? 27.518 -11.063 -36.887 1.00 73.50 850 TYR A O 1
ATOM 6568 N N . THR A 1 851 ? 28.238 -12.995 -37.765 1.00 75.06 851 THR A N 1
ATOM 6569 C CA . THR A 1 851 ? 27.790 -12.696 -39.130 1.00 75.06 851 THR A CA 1
ATOM 6570 C C . THR A 1 851 ? 26.266 -12.573 -39.192 1.00 75.06 851 THR A C 1
ATOM 6572 O O . THR A 1 851 ? 25.764 -11.632 -39.804 1.00 75.06 851 THR A O 1
ATOM 6575 N N . ALA A 1 852 ? 25.529 -13.457 -38.511 1.00 69.44 852 ALA A N 1
ATOM 6576 C CA . ALA A 1 852 ? 24.071 -13.394 -38.425 1.00 69.44 852 ALA A CA 1
ATOM 6577 C C . ALA A 1 852 ? 23.589 -12.130 -37.687 1.00 69.44 852 ALA A C 1
ATOM 6579 O O . ALA A 1 852 ? 22.726 -11.411 -38.190 1.00 69.44 852 ALA A O 1
ATOM 6580 N N . ALA A 1 853 ? 24.191 -11.803 -36.540 1.00 66.44 853 ALA A N 1
ATOM 6581 C CA . ALA A 1 853 ? 23.858 -10.610 -35.760 1.00 66.44 853 ALA A CA 1
ATOM 6582 C C . ALA A 1 853 ? 24.204 -9.305 -36.502 1.00 66.44 853 ALA A C 1
ATOM 6584 O O . ALA A 1 853 ? 23.411 -8.361 -36.518 1.00 66.44 853 ALA A O 1
ATOM 6585 N N . SER A 1 854 ? 25.361 -9.258 -37.170 1.00 72.44 854 SER A N 1
ATOM 6586 C CA . SER A 1 854 ? 25.767 -8.128 -38.012 1.00 72.44 854 SER A CA 1
ATOM 6587 C C . SER A 1 854 ? 24.819 -7.949 -39.203 1.00 72.44 854 SER A C 1
ATOM 6589 O O . SER A 1 854 ? 24.399 -6.825 -39.486 1.00 72.44 854 SER A O 1
ATOM 6591 N N . GLY A 1 855 ? 24.407 -9.052 -39.842 1.00 74.81 855 GLY A N 1
ATOM 6592 C CA . GLY A 1 855 ? 23.396 -9.054 -40.901 1.00 74.81 855 GLY A CA 1
ATOM 6593 C C . GLY A 1 855 ? 22.046 -8.511 -40.428 1.00 74.81 855 GLY A C 1
ATOM 6594 O O . GLY A 1 855 ? 21.470 -7.650 -41.091 1.00 74.81 855 GLY A O 1
ATOM 6595 N N . PHE A 1 856 ? 21.586 -8.926 -39.244 1.00 73.94 856 PHE A N 1
ATOM 6596 C CA . PHE A 1 856 ? 20.364 -8.404 -38.625 1.00 73.94 856 PHE A CA 1
ATOM 6597 C C . PHE A 1 856 ? 20.440 -6.902 -38.338 1.00 73.94 856 PHE A C 1
ATOM 6599 O O . PHE A 1 856 ? 19.526 -6.161 -38.697 1.00 73.94 856 PHE A O 1
ATOM 6606 N N . SER A 1 857 ? 21.543 -6.426 -37.754 1.00 68.94 857 SER A N 1
ATOM 6607 C CA . SER A 1 857 ? 21.751 -4.993 -37.501 1.00 68.94 857 SER A CA 1
ATOM 6608 C C . SER A 1 857 ? 21.746 -4.179 -38.803 1.00 68.94 857 SER A C 1
ATOM 6610 O O . SER A 1 857 ? 21.091 -3.136 -38.889 1.00 68.94 857 SER A O 1
ATOM 6612 N N . GLY A 1 858 ? 22.404 -4.687 -39.852 1.00 77.94 858 GLY A N 1
ATOM 6613 C CA . GLY A 1 858 ? 22.381 -4.093 -41.189 1.00 77.94 858 GLY A CA 1
ATOM 6614 C C . GLY A 1 858 ? 20.967 -3.998 -41.770 1.00 77.94 858 GLY A C 1
ATOM 6615 O O . GLY A 1 858 ? 20.549 -2.915 -42.182 1.00 77.94 858 GLY A O 1
ATOM 6616 N N . ALA A 1 859 ? 20.209 -5.097 -41.736 1.00 73.94 859 ALA A N 1
ATOM 6617 C CA . ALA A 1 859 ? 18.836 -5.148 -42.239 1.00 73.94 859 ALA A CA 1
ATOM 6618 C C . ALA A 1 859 ? 17.880 -4.239 -41.443 1.00 73.94 859 ALA A C 1
ATOM 6620 O O . ALA A 1 859 ? 17.037 -3.550 -42.018 1.00 73.94 859 ALA A O 1
ATOM 6621 N N . LEU A 1 860 ? 18.054 -4.151 -40.120 1.00 73.56 860 LEU A N 1
ATOM 6622 C CA . LEU A 1 860 ? 17.268 -3.264 -39.260 1.00 73.56 860 LEU A CA 1
ATOM 6623 C C . LEU A 1 860 ? 17.516 -1.788 -39.581 1.00 73.56 860 LEU A C 1
ATOM 6625 O O . LEU A 1 860 ? 16.571 -0.996 -39.628 1.00 73.56 860 LEU A O 1
ATOM 6629 N N . ASN A 1 861 ? 18.776 -1.409 -39.797 1.00 73.31 861 ASN A N 1
ATOM 6630 C CA . ASN A 1 861 ? 19.131 -0.044 -40.174 1.00 73.31 861 ASN A CA 1
ATOM 6631 C C . ASN A 1 861 ? 18.610 0.300 -41.575 1.00 73.31 861 ASN A C 1
ATOM 6633 O O . ASN A 1 861 ? 18.074 1.392 -41.758 1.00 73.31 861 ASN A O 1
ATOM 6637 N N . ALA A 1 862 ? 18.677 -0.637 -42.528 1.00 76.75 862 ALA A N 1
ATOM 6638 C CA . ALA A 1 862 ? 18.093 -0.470 -43.858 1.00 76.75 862 ALA A CA 1
ATOM 6639 C C . ALA A 1 862 ? 16.570 -0.250 -43.790 1.00 76.75 862 ALA A C 1
ATOM 6641 O O . ALA A 1 862 ? 16.058 0.695 -44.389 1.00 76.75 862 ALA A O 1
ATOM 6642 N N . TYR A 1 863 ? 15.853 -1.046 -42.988 1.00 81.12 863 TYR A N 1
ATOM 6643 C CA . TYR A 1 863 ? 14.412 -0.878 -42.776 1.00 81.12 863 TYR A CA 1
ATOM 6644 C C . TYR A 1 863 ? 14.062 0.477 -42.154 1.00 81.12 863 TYR A C 1
ATOM 6646 O O . TYR A 1 863 ? 13.162 1.165 -42.637 1.00 81.12 863 TYR A O 1
ATOM 6654 N N . LYS A 1 864 ? 14.785 0.896 -41.107 1.00 73.25 864 LYS A N 1
ATOM 6655 C CA . LYS A 1 864 ? 14.572 2.207 -40.473 1.00 73.25 864 LYS A CA 1
ATOM 6656 C C . LYS A 1 864 ? 14.851 3.360 -41.433 1.00 73.25 864 LYS A C 1
ATOM 6658 O O . LYS A 1 864 ? 14.072 4.310 -41.459 1.00 73.25 864 LYS A O 1
ATOM 6663 N N . GLY A 1 865 ? 15.913 3.256 -42.231 1.00 77.69 865 GLY A N 1
ATOM 6664 C CA . GLY A 1 865 ? 16.233 4.226 -43.277 1.00 77.69 865 GLY A CA 1
ATOM 6665 C C . GLY A 1 865 ? 15.104 4.351 -44.300 1.00 77.69 865 GLY A C 1
ATOM 6666 O O . GLY A 1 865 ? 14.609 5.453 -44.529 1.00 77.69 865 GLY A O 1
ATOM 6667 N N . ALA A 1 866 ? 14.625 3.224 -44.837 1.00 77.56 866 ALA A N 1
ATOM 6668 C CA . ALA A 1 866 ? 13.524 3.201 -45.800 1.00 77.56 866 ALA A CA 1
ATOM 6669 C C . ALA A 1 866 ? 12.213 3.760 -45.210 1.00 77.56 866 ALA A C 1
ATOM 6671 O O . ALA A 1 866 ? 11.536 4.571 -45.843 1.00 77.56 866 ALA A O 1
ATOM 6672 N N . ALA A 1 867 ? 11.860 3.374 -43.977 1.00 75.38 867 ALA A N 1
ATOM 6673 C CA . ALA A 1 867 ? 10.645 3.842 -43.308 1.00 75.38 867 ALA A CA 1
ATOM 6674 C C . ALA A 1 867 ? 10.687 5.349 -43.008 1.00 75.38 867 ALA A C 1
ATOM 6676 O O . ALA A 1 867 ? 9.687 6.040 -43.209 1.00 75.38 867 ALA A O 1
ATOM 6677 N N . SER A 1 868 ? 11.843 5.862 -42.571 1.00 72.88 868 SER A N 1
ATOM 6678 C CA . SER A 1 868 ? 12.040 7.295 -42.350 1.00 72.88 868 SER A CA 1
ATOM 6679 C C . SER A 1 868 ? 11.941 8.074 -43.659 1.00 72.88 868 SER A C 1
ATOM 6681 O O . SER A 1 868 ? 11.238 9.076 -43.703 1.00 72.88 868 SER A O 1
ATOM 6683 N N . ALA A 1 869 ? 12.572 7.598 -44.738 1.00 77.19 869 ALA A N 1
ATOM 6684 C CA . ALA A 1 869 ? 12.490 8.240 -46.050 1.00 77.19 869 ALA A CA 1
ATOM 6685 C C . ALA A 1 869 ? 11.036 8.339 -46.552 1.00 77.19 869 ALA A C 1
ATOM 6687 O O . ALA A 1 869 ? 10.613 9.397 -47.016 1.00 77.19 869 ALA A O 1
ATOM 6688 N N . PHE A 1 870 ? 10.242 7.273 -46.385 1.00 81.75 870 PHE A N 1
ATOM 6689 C CA . PHE A 1 870 ? 8.814 7.286 -46.719 1.00 81.75 870 PHE A CA 1
ATOM 6690 C C . PHE A 1 870 ? 8.021 8.297 -45.877 1.00 81.75 870 PHE A C 1
ATOM 6692 O O . PHE A 1 870 ? 7.248 9.084 -46.423 1.00 81.75 870 PHE A O 1
ATOM 6699 N N . GLN A 1 871 ? 8.207 8.296 -44.551 1.00 73.06 871 GLN A N 1
ATOM 6700 C CA . GLN A 1 871 ? 7.492 9.204 -43.648 1.00 73.06 871 GLN A CA 1
ATOM 6701 C C . GLN A 1 871 ? 7.832 10.669 -43.912 1.00 73.06 871 GLN A C 1
ATOM 6703 O O . GLN A 1 871 ? 6.926 11.502 -43.946 1.00 73.06 871 GLN A O 1
ATOM 6708 N N . THR A 1 872 ? 9.108 10.984 -44.129 1.00 74.75 872 THR A N 1
ATOM 6709 C CA . THR A 1 872 ? 9.532 12.352 -44.417 1.00 74.75 872 THR A CA 1
ATOM 6710 C C . THR A 1 872 ? 8.951 12.833 -45.744 1.00 74.75 872 THR A C 1
ATOM 6712 O O . THR A 1 872 ? 8.355 13.904 -45.768 1.00 74.75 872 THR A O 1
ATOM 6715 N N . GLN A 1 873 ? 8.997 12.032 -46.818 1.00 76.19 873 GLN A N 1
ATOM 6716 C CA . GLN A 1 873 ? 8.377 12.438 -48.086 1.00 76.19 873 GLN A CA 1
ATOM 6717 C C . GLN A 1 873 ? 6.858 12.613 -47.973 1.00 76.19 873 GLN A C 1
ATOM 6719 O O . GLN A 1 873 ? 6.310 13.570 -48.519 1.00 76.19 873 GLN A O 1
ATOM 6724 N N . ALA A 1 874 ? 6.170 11.738 -47.233 1.00 71.56 874 ALA A N 1
ATOM 6725 C CA . ALA A 1 874 ? 4.737 11.881 -46.985 1.00 71.56 874 ALA A CA 1
ATOM 6726 C C . ALA A 1 874 ? 4.407 13.164 -46.199 1.00 71.56 874 ALA A C 1
ATOM 6728 O O . ALA A 1 874 ? 3.431 13.846 -46.512 1.00 71.56 874 ALA A O 1
ATOM 6729 N N . ALA A 1 875 ? 5.233 13.526 -45.213 1.00 64.31 875 ALA A N 1
ATOM 6730 C CA . ALA A 1 875 ? 5.086 14.766 -44.457 1.00 64.31 875 ALA A CA 1
ATOM 6731 C C . ALA A 1 875 ? 5.360 16.009 -45.322 1.00 64.31 875 ALA A C 1
ATOM 6733 O O . ALA A 1 875 ? 4.606 16.978 -45.249 1.00 64.31 875 ALA A O 1
ATOM 6734 N N . THR A 1 876 ? 6.378 15.977 -46.188 1.00 71.19 876 THR A N 1
ATOM 6735 C CA . THR A 1 876 ? 6.681 17.066 -47.130 1.00 71.19 876 THR A CA 1
ATOM 6736 C C . THR A 1 876 ? 5.561 17.267 -48.153 1.00 71.19 876 THR A C 1
ATOM 6738 O O . THR A 1 876 ? 5.172 18.404 -48.420 1.00 71.19 876 THR A O 1
ATOM 6741 N N . ALA A 1 877 ? 4.993 16.182 -48.684 1.00 70.69 877 ALA A N 1
ATOM 6742 C CA . ALA A 1 877 ? 3.835 16.211 -49.580 1.00 70.69 877 ALA A CA 1
ATOM 6743 C C . ALA A 1 877 ? 2.601 16.829 -48.898 1.00 70.69 877 ALA A C 1
ATOM 6745 O O . ALA A 1 877 ? 1.949 17.731 -49.426 1.00 70.69 877 ALA A O 1
ATOM 6746 N N . ALA A 1 878 ? 2.333 16.419 -47.654 1.00 68.81 878 ALA A N 1
ATOM 6747 C CA . ALA A 1 878 ? 1.262 16.998 -46.850 1.00 68.81 878 ALA A CA 1
ATOM 6748 C C . ALA A 1 878 ? 1.489 18.495 -46.560 1.00 68.81 878 ALA A C 1
ATOM 6750 O O . ALA A 1 878 ? 0.540 19.276 -46.613 1.00 68.81 878 ALA A O 1
ATOM 6751 N N . ALA A 1 879 ? 2.732 18.908 -46.293 1.00 60.47 879 ALA A N 1
ATOM 6752 C CA . ALA A 1 879 ? 3.085 20.301 -46.020 1.00 60.47 879 ALA A CA 1
ATOM 6753 C C . ALA A 1 879 ? 3.050 21.202 -47.271 1.00 60.47 879 ALA A C 1
ATOM 6755 O O . ALA A 1 879 ? 2.709 22.378 -47.158 1.00 60.47 879 ALA A O 1
ATOM 6756 N N . SER A 1 880 ? 3.371 20.670 -48.456 1.00 67.12 880 SER A N 1
ATOM 6757 C CA . SER A 1 880 ? 3.251 21.389 -49.742 1.00 67.12 880 SER A CA 1
ATOM 6758 C C . SER A 1 880 ? 1.821 21.449 -50.275 1.00 67.12 880 SER A C 1
ATOM 6760 O O . SER A 1 880 ? 1.542 22.240 -51.174 1.00 67.12 880 SER A O 1
ATOM 6762 N N . GLY A 1 881 ? 0.918 20.598 -49.780 1.00 77.75 881 GLY A N 1
ATOM 6763 C CA . GLY A 1 881 ? -0.393 20.391 -50.398 1.00 77.75 881 GLY A CA 1
ATOM 6764 C C . GLY A 1 881 ? -0.315 19.722 -51.777 1.00 77.75 881 GLY A C 1
ATOM 6765 O O . GLY A 1 881 ? -1.298 19.741 -52.517 1.00 77.75 881 GLY A O 1
ATOM 6766 N N . VAL A 1 882 ? 0.839 19.145 -52.129 1.00 79.31 882 VAL A N 1
ATOM 6767 C CA . VAL A 1 882 ? 1.054 18.390 -53.365 1.00 79.31 882 VAL A CA 1
ATOM 6768 C C . VAL A 1 882 ? 1.049 16.913 -53.005 1.00 79.31 882 VAL A C 1
ATOM 6770 O O . VAL A 1 882 ? 1.886 16.455 -52.233 1.00 79.31 882 VAL A O 1
ATOM 6773 N N . GLU A 1 883 ? 0.103 16.152 -53.551 1.00 80.00 883 GLU A N 1
ATOM 6774 C CA . GLU A 1 883 ? 0.099 14.700 -53.370 1.00 80.00 883 GLU A CA 1
ATOM 6775 C C . GLU A 1 883 ? 1.324 14.072 -54.052 1.00 80.00 883 GLU A C 1
ATOM 6777 O O . GLU A 1 883 ? 1.677 14.424 -55.179 1.00 80.00 883 GLU A O 1
ATOM 6782 N N . LEU A 1 884 ? 1.968 13.118 -53.370 1.00 83.31 884 LEU A N 1
ATOM 6783 C CA . LEU A 1 884 ? 3.032 12.306 -53.961 1.00 83.31 884 LEU A CA 1
ATOM 6784 C C . LEU A 1 884 ? 2.490 11.569 -55.194 1.00 83.31 884 LEU A C 1
ATOM 6786 O O . LEU A 1 884 ? 1.452 10.909 -55.081 1.00 83.31 884 LEU A O 1
ATOM 6790 N N . PRO A 1 885 ? 3.192 11.599 -56.343 1.00 88.56 885 PRO A N 1
ATOM 6791 C CA . PRO A 1 885 ? 2.833 10.762 -57.477 1.00 88.56 885 PRO A CA 1
ATOM 6792 C C . PRO A 1 885 ? 2.724 9.298 -57.041 1.00 88.56 885 PRO A C 1
ATOM 6794 O O . PRO A 1 885 ? 3.576 8.792 -56.300 1.00 88.56 885 PRO A O 1
ATOM 6797 N N . ALA A 1 886 ? 1.682 8.608 -57.505 1.00 86.62 886 ALA A N 1
ATOM 6798 C CA . ALA A 1 886 ? 1.386 7.238 -57.092 1.00 86.62 886 ALA A CA 1
ATOM 6799 C C . ALA A 1 886 ? 2.566 6.284 -57.354 1.00 86.62 886 ALA A C 1
ATOM 6801 O O . ALA A 1 886 ? 2.791 5.340 -56.596 1.00 86.62 886 ALA A O 1
ATOM 6802 N N . GLU A 1 887 ? 3.355 6.545 -58.398 1.00 84.38 887 GLU A N 1
ATOM 6803 C CA . GLU A 1 887 ? 4.569 5.804 -58.736 1.00 84.38 887 GLU A CA 1
ATOM 6804 C C . GLU A 1 887 ? 5.663 5.954 -57.669 1.00 84.38 887 GLU A C 1
ATOM 6806 O O . GLU A 1 887 ? 6.290 4.962 -57.297 1.00 84.38 887 GLU A O 1
ATOM 6811 N N . VAL A 1 888 ? 5.858 7.164 -57.133 1.00 79.44 888 VAL A N 1
ATOM 6812 C CA . VAL A 1 888 ? 6.844 7.446 -56.075 1.00 79.44 888 VAL A CA 1
ATOM 6813 C C . VAL A 1 888 ? 6.397 6.812 -54.762 1.00 79.44 888 VAL A C 1
ATOM 6815 O O . VAL A 1 888 ? 7.180 6.121 -54.110 1.00 79.44 888 VAL A O 1
ATOM 6818 N N . GLN A 1 889 ? 5.114 6.956 -54.414 1.00 82.88 889 GLN A N 1
ATOM 6819 C CA . GLN A 1 889 ? 4.546 6.326 -53.222 1.00 82.88 889 GLN A CA 1
ATOM 6820 C C . GLN A 1 889 ? 4.686 4.798 -53.279 1.00 82.88 889 GLN A C 1
ATOM 6822 O O . GLN A 1 889 ? 5.092 4.174 -52.299 1.00 82.88 889 GLN A O 1
ATOM 6827 N N . LYS A 1 890 ? 4.415 4.197 -54.445 1.00 89.75 890 LYS A N 1
ATOM 6828 C CA . LYS A 1 890 ? 4.563 2.756 -54.673 1.00 89.75 890 LYS A CA 1
ATOM 6829 C C . LYS A 1 890 ? 6.023 2.300 -54.613 1.00 89.75 890 LYS A C 1
ATOM 6831 O O . LYS A 1 890 ? 6.276 1.229 -54.069 1.00 89.75 890 LYS A O 1
ATOM 6836 N N . SER A 1 891 ? 6.967 3.085 -55.142 1.00 87.62 891 SER A N 1
ATOM 6837 C CA . SER A 1 891 ? 8.403 2.775 -55.072 1.00 87.62 891 SER A CA 1
ATOM 6838 C C . SER A 1 891 ? 8.898 2.767 -53.629 1.00 87.62 891 SER A C 1
ATOM 6840 O O . SER A 1 891 ? 9.428 1.759 -53.174 1.00 87.62 891 SER A O 1
ATOM 6842 N N . LEU A 1 892 ? 8.639 3.839 -52.874 1.00 80.06 892 LEU A N 1
ATOM 6843 C CA . LEU A 1 892 ? 9.082 3.953 -51.481 1.00 80.06 892 LEU A CA 1
ATOM 6844 C C . LEU A 1 892 ? 8.418 2.909 -50.578 1.00 80.06 892 LEU A C 1
ATOM 6846 O O . LEU A 1 892 ? 9.057 2.339 -49.698 1.00 80.06 892 LEU A O 1
ATOM 6850 N N . GLN A 1 893 ? 7.136 2.616 -50.805 1.00 87.81 893 GLN A N 1
ATOM 6851 C CA . GLN A 1 893 ? 6.454 1.541 -50.089 1.00 87.81 893 GLN A CA 1
ATOM 6852 C C . GLN A 1 893 ? 7.022 0.161 -50.462 1.00 87.81 893 GLN A C 1
ATOM 6854 O O . GLN A 1 893 ? 7.076 -0.730 -49.610 1.00 87.81 893 GLN A O 1
ATOM 6859 N N . GLY A 1 894 ? 7.490 -0.005 -51.703 1.00 90.44 894 GLY A N 1
ATOM 6860 C CA . GLY A 1 894 ? 8.274 -1.154 -52.149 1.00 90.44 894 GLY A CA 1
ATOM 6861 C C . GLY A 1 894 ? 9.592 -1.286 -51.387 1.00 90.44 894 GLY A C 1
ATOM 6862 O O . GLY A 1 894 ? 9.859 -2.356 -50.849 1.00 90.44 894 GLY A O 1
ATOM 6863 N N . ASP A 1 895 ? 10.355 -0.202 -51.241 1.00 85.19 895 ASP A N 1
ATOM 6864 C CA . ASP A 1 895 ? 11.628 -0.192 -50.505 1.00 85.19 895 ASP A CA 1
ATOM 6865 C C . ASP A 1 895 ? 11.438 -0.516 -49.017 1.00 85.19 895 ASP A C 1
ATOM 6867 O O . ASP A 1 895 ? 12.165 -1.340 -48.461 1.00 85.19 895 ASP A O 1
ATOM 6871 N N . VAL A 1 896 ? 10.404 0.048 -48.378 1.00 87.88 896 VAL A N 1
ATOM 6872 C CA . VAL A 1 896 ? 10.026 -0.301 -46.996 1.00 87.88 896 VAL A CA 1
ATOM 6873 C C . VAL A 1 896 ? 9.652 -1.779 -46.886 1.00 87.88 896 VAL A C 1
ATOM 6875 O O . VAL A 1 896 ? 10.022 -2.440 -45.916 1.00 87.88 896 VAL A O 1
ATOM 6878 N N . THR A 1 897 ? 8.927 -2.312 -47.872 1.00 89.75 897 THR A N 1
ATOM 6879 C CA . THR A 1 897 ? 8.511 -3.721 -47.891 1.00 89.75 897 THR A CA 1
ATOM 6880 C C . THR A 1 897 ? 9.709 -4.653 -48.070 1.00 89.75 897 THR A C 1
ATOM 6882 O O . THR A 1 897 ? 9.828 -5.615 -47.315 1.00 89.75 897 THR A O 1
ATOM 6885 N N . ASN A 1 898 ? 10.615 -4.350 -49.001 1.00 87.75 898 ASN A N 1
ATOM 6886 C CA . ASN A 1 898 ? 11.823 -5.135 -49.254 1.00 87.75 898 ASN A CA 1
ATOM 6887 C C . ASN A 1 898 ? 12.753 -5.117 -48.035 1.00 87.75 898 ASN A C 1
ATOM 6889 O O . ASN A 1 898 ? 13.128 -6.170 -47.533 1.00 87.75 898 ASN A O 1
ATOM 6893 N N . ALA A 1 899 ? 13.023 -3.938 -47.466 1.00 84.56 899 ALA A N 1
ATOM 6894 C CA . ALA A 1 899 ? 13.862 -3.826 -46.277 1.00 84.56 899 ALA A CA 1
ATOM 6895 C C . ALA A 1 899 ? 13.236 -4.518 -45.048 1.00 84.56 899 ALA A C 1
ATOM 6897 O O . ALA A 1 899 ? 13.945 -5.060 -44.201 1.00 84.56 899 ALA A O 1
ATOM 6898 N N . LYS A 1 900 ? 11.898 -4.549 -44.952 1.00 87.19 900 LYS A N 1
ATOM 6899 C CA . LYS A 1 900 ? 11.187 -5.327 -43.928 1.00 87.19 900 LYS A CA 1
ATOM 6900 C C . LYS A 1 900 ? 11.334 -6.833 -44.148 1.00 87.19 900 LYS A C 1
ATOM 6902 O O . LYS A 1 900 ? 11.499 -7.556 -43.171 1.00 87.19 900 LYS A O 1
ATOM 6907 N N . GLN A 1 901 ? 11.268 -7.303 -45.393 1.00 87.25 901 GLN A N 1
ATOM 6908 C CA . GLN A 1 901 ? 11.500 -8.712 -45.727 1.00 87.25 901 GLN A CA 1
ATOM 6909 C C . GLN A 1 901 ? 12.940 -9.127 -45.400 1.00 87.25 901 GLN A C 1
ATOM 6911 O O . GLN A 1 901 ? 13.133 -10.168 -44.777 1.00 87.25 901 GLN A O 1
ATOM 6916 N N . ASP A 1 902 ? 13.927 -8.286 -45.718 1.00 83.75 902 ASP A N 1
ATOM 6917 C CA . ASP A 1 902 ? 15.333 -8.520 -45.369 1.00 83.75 902 ASP A CA 1
ATOM 6918 C C . ASP A 1 902 ? 15.541 -8.572 -43.849 1.00 83.75 902 ASP A C 1
ATOM 6920 O O . ASP A 1 902 ? 16.252 -9.441 -43.342 1.00 83.75 902 ASP A O 1
ATOM 6924 N N . LEU A 1 903 ? 14.874 -7.684 -43.099 1.00 82.00 903 LEU A N 1
ATOM 6925 C CA . LEU A 1 903 ? 14.886 -7.709 -41.635 1.00 82.00 903 LEU A CA 1
ATOM 6926 C C . LEU A 1 903 ? 14.280 -9.005 -41.089 1.00 82.00 903 LEU A C 1
ATOM 6928 O O . LEU A 1 903 ? 14.881 -9.627 -40.220 1.00 82.00 903 LEU A O 1
ATOM 6932 N N . GLN A 1 904 ? 13.131 -9.435 -41.613 1.00 78.12 904 GLN A N 1
ATOM 6933 C CA . GLN A 1 904 ? 12.487 -10.687 -41.202 1.00 78.12 904 GLN A CA 1
ATOM 6934 C C . GLN A 1 904 ? 13.354 -11.911 -41.521 1.00 78.12 904 GLN A C 1
ATOM 6936 O O . GLN A 1 904 ? 13.451 -12.820 -40.699 1.00 78.12 904 GLN A O 1
ATOM 6941 N N . ALA A 1 905 ? 14.024 -11.928 -42.676 1.00 78.31 905 ALA A N 1
ATOM 6942 C CA . ALA A 1 905 ? 14.951 -12.994 -43.042 1.00 78.31 905 ALA A CA 1
ATOM 6943 C C . ALA A 1 905 ? 16.169 -13.036 -42.104 1.00 78.31 905 ALA A C 1
ATOM 6945 O O . ALA A 1 905 ? 16.577 -14.110 -41.659 1.00 78.31 905 ALA A O 1
ATOM 6946 N N . ALA A 1 906 ? 16.725 -11.874 -41.753 1.00 75.06 906 ALA A N 1
ATOM 6947 C CA . ALA A 1 906 ? 17.835 -11.790 -40.813 1.00 75.06 906 ALA A CA 1
ATOM 6948 C C . ALA A 1 906 ? 17.416 -12.144 -39.372 1.00 75.06 906 ALA A C 1
ATOM 6950 O O . ALA A 1 906 ? 18.172 -12.800 -38.658 1.00 75.06 906 ALA A O 1
ATOM 6951 N N . GLU A 1 907 ? 16.205 -11.765 -38.951 1.00 69.75 907 GLU A N 1
ATOM 6952 C CA . GLU A 1 907 ? 15.623 -12.132 -37.654 1.00 69.75 907 GLU A CA 1
ATOM 6953 C C . GLU A 1 907 ? 15.436 -13.648 -37.551 1.00 69.75 907 GLU A C 1
ATOM 6955 O O . GLU A 1 907 ? 15.893 -14.264 -36.587 1.00 69.75 907 GLU A O 1
ATOM 6960 N N . ALA A 1 908 ? 14.850 -14.265 -38.582 1.00 69.81 908 ALA A N 1
ATOM 6961 C CA . ALA A 1 908 ? 14.702 -15.712 -38.674 1.00 69.81 908 ALA A CA 1
ATOM 6962 C C . ALA A 1 908 ? 16.062 -16.423 -38.616 1.00 69.81 908 ALA A C 1
ATOM 6964 O O . ALA A 1 908 ? 16.203 -17.401 -37.885 1.00 69.81 908 ALA A O 1
ATOM 6965 N N . ALA A 1 909 ? 17.086 -15.909 -39.307 1.00 70.38 909 ALA A N 1
ATOM 6966 C CA . ALA A 1 909 ? 18.437 -16.469 -39.262 1.00 70.38 909 ALA A CA 1
ATOM 6967 C C . ALA A 1 909 ? 19.050 -16.416 -37.849 1.00 70.38 909 ALA A C 1
ATOM 6969 O O . ALA A 1 909 ? 19.618 -17.409 -37.392 1.00 70.38 909 ALA A O 1
ATOM 6970 N N . VAL A 1 910 ? 18.898 -15.298 -37.128 1.00 66.31 910 VAL A N 1
ATOM 6971 C CA . VAL A 1 910 ? 19.393 -15.152 -35.746 1.00 66.31 910 VAL A CA 1
ATOM 6972 C C . VAL A 1 910 ? 18.631 -16.064 -34.783 1.00 66.31 910 VAL A C 1
ATOM 6974 O O . VAL A 1 910 ? 19.259 -16.772 -33.997 1.00 66.31 910 VAL A O 1
ATOM 6977 N N . ILE A 1 911 ? 17.297 -16.096 -34.853 1.00 65.69 911 ILE A N 1
ATOM 6978 C CA . ILE A 1 911 ? 16.460 -16.953 -33.999 1.00 65.69 911 ILE A CA 1
ATOM 6979 C C . ILE A 1 911 ? 16.788 -18.427 -34.237 1.00 65.69 911 ILE A C 1
ATOM 6981 O O . ILE A 1 911 ? 17.019 -19.166 -33.282 1.00 65.69 911 ILE A O 1
ATOM 6985 N N . THR A 1 912 ? 16.873 -18.845 -35.501 1.00 70.06 912 THR A N 1
ATOM 6986 C CA . THR A 1 912 ? 17.229 -20.219 -35.880 1.00 70.06 912 THR A CA 1
ATOM 6987 C C . THR A 1 912 ? 18.583 -20.603 -35.308 1.00 70.06 912 THR A C 1
ATOM 6989 O O . THR A 1 912 ? 18.726 -21.680 -34.730 1.00 70.06 912 THR A O 1
ATOM 6992 N N . LEU A 1 913 ? 19.570 -19.714 -35.417 1.00 68.38 913 LEU A N 1
ATOM 6993 C CA . LEU A 1 913 ? 20.905 -19.950 -34.890 1.00 68.38 913 LEU A CA 1
ATOM 6994 C C . LEU A 1 913 ? 20.893 -20.080 -33.361 1.00 68.38 913 LEU A C 1
ATOM 6996 O O . LEU A 1 913 ? 21.432 -21.049 -32.834 1.00 68.38 913 LEU A O 1
ATOM 7000 N N . VAL A 1 914 ? 20.216 -19.173 -32.650 1.00 66.38 914 VAL A N 1
ATOM 7001 C CA . VAL A 1 914 ? 20.097 -19.217 -31.182 1.00 66.38 914 VAL A CA 1
ATOM 7002 C C . VAL A 1 914 ? 19.376 -20.483 -30.718 1.00 66.38 914 VAL A C 1
ATOM 7004 O O . VAL A 1 914 ? 19.874 -21.164 -29.824 1.00 66.38 914 VAL A O 1
ATOM 7007 N N . ILE A 1 915 ? 18.246 -20.848 -31.333 1.00 63.69 915 ILE A N 1
ATOM 7008 C CA . ILE A 1 915 ? 17.497 -22.063 -30.977 1.00 63.69 915 ILE A CA 1
ATOM 7009 C C . ILE A 1 915 ? 18.339 -23.309 -31.265 1.00 63.69 915 ILE A C 1
ATOM 7011 O O . ILE A 1 915 ? 18.437 -24.188 -30.411 1.00 63.69 915 ILE A O 1
ATOM 7015 N N . THR A 1 916 ? 18.997 -23.370 -32.424 1.00 68.12 916 THR A N 1
ATOM 7016 C CA . THR A 1 916 ? 19.865 -24.500 -32.784 1.00 68.12 916 THR A CA 1
ATOM 7017 C C . THR A 1 916 ? 21.022 -24.644 -31.802 1.00 68.12 916 THR A C 1
ATOM 7019 O O . THR A 1 916 ? 21.418 -25.761 -31.499 1.00 68.12 916 THR A O 1
ATOM 7022 N N . MET A 1 917 ? 21.550 -23.544 -31.265 1.00 63.31 917 MET A N 1
ATOM 7023 C CA . MET A 1 917 ? 22.639 -23.582 -30.291 1.00 63.31 917 MET A CA 1
ATOM 7024 C C . MET A 1 917 ? 22.169 -23.973 -28.890 1.00 63.31 917 MET A C 1
ATOM 7026 O O . MET A 1 917 ? 22.732 -24.895 -28.300 1.00 63.31 917 MET A O 1
ATOM 7030 N N . VAL A 1 918 ? 21.124 -23.318 -28.377 1.00 63.56 918 VAL A N 1
ATOM 7031 C CA . VAL A 1 918 ? 20.589 -23.548 -27.023 1.00 63.56 918 VAL A CA 1
ATOM 7032 C C . VAL A 1 918 ? 19.973 -24.939 -26.889 1.00 63.56 918 VAL A C 1
ATOM 7034 O O . VAL A 1 918 ? 20.095 -25.563 -25.838 1.00 63.56 918 VAL A O 1
ATOM 7037 N N . PHE A 1 919 ? 19.335 -25.434 -27.951 1.00 66.94 919 PHE A N 1
ATOM 7038 C CA . PHE A 1 919 ? 18.621 -26.708 -27.946 1.00 66.94 919 PHE A CA 1
ATOM 7039 C C . PHE A 1 919 ? 19.304 -27.794 -28.786 1.00 66.94 919 PHE A C 1
ATOM 7041 O O . PHE A 1 919 ? 18.660 -28.784 -29.127 1.00 66.94 919 PHE A O 1
ATOM 7048 N N . SER A 1 920 ? 20.585 -27.634 -29.140 1.00 70.56 920 SER A N 1
ATOM 7049 C CA . SER A 1 920 ? 21.316 -28.581 -30.005 1.00 70.56 920 SER A CA 1
ATOM 7050 C C . SER A 1 920 ? 21.222 -30.031 -29.518 1.00 70.56 920 SER A C 1
ATOM 7052 O O . SER A 1 920 ? 20.956 -30.932 -30.313 1.00 70.56 920 SER A O 1
ATOM 7054 N N . GLU A 1 921 ? 21.367 -30.267 -28.212 1.00 71.94 921 GLU A N 1
ATOM 7055 C CA . GLU A 1 921 ? 21.282 -31.603 -27.611 1.00 71.94 921 GLU A CA 1
ATOM 7056 C C . GLU A 1 921 ? 19.852 -32.167 -27.629 1.00 71.94 921 GLU A C 1
ATOM 7058 O O . GLU A 1 921 ? 19.643 -33.349 -27.913 1.00 71.94 921 GLU A O 1
ATOM 7063 N N . GLN A 1 922 ? 18.849 -31.326 -27.370 1.00 72.38 922 GLN A N 1
ATOM 7064 C CA . GLN A 1 922 ? 17.436 -31.702 -27.391 1.00 72.38 922 GLN A CA 1
ATOM 7065 C C . GLN A 1 922 ? 16.954 -31.981 -28.821 1.00 72.38 922 GLN A C 1
ATOM 7067 O O . GLN A 1 922 ? 16.217 -32.943 -29.036 1.00 72.38 922 GLN A O 1
ATOM 7072 N N . ILE A 1 923 ? 17.407 -31.193 -29.801 1.00 68.50 923 ILE A N 1
ATOM 7073 C CA . ILE A 1 923 ? 17.135 -31.389 -31.229 1.00 68.50 923 ILE A CA 1
ATOM 7074 C C . ILE A 1 923 ? 17.798 -32.684 -31.709 1.00 68.50 923 ILE A C 1
ATOM 7076 O O . ILE A 1 923 ? 17.121 -33.509 -32.317 1.00 68.50 923 ILE A O 1
ATOM 7080 N N . ALA A 1 924 ? 19.069 -32.927 -31.370 1.00 73.88 924 ALA A N 1
ATOM 7081 C CA . ALA A 1 924 ? 19.767 -34.165 -31.727 1.00 73.88 924 ALA A CA 1
ATOM 7082 C C . ALA A 1 924 ? 19.122 -35.410 -31.087 1.00 73.88 924 ALA A C 1
ATOM 7084 O O . ALA A 1 924 ? 18.986 -36.454 -31.727 1.00 73.88 924 ALA A O 1
ATOM 7085 N N . SER A 1 925 ? 18.675 -35.305 -29.831 1.00 69.25 925 SER A N 1
ATOM 7086 C CA . SER A 1 925 ? 17.936 -36.368 -29.138 1.00 69.25 925 SER A CA 1
ATOM 7087 C C . SER A 1 925 ? 16.586 -36.652 -29.805 1.00 69.25 925 SER A C 1
ATOM 7089 O O . SER A 1 925 ? 16.239 -37.810 -30.048 1.00 69.25 925 SER A O 1
ATOM 7091 N N . MET A 1 926 ? 15.853 -35.600 -30.183 1.00 73.56 926 MET A N 1
ATOM 7092 C CA . MET A 1 926 ? 14.598 -35.707 -30.924 1.00 73.56 926 MET A CA 1
ATOM 7093 C C . MET A 1 926 ? 14.810 -36.359 -32.298 1.00 73.56 926 MET A C 1
ATOM 7095 O O . MET A 1 926 ? 14.098 -37.305 -32.627 1.00 73.56 926 MET A O 1
ATOM 7099 N N . GLU A 1 927 ? 15.801 -35.918 -33.076 1.00 79.31 927 GLU A N 1
ATOM 7100 C CA . GLU A 1 927 ? 16.150 -36.501 -34.380 1.00 79.31 927 GLU A CA 1
ATOM 7101 C C . GLU A 1 927 ? 16.465 -37.995 -34.260 1.00 79.31 927 GLU A C 1
ATOM 7103 O O . GLU A 1 927 ? 15.906 -38.803 -35.002 1.00 79.31 927 GLU A O 1
ATOM 7108 N N . ASN A 1 928 ? 17.280 -38.373 -33.271 1.00 80.81 928 ASN A N 1
ATOM 7109 C CA . ASN A 1 928 ? 17.625 -39.768 -33.010 1.00 80.81 928 ASN A CA 1
ATOM 7110 C C . ASN A 1 928 ? 16.392 -40.592 -32.590 1.00 80.81 928 ASN A C 1
ATOM 7112 O O . ASN A 1 928 ? 16.197 -41.710 -33.063 1.00 80.81 928 ASN A O 1
ATOM 7116 N N . SER A 1 929 ? 15.505 -40.023 -31.763 1.00 68.25 929 SER A N 1
ATOM 7117 C CA . SER A 1 929 ? 14.257 -40.681 -31.342 1.00 68.25 929 SER A CA 1
ATOM 7118 C C . SER A 1 929 ? 13.253 -40.880 -32.485 1.00 68.25 929 SER A C 1
ATOM 7120 O O . SER A 1 929 ? 12.480 -41.837 -32.471 1.00 68.25 929 SER A O 1
ATOM 7122 N N . LEU A 1 930 ? 13.286 -39.999 -33.488 1.00 71.00 930 LEU A N 1
ATOM 7123 C CA . LEU A 1 930 ? 12.420 -40.041 -34.665 1.00 71.00 930 LEU A CA 1
ATOM 7124 C C . LEU A 1 930 ? 13.063 -40.774 -35.855 1.00 71.00 930 LEU A C 1
ATOM 7126 O O . LEU A 1 930 ? 12.430 -40.898 -36.902 1.00 71.00 930 LEU A O 1
ATOM 7130 N N . GLY A 1 931 ? 14.302 -41.262 -35.718 1.00 84.75 931 GLY A N 1
ATOM 7131 C CA . GLY A 1 931 ? 15.051 -41.893 -36.809 1.00 84.75 931 GLY A CA 1
ATOM 7132 C C . GLY A 1 931 ? 15.376 -40.938 -37.963 1.00 84.75 931 GLY A C 1
ATOM 7133 O O . GLY A 1 931 ? 15.571 -41.383 -39.095 1.00 84.75 931 GLY A O 1
ATOM 7134 N N . LEU A 1 932 ? 15.398 -39.630 -37.698 1.00 78.62 932 LEU A N 1
ATOM 7135 C CA . LEU A 1 932 ? 15.770 -38.614 -38.673 1.00 78.62 932 LEU A CA 1
ATOM 7136 C C . LEU A 1 932 ? 17.294 -38.557 -38.811 1.00 78.62 932 LEU A C 1
ATOM 7138 O O . LEU A 1 932 ? 18.037 -38.806 -37.862 1.00 78.62 932 LEU A O 1
ATOM 7142 N N . VAL A 1 933 ? 17.767 -38.209 -40.009 1.00 79.69 933 VAL A N 1
ATOM 7143 C CA . VAL A 1 933 ? 19.197 -37.973 -40.238 1.00 79.69 933 VAL A CA 1
ATOM 7144 C C . VAL A 1 933 ? 19.629 -36.768 -39.387 1.00 79.69 933 VAL A C 1
ATOM 7146 O O . VAL A 1 933 ? 18.934 -35.745 -39.435 1.00 79.69 933 VAL A O 1
ATOM 7149 N N . PRO A 1 934 ? 20.744 -36.854 -38.633 1.00 69.62 934 PRO A N 1
ATOM 7150 C CA . PRO A 1 934 ? 21.242 -35.744 -37.827 1.00 69.62 934 PRO A CA 1
ATOM 7151 C C . PRO A 1 934 ? 21.329 -34.436 -38.627 1.00 69.62 934 PRO A C 1
ATOM 7153 O O . PRO A 1 934 ? 21.919 -34.415 -39.710 1.00 69.62 934 PRO A O 1
ATOM 7156 N N . GLY A 1 935 ? 20.718 -33.368 -38.107 1.00 67.75 935 GLY A N 1
ATOM 7157 C CA . GLY A 1 935 ? 20.602 -32.052 -38.750 1.00 67.75 935 GLY A CA 1
ATOM 7158 C C . GLY A 1 935 ? 19.247 -31.744 -39.412 1.00 67.75 935 GLY A C 1
ATOM 7159 O O . GLY A 1 935 ? 19.017 -30.604 -39.817 1.00 67.75 935 GLY A O 1
ATOM 7160 N N . THR A 1 936 ? 18.326 -32.710 -39.510 1.00 79.00 936 THR A N 1
ATOM 7161 C CA . THR A 1 936 ? 16.983 -32.500 -40.099 1.00 79.00 936 THR A CA 1
ATOM 7162 C C . THR A 1 936 ? 16.076 -31.612 -39.228 1.00 79.00 936 THR A C 1
ATOM 7164 O O . THR A 1 936 ? 15.332 -30.780 -39.737 1.00 79.00 936 THR A O 1
ATOM 7167 N N . GLY A 1 937 ? 16.138 -31.762 -37.908 1.00 63.72 937 GLY A N 1
ATOM 7168 C CA . GLY A 1 937 ? 15.423 -30.965 -36.913 1.00 63.72 937 GLY A CA 1
ATOM 7169 C C . GLY A 1 937 ? 15.911 -29.520 -36.843 1.00 63.72 937 GLY A C 1
ATOM 7170 O O . GLY A 1 937 ? 15.086 -28.621 -36.718 1.00 63.72 937 GLY A O 1
ATOM 7171 N N . ALA A 1 938 ? 17.211 -29.270 -37.027 1.00 61.84 938 ALA A N 1
ATOM 7172 C CA . ALA A 1 938 ? 17.727 -27.903 -37.168 1.00 61.84 938 ALA A CA 1
ATOM 7173 C C . ALA A 1 938 ? 17.168 -27.207 -38.428 1.00 61.84 938 ALA A C 1
ATOM 7175 O O . ALA A 1 938 ? 16.806 -26.034 -38.382 1.00 61.84 938 ALA A O 1
ATOM 7176 N N . MET A 1 939 ? 17.016 -27.947 -39.534 1.00 64.06 939 MET A N 1
ATOM 7177 C CA . MET A 1 939 ? 16.362 -27.454 -40.754 1.00 64.06 939 MET A CA 1
ATOM 7178 C C . MET A 1 939 ? 14.870 -27.152 -40.556 1.00 64.06 939 MET A C 1
ATOM 7180 O O . MET A 1 939 ? 14.376 -26.173 -41.101 1.00 64.06 939 MET A O 1
ATOM 7184 N N . LEU A 1 940 ? 14.155 -27.973 -39.779 1.00 60.31 940 LEU A N 1
ATOM 7185 C CA . LEU A 1 940 ? 12.727 -27.780 -39.490 1.00 60.31 940 LEU A CA 1
ATOM 7186 C C . LEU A 1 940 ? 12.450 -26.609 -38.542 1.00 60.31 940 LEU A C 1
ATOM 7188 O O . LEU A 1 940 ? 11.368 -26.044 -38.597 1.00 60.31 940 LEU A O 1
ATOM 7192 N N . VAL A 1 941 ? 13.402 -26.263 -37.675 1.00 55.59 941 VAL A N 1
ATOM 7193 C CA . VAL A 1 941 ? 13.319 -25.097 -36.782 1.00 55.59 941 VAL A CA 1
ATOM 7194 C C . VAL A 1 941 ? 13.574 -23.784 -37.532 1.00 55.59 941 VAL A C 1
ATOM 7196 O O . VAL A 1 941 ? 13.089 -22.742 -37.103 1.00 55.59 941 VAL A O 1
ATOM 7199 N N . GLY A 1 942 ? 14.338 -23.832 -38.629 1.00 44.31 942 GLY A N 1
ATOM 7200 C CA . GLY A 1 942 ? 14.633 -22.665 -39.467 1.00 44.31 942 GLY A CA 1
ATOM 7201 C C . GLY A 1 942 ? 13.619 -22.368 -40.575 1.00 44.31 942 GLY A C 1
ATOM 7202 O O . GLY A 1 942 ? 13.763 -21.352 -41.254 1.00 44.31 942 GLY A O 1
ATOM 7203 N N . LEU A 1 943 ? 12.635 -23.251 -40.770 1.00 49.47 943 LEU A N 1
ATOM 7204 C CA . LEU A 1 943 ? 11.463 -23.060 -41.634 1.00 49.47 943 LEU A CA 1
ATOM 7205 C C . LEU A 1 943 ? 10.308 -22.471 -40.824 1.00 49.47 943 LEU A C 1
ATOM 7207 O O . LEU A 1 943 ? 9.597 -21.609 -41.391 1.00 49.47 943 LEU A O 1
#